Protein AF-0000000070609223 (afdb_homodimer)

Sequence (1026 aa):
MSLACNRKPPPPVDPPSARGSEATVSSEVGRDDCGRNQRSEFPSNCARRCLWPGRRRTGPVPADGASRTLSAPAPGTATALLLIYTASGPPRHRRAPRHRQEEPQVRMAGGLVAVLLGALAVSVGVQGLENGLARTPPMGWLAWERFRCNTDCENDPHNCISEQLFMTMADLLVSRGYSSLGYNVVSLDDCWPEHERDEQGRLQADSKRFPSGIPALADYMHQKGLKFGIYEDYGNYTCGGYPGILGHLKTDADTFAEWGVDYVKLDGCYADPKDMDEGYPEFGHLLNVTGRPMVYSCSWPDYQLASGMTPNWTSIIATCNLWRNFDDIQDSWASVASIINYYGDNQDDIAVNAGPGHWNDPDMLIIGNYGLSYEQSKAQMAMWAIFAAPLIMSNDLRSIDAKYEAILQNEDVIAVNQDPLGIQGRRISKANGIEMWTRPISPSRGDEHSYAVAVLSQRTDGTPAAVTLTLKSLGLTSADGYHVTDLFDNYNLGVVRPDDELKLHVTPRASCSMSLACNRKPPPPVDPPSARGSEATVSSEVGRDDCGRNQRSEFPSNCARRCLWPGRRRTGPVPADGASRTLSAPAPGTATALLLIYTASGPPRHRRAPRHRQEEPQVRMAGGLVAVLLGALAVSVGVQGLENGLARTPPMGWLAWERFRCNTDCENDPHNCISEQLFMTMADLLVSRGYSSLGYNVVSLDDCWPEHERDEQGRLQADSKRFPSGIPALADYMHQKGLKFGIYEDYGNYTCGGYPGILGHLKTDADTFAEWGVDYVKLDGCYADPKDMDEGYPEFGHLLNVTGRPMVYSCSWPDYQLASGMTPNWTSIIATCNLWRNFDDIQDSWASVASIINYYGDNQDDIAVNAGPGHWNDPDMLIIGNYGLSYEQSKAQMAMWAIFAAPLIMSNDLRSIDAKYEAILQNEDVIAVNQDPLGIQGRRISKANGIEMWTRPISPSRGDEHSYAVAVLSQRTDGTPAAVTLTLKSLGLTSADGYHVTDLFDNYNLGVVRPDDELKLHVTPRASCS

Structure (mmCIF, N/CA/C/O backbone):
data_AF-0000000070609223-model_v1
#
loop_
_entity.id
_entity.type
_entity.pdbx_description
1 polymer Alpha-galactosidase
#
loop_
_atom_site.group_PDB
_atom_site.id
_atom_site.type_symbol
_atom_site.label_atom_id
_atom_site.label_alt_id
_atom_site.label_comp_id
_atom_site.label_asym_id
_atom_site.label_entity_id
_atom_site.label_seq_id
_atom_site.pdbx_PDB_ins_code
_atom_site.Cartn_x
_atom_site.Cartn_y
_atom_site.Cartn_z
_atom_site.occupancy
_atom_site.B_iso_or_equiv
_atom_site.auth_seq_id
_atom_site.auth_comp_id
_atom_site.auth_asym_id
_atom_site.auth_atom_id
_atom_site.pdbx_PDB_model_num
ATOM 1 N N . MET A 1 1 ? -1.336 -22.375 6.559 1 17.86 1 MET A N 1
ATOM 2 C CA . MET A 1 1 ? -0.081 -22.922 7.07 1 17.86 1 MET A CA 1
ATOM 3 C C . MET A 1 1 ? -0.151 -23.125 8.578 1 17.86 1 MET A C 1
ATOM 5 O O . MET A 1 1 ? -0.674 -22.266 9.305 1 17.86 1 MET A O 1
ATOM 9 N N . SER A 1 2 ? 0.095 -24.406 9.055 1 18.27 2 SER A N 1
ATOM 10 C CA . SER A 1 2 ? -0.24 -25.188 10.234 1 18.27 2 SER A CA 1
ATOM 11 C C . SER A 1 2 ? 0.5 -24.672 11.469 1 18.27 2 SER A C 1
ATOM 13 O O . SER A 1 2 ? 1.715 -24.469 11.43 1 18.27 2 SER A O 1
ATOM 15 N N . LEU A 1 3 ? -0.171 -23.859 12.297 1 17.75 3 LEU A N 1
ATOM 16 C CA . LEU A 1 3 ? 0.112 -23.344 13.641 1 17.75 3 LEU A CA 1
ATOM 17 C C . LEU A 1 3 ? 0.568 -24.484 14.555 1 17.75 3 LEU A C 1
ATOM 19 O O . LEU A 1 3 ? -0.259 -25.156 15.172 1 17.75 3 LEU A O 1
ATOM 23 N N . ALA A 1 4 ? 1.426 -25.438 14.109 1 17.47 4 ALA A N 1
ATOM 24 C CA . ALA A 1 4 ? 1.599 -26.641 14.922 1 17.47 4 ALA A CA 1
ATOM 25 C C . ALA A 1 4 ? 2.262 -26.297 16.25 1 17.47 4 ALA A C 1
ATOM 27 O O . ALA A 1 4 ? 3.408 -25.844 16.281 1 17.47 4 ALA A O 1
ATOM 28 N N . CYS A 1 5 ? 1.434 -25.812 17.375 1 19.94 5 CYS A N 1
ATOM 29 C CA . CYS A 1 5 ? 1.745 -25.656 18.797 1 19.94 5 CYS A CA 1
ATOM 30 C C . CYS A 1 5 ? 2.354 -26.938 19.359 1 19.94 5 CYS A C 1
ATOM 32 O O . CYS A 1 5 ? 1.64 -27.906 19.609 1 19.94 5 CYS A O 1
ATOM 34 N N . ASN A 1 6 ? 3.439 -27.297 19.016 1 16.38 6 ASN A N 1
ATOM 35 C CA . ASN A 1 6 ? 3.951 -28.625 19.312 1 16.38 6 ASN A CA 1
ATOM 36 C C . ASN A 1 6 ? 4.016 -28.859 20.828 1 16.38 6 ASN A C 1
ATOM 38 O O . ASN A 1 6 ? 3.832 -27.938 21.609 1 16.38 6 ASN A O 1
ATOM 42 N N . ARG A 1 7 ? 5.141 -29.016 21.734 1 16.86 7 ARG A N 1
ATOM 43 C CA . ARG A 1 7 ? 5.637 -30.281 22.25 1 16.86 7 ARG A CA 1
ATOM 44 C C . ARG A 1 7 ? 5.582 -30.297 23.781 1 16.86 7 ARG A C 1
ATOM 46 O O . ARG A 1 7 ? 5.695 -31.359 24.391 1 16.86 7 ARG A O 1
ATOM 53 N N . LYS A 1 8 ? 5.566 -29.328 24.672 1 18.84 8 LYS A N 1
ATOM 54 C CA . LYS A 1 8 ? 6.582 -29.672 25.672 1 18.84 8 LYS A CA 1
ATOM 55 C C . LYS A 1 8 ? 6.133 -30.828 26.547 1 18.84 8 LYS A C 1
ATOM 57 O O . LYS A 1 8 ? 4.965 -30.906 26.938 1 18.84 8 LYS A O 1
ATOM 62 N N . PRO A 1 9 ? 6.953 -31.891 27.156 1 16.75 9 PRO A N 1
ATOM 63 C CA . PRO A 1 9 ? 6.77 -33.25 27.672 1 16.75 9 PRO A CA 1
ATOM 64 C C . PRO A 1 9 ? 6.441 -33.281 29.172 1 16.75 9 PRO A C 1
ATOM 66 O O . PRO A 1 9 ? 6.777 -32.344 29.891 1 16.75 9 PRO A O 1
ATOM 69 N N . PRO A 1 10 ? 5.625 -34.188 29.656 1 21.17 10 PRO A N 1
ATOM 70 C CA . PRO A 1 10 ? 4.898 -34.281 30.922 1 21.17 10 PRO A CA 1
ATOM 71 C C . PRO A 1 10 ? 5.809 -34.625 32.094 1 21.17 10 PRO A C 1
ATOM 73 O O . PRO A 1 10 ? 5.375 -34.594 33.25 1 21.17 10 PRO A O 1
ATOM 76 N N . PRO A 1 11 ? 7.008 -34.188 32.438 1 16.41 11 PRO A N 1
ATOM 77 C CA . PRO A 1 11 ? 7.512 -35.406 33.094 1 16.41 11 PRO A CA 1
ATOM 78 C C . PRO A 1 11 ? 6.781 -35.75 34.375 1 16.41 11 PRO A C 1
ATOM 80 O O . PRO A 1 11 ? 6.07 -34.906 34.938 1 16.41 11 PRO A O 1
ATOM 83 N N . PRO A 1 12 ? 7.348 -36.719 35.25 1 15.7 12 PRO A N 1
ATOM 84 C CA . PRO A 1 12 ? 6.734 -37.812 36 1 15.7 12 PRO A CA 1
ATOM 85 C C . PRO A 1 12 ? 6.418 -37.438 37.469 1 15.7 12 PRO A C 1
ATOM 87 O O . PRO A 1 12 ? 5.773 -38.188 38.188 1 15.7 12 PRO A O 1
ATOM 90 N N . VAL A 1 13 ? 6.5 -36.188 37.781 1 16.8 13 VAL A N 1
ATOM 91 C CA . VAL A 1 13 ? 7.152 -36.219 39.062 1 16.8 13 VAL A CA 1
ATOM 92 C C . VAL A 1 13 ? 6.227 -36.906 40.094 1 16.8 13 VAL A C 1
ATOM 94 O O . VAL A 1 13 ? 5.008 -36.906 39.906 1 16.8 13 VAL A O 1
ATOM 97 N N . ASP A 1 14 ? 6.801 -37.219 41.25 1 15.43 14 ASP A N 1
ATOM 98 C CA . ASP A 1 14 ? 6.832 -38.312 42.219 1 15.43 14 ASP A CA 1
ATOM 99 C C . ASP A 1 14 ? 5.633 -38.281 43.156 1 15.43 14 ASP A C 1
ATOM 101 O O . ASP A 1 14 ? 5.02 -37.219 43.312 1 15.43 14 ASP A O 1
ATOM 105 N N . PRO A 1 15 ? 5.742 -39.094 44.125 1 15.48 15 PRO A N 1
ATOM 106 C CA . PRO A 1 15 ? 4.766 -40.031 44.656 1 15.48 15 PRO A CA 1
ATOM 107 C C . PRO A 1 15 ? 3.93 -39.438 45.781 1 15.48 15 PRO A C 1
ATOM 109 O O . PRO A 1 15 ? 2.75 -39.75 45.938 1 15.48 15 PRO A O 1
ATOM 112 N N . PRO A 1 16 ? 4.441 -38.406 46.562 1 15.71 16 PRO A N 1
ATOM 113 C CA . PRO A 1 16 ? 4.352 -39.094 47.875 1 15.71 16 PRO A CA 1
ATOM 114 C C . PRO A 1 16 ? 2.941 -39.062 48.469 1 15.71 16 PRO A C 1
ATOM 116 O O . PRO A 1 16 ? 2.104 -38.25 48.031 1 15.71 16 PRO A O 1
ATOM 119 N N . SER A 1 17 ? 2.779 -39.656 49.656 1 14.41 17 SER A N 1
ATOM 120 C CA . SER A 1 17 ? 1.885 -40.562 50.344 1 14.41 17 SER A CA 1
ATOM 121 C C . SER A 1 17 ? 0.881 -39.812 51.219 1 14.41 17 SER A C 1
ATOM 123 O O . SER A 1 17 ? 0.097 -40.406 51.938 1 14.41 17 SER A O 1
ATOM 125 N N . ALA A 1 18 ? 1.064 -38.5 51.156 1 14.72 18 ALA A N 1
ATOM 126 C CA . ALA A 1 18 ? 0.754 -38.156 52.531 1 14.72 18 ALA A CA 1
ATOM 127 C C . ALA A 1 18 ? -0.631 -38.656 52.938 1 14.72 18 ALA A C 1
ATOM 129 O O . ALA A 1 18 ? -1.482 -38.875 52.062 1 14.72 18 ALA A O 1
ATOM 130 N N . ARG A 1 19 ? -1.136 -38.156 53.938 1 15.27 19 ARG A N 1
ATOM 131 C CA . ARG A 1 19 ? -1.645 -38.594 55.25 1 15.27 19 ARG A CA 1
ATOM 132 C C . ARG A 1 19 ? -3.16 -38.75 55.219 1 15.27 19 ARG A C 1
ATOM 134 O O . ARG A 1 19 ? -3.818 -38.312 54.281 1 15.27 19 ARG A O 1
ATOM 141 N N . GLY A 1 20 ? -3.816 -38.344 56.125 1 14.16 20 GLY A N 1
ATOM 142 C CA . GLY A 1 20 ? -4.57 -39.094 57.125 1 14.16 20 GLY A CA 1
ATOM 143 C C . GLY A 1 20 ? -6.062 -39.125 56.844 1 14.16 20 GLY A C 1
ATOM 144 O O . GLY A 1 20 ? -6.641 -40.219 56.688 1 14.16 20 GLY A O 1
ATOM 145 N N . SER A 1 21 ? -6.707 -38.188 57.281 1 14.54 21 SER A N 1
ATOM 146 C CA . SER A 1 21 ? -7.68 -38.656 58.281 1 14.54 21 SER A CA 1
ATOM 147 C C . SER A 1 21 ? -9.023 -38.969 57.625 1 14.54 21 SER A C 1
ATOM 149 O O . SER A 1 21 ? -9.281 -38.5 56.5 1 14.54 21 SER A O 1
ATOM 151 N N . GLU A 1 22 ? -9.938 -39.25 58.375 1 14.24 22 GLU A N 1
ATOM 152 C CA . GLU A 1 22 ? -10.906 -40.312 58.625 1 14.24 22 GLU A CA 1
ATOM 153 C C . GLU A 1 22 ? -12.266 -40 58.031 1 14.24 22 GLU A C 1
ATOM 155 O O . GLU A 1 22 ? -13.141 -40.844 57.938 1 14.24 22 GLU A O 1
ATOM 160 N N . ALA A 1 23 ? -12.484 -38.75 57.656 1 14.96 23 ALA A N 1
ATOM 161 C CA . ALA A 1 23 ? -13.805 -38.562 58.25 1 14.96 23 ALA A CA 1
ATOM 162 C C . ALA A 1 23 ? -14.844 -39.406 57.531 1 14.96 23 ALA A C 1
ATOM 164 O O . ALA A 1 23 ? -14.719 -39.688 56.312 1 14.96 23 ALA A O 1
ATOM 165 N N . THR A 1 24 ? -15.844 -39.688 58.031 1 14.3 24 THR A N 1
ATOM 166 C CA . THR A 1 24 ? -16.781 -40.781 58.312 1 14.3 24 THR A CA 1
ATOM 167 C C . THR A 1 24 ? -17.766 -40.906 57.125 1 14.3 24 THR A C 1
ATOM 169 O O . THR A 1 24 ? -17.953 -42.031 56.625 1 14.3 24 THR A O 1
ATOM 172 N N . VAL A 1 25 ? -18.844 -40.156 57.125 1 14.45 25 VAL A N 1
ATOM 173 C CA . VAL A 1 25 ? -20.047 -40.938 57.375 1 14.45 25 VAL A CA 1
ATOM 174 C C . VAL A 1 25 ? -20.609 -41.438 56.062 1 14.45 25 VAL A C 1
ATOM 176 O O . VAL A 1 25 ? -20.266 -40.906 55 1 14.45 25 VAL A O 1
ATOM 179 N N . SER A 1 26 ? -21.891 -41.531 55.938 1 13.8 26 SER A N 1
ATOM 180 C CA . SER A 1 26 ? -22.75 -42.719 55.812 1 13.8 26 SER A CA 1
ATOM 181 C C . SER A 1 26 ? -23.312 -42.844 54.406 1 13.8 26 SER A C 1
ATOM 183 O O . SER A 1 26 ? -23.219 -43.906 53.781 1 13.8 26 SER A O 1
ATOM 185 N N . SER A 1 27 ? -24.281 -41.969 54.031 1 13.98 27 SER A N 1
ATOM 186 C CA . SER A 1 27 ? -25.531 -42.719 53.844 1 13.98 27 SER A CA 1
ATOM 187 C C . SER A 1 27 ? -25.688 -43.188 52.438 1 13.98 27 SER A C 1
ATOM 189 O O . SER A 1 27 ? -25.031 -42.688 51.5 1 13.98 27 SER A O 1
ATOM 191 N N . GLU A 1 28 ? -26.625 -43.969 52.188 1 14.11 28 GLU A N 1
ATOM 192 C CA . GLU A 1 28 ? -27.062 -45.156 51.5 1 14.11 28 GLU A CA 1
ATOM 193 C C . GLU A 1 28 ? -27.594 -44.844 50.125 1 14.11 28 GLU A C 1
ATOM 195 O O . GLU A 1 28 ? -27.859 -45.75 49.312 1 14.11 28 GLU A O 1
ATOM 200 N N . VAL A 1 29 ? -27.656 -43.594 49.75 1 14.59 29 VAL A N 1
ATOM 201 C CA . VAL A 1 29 ? -28.984 -43.594 49.125 1 14.59 29 VAL A CA 1
ATOM 202 C C . VAL A 1 29 ? -28.953 -44.469 47.875 1 14.59 29 VAL A C 1
ATOM 204 O O . VAL A 1 29 ? -27.906 -44.625 47.219 1 14.59 29 VAL A O 1
ATOM 207 N N . GLY A 1 30 ? -30.047 -44.719 47.438 1 13.84 30 GLY A N 1
ATOM 208 C CA . GLY A 1 30 ? -30.734 -45.875 46.844 1 13.84 30 GLY A CA 1
ATOM 209 C C . GLY A 1 30 ? -30.438 -46.031 45.375 1 13.84 30 GLY A C 1
ATOM 210 O O . GLY A 1 30 ? -29.859 -45.125 44.719 1 13.84 30 GLY A O 1
ATOM 211 N N . ARG A 1 31 ? -31.25 -46.75 44.719 1 14.41 31 ARG A N 1
ATOM 212 C CA . ARG A 1 31 ? -31.297 -47.969 43.938 1 14.41 31 ARG A CA 1
ATOM 213 C C . ARG A 1 31 ? -31.25 -47.656 42.438 1 14.41 31 ARG A C 1
ATOM 215 O O . ARG A 1 31 ? -30.438 -48.219 41.688 1 14.41 31 ARG A O 1
ATOM 222 N N . ASP A 1 32 ? -32.344 -46.969 41.938 1 13.89 32 ASP A N 1
ATOM 223 C CA . ASP A 1 32 ? -33.156 -47.875 41.125 1 13.89 32 ASP A CA 1
ATOM 224 C C . ASP A 1 32 ? -32.656 -47.938 39.688 1 13.89 32 ASP A C 1
ATOM 226 O O . ASP A 1 32 ? -31.969 -47.031 39.219 1 13.89 32 ASP A O 1
ATOM 230 N N . ASP A 1 33 ? -33.312 -48.719 38.875 1 14.15 33 ASP A N 1
ATOM 231 C CA . ASP A 1 33 ? -33.219 -49.781 37.875 1 14.15 33 ASP A CA 1
ATOM 232 C C . ASP A 1 33 ? -33.344 -49.219 36.469 1 14.15 33 ASP A C 1
ATOM 234 O O . ASP A 1 33 ? -33.562 -49.969 35.5 1 14.15 33 ASP A O 1
ATOM 238 N N . CYS A 1 34 ? -33.156 -47.938 36.312 1 14.35 34 CYS A N 1
ATOM 239 C CA . CYS A 1 34 ? -34 -47.531 35.188 1 14.35 34 CYS A CA 1
ATOM 240 C C . CYS A 1 34 ? -33.594 -48.281 33.906 1 14.35 34 CYS A C 1
ATOM 242 O O . CYS A 1 34 ? -32.438 -48.281 33.531 1 14.35 34 CYS A O 1
ATOM 244 N N . GLY A 1 35 ? -34.406 -49.062 33.469 1 14.09 35 GLY A N 1
ATOM 245 C CA . GLY A 1 35 ? -34.594 -50.188 32.562 1 14.09 35 GLY A CA 1
ATOM 246 C C . GLY A 1 35 ? -34.125 -49.906 31.141 1 14.09 35 GLY A C 1
ATOM 247 O O . GLY A 1 35 ? -33.656 -48.781 30.844 1 14.09 35 GLY A O 1
ATOM 248 N N . ARG A 1 36 ? -35.062 -50 30.125 1 14.82 36 ARG A N 1
ATOM 249 C CA . ARG A 1 36 ? -35.219 -50.969 29.062 1 14.82 36 ARG A CA 1
ATOM 250 C C . ARG A 1 36 ? -34.562 -50.5 27.766 1 14.82 36 ARG A C 1
ATOM 252 O O . ARG A 1 36 ? -34.188 -49.344 27.656 1 14.82 36 ARG A O 1
ATOM 259 N N . ASN A 1 37 ? -35.344 -50.625 26.562 1 14.5 37 ASN A N 1
ATOM 260 C CA . ASN A 1 37 ? -35.375 -51.469 25.359 1 14.5 37 ASN A CA 1
ATOM 261 C C . ASN A 1 37 ? -34.875 -50.719 24.141 1 14.5 37 ASN A C 1
ATOM 263 O O . ASN A 1 37 ? -34.844 -49.5 24.125 1 14.5 37 ASN A O 1
ATOM 267 N N . GLN A 1 38 ? -34.656 -51.438 22.969 1 14.98 38 GLN A N 1
ATOM 268 C CA . GLN A 1 38 ? -33.812 -51.656 21.797 1 14.98 38 GLN A CA 1
ATOM 269 C C . GLN A 1 38 ? -34.188 -50.719 20.656 1 14.98 38 GLN A C 1
ATOM 271 O O . GLN A 1 38 ? -33.344 -50.344 19.844 1 14.98 38 GLN A O 1
ATOM 276 N N . ARG A 1 39 ? -35.438 -50.281 20.453 1 15.05 39 ARG A N 1
ATOM 277 C CA . ARG A 1 39 ? -36.062 -50.562 19.156 1 15.05 39 ARG A CA 1
ATOM 278 C C . ARG A 1 39 ? -35.562 -49.594 18.078 1 15.05 39 ARG A C 1
ATOM 280 O O . ARG A 1 39 ? -35.312 -48.438 18.375 1 15.05 39 ARG A O 1
ATOM 287 N N . SER A 1 40 ? -35.219 -50.125 16.906 1 15.86 40 SER A N 1
ATOM 288 C CA . SER A 1 40 ? -34.5 -50 15.625 1 15.86 40 SER A CA 1
ATOM 289 C C . SER A 1 40 ? -35.188 -48.969 14.734 1 15.86 40 SER A C 1
ATOM 291 O O . SER A 1 40 ? -34.625 -48.562 13.695 1 15.86 40 SER A O 1
ATOM 293 N N . GLU A 1 41 ? -36.312 -48.281 15.195 1 14.79 41 GLU A N 1
ATOM 294 C CA . GLU A 1 41 ? -37.312 -48.125 14.125 1 14.79 41 GLU A CA 1
ATOM 295 C C . GLU A 1 41 ? -36.812 -47.094 13.094 1 14.79 41 GLU A C 1
ATOM 297 O O . GLU A 1 41 ? -36.281 -46.062 13.453 1 14.79 41 GLU A O 1
ATOM 302 N N . PHE A 1 42 ? -36.625 -47.625 11.797 1 16.33 42 PHE A N 1
ATOM 303 C CA . PHE A 1 42 ? -36.281 -47.281 10.414 1 16.33 42 PHE A CA 1
ATOM 304 C C . PHE A 1 42 ? -37.219 -46.219 9.867 1 16.33 42 PHE A C 1
ATOM 306 O O . PHE A 1 42 ? -38.344 -46.5 9.484 1 16.33 42 PHE A O 1
ATOM 313 N N . PRO A 1 43 ? -37.312 -45 10.602 1 15.08 43 PRO A N 1
ATOM 314 C CA . PRO A 1 43 ? -38.562 -44.344 10.297 1 15.08 43 PRO A CA 1
ATOM 315 C C . PRO A 1 43 ? -38.781 -44.125 8.797 1 15.08 43 PRO A C 1
ATOM 317 O O . PRO A 1 43 ? -37.812 -44.125 8.031 1 15.08 43 PRO A O 1
ATOM 320 N N . SER A 1 44 ? -40.094 -44.156 8.469 1 14.78 44 SER A N 1
ATOM 321 C CA . SER A 1 44 ? -41.094 -44.156 7.387 1 14.78 44 SER A CA 1
ATOM 322 C C . SER A 1 44 ? -40.875 -43 6.438 1 14.78 44 SER A C 1
ATOM 324 O O . SER A 1 44 ? -40.406 -41.938 6.859 1 14.78 44 SER A O 1
ATOM 326 N N . ASN A 1 45 ? -40.906 -43.25 5.094 1 15.36 45 ASN A N 1
ATOM 327 C CA . ASN A 1 45 ? -40.844 -43 3.658 1 15.36 45 ASN A CA 1
ATOM 328 C C . ASN A 1 45 ? -41.844 -41.906 3.238 1 15.36 45 ASN A C 1
ATOM 330 O O . ASN A 1 45 ? -42.188 -41.812 2.066 1 15.36 45 ASN A O 1
ATOM 334 N N . CYS A 1 46 ? -42.188 -40.906 4.125 1 14.76 46 CYS A N 1
ATOM 335 C CA . CYS A 1 46 ? -43.531 -40.438 3.715 1 14.76 46 CYS A CA 1
ATOM 336 C C . CYS A 1 46 ? -43.469 -39.75 2.361 1 14.76 46 CYS A C 1
ATOM 338 O O . CYS A 1 46 ? -42.812 -38.719 2.225 1 14.76 46 CYS A O 1
ATOM 340 N N . ALA A 1 47 ? -43.688 -40.594 1.303 1 15.86 47 ALA A N 1
ATOM 341 C CA . ALA A 1 47 ? -43.812 -40.344 -0.133 1 15.86 47 ALA A CA 1
ATOM 342 C C . ALA A 1 47 ? -44.938 -39.344 -0.425 1 15.86 47 ALA A C 1
ATOM 344 O O . ALA A 1 47 ? -45.406 -39.25 -1.562 1 15.86 47 ALA A O 1
ATOM 345 N N . ARG A 1 48 ? -45.438 -38.594 0.688 1 15.95 48 ARG A N 1
ATOM 346 C CA . ARG A 1 48 ? -46.781 -38.25 0.229 1 15.95 48 ARG A CA 1
ATOM 347 C C . ARG A 1 48 ? -46.75 -37.625 -1.154 1 15.95 48 ARG A C 1
ATOM 349 O O . ARG A 1 48 ? -45.75 -37 -1.526 1 15.95 48 ARG A O 1
ATOM 356 N N . ARG A 1 49 ? -47.719 -38 -1.837 1 15.95 49 ARG A N 1
ATOM 357 C CA . ARG A 1 49 ? -48.344 -37.969 -3.15 1 15.95 49 ARG A CA 1
ATOM 358 C C . ARG A 1 49 ? -48.469 -36.562 -3.666 1 15.95 49 ARG A C 1
ATOM 360 O O . ARG A 1 49 ? -48.875 -35.656 -2.92 1 15.95 49 ARG A O 1
ATOM 367 N N . CYS A 1 50 ? -47.625 -36.312 -4.68 1 16.66 50 CYS A N 1
ATOM 368 C CA . CYS A 1 50 ? -47.312 -35.281 -5.656 1 16.66 50 CYS A CA 1
ATOM 369 C C . CYS A 1 50 ? -48.594 -34.656 -6.207 1 16.66 50 CYS A C 1
ATOM 371 O O . CYS A 1 50 ? -48.656 -34.281 -7.379 1 16.66 50 CYS A O 1
ATOM 373 N N . LEU A 1 51 ? -49.75 -34.719 -5.199 1 16.77 51 LEU A N 1
ATOM 374 C CA . LEU A 1 51 ? -50.875 -34.438 -6.074 1 16.77 51 LEU A CA 1
ATOM 375 C C . LEU A 1 51 ? -50.688 -33.062 -6.758 1 16.77 51 LEU A C 1
ATOM 377 O O . LEU A 1 51 ? -50.156 -32.156 -6.164 1 16.77 51 LEU A O 1
ATOM 381 N N . TRP A 1 52 ? -50.75 -33.125 -8.062 1 16.17 52 TRP A N 1
ATOM 382 C CA . TRP A 1 52 ? -50.625 -32.344 -9.297 1 16.17 52 TRP A CA 1
ATOM 383 C C . TRP A 1 52 ? -51.531 -31.125 -9.289 1 16.17 52 TRP A C 1
ATOM 385 O O . TRP A 1 52 ? -51.625 -30.406 -10.281 1 16.17 52 TRP A O 1
ATOM 395 N N . PRO A 1 53 ? -52.156 -30.797 -7.992 1 18.3 53 PRO A N 1
ATOM 396 C CA . PRO A 1 53 ? -53.312 -30.094 -8.547 1 18.3 53 PRO A CA 1
ATOM 397 C C . PRO A 1 53 ? -52.938 -28.797 -9.25 1 18.3 53 PRO A C 1
ATOM 399 O O . PRO A 1 53 ? -51.875 -28.25 -9 1 18.3 53 PRO A O 1
ATOM 402 N N . GLY A 1 54 ? -53.656 -28.469 -10.289 1 17.92 54 GLY A N 1
ATOM 403 C CA . GLY A 1 54 ? -53.75 -27.469 -11.352 1 17.92 54 GLY A CA 1
ATOM 404 C C . GLY A 1 54 ? -53.875 -26.047 -10.836 1 17.92 54 GLY A C 1
ATOM 405 O O . GLY A 1 54 ? -54.906 -25.688 -10.266 1 17.92 54 GLY A O 1
ATOM 406 N N . ARG A 1 55 ? -52.781 -25.578 -9.977 1 17.58 55 ARG A N 1
ATOM 407 C CA . ARG A 1 55 ? -53.125 -24.297 -9.367 1 17.58 55 ARG A CA 1
ATOM 408 C C . ARG A 1 55 ? -53.531 -23.281 -10.43 1 17.58 55 ARG A C 1
ATOM 410 O O . ARG A 1 55 ? -52.906 -23.172 -11.477 1 17.58 55 ARG A O 1
ATOM 417 N N . ARG A 1 56 ? -54.812 -23.047 -10.375 1 18 56 ARG A N 1
ATOM 418 C CA . ARG A 1 56 ? -55.344 -21.938 -11.148 1 18 56 ARG A CA 1
ATOM 419 C C . ARG A 1 56 ? -54.562 -20.656 -10.906 1 18 56 ARG A C 1
ATOM 421 O O . ARG A 1 56 ? -54.031 -20.453 -9.812 1 18 56 ARG A O 1
ATOM 428 N N . ARG A 1 57 ? -54.125 -20 -11.945 1 19.58 57 ARG A N 1
ATOM 429 C CA . ARG A 1 57 ? -53.5 -18.812 -12.484 1 19.58 57 ARG A CA 1
ATOM 430 C C . ARG A 1 57 ? -54 -17.547 -11.797 1 19.58 57 ARG A C 1
ATOM 432 O O . ARG A 1 57 ? -53.688 -16.438 -12.211 1 19.58 57 ARG A O 1
ATOM 439 N N . THR A 1 58 ? -54.656 -17.625 -10.531 1 19.97 58 THR A N 1
ATOM 440 C CA . THR A 1 58 ? -55.281 -16.312 -10.43 1 19.97 58 THR A CA 1
ATOM 441 C C . THR A 1 58 ? -54.25 -15.234 -10.156 1 19.97 58 THR A C 1
ATOM 443 O O . THR A 1 58 ? -53.312 -15.445 -9.391 1 19.97 58 THR A O 1
ATOM 446 N N . GLY A 1 59 ? -53.969 -14.25 -11.008 1 22.03 59 GLY A N 1
ATOM 447 C CA . GLY A 1 59 ? -53.188 -13.094 -11.398 1 22.03 59 GLY A CA 1
ATOM 448 C C . GLY A 1 59 ? -53.219 -11.977 -10.375 1 22.03 59 GLY A C 1
ATOM 449 O O . GLY A 1 59 ? -52.812 -10.852 -10.656 1 22.03 59 GLY A O 1
ATOM 450 N N . PRO A 1 60 ? -53.188 -12.281 -8.977 1 24.17 60 PRO A N 1
ATOM 451 C CA . PRO A 1 60 ? -53.656 -11.148 -8.172 1 24.17 60 PRO A CA 1
ATOM 452 C C . PRO A 1 60 ? -52.719 -9.945 -8.25 1 24.17 60 PRO A C 1
ATOM 454 O O . PRO A 1 60 ? -51.531 -10.094 -8.609 1 24.17 60 PRO A O 1
ATOM 457 N N . VAL A 1 61 ? -53.125 -8.633 -7.953 1 27.25 61 VAL A N 1
ATOM 458 C CA . VAL A 1 61 ? -52.875 -7.199 -8.016 1 27.25 61 VAL A CA 1
ATOM 459 C C . VAL A 1 61 ? -51.781 -6.832 -7.012 1 27.25 61 VAL A C 1
ATOM 461 O O . VAL A 1 61 ? -51.938 -7.039 -5.809 1 27.25 61 VAL A O 1
ATOM 464 N N . PRO A 1 62 ? -50.469 -6.91 -7.301 1 26.84 62 PRO A N 1
ATOM 465 C CA . PRO A 1 62 ? -49.469 -6.859 -6.242 1 26.84 62 PRO A CA 1
ATOM 466 C C . PRO A 1 62 ? -49.5 -5.559 -5.449 1 26.84 62 PRO A C 1
ATOM 468 O O . PRO A 1 62 ? -49.844 -4.512 -5.992 1 26.84 62 PRO A O 1
ATOM 471 N N . ALA A 1 63 ? -49.625 -5.395 -4.172 1 27.81 63 ALA A N 1
ATOM 472 C CA . ALA A 1 63 ? -49.625 -4.27 -3.238 1 27.81 63 ALA A CA 1
ATOM 473 C C . ALA A 1 63 ? -48.344 -3.443 -3.416 1 27.81 63 ALA A C 1
ATOM 475 O O . ALA A 1 63 ? -47.25 -3.994 -3.541 1 27.81 63 ALA A O 1
ATOM 476 N N . ASP A 1 64 ? -48.094 -2.111 -3.783 1 32.03 64 ASP A N 1
ATOM 477 C CA . ASP A 1 64 ? -47.344 -1.044 -4.441 1 32.03 64 ASP A CA 1
ATOM 478 C C . ASP A 1 64 ? -46.031 -0.754 -3.701 1 32.03 64 ASP A C 1
ATOM 480 O O . ASP A 1 64 ? -45.188 0.019 -4.18 1 32.03 64 ASP A O 1
ATOM 484 N N . GLY A 1 65 ? -45.812 -0.748 -2.301 1 33.38 65 GLY A N 1
ATOM 485 C CA . GLY A 1 65 ? -44.688 -0.114 -1.623 1 33.38 65 GLY A CA 1
ATOM 486 C C . GLY A 1 65 ? -43.406 -0.896 -1.746 1 33.38 65 GLY A C 1
ATOM 487 O O . GLY A 1 65 ? -42.844 -1.323 -0.741 1 33.38 65 GLY A O 1
ATOM 488 N N . ALA A 1 66 ? -42.938 -1.57 -2.658 1 37.66 66 ALA A N 1
ATOM 489 C CA . ALA A 1 66 ? -41.906 -2.602 -2.789 1 37.66 66 ALA A CA 1
ATOM 490 C C . ALA A 1 66 ? -40.531 -2 -2.699 1 37.66 66 ALA A C 1
ATOM 492 O O . ALA A 1 66 ? -40.219 -1.005 -3.363 1 37.66 66 ALA A O 1
ATOM 493 N N . SER A 1 67 ? -39.594 -2.25 -1.591 1 45.56 67 SER A N 1
ATOM 494 C CA . SER A 1 67 ? -38.188 -1.949 -1.359 1 45.56 67 SER A CA 1
ATOM 495 C C . SER A 1 67 ? -37.375 -2.164 -2.623 1 45.56 67 SER A C 1
ATOM 497 O O . SER A 1 67 ? -37.531 -3.178 -3.307 1 45.56 67 SER A O 1
ATOM 499 N N . ARG A 1 68 ? -36.875 -1.097 -3.314 1 60.62 68 ARG A N 1
ATOM 500 C CA . ARG A 1 68 ? -36.062 -1.121 -4.527 1 60.62 68 ARG A CA 1
ATOM 501 C C . ARG A 1 68 ? -34.594 -1.384 -4.203 1 60.62 68 ARG A C 1
ATOM 503 O O . ARG A 1 68 ? -34.094 -0.995 -3.139 1 60.62 68 ARG A O 1
ATOM 510 N N . THR A 1 69 ? -33.969 -2.334 -4.867 1 54.88 69 THR A N 1
ATOM 511 C CA . THR A 1 69 ? -32.5 -2.502 -4.812 1 54.88 69 THR A CA 1
ATOM 512 C C . THR A 1 69 ? -31.828 -1.603 -5.836 1 54.88 69 THR A C 1
ATOM 514 O O . THR A 1 69 ? -32.125 -1.661 -7.027 1 54.88 69 THR A O 1
ATOM 517 N N . LEU A 1 70 ? -31.109 -0.488 -5.367 1 58.38 70 LEU A N 1
ATOM 518 C CA . LEU A 1 70 ? -30.312 0.372 -6.23 1 58.38 70 LEU A CA 1
ATOM 519 C C . LEU A 1 70 ? -28.859 -0.081 -6.25 1 58.38 70 LEU A C 1
ATOM 521 O O . LEU A 1 70 ? -28.297 -0.406 -5.203 1 58.38 70 LEU A O 1
ATOM 525 N N . SER A 1 71 ? -28.359 -0.457 -7.473 1 54.31 71 SER A N 1
ATOM 526 C CA . SER A 1 71 ? -26.984 -0.895 -7.59 1 54.31 71 SER A CA 1
ATOM 527 C C . SER A 1 71 ? -26.109 0.193 -8.203 1 54.31 71 SER A C 1
ATOM 529 O O . SER A 1 71 ? -26.5 0.828 -9.188 1 54.31 71 SER A O 1
ATOM 531 N N . ALA A 1 72 ? -25.156 0.67 -7.426 1 50.56 72 ALA A N 1
ATOM 532 C CA . ALA A 1 72 ? -24.156 1.559 -8.023 1 50.56 72 ALA A CA 1
ATOM 533 C C . ALA A 1 72 ? -23.344 0.828 -9.078 1 50.56 72 ALA A C 1
ATOM 535 O O . ALA A 1 72 ? -23.109 -0.379 -8.969 1 50.56 72 ALA A O 1
ATOM 536 N N . PRO A 1 73 ? -23.062 1.535 -10.203 1 43.47 73 PRO A N 1
ATOM 537 C CA . PRO A 1 73 ? -22.25 0.857 -11.219 1 43.47 73 PRO A CA 1
ATOM 538 C C . PRO A 1 73 ? -20.906 0.375 -10.672 1 43.47 73 PRO A C 1
ATOM 540 O O . PRO A 1 73 ? -20.375 0.966 -9.727 1 43.47 73 PRO A O 1
ATOM 543 N N . ALA A 1 74 ? -20.578 -0.809 -10.836 1 44.22 74 ALA A N 1
ATOM 544 C CA . ALA A 1 74 ? -19.469 -1.625 -10.32 1 44.22 74 ALA A CA 1
ATOM 545 C C . ALA A 1 74 ? -18.125 -0.939 -10.539 1 44.22 74 ALA A C 1
ATOM 547 O O . ALA A 1 74 ? -17.312 -1.405 -11.336 1 44.22 74 ALA A O 1
ATOM 548 N N . PRO A 1 75 ? -17.984 0.366 -10.875 1 41.84 75 PRO A N 1
ATOM 549 C CA . PRO A 1 75 ? -16.531 0.442 -10.844 1 41.84 75 PRO A CA 1
ATOM 550 C C . PRO A 1 75 ? -15.953 0.204 -9.445 1 41.84 75 PRO A C 1
ATOM 552 O O . PRO A 1 75 ? -16.578 0.586 -8.453 1 41.84 75 PRO A O 1
ATOM 555 N N . GLY A 1 76 ? -15.484 -0.882 -9.141 1 39.47 76 GLY A N 1
ATOM 556 C CA . GLY A 1 76 ? -14.938 -1.371 -7.883 1 39.47 76 GLY A CA 1
ATOM 557 C C . GLY A 1 76 ? -14.117 -0.332 -7.141 1 39.47 76 GLY A C 1
ATOM 558 O O . GLY A 1 76 ? -13.016 0.019 -7.57 1 39.47 76 GLY A O 1
ATOM 559 N N . THR A 1 77 ? -14.875 0.676 -6.504 1 41.72 77 THR A N 1
ATOM 560 C CA . THR A 1 77 ? -14.125 1.621 -5.684 1 41.72 77 THR A CA 1
ATOM 561 C C . THR A 1 77 ? -13.93 1.075 -4.273 1 41.72 77 THR A C 1
ATOM 563 O O . THR A 1 77 ? -14.773 0.333 -3.766 1 41.72 77 THR A O 1
ATOM 566 N N . ALA A 1 78 ? -12.773 1.079 -3.752 1 36.47 78 ALA A N 1
ATOM 567 C CA . ALA A 1 78 ? -12.438 0.633 -2.402 1 36.47 78 ALA A CA 1
ATOM 568 C C . ALA A 1 78 ? -13.203 1.437 -1.354 1 36.47 78 ALA A C 1
ATOM 570 O O . ALA A 1 78 ? -13.508 0.926 -0.274 1 36.47 78 ALA A O 1
ATOM 571 N N . THR A 1 79 ? -13.398 2.689 -1.52 1 38.34 79 THR A N 1
ATOM 572 C CA . THR A 1 79 ? -14.094 3.602 -0.622 1 38.34 79 THR A CA 1
ATOM 573 C C . THR A 1 79 ? -15.172 4.383 -1.374 1 38.34 79 THR A C 1
ATOM 575 O O . THR A 1 79 ? -14.883 5.027 -2.385 1 38.34 79 THR A O 1
ATOM 578 N N . ALA A 1 80 ? -16.422 4.035 -0.939 1 49.88 80 ALA A N 1
ATOM 579 C CA . ALA A 1 80 ? -17.5 4.871 -1.451 1 49.88 80 ALA A CA 1
ATOM 580 C C . ALA A 1 80 ? -17.828 6.008 -0.483 1 49.88 80 ALA A C 1
ATOM 582 O O . ALA A 1 80 ? -17.922 5.789 0.728 1 49.88 80 ALA A O 1
ATOM 583 N N . LEU A 1 81 ? -17.641 7.176 -0.895 1 53.97 81 LEU A N 1
ATOM 584 C CA . LEU A 1 81 ? -18.109 8.336 -0.137 1 53.97 81 LEU A CA 1
ATOM 585 C C . LEU A 1 81 ? -19.391 8.898 -0.735 1 53.97 81 LEU A C 1
ATOM 587 O O . LEU A 1 81 ? -19.391 9.375 -1.871 1 53.97 81 LEU A O 1
ATOM 591 N N . LEU A 1 82 ? -20.438 8.633 -0.003 1 61.5 82 LEU A N 1
ATOM 592 C CA . LEU A 1 82 ? -21.766 9.023 -0.457 1 61.5 82 LEU A CA 1
ATOM 593 C C . LEU A 1 82 ? -22.219 10.305 0.242 1 61.5 82 LEU A C 1
ATOM 595 O O . LEU A 1 82 ? -21.969 10.484 1.436 1 61.5 82 LEU A O 1
ATOM 599 N N . LEU A 1 83 ? -22.703 11.188 -0.603 1 52.59 83 LEU A N 1
ATOM 600 C CA . LEU A 1 83 ? -23.391 12.359 -0.073 1 52.59 83 LEU A CA 1
ATOM 601 C C . LEU A 1 83 ? -24.906 12.164 -0.114 1 52.59 83 LEU A C 1
ATOM 603 O O . LEU A 1 83 ? -25.469 11.812 -1.157 1 52.59 83 LEU A O 1
ATOM 607 N N . ILE A 1 84 ? -25.562 12.242 1.021 1 52.69 84 ILE A N 1
ATOM 608 C CA . ILE A 1 84 ? -26.984 11.969 1.182 1 52.69 84 ILE A CA 1
ATOM 609 C C . ILE A 1 84 ? -27.703 13.227 1.657 1 52.69 84 ILE A C 1
ATOM 611 O O . ILE A 1 84 ? -27.422 13.734 2.744 1 52.69 84 ILE A O 1
ATOM 615 N N . TYR A 1 85 ? -28.5 13.867 0.669 1 49.12 85 TYR A N 1
ATOM 616 C CA . TYR A 1 85 ? -29.281 15.039 1.024 1 49.12 85 TYR A CA 1
ATOM 617 C C . TYR A 1 85 ? -30.75 14.68 1.247 1 49.12 85 TYR A C 1
ATOM 619 O O . TYR A 1 85 ? -31.281 13.789 0.58 1 49.12 85 TYR A O 1
ATOM 627 N N . THR A 1 86 ? -31.484 15.195 2.316 1 41.88 86 THR A N 1
ATOM 628 C CA . THR A 1 86 ? -32.906 15.031 2.492 1 41.88 86 THR A CA 1
ATOM 629 C C . THR A 1 86 ? -33.688 15.547 1.27 1 41.88 86 THR A C 1
ATOM 631 O O . THR A 1 86 ? -33.25 16.531 0.648 1 41.88 86 THR A O 1
ATOM 634 N N . ALA A 1 87 ? -34.562 14.781 0.67 1 39.12 87 ALA A N 1
ATOM 635 C CA . ALA A 1 87 ? -35.281 15.055 -0.559 1 39.12 87 ALA A CA 1
ATOM 636 C C . ALA A 1 87 ? -36.156 16.312 -0.411 1 39.12 87 ALA A C 1
ATOM 638 O O . ALA A 1 87 ? -36.938 16.641 -1.308 1 39.12 87 ALA A O 1
ATOM 639 N N . SER A 1 88 ? -36.531 16.953 0.579 1 36.81 88 SER A N 1
ATOM 640 C CA . SER A 1 88 ? -37.438 18.062 0.347 1 36.81 88 SER A CA 1
ATOM 641 C C . SER A 1 88 ? -36.844 19.047 -0.658 1 36.81 88 SER A C 1
ATOM 643 O O . SER A 1 88 ? -35.688 18.922 -1.055 1 36.81 88 SER A O 1
ATOM 645 N N . GLY A 1 89 ? -37.281 20.594 -0.604 1 31.06 89 GLY A N 1
ATOM 646 C CA . GLY A 1 89 ? -37.188 21.656 -1.593 1 31.06 89 GLY A CA 1
ATOM 647 C C . GLY A 1 89 ? -35.75 21.891 -2.078 1 31.06 89 GLY A C 1
ATOM 648 O O . GLY A 1 89 ? -34.812 21.562 -1.383 1 31.06 89 GLY A O 1
ATOM 649 N N . PRO A 1 90 ? -35.594 21.781 -3.355 1 32.78 90 PRO A N 1
ATOM 650 C CA . PRO A 1 90 ? -34.312 22.078 -3.994 1 32.78 90 PRO A CA 1
ATOM 651 C C . PRO A 1 90 ? -33.594 23.266 -3.34 1 32.78 90 PRO A C 1
ATOM 653 O O . PRO A 1 90 ? -34.25 24.234 -2.943 1 32.78 90 PRO A O 1
ATOM 656 N N . PRO A 1 91 ? -32.688 23.047 -2.463 1 29.2 91 PRO A N 1
ATOM 657 C CA . PRO A 1 91 ? -32.219 24.391 -2.102 1 29.2 91 PRO A CA 1
ATOM 658 C C . PRO A 1 91 ? -32.156 25.344 -3.295 1 29.2 91 PRO A C 1
ATOM 660 O O . PRO A 1 91 ? -31.766 24.938 -4.391 1 29.2 91 PRO A O 1
ATOM 663 N N . ARG A 1 92 ? -33.344 26.125 -3.508 1 26.89 92 ARG A N 1
ATOM 664 C CA . ARG A 1 92 ? -33.219 27.219 -4.465 1 26.89 92 ARG A CA 1
ATOM 665 C C . ARG A 1 92 ? -31.891 27.938 -4.336 1 26.89 92 ARG A C 1
ATOM 667 O O . ARG A 1 92 ? -31.469 28.297 -3.232 1 26.89 92 ARG A O 1
ATOM 674 N N . HIS A 1 93 ? -31.031 27.453 -5.199 1 25.75 93 HIS A N 1
ATOM 675 C CA . HIS A 1 93 ? -29.875 28.328 -5.277 1 25.75 93 HIS A CA 1
ATOM 676 C C . HIS A 1 93 ? -30.266 29.781 -5.133 1 25.75 93 HIS A C 1
ATOM 678 O O . HIS A 1 93 ? -31.078 30.297 -5.91 1 25.75 93 HIS A O 1
ATOM 684 N N . ARG A 1 94 ? -30.547 30.234 -3.9 1 26.09 94 ARG A N 1
ATOM 685 C CA . ARG A 1 94 ? -30.688 31.688 -3.801 1 26.09 94 ARG A CA 1
ATOM 686 C C . ARG A 1 94 ? -29.641 32.406 -4.66 1 26.09 94 ARG A C 1
ATOM 688 O O . ARG A 1 94 ? -28.453 32.156 -4.512 1 26.09 94 ARG A O 1
ATOM 695 N N . ARG A 1 95 ? -30.031 32.625 -5.926 1 24.14 95 ARG A N 1
ATOM 696 C CA . ARG A 1 95 ? -29.328 33.75 -6.531 1 24.14 95 ARG A CA 1
ATOM 697 C C . ARG A 1 95 ? -29.125 34.875 -5.523 1 24.14 95 ARG A C 1
ATOM 699 O O . ARG A 1 95 ? -29.875 35 -4.562 1 24.14 95 ARG A O 1
ATOM 706 N N . ALA A 1 96 ? -28.016 35.625 -5.707 1 21.08 96 ALA A N 1
ATOM 707 C CA . ALA A 1 96 ? -27.656 36.812 -4.922 1 21.08 96 ALA A CA 1
ATOM 708 C C . ALA A 1 96 ? -28.859 37.719 -4.746 1 21.08 96 ALA A C 1
ATOM 710 O O . ALA A 1 96 ? -29.484 38.125 -5.727 1 21.08 96 ALA A O 1
ATOM 711 N N . PRO A 1 97 ? -29.75 37.5 -3.717 1 23.73 97 PRO A N 1
ATOM 712 C CA . PRO A 1 97 ? -30.828 38.469 -3.572 1 23.73 97 PRO A CA 1
ATOM 713 C C . PRO A 1 97 ? -30.359 39.906 -3.812 1 23.73 97 PRO A C 1
ATOM 715 O O . PRO A 1 97 ? -29.266 40.281 -3.395 1 23.73 97 PRO A O 1
ATOM 718 N N . ARG A 1 98 ? -30.516 40.406 -5.105 1 20.45 98 ARG A N 1
ATOM 719 C CA . ARG A 1 98 ? -30.5 41.844 -5.129 1 20.45 98 ARG A CA 1
ATOM 720 C C . ARG A 1 98 ? -31.328 42.438 -3.973 1 20.45 98 ARG A C 1
ATOM 722 O O . ARG A 1 98 ? -32.312 41.844 -3.566 1 20.45 98 ARG A O 1
ATOM 729 N N . HIS A 1 99 ? -30.828 43.406 -3.232 1 18.5 99 HIS A N 1
ATOM 730 C CA . HIS A 1 99 ? -31.188 44.125 -2.01 1 18.5 99 HIS A CA 1
ATOM 731 C C . HIS A 1 99 ? -32.625 44.594 -2.049 1 18.5 99 HIS A C 1
ATOM 733 O O . HIS A 1 99 ? -33.344 44.531 -1.039 1 18.5 99 HIS A O 1
ATOM 739 N N . ARG A 1 100 ? -33.281 45.125 -3.18 1 19.38 100 ARG A N 1
ATOM 740 C CA . ARG A 1 100 ? -33.75 46.375 -2.635 1 19.38 100 ARG A CA 1
ATOM 741 C C . ARG A 1 100 ? -34.844 46.188 -1.593 1 19.38 100 ARG A C 1
ATOM 743 O O . ARG A 1 100 ? -35.438 45.094 -1.517 1 19.38 100 ARG A O 1
ATOM 750 N N . GLN A 1 101 ? -35.719 47.188 -1.544 1 19.36 101 GLN A N 1
ATOM 751 C CA . GLN A 1 101 ? -36.25 48.188 -0.618 1 19.36 101 GLN A CA 1
ATOM 752 C C . GLN A 1 101 ? -37.625 47.75 -0.095 1 19.36 101 GLN A C 1
ATOM 754 O O . GLN A 1 101 ? -38.312 48.531 0.58 1 19.36 101 GLN A O 1
ATOM 759 N N . GLU A 1 102 ? -37.969 46.375 -0.248 1 22.47 102 GLU A N 1
ATOM 760 C CA . GLU A 1 102 ? -39.406 46.469 -0.143 1 22.47 102 GLU A CA 1
ATOM 761 C C . GLU A 1 102 ? -39.844 46.875 1.27 1 22.47 102 GLU A C 1
ATOM 763 O O . GLU A 1 102 ? -39.125 46.562 2.24 1 22.47 102 GLU A O 1
ATOM 768 N N . GLU A 1 103 ? -40.969 47.719 1.288 1 21.52 103 GLU A N 1
ATOM 769 C CA . GLU A 1 103 ? -41.625 48.562 2.268 1 21.52 103 GLU A CA 1
ATOM 770 C C . GLU A 1 103 ? -42.25 47.75 3.389 1 21.52 103 GLU A C 1
ATOM 772 O O . GLU A 1 103 ? -42.781 46.656 3.143 1 21.52 103 GLU A O 1
ATOM 777 N N . PRO A 1 104 ? -41.938 48.125 4.598 1 24.69 104 PRO A N 1
ATOM 778 C CA . PRO A 1 104 ? -42.062 47.594 5.961 1 24.69 104 PRO A CA 1
ATOM 779 C C . PRO A 1 104 ? -43.5 47.438 6.418 1 24.69 104 PRO A C 1
ATOM 781 O O . PRO A 1 104 ? -43.75 47.156 7.594 1 24.69 104 PRO A O 1
ATOM 784 N N . GLN A 1 105 ? -44.5 46.875 5.504 1 21.41 105 GLN A N 1
ATOM 785 C CA . GLN A 1 105 ? -45.781 47.125 6.09 1 21.41 105 GLN A CA 1
ATOM 786 C C . GLN A 1 105 ? -45.938 46.438 7.441 1 21.41 105 GLN A C 1
ATOM 788 O O . GLN A 1 105 ? -45.438 45.312 7.633 1 21.41 105 GLN A O 1
ATOM 793 N N . VAL A 1 106 ? -46.406 47.156 8.469 1 20.52 106 VAL A N 1
ATOM 794 C CA . VAL A 1 106 ? -46.469 47.25 9.922 1 20.52 106 VAL A CA 1
ATOM 795 C C . VAL A 1 106 ? -47.5 46.25 10.453 1 20.52 106 VAL A C 1
ATOM 797 O O . VAL A 1 106 ? -48.438 46.656 11.148 1 20.52 106 VAL A O 1
ATOM 800 N N . ARG A 1 107 ? -47.656 45.094 9.773 1 20.25 107 ARG A N 1
ATOM 801 C CA . ARG A 1 107 ? -48.875 44.469 10.289 1 20.25 107 ARG A CA 1
ATOM 802 C C . ARG A 1 107 ? -48.75 44.188 11.789 1 20.25 107 ARG A C 1
ATOM 804 O O . ARG A 1 107 ? -47.688 43.812 12.273 1 20.25 107 ARG A O 1
ATOM 811 N N . MET A 1 108 ? -49.781 44.531 12.516 1 21.2 108 MET A N 1
ATOM 812 C CA . MET A 1 108 ? -50.125 44.781 13.914 1 21.2 108 MET A CA 1
ATOM 813 C C . MET A 1 108 ? -50.188 43.469 14.695 1 21.2 108 MET A C 1
ATOM 815 O O . MET A 1 108 ? -50.5 43.469 15.891 1 21.2 108 MET A O 1
ATOM 819 N N . ALA A 1 109 ? -49.969 42.312 14.109 1 23.73 109 ALA A N 1
ATOM 820 C CA . ALA A 1 109 ? -50.75 41.25 14.734 1 23.73 109 ALA A CA 1
ATOM 821 C C . ALA A 1 109 ? -50.312 41.031 16.172 1 23.73 109 ALA A C 1
ATOM 823 O O . ALA A 1 109 ? -49.188 41.375 16.547 1 23.73 109 ALA A O 1
ATOM 824 N N . GLY A 1 110 ? -51.281 40.719 17.031 1 24.16 110 GLY A N 1
ATOM 825 C CA . GLY A 1 110 ? -51.562 40.5 18.453 1 24.16 110 GLY A CA 1
ATOM 826 C C . GLY A 1 110 ? -50.812 39.312 19.016 1 24.16 110 GLY A C 1
ATOM 827 O O . GLY A 1 110 ? -51.031 38.188 18.578 1 24.16 110 GLY A O 1
ATOM 828 N N . GLY A 1 111 ? -49.531 39.438 19.344 1 22.31 111 GLY A N 1
ATOM 829 C CA . GLY A 1 111 ? -48.469 38.469 19.625 1 22.31 111 GLY A CA 1
ATOM 830 C C . GLY A 1 111 ? -48.656 37.75 20.938 1 22.31 111 GLY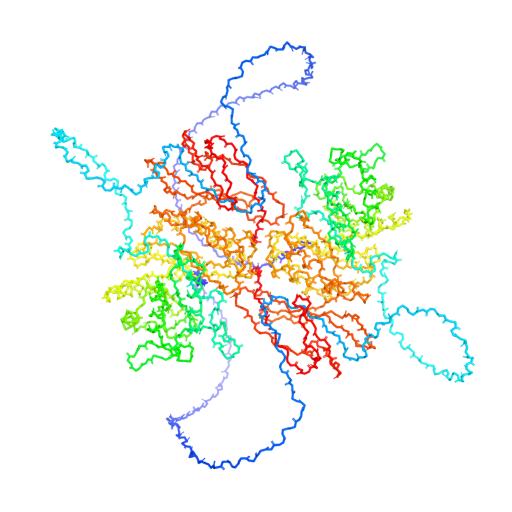 A C 1
ATOM 831 O O . GLY A 1 111 ? -48.656 38.375 22 1 22.31 111 GLY A O 1
ATOM 832 N N . LEU A 1 112 ? -49.75 36.844 20.953 1 25.98 112 LEU A N 1
ATOM 833 C CA . LEU A 1 112 ? -49.938 36.031 22.156 1 25.98 112 LEU A CA 1
ATOM 834 C C . LEU A 1 112 ? -48.656 35.375 22.594 1 25.98 112 LEU A C 1
ATOM 836 O O . LEU A 1 112 ? -47.938 34.781 21.781 1 25.98 112 LEU A O 1
ATOM 840 N N . VAL A 1 113 ? -48.156 35.844 23.672 1 24.52 113 VAL A N 1
ATOM 841 C CA . VAL A 1 113 ? -46.906 35.594 24.375 1 24.52 113 VAL A CA 1
ATOM 842 C C . VAL A 1 113 ? -46.844 34.156 24.875 1 24.52 113 VAL A C 1
ATOM 844 O O . VAL A 1 113 ? -47.594 33.781 25.781 1 24.52 113 VAL A O 1
ATOM 847 N N . ALA A 1 114 ? -47.156 33.156 24.031 1 24.14 114 ALA A N 1
ATOM 848 C CA . ALA A 1 114 ? -46.938 31.812 24.578 1 24.14 114 ALA A CA 1
ATOM 849 C C . ALA A 1 114 ? -45.562 31.672 25.219 1 24.14 114 ALA A C 1
ATOM 851 O O . ALA A 1 114 ? -44.562 32.031 24.594 1 24.14 114 ALA A O 1
ATOM 852 N N . VAL A 1 115 ? -45.562 31.719 26.484 1 24.83 115 VAL A N 1
ATOM 853 C CA . VAL A 1 115 ? -44.406 31.484 27.328 1 24.83 115 VAL A CA 1
ATOM 854 C C . VAL A 1 115 ? -43.781 30.141 27 1 24.83 115 VAL A C 1
ATOM 856 O O . VAL A 1 115 ? -44.375 29.094 27.234 1 24.83 115 VAL A O 1
ATOM 859 N N . LEU A 1 116 ? -43.281 29.984 25.781 1 25.89 116 LEU A N 1
ATOM 860 C CA . LEU A 1 116 ? -42.531 28.781 25.453 1 25.89 116 LEU A CA 1
ATOM 861 C C . LEU A 1 116 ? -41.406 28.547 26.453 1 25.89 116 LEU A C 1
ATOM 863 O O . LEU A 1 116 ? -40.531 29.406 26.641 1 25.89 116 LEU A O 1
ATOM 867 N N . LEU A 1 117 ? -41.75 27.938 27.562 1 27.91 117 LEU A N 1
ATOM 868 C CA . LEU A 1 117 ? -40.688 27.469 28.453 1 27.91 117 LEU A CA 1
ATOM 869 C C . LEU A 1 117 ? -39.656 26.672 27.672 1 27.91 117 LEU A C 1
ATOM 871 O O . LEU A 1 117 ? -39.938 25.578 27.172 1 27.91 117 LEU A O 1
ATOM 875 N N . GLY A 1 118 ? -38.938 27.328 26.828 1 26.06 118 GLY A N 1
ATOM 876 C CA . GLY A 1 118 ? -37.812 26.781 26.094 1 26.06 118 GLY A CA 1
ATOM 877 C C . GLY A 1 118 ? -36.812 26.062 26.984 1 26.06 118 GLY A C 1
ATOM 878 O O . GLY A 1 118 ? -36.281 26.625 27.938 1 26.06 118 GLY A O 1
ATOM 879 N N . ALA A 1 119 ? -37.156 24.812 27.297 1 31.31 119 ALA A N 1
ATOM 880 C CA . ALA A 1 119 ? -36.062 24.016 27.875 1 31.31 119 ALA A CA 1
ATOM 881 C C . ALA A 1 119 ? -34.75 24.297 27.156 1 31.31 119 ALA A C 1
ATOM 883 O O . ALA A 1 119 ? -34.625 24.062 25.953 1 31.31 119 ALA A O 1
ATOM 884 N N . LEU A 1 120 ? -34.062 25.25 27.656 1 29.95 120 LEU A N 1
ATOM 885 C CA . LEU A 1 120 ? -32.688 25.562 27.297 1 29.95 120 LEU A CA 1
ATOM 886 C C . LEU A 1 120 ? -31.812 24.312 27.344 1 29.95 120 LEU A C 1
ATOM 888 O O . LEU A 1 120 ? -31.562 23.766 28.422 1 29.95 120 LEU A O 1
ATOM 892 N N . ALA A 1 121 ? -32.031 23.391 26.484 1 32.41 121 ALA A N 1
ATOM 893 C CA . ALA A 1 121 ? -30.875 22.5 26.328 1 32.41 121 ALA A CA 1
ATOM 894 C C . ALA A 1 121 ? -29.562 23.297 26.312 1 32.41 121 ALA A C 1
ATOM 896 O O . ALA A 1 121 ? -29.312 24.078 25.391 1 32.41 121 ALA A O 1
ATOM 897 N N . VAL A 1 122 ? -29.125 23.531 27.484 1 31.25 122 VAL A N 1
ATOM 898 C CA . VAL A 1 122 ? -27.766 24.031 27.594 1 31.25 122 VAL A CA 1
ATOM 899 C C . VAL A 1 122 ? -26.828 23.141 26.781 1 31.25 122 VAL A C 1
ATOM 901 O O . VAL A 1 122 ? -26.578 21.984 27.156 1 31.25 122 VAL A O 1
ATOM 904 N N . SER A 1 123 ? -26.906 23.172 25.516 1 33.78 123 SER A N 1
ATOM 905 C CA . SER A 1 123 ? -25.719 22.688 24.828 1 33.78 123 SER A CA 1
ATOM 906 C C . SER A 1 123 ? -24.453 23.219 25.484 1 33.78 123 SER A C 1
ATOM 908 O O . SER A 1 123 ? -24.219 24.422 25.531 1 33.78 123 SER A O 1
ATOM 910 N N . VAL A 1 124 ? -24.078 22.578 26.547 1 35.53 124 VAL A N 1
ATOM 911 C CA . VAL A 1 124 ? -22.75 22.922 27.031 1 35.53 124 VAL A CA 1
ATOM 912 C C . VAL A 1 124 ? -21.766 23.016 25.859 1 35.53 124 VAL A C 1
ATOM 914 O O . VAL A 1 124 ? -21.281 21.984 25.375 1 35.53 124 VAL A O 1
ATOM 917 N N . GLY A 1 125 ? -22.109 23.844 24.906 1 37.69 125 GLY A N 1
ATOM 918 C CA . GLY A 1 125 ? -21.062 24.141 23.938 1 37.69 125 GLY A CA 1
ATOM 919 C C . GLY A 1 125 ? -19.719 24.469 24.578 1 37.69 125 GLY A C 1
ATOM 920 O O . GLY A 1 125 ? -19.641 25.312 25.453 1 37.69 125 GLY A O 1
ATOM 921 N N . VAL A 1 126 ? -18.891 23.469 24.734 1 44.34 126 VAL A N 1
ATOM 922 C CA . VAL A 1 126 ? -17.516 23.797 25.094 1 44.34 126 VAL A CA 1
ATOM 923 C C . VAL A 1 126 ? -17.062 25.047 24.344 1 44.34 126 VAL A C 1
ATOM 925 O O . VAL A 1 126 ? -17.281 25.156 23.141 1 44.34 126 VAL A O 1
ATOM 928 N N . GLN A 1 127 ? -16.953 26.109 25.031 1 47.06 127 GLN A N 1
ATOM 929 C CA . GLN A 1 127 ? -16.453 27.344 24.438 1 47.06 127 GLN A CA 1
ATOM 930 C C . GLN A 1 127 ? -15.016 27.172 23.953 1 47.06 127 GLN A C 1
ATOM 932 O O . GLN A 1 127 ? -14.102 27 24.766 1 47.06 127 GLN A O 1
ATOM 937 N N . GLY A 1 128 ? -14.844 26.641 22.812 1 53.56 128 GLY A N 1
ATOM 938 C CA . GLY A 1 128 ? -13.539 26.594 22.156 1 53.56 128 GLY A CA 1
ATOM 939 C C . GLY A 1 128 ? -12.867 27.953 22.094 1 53.56 128 GLY A C 1
ATOM 940 O O . GLY A 1 128 ? -13.445 28.969 22.5 1 53.56 128 GLY A O 1
ATOM 941 N N . LEU A 1 129 ? -11.586 27.891 21.828 1 72.44 129 LEU A N 1
ATOM 942 C CA . LEU A 1 129 ? -10.867 29.125 21.531 1 72.44 129 LEU A CA 1
ATOM 943 C C . LEU A 1 129 ? -11.672 29.984 20.562 1 72.44 129 LEU A C 1
ATOM 945 O O . LEU A 1 129 ? -11.969 29.562 19.453 1 72.44 129 LEU A O 1
ATOM 949 N N . GLU A 1 130 ? -12.375 31.016 21.047 1 74 130 GLU A N 1
ATOM 950 C CA . GLU A 1 130 ? -13.18 31.875 20.203 1 74 130 GLU A CA 1
ATOM 951 C C . GLU A 1 130 ? -12.367 33.062 19.703 1 74 130 GLU A C 1
ATOM 953 O O . GLU A 1 130 ? -12.672 34.219 20.047 1 74 130 GLU A O 1
ATOM 958 N N . ASN A 1 131 ? -11.328 32.719 18.953 1 78.38 131 ASN A N 1
ATOM 959 C CA . ASN A 1 131 ? -10.508 33.781 18.391 1 78.38 131 ASN A CA 1
ATOM 960 C C . ASN A 1 131 ? -10.883 34.062 16.938 1 78.38 131 ASN A C 1
ATOM 962 O O . ASN A 1 131 ? -10.211 34.844 16.25 1 78.38 131 ASN A O 1
ATOM 966 N N . GLY A 1 132 ? -11.938 33.375 16.484 1 86.81 132 GLY A N 1
ATOM 967 C CA . GLY A 1 132 ? -12.484 33.625 15.156 1 86.81 132 GLY A CA 1
ATOM 968 C C . GLY A 1 132 ? -11.727 32.906 14.047 1 86.81 132 GLY A C 1
ATOM 969 O O . GLY A 1 132 ? -12.055 33.062 12.867 1 86.81 132 GLY A O 1
ATOM 970 N N . LEU A 1 133 ? -10.742 32.125 14.422 1 94.31 133 LEU A N 1
ATOM 971 C CA . LEU A 1 133 ? -9.898 31.469 13.438 1 94.31 133 LEU A CA 1
ATOM 972 C C . LEU A 1 133 ? -10.305 30 13.281 1 94.31 133 LEU A C 1
ATOM 974 O O . LEU A 1 133 ? -10.93 29.422 14.18 1 94.31 133 LEU A O 1
ATOM 978 N N . ALA A 1 134 ? -10.008 29.422 12.102 1 97.38 134 ALA A N 1
ATOM 979 C CA . ALA A 1 134 ? -10.203 28 11.82 1 97.38 134 ALA A CA 1
ATOM 980 C C . ALA A 1 134 ? -11.641 27.562 12.094 1 97.38 134 ALA A C 1
ATOM 982 O O . ALA A 1 134 ? -11.875 26.594 12.805 1 97.38 134 ALA A O 1
ATOM 983 N N . ARG A 1 135 ? -12.57 28.312 11.57 1 97.19 135 ARG A N 1
ATOM 984 C CA . ARG A 1 135 ? -13.977 27.984 11.781 1 97.19 135 ARG A CA 1
ATOM 985 C C . ARG A 1 135 ? -14.359 26.703 11.047 1 97.19 135 ARG A C 1
ATOM 987 O O . ARG A 1 135 ? -15.352 26.062 11.391 1 97.19 135 ARG A O 1
ATOM 994 N N . THR A 1 136 ? -13.672 26.359 10 1 97.94 136 THR A N 1
ATOM 995 C CA . THR A 1 136 ? -13.602 25.047 9.367 1 97.94 136 THR A CA 1
ATOM 996 C C . THR A 1 136 ? -12.18 24.5 9.414 1 97.94 136 THR A C 1
ATOM 998 O O . THR A 1 136 ? -11.234 25.234 9.711 1 97.94 136 THR A O 1
ATOM 1001 N N . PRO A 1 137 ? -12.031 23.219 9.234 1 98.69 137 PRO A N 1
ATOM 1002 C CA . PRO A 1 137 ? -10.672 22.672 9.312 1 98.69 137 PRO A CA 1
ATOM 1003 C C . PRO A 1 137 ? -9.703 23.359 8.352 1 98.69 137 PRO A C 1
ATOM 1005 O O . PRO A 1 137 ? -10.016 23.547 7.176 1 98.69 137 PRO A O 1
ATOM 1008 N N . PRO A 1 138 ? -8.523 23.781 8.867 1 98.75 138 PRO A N 1
ATOM 1009 C CA . PRO A 1 138 ? -7.535 24.422 7.996 1 98.75 138 PRO A CA 1
ATOM 1010 C C . PRO A 1 138 ? -7.102 23.531 6.836 1 98.75 138 PRO A C 1
ATOM 1012 O O . PRO A 1 138 ? -7.105 22.297 6.965 1 98.75 138 PRO A O 1
ATOM 1015 N N . MET A 1 139 ? -6.77 24.125 5.719 1 98.88 139 MET A N 1
ATOM 1016 C CA . MET A 1 139 ? -6.242 23.438 4.547 1 98.88 139 MET A CA 1
ATOM 1017 C C . MET A 1 139 ? -4.918 24.062 4.102 1 98.88 139 MET A C 1
ATOM 1019 O O . MET A 1 139 ? -4.723 25.266 4.223 1 98.88 139 MET A O 1
ATOM 1023 N N . GLY A 1 140 ? -4.059 23.234 3.65 1 98.88 140 GLY A N 1
ATOM 1024 C CA . GLY A 1 140 ? -2.803 23.797 3.178 1 98.88 140 GLY A CA 1
ATOM 1025 C C . GLY A 1 140 ? -1.771 22.734 2.834 1 98.88 140 GLY A C 1
ATOM 1026 O O . GLY A 1 140 ? -2.119 21.656 2.367 1 98.88 140 GLY A O 1
ATOM 1027 N N . TRP A 1 141 ? -0.514 23.141 2.826 1 98.88 141 TRP A N 1
ATOM 1028 C CA . TRP A 1 141 ? 0.654 22.328 2.529 1 98.88 141 TRP A CA 1
ATOM 1029 C C . TRP A 1 141 ? 1.715 22.469 3.615 1 98.88 141 TRP A C 1
ATOM 1031 O O . TRP A 1 141 ? 2.008 23.594 4.055 1 98.88 141 TRP A O 1
ATOM 1041 N N . LEU A 1 142 ? 2.188 21.344 4.098 1 98.56 142 LEU A N 1
ATOM 1042 C CA . LEU A 1 142 ? 3.207 21.266 5.137 1 98.56 142 LEU A CA 1
ATOM 1043 C C . LEU A 1 142 ? 4.297 20.281 4.754 1 98.56 142 LEU A C 1
ATOM 1045 O O . LEU A 1 142 ? 4.004 19.172 4.285 1 98.56 142 LEU A O 1
ATOM 1049 N N . ALA A 1 143 ? 5.52 20.516 4.953 1 97 143 ALA A N 1
ATOM 1050 C CA . ALA A 1 143 ? 6.641 19.844 4.297 1 97 143 ALA A CA 1
ATOM 1051 C C . ALA A 1 143 ? 6.969 18.516 4.984 1 97 143 ALA A C 1
ATOM 1053 O O . ALA A 1 143 ? 7.613 17.656 4.398 1 97 143 ALA A O 1
ATOM 1054 N N . TRP A 1 144 ? 6.594 18.297 6.141 1 96.69 144 TRP A N 1
ATOM 1055 C CA . TRP A 1 144 ? 7.27 17.359 7.039 1 96.69 144 TRP A CA 1
ATOM 1056 C C . TRP A 1 144 ? 7.207 15.938 6.496 1 96.69 144 TRP A C 1
ATOM 1058 O O . TRP A 1 144 ? 8.242 15.273 6.363 1 96.69 144 TRP A O 1
ATOM 1068 N N . GLU A 1 145 ? 6.098 15.422 6.145 1 95.75 145 GLU A N 1
ATOM 1069 C CA . GLU A 1 145 ? 6.008 14.008 5.805 1 95.75 145 GLU A CA 1
ATOM 1070 C C . GLU A 1 145 ? 6.812 13.688 4.543 1 95.75 145 GLU A C 1
ATOM 1072 O O . GLU A 1 145 ? 7.461 12.648 4.461 1 95.75 145 GLU A O 1
ATOM 1077 N N . ARG A 1 146 ? 6.816 14.586 3.611 1 96 146 ARG A N 1
ATOM 1078 C CA . ARG A 1 146 ? 7.461 14.32 2.33 1 96 146 ARG A CA 1
ATOM 1079 C C . ARG A 1 146 ? 8.953 14.641 2.393 1 96 146 ARG A C 1
ATOM 1081 O O . ARG A 1 146 ? 9.766 13.961 1.761 1 96 146 ARG A O 1
ATOM 1088 N N . PHE A 1 147 ? 9.344 15.695 3.133 1 96.19 147 PHE A N 1
ATOM 1089 C CA . PHE A 1 147 ? 10.703 16.203 3.006 1 96.19 147 PHE A CA 1
ATOM 1090 C C . PHE A 1 147 ? 11.445 16.094 4.328 1 96.19 147 PHE A C 1
ATOM 1092 O O . PHE A 1 147 ? 12.672 16.219 4.371 1 96.19 147 PHE A O 1
ATOM 1099 N N . ARG A 1 148 ? 10.758 15.906 5.367 1 95.56 148 ARG A N 1
ATOM 1100 C CA . ARG A 1 148 ? 11.336 15.734 6.695 1 95.56 148 ARG A CA 1
ATOM 1101 C C . ARG A 1 148 ? 12.414 16.781 6.961 1 95.56 148 ARG A C 1
ATOM 1103 O O . ARG A 1 148 ? 12.227 17.969 6.691 1 95.56 148 ARG A O 1
ATOM 1110 N N . CYS A 1 149 ? 13.438 16.406 7.672 1 96.44 149 CYS A N 1
ATOM 1111 C CA . CYS A 1 149 ? 14.547 17.297 8.016 1 96.44 149 CYS A CA 1
ATOM 1112 C C . CYS A 1 149 ? 15.688 17.141 7.016 1 96.44 149 CYS A C 1
ATOM 1114 O O . CYS A 1 149 ? 16.844 17 7.414 1 96.44 149 CYS A O 1
ATOM 1116 N N . ASN A 1 150 ? 15.352 17.141 5.727 1 95.25 150 ASN A N 1
ATOM 1117 C CA . ASN A 1 150 ? 16.406 17.172 4.723 1 95.25 150 ASN A CA 1
ATOM 1118 C C . ASN A 1 150 ? 17.078 18.547 4.66 1 95.25 150 ASN A C 1
ATOM 1120 O O . ASN A 1 150 ? 16.531 19.484 4.055 1 95.25 150 ASN A O 1
ATOM 1124 N N . THR A 1 151 ? 18.281 18.625 5.164 1 96.88 151 THR A N 1
ATOM 1125 C CA . THR A 1 151 ? 18.969 19.906 5.191 1 96.88 151 THR A CA 1
ATOM 1126 C C . THR A 1 151 ? 20.172 19.906 4.254 1 96.88 151 THR A C 1
ATOM 1128 O O . THR A 1 151 ? 21 20.812 4.293 1 96.88 151 THR A O 1
ATOM 1131 N N . ASP A 1 152 ? 20.312 18.859 3.461 1 94.12 152 ASP A N 1
ATOM 1132 C CA . ASP A 1 152 ? 21.422 18.75 2.533 1 94.12 152 ASP A CA 1
ATOM 1133 C C . ASP A 1 152 ? 21.109 19.438 1.207 1 94.12 152 ASP A C 1
ATOM 1135 O O . ASP A 1 152 ? 20.906 18.781 0.189 1 94.12 152 ASP A O 1
ATOM 1139 N N . CYS A 1 153 ? 21.312 20.688 1.205 1 96.25 153 CYS A N 1
ATOM 1140 C CA . CYS A 1 153 ? 20.984 21.453 0.008 1 96.25 153 CYS A CA 1
ATOM 1141 C C . CYS A 1 153 ? 22.125 21.406 -1.003 1 96.25 153 CYS A C 1
ATOM 1143 O O . CYS A 1 153 ? 21.953 21.781 -2.162 1 96.25 153 CYS A O 1
ATOM 1145 N N . GLU A 1 154 ? 23.234 20.906 -0.6 1 93.38 154 GLU A N 1
ATOM 1146 C CA . GLU A 1 154 ? 24.359 20.766 -1.518 1 93.38 154 GLU A CA 1
ATOM 1147 C C . GLU A 1 154 ? 24.141 19.609 -2.484 1 93.38 154 GLU A C 1
ATOM 1149 O O . GLU A 1 154 ? 24.281 19.766 -3.697 1 93.38 154 GLU A O 1
ATOM 1154 N N . ASN A 1 155 ? 23.703 18.516 -1.943 1 88.25 155 ASN A N 1
ATOM 1155 C CA . ASN A 1 155 ? 23.594 17.328 -2.768 1 88.25 155 ASN A CA 1
ATOM 1156 C C . ASN A 1 155 ? 22.141 17.078 -3.193 1 88.25 155 ASN A C 1
ATOM 1158 O O . ASN A 1 155 ? 21.891 16.281 -4.09 1 88.25 155 ASN A O 1
ATOM 1162 N N . ASP A 1 156 ? 21.203 17.797 -2.545 1 91.94 156 ASP A N 1
ATOM 1163 C CA . ASP A 1 156 ? 19.797 17.641 -2.861 1 91.94 156 ASP A CA 1
ATOM 1164 C C . ASP A 1 156 ? 19.078 19 -2.816 1 91.94 156 ASP A C 1
ATOM 1166 O O . ASP A 1 156 ? 18.109 19.172 -2.082 1 91.94 156 ASP A O 1
ATOM 1170 N N . PRO A 1 157 ? 19.469 19.875 -3.691 1 93.44 157 PRO A N 1
ATOM 1171 C CA . PRO A 1 157 ? 19.062 21.281 -3.586 1 93.44 157 PRO A CA 1
ATOM 1172 C C . PRO A 1 157 ? 17.562 21.484 -3.826 1 93.44 157 PRO A C 1
ATOM 1174 O O . PRO A 1 157 ? 16.984 22.453 -3.354 1 93.44 157 PRO A O 1
ATOM 1177 N N . HIS A 1 158 ? 16.938 20.531 -4.508 1 93.69 158 HIS A N 1
ATOM 1178 C CA . HIS A 1 158 ? 15.539 20.75 -4.859 1 93.69 158 HIS A CA 1
ATOM 1179 C C . HIS A 1 158 ? 14.602 20.156 -3.812 1 93.69 158 HIS A C 1
ATOM 1181 O O . HIS A 1 158 ? 13.398 20.438 -3.814 1 93.69 158 HIS A O 1
ATOM 1187 N N . ASN A 1 159 ? 15.195 19.359 -2.883 1 94.38 159 ASN A N 1
ATOM 1188 C CA . ASN A 1 159 ? 14.336 18.641 -1.94 1 94.38 159 ASN A CA 1
ATOM 1189 C C . ASN A 1 159 ? 14.703 18.969 -0.495 1 94.38 159 ASN A C 1
ATOM 1191 O O . ASN A 1 159 ? 14.086 18.453 0.438 1 94.38 159 ASN A O 1
ATOM 1195 N N . CYS A 1 160 ? 15.672 19.812 -0.317 1 96.62 160 CYS A N 1
ATOM 1196 C CA . CYS A 1 160 ? 16.031 20.219 1.04 1 96.62 160 CYS A CA 1
ATOM 1197 C C . CYS A 1 160 ? 15.094 21.297 1.562 1 96.62 160 CYS A C 1
ATOM 1199 O O . CYS A 1 160 ? 14.492 22.031 0.78 1 96.62 160 CYS A O 1
ATOM 1201 N N . ILE A 1 161 ? 14.961 21.344 2.861 1 98.25 161 ILE A N 1
ATOM 1202 C CA . ILE A 1 161 ? 14.172 22.391 3.508 1 98.25 161 ILE A CA 1
ATOM 1203 C C . ILE A 1 161 ? 14.836 23.75 3.285 1 98.25 161 ILE A C 1
ATOM 1205 O O . ILE A 1 161 ? 15.859 24.062 3.904 1 98.25 161 ILE A O 1
ATOM 1209 N N . SER A 1 162 ? 14.195 24.531 2.385 1 98.44 162 SER A N 1
ATOM 1210 C CA . SER A 1 162 ? 14.766 25.812 1.975 1 98.44 162 SER A CA 1
ATOM 1211 C C . SER A 1 162 ? 13.68 26.781 1.515 1 98.44 162 SER A C 1
ATOM 1213 O O . SER A 1 162 ? 12.555 26.375 1.229 1 98.44 162 SER A O 1
ATOM 1215 N N . GLU A 1 163 ? 14.117 28 1.507 1 97.75 163 GLU A N 1
ATOM 1216 C CA . GLU A 1 163 ? 13.242 29.047 0.989 1 97.75 163 GLU A CA 1
ATOM 1217 C C . GLU A 1 163 ? 12.75 28.719 -0.415 1 97.75 163 GLU A C 1
ATOM 1219 O O . GLU A 1 163 ? 11.57 28.906 -0.729 1 97.75 163 GLU A O 1
ATOM 1224 N N . GLN A 1 164 ? 13.586 28.156 -1.226 1 98.12 164 GLN A N 1
ATOM 1225 C CA . GLN A 1 164 ? 13.25 27.828 -2.609 1 98.12 164 GLN A CA 1
ATOM 1226 C C . GLN A 1 164 ? 12.18 26.75 -2.676 1 98.12 164 GLN A C 1
ATOM 1228 O O . GLN A 1 164 ? 11.258 26.828 -3.492 1 98.12 164 GLN A O 1
ATOM 1233 N N . LEU A 1 165 ? 12.305 25.703 -1.896 1 98.56 165 LEU A N 1
ATOM 1234 C CA . LEU A 1 165 ? 11.312 24.641 -1.872 1 98.56 165 LEU A CA 1
ATOM 1235 C C . LEU A 1 165 ? 9.93 25.188 -1.555 1 98.56 165 LEU A C 1
ATOM 1237 O O . LEU A 1 165 ? 8.961 24.906 -2.268 1 98.56 165 LEU A O 1
ATOM 1241 N N . PHE A 1 166 ? 9.836 26.047 -0.566 1 98.81 166 PHE A N 1
ATOM 1242 C CA . PHE A 1 166 ? 8.547 26.547 -0.111 1 98.81 166 PHE A CA 1
ATOM 1243 C C . PHE A 1 166 ? 7.973 27.547 -1.109 1 98.81 166 PHE A C 1
ATOM 1245 O O . PHE A 1 166 ? 6.766 27.562 -1.351 1 98.81 166 PHE A O 1
ATOM 1252 N N . MET A 1 167 ? 8.82 28.359 -1.687 1 98.88 167 MET A N 1
ATOM 1253 C CA . MET A 1 167 ? 8.352 29.266 -2.725 1 98.88 167 MET A CA 1
ATOM 1254 C C . MET A 1 167 ? 7.801 28.5 -3.92 1 98.88 167 MET A C 1
ATOM 1256 O O . MET A 1 167 ? 6.754 28.859 -4.461 1 98.88 167 MET A O 1
ATOM 1260 N N . THR A 1 168 ? 8.469 27.422 -4.262 1 98.75 168 THR A N 1
ATOM 1261 C CA . THR A 1 168 ? 8.023 26.594 -5.387 1 98.75 168 THR A CA 1
ATOM 1262 C C . THR A 1 168 ? 6.676 25.953 -5.082 1 98.75 168 THR A C 1
ATOM 1264 O O . THR A 1 168 ? 5.777 25.953 -5.926 1 98.75 168 THR A O 1
ATOM 1267 N N . MET A 1 169 ? 6.543 25.438 -3.904 1 98.75 169 MET A N 1
ATOM 1268 C CA . MET A 1 169 ? 5.27 24.828 -3.521 1 98.75 169 MET A CA 1
ATOM 1269 C C . MET A 1 169 ? 4.156 25.875 -3.504 1 98.75 169 MET A C 1
ATOM 1271 O O . MET A 1 169 ? 3.039 25.594 -3.949 1 98.75 169 MET A O 1
ATOM 1275 N N . ALA A 1 170 ? 4.465 27.062 -3.012 1 98.88 170 ALA A N 1
ATOM 1276 C CA . ALA A 1 170 ? 3.484 28.141 -2.99 1 98.88 170 ALA A CA 1
ATOM 1277 C C . ALA A 1 170 ? 3.021 28.5 -4.402 1 98.88 170 ALA A C 1
ATOM 1279 O O . ALA A 1 170 ? 1.823 28.641 -4.648 1 98.88 170 ALA A O 1
ATOM 1280 N N . ASP A 1 171 ? 3.957 28.594 -5.312 1 98.88 171 ASP A N 1
ATOM 1281 C CA . ASP A 1 171 ? 3.631 28.922 -6.699 1 98.88 171 ASP A CA 1
ATOM 1282 C C . ASP A 1 171 ? 2.705 27.859 -7.301 1 98.88 171 ASP A C 1
ATOM 1284 O O . ASP A 1 171 ? 1.757 28.188 -8.016 1 98.88 171 ASP A O 1
ATOM 1288 N N . LEU A 1 172 ? 2.967 26.656 -6.961 1 98.81 172 LEU A N 1
ATOM 1289 C CA . LEU A 1 172 ? 2.188 25.562 -7.531 1 98.81 172 LEU A CA 1
ATOM 1290 C C . LEU A 1 172 ? 0.803 25.5 -6.895 1 98.81 172 LEU A C 1
ATOM 1292 O O . LEU A 1 172 ? -0.175 25.156 -7.559 1 98.81 172 LEU A O 1
ATOM 1296 N N . LEU A 1 173 ? 0.707 25.828 -5.621 1 98.81 173 LEU A N 1
ATOM 1297 C CA . LEU A 1 173 ? -0.599 25.891 -4.973 1 98.81 173 LEU A CA 1
ATOM 1298 C C . LEU A 1 173 ? -1.518 26.875 -5.688 1 98.81 173 LEU A C 1
ATOM 1300 O O . LEU A 1 173 ? -2.701 26.594 -5.887 1 98.81 173 LEU A O 1
ATOM 1304 N N . VAL A 1 174 ? -0.944 27.969 -6.086 1 98.75 174 VAL A N 1
ATOM 1305 C CA . VAL A 1 174 ? -1.738 29.016 -6.715 1 98.75 174 VAL A CA 1
ATOM 1306 C C . VAL A 1 174 ? -1.97 28.672 -8.188 1 98.75 174 VAL A C 1
ATOM 1308 O O . VAL A 1 174 ? -3.113 28.641 -8.648 1 98.75 174 VAL A O 1
ATOM 1311 N N . SER A 1 175 ? -0.938 28.297 -8.93 1 98.62 175 SER A N 1
ATOM 1312 C CA . SER A 1 175 ? -1.032 28.141 -10.375 1 98.62 175 SER A CA 1
ATOM 1313 C C . SER A 1 175 ? -1.858 26.906 -10.742 1 98.62 175 SER A C 1
ATOM 1315 O O . SER A 1 175 ? -2.496 26.875 -11.797 1 98.62 175 SER A O 1
ATOM 1317 N N . ARG A 1 176 ? -1.862 25.969 -9.789 1 98.31 176 ARG A N 1
ATOM 1318 C CA . ARG A 1 176 ? -2.57 24.734 -10.141 1 98.31 176 ARG A CA 1
ATOM 1319 C C . ARG A 1 176 ? -3.938 24.688 -9.469 1 98.31 176 ARG A C 1
ATOM 1321 O O . ARG A 1 176 ? -4.594 23.641 -9.461 1 98.31 176 ARG A O 1
ATOM 1328 N N . GLY A 1 177 ? -4.297 25.688 -8.805 1 98.31 177 GLY A N 1
ATOM 1329 C CA . GLY A 1 177 ? -5.684 25.859 -8.406 1 98.31 177 GLY A CA 1
ATOM 1330 C C . GLY A 1 177 ? -5.977 25.359 -7.012 1 98.31 177 GLY A C 1
ATOM 1331 O O . GLY A 1 177 ? -7.117 25.422 -6.547 1 98.31 177 GLY A O 1
ATOM 1332 N N . TYR A 1 178 ? -4.992 24.875 -6.312 1 98.75 178 TYR A N 1
ATOM 1333 C CA . TYR A 1 178 ? -5.215 24.375 -4.957 1 98.75 178 TYR A CA 1
ATOM 1334 C C . TYR A 1 178 ? -5.719 25.5 -4.051 1 98.75 178 TYR A C 1
ATOM 1336 O O . TYR A 1 178 ? -6.641 25.297 -3.256 1 98.75 178 TYR A O 1
ATOM 1344 N N . SER A 1 179 ? -5.141 26.672 -4.16 1 98.56 179 SER A N 1
ATOM 1345 C CA . SER A 1 179 ? -5.48 27.797 -3.283 1 98.56 179 SER A CA 1
ATOM 1346 C C . SER A 1 179 ? -6.926 28.234 -3.479 1 98.56 179 SER A C 1
ATOM 1348 O O . SER A 1 179 ? -7.594 28.625 -2.521 1 98.56 179 SER A O 1
ATOM 1350 N N . SER A 1 180 ? -7.457 28.125 -4.617 1 98.25 180 SER A N 1
ATOM 1351 C CA . SER A 1 180 ? -8.836 28.516 -4.902 1 98.25 180 SER A CA 1
ATOM 1352 C C . SER A 1 180 ? -9.82 27.531 -4.262 1 98.25 180 SER A C 1
ATOM 1354 O O . SER A 1 180 ? -10.992 27.859 -4.074 1 98.25 180 SER A O 1
ATOM 1356 N N . LEU A 1 181 ? -9.258 26.359 -3.92 1 98.62 181 LEU A N 1
ATOM 1357 C CA . LEU A 1 181 ? -10.109 25.344 -3.307 1 98.62 181 LEU A CA 1
ATOM 1358 C C . LEU A 1 181 ? -9.984 25.375 -1.786 1 98.62 181 LEU A C 1
ATOM 1360 O O . LEU A 1 181 ? -10.641 24.594 -1.088 1 98.62 181 LEU A O 1
ATOM 1364 N N . GLY A 1 182 ? -9.156 26.219 -1.27 1 98.62 182 GLY A N 1
ATOM 1365 C CA . GLY A 1 182 ? -9.07 26.391 0.172 1 98.62 182 GLY A CA 1
ATOM 1366 C C . GLY A 1 182 ? -7.707 26.031 0.735 1 98.62 182 GLY A C 1
ATOM 1367 O O . GLY A 1 182 ? -7.402 26.344 1.887 1 98.62 182 GLY A O 1
ATOM 1368 N N . TYR A 1 183 ? -6.844 25.391 -0.136 1 98.88 183 TYR A N 1
ATOM 1369 C CA . TYR A 1 183 ? -5.488 25.109 0.318 1 98.88 183 TYR A CA 1
ATOM 1370 C C . TYR A 1 183 ? -4.645 26.375 0.358 1 98.88 183 TYR A C 1
ATOM 1372 O O . TYR A 1 183 ? -3.934 26.688 -0.602 1 98.88 183 TYR A O 1
ATOM 1380 N N . ASN A 1 184 ? -4.609 27.016 1.543 1 98.56 184 ASN A N 1
ATOM 1381 C CA . ASN A 1 184 ? -4.051 28.359 1.5 1 98.56 184 ASN A CA 1
ATOM 1382 C C . ASN A 1 184 ? -2.973 28.547 2.561 1 98.56 184 ASN A C 1
ATOM 1384 O O . ASN A 1 184 ? -2.41 29.641 2.689 1 98.56 184 ASN A O 1
ATOM 1388 N N . VAL A 1 185 ? -2.654 27.562 3.344 1 98.81 185 VAL A N 1
ATOM 1389 C CA . VAL A 1 185 ? -1.57 27.641 4.316 1 98.81 185 VAL A CA 1
ATOM 1390 C C . VAL A 1 185 ? -0.336 26.922 3.779 1 98.81 185 VAL A C 1
ATOM 1392 O O . VAL A 1 185 ? -0.43 25.797 3.293 1 98.81 185 VAL A O 1
ATOM 1395 N N . VAL A 1 186 ? 0.748 27.562 3.785 1 98.94 186 VAL A N 1
ATOM 1396 C CA . VAL A 1 186 ? 2.045 26.922 3.568 1 98.94 186 VAL A CA 1
ATOM 1397 C C . VAL A 1 186 ? 2.875 27 4.848 1 98.94 186 VAL A C 1
ATOM 1399 O O . VAL A 1 186 ? 3.193 28.078 5.332 1 98.94 186 VAL A O 1
ATOM 1402 N N . SER A 1 187 ? 3.232 25.859 5.359 1 98.75 187 SER A N 1
ATOM 1403 C CA . SER A 1 187 ? 3.832 25.859 6.688 1 98.75 187 SER A CA 1
ATOM 1404 C C . SER A 1 187 ? 5.188 25.172 6.688 1 98.75 187 SER A C 1
ATOM 1406 O O . SER A 1 187 ? 5.328 24.078 6.133 1 98.75 187 SER A O 1
ATOM 1408 N N . LEU A 1 188 ? 6.129 25.828 7.297 1 98.62 188 LEU A N 1
ATOM 1409 C CA . LEU A 1 188 ? 7.363 25.172 7.695 1 98.62 188 LEU A CA 1
ATOM 1410 C C . LEU A 1 188 ? 7.094 24.141 8.781 1 98.62 188 LEU A C 1
ATOM 1412 O O . LEU A 1 188 ? 6.062 24.188 9.461 1 98.62 188 LEU A O 1
ATOM 1416 N N . ASP A 1 189 ? 7.895 23.203 8.836 1 98.25 189 ASP A N 1
ATOM 1417 C CA . ASP A 1 189 ? 8.023 22.297 9.977 1 98.25 189 ASP A CA 1
ATOM 1418 C C . ASP A 1 189 ? 9.438 22.328 10.547 1 98.25 189 ASP A C 1
ATOM 1420 O O . ASP A 1 189 ? 10.164 23.297 10.359 1 98.25 189 ASP A O 1
ATOM 1424 N N . ASP A 1 190 ? 9.852 21.375 11.328 1 98 190 ASP A N 1
ATOM 1425 C CA . ASP A 1 190 ? 11.141 21.359 12.023 1 98 190 ASP A CA 1
ATOM 1426 C C . ASP A 1 190 ? 12.297 21.531 11.039 1 98 190 ASP A C 1
ATOM 1428 O O . ASP A 1 190 ? 12.094 21.469 9.828 1 98 190 ASP A O 1
ATOM 1432 N N . CYS A 1 191 ? 13.469 22.016 11.539 1 98.12 191 CYS A N 1
ATOM 1433 C CA . CYS A 1 191 ? 14.773 22.047 10.883 1 98.12 191 CYS A CA 1
ATOM 1434 C C . CYS A 1 191 ? 14.945 23.328 10.07 1 98.12 191 CYS A C 1
ATOM 1436 O O . CYS A 1 191 ? 15.852 23.438 9.25 1 98.12 191 CYS A O 1
ATOM 1438 N N . TRP A 1 192 ? 14.133 24.359 10.266 1 98.56 192 TRP A N 1
ATOM 1439 C CA . TRP A 1 192 ? 14.289 25.625 9.562 1 98.56 192 TRP A CA 1
ATOM 1440 C C . TRP A 1 192 ? 15.273 26.531 10.297 1 98.56 192 TRP A C 1
ATOM 1442 O O . TRP A 1 192 ? 15.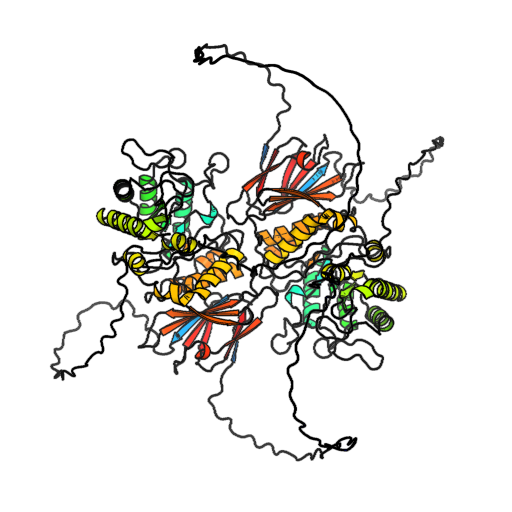938 27.359 9.672 1 98.56 192 TRP A O 1
ATOM 1452 N N . PRO A 1 193 ? 15.367 26.422 11.672 1 98.38 193 PRO A N 1
ATOM 1453 C CA . PRO A 1 193 ? 16.172 27.422 12.375 1 98.38 193 PRO A CA 1
ATOM 1454 C C . PRO A 1 193 ? 17.672 27.078 12.359 1 98.38 193 PRO A C 1
ATOM 1456 O O . PRO A 1 193 ? 18.047 25.953 12.047 1 98.38 193 PRO A O 1
ATOM 1459 N N . GLU A 1 194 ? 18.375 28.125 12.703 1 97.94 194 GLU A N 1
ATOM 1460 C CA . GLU A 1 194 ? 19.75 27.938 13.172 1 97.94 194 GLU A CA 1
ATOM 1461 C C . GLU A 1 194 ? 19.766 27.266 14.539 1 97.94 194 GLU A C 1
ATOM 1463 O O . GLU A 1 194 ? 18.781 27.312 15.281 1 97.94 194 GLU A O 1
ATOM 1468 N N . HIS A 1 195 ? 21.016 26.703 14.859 1 97.56 195 HIS A N 1
ATOM 1469 C CA . HIS A 1 195 ? 21.141 26.016 16.141 1 97.56 195 HIS A CA 1
ATOM 1470 C C . HIS A 1 195 ? 21.328 27 17.281 1 97.56 195 HIS A C 1
ATOM 1472 O O . HIS A 1 195 ? 21.203 26.625 18.453 1 97.56 195 HIS A O 1
ATOM 1478 N N . GLU A 1 196 ? 21.578 28.234 16.938 1 97.06 196 GLU A N 1
ATOM 1479 C CA . GLU A 1 196 ? 21.781 29.25 17.953 1 97.06 196 GLU A CA 1
ATOM 1480 C C . GLU A 1 196 ? 20.828 30.422 17.75 1 97.06 196 GLU A C 1
ATOM 1482 O O . GLU A 1 196 ? 20.547 30.812 16.625 1 97.06 196 GLU A O 1
ATOM 1487 N N . ARG A 1 197 ? 20.281 30.953 18.844 1 97.75 197 ARG A N 1
ATOM 1488 C CA . ARG A 1 197 ? 19.5 32.188 18.828 1 97.75 197 ARG A CA 1
ATOM 1489 C C . ARG A 1 197 ? 20.391 33.406 18.578 1 97.75 197 ARG A C 1
ATOM 1491 O O . ARG A 1 197 ? 21.609 33.312 18.75 1 97.75 197 ARG A O 1
ATOM 1498 N N . ASP A 1 198 ? 19.781 34.5 18.172 1 96.25 198 ASP A N 1
ATOM 1499 C CA . ASP A 1 198 ? 20.594 35.719 17.953 1 96.25 198 ASP A CA 1
ATOM 1500 C C . ASP A 1 198 ? 20.922 36.406 19.281 1 96.25 198 ASP A C 1
ATOM 1502 O O . ASP A 1 198 ? 20.625 35.875 20.359 1 96.25 198 ASP A O 1
ATOM 1506 N N . GLU A 1 199 ? 21.531 37.531 19.172 1 95.5 199 GLU A N 1
ATOM 1507 C CA . GLU A 1 199 ? 22.031 38.25 20.359 1 95.5 199 GLU A CA 1
ATOM 1508 C C . GLU A 1 199 ? 20.875 38.719 21.25 1 95.5 199 GLU A C 1
ATOM 1510 O O . GLU A 1 199 ? 21.062 38.906 22.453 1 95.5 199 GLU A O 1
ATOM 1515 N N . GLN A 1 200 ? 19.766 38.812 20.734 1 95.12 200 GLN A N 1
ATOM 1516 C CA . GLN A 1 200 ? 18.594 39.25 21.5 1 95.12 200 GLN A CA 1
ATOM 1517 C C . GLN A 1 200 ? 17.766 38.062 21.984 1 95.12 200 GLN A C 1
ATOM 1519 O O . GLN A 1 200 ? 16.672 38.25 22.531 1 95.12 200 GLN A O 1
ATOM 1524 N N . GLY A 1 201 ? 18.219 36.875 21.688 1 96.94 201 GLY A N 1
ATOM 1525 C CA . GLY A 1 201 ? 17.531 35.688 22.156 1 96.94 201 GLY A CA 1
ATOM 1526 C C . GLY A 1 201 ? 16.438 35.219 21.203 1 96.94 201 GLY A C 1
ATOM 1527 O O . GLY A 1 201 ? 15.602 34.406 21.562 1 96.94 201 GLY A O 1
ATOM 1528 N N . ARG A 1 202 ? 16.5 35.781 20.016 1 97.88 202 ARG A N 1
ATOM 1529 C CA . ARG A 1 202 ? 15.469 35.438 19.047 1 97.88 202 ARG A CA 1
ATOM 1530 C C . ARG A 1 202 ? 15.891 34.281 18.188 1 97.88 202 ARG A C 1
ATOM 1532 O O . ARG A 1 202 ? 17.078 34.062 17.922 1 97.88 202 ARG A O 1
ATOM 1539 N N . LEU A 1 203 ? 14.867 33.531 17.75 1 98.31 203 LEU A N 1
ATOM 1540 C CA . LEU A 1 203 ? 15.102 32.5 16.734 1 98.31 203 LEU A CA 1
ATOM 1541 C C . LEU A 1 203 ? 15.555 33.125 15.422 1 98.31 203 LEU A C 1
ATOM 1543 O O . LEU A 1 203 ? 15.18 34.25 15.102 1 98.31 203 LEU A O 1
ATOM 1547 N N . GLN A 1 204 ? 16.422 32.406 14.773 1 97.31 204 GLN A N 1
ATOM 1548 C CA . GLN A 1 204 ? 16.875 32.844 13.453 1 97.31 204 GLN A CA 1
ATOM 1549 C C . GLN A 1 204 ? 16.812 31.672 12.461 1 97.31 204 GLN A C 1
ATOM 1551 O O . GLN A 1 204 ? 17.078 30.516 12.82 1 97.31 204 GLN A O 1
ATOM 1556 N N . ALA A 1 205 ? 16.469 31.984 11.258 1 98.19 205 ALA A N 1
ATOM 1557 C CA . ALA A 1 205 ? 16.453 30.953 10.219 1 98.19 205 ALA A CA 1
ATOM 1558 C C . ALA A 1 205 ? 17.875 30.625 9.766 1 98.19 205 ALA A C 1
ATOM 1560 O O . ALA A 1 205 ? 18.766 31.453 9.844 1 98.19 205 ALA A O 1
ATOM 1561 N N . ASP A 1 206 ? 18.047 29.344 9.336 1 98.25 206 ASP A N 1
ATOM 1562 C CA . ASP A 1 206 ? 19.328 29 8.703 1 98.25 206 ASP A CA 1
ATOM 1563 C C . ASP A 1 206 ? 19.656 29.969 7.566 1 98.25 206 ASP A C 1
ATOM 1565 O O . ASP A 1 206 ? 18.906 30.062 6.594 1 98.25 206 ASP A O 1
ATOM 1569 N N . SER A 1 207 ? 20.766 30.578 7.684 1 97.25 207 SER A N 1
ATOM 1570 C CA . SER A 1 207 ? 21.078 31.688 6.777 1 97.25 207 SER A CA 1
ATOM 1571 C C . SER A 1 207 ? 21.375 31.172 5.371 1 97.25 207 SER A C 1
ATOM 1573 O O . SER A 1 207 ? 21.203 31.906 4.395 1 97.25 207 SER A O 1
ATOM 1575 N N . LYS A 1 208 ? 21.875 29.953 5.23 1 97.62 208 LYS A N 1
ATOM 1576 C CA . LYS A 1 208 ? 22.188 29.406 3.918 1 97.62 208 LYS A CA 1
ATOM 1577 C C . LYS A 1 208 ? 20.922 28.922 3.207 1 97.62 208 LYS A C 1
ATOM 1579 O O . LYS A 1 208 ? 20.75 29.172 2.012 1 97.62 208 LYS A O 1
ATOM 1584 N N . ARG A 1 209 ? 20.062 28.312 3.9 1 98.5 209 ARG A N 1
ATOM 1585 C CA . ARG A 1 209 ? 18.891 27.703 3.279 1 98.5 209 ARG A CA 1
ATOM 1586 C C . ARG A 1 209 ? 17.75 28.703 3.162 1 98.5 209 ARG A C 1
ATOM 1588 O O . ARG A 1 209 ? 16.875 28.562 2.309 1 98.5 209 ARG A O 1
ATOM 1595 N N . PHE A 1 210 ? 17.828 29.75 4.02 1 98.62 210 PHE A N 1
ATOM 1596 C CA . PHE A 1 210 ? 16.875 30.859 3.988 1 98.62 210 PHE A CA 1
ATOM 1597 C C . PHE A 1 210 ? 17.594 32.188 3.918 1 98.62 210 PHE A C 1
ATOM 1599 O O . PHE A 1 210 ? 17.469 33.031 4.824 1 98.62 210 PHE A O 1
ATOM 1606 N N . PRO A 1 211 ? 18.172 32.438 2.805 1 97.94 211 PRO A N 1
ATOM 1607 C CA . PRO A 1 211 ? 19.047 33.625 2.711 1 97.94 211 PRO A CA 1
ATOM 1608 C C . PRO A 1 211 ? 18.281 34.938 2.818 1 97.94 211 PRO A C 1
ATOM 1610 O O . PRO A 1 211 ? 18.844 35.938 3.252 1 97.94 211 PRO A O 1
ATOM 1613 N N . SER A 1 212 ? 16.984 34.969 2.51 1 98.19 212 SER A N 1
ATOM 1614 C CA . SER A 1 212 ? 16.219 36.219 2.572 1 98.19 212 SER A CA 1
ATOM 1615 C C . SER A 1 212 ? 15.547 36.375 3.934 1 98.19 212 SER A C 1
ATOM 1617 O O . SER A 1 212 ? 14.953 37.406 4.219 1 98.19 212 SER A O 1
ATOM 1619 N N . GLY A 1 213 ? 15.547 35.312 4.723 1 97.81 213 GLY A N 1
ATOM 1620 C CA . GLY A 1 213 ? 14.938 35.344 6.043 1 97.81 213 GLY A CA 1
ATOM 1621 C C . GLY A 1 213 ? 13.477 34.938 6.031 1 97.81 213 GLY A C 1
ATOM 1622 O O . GLY A 1 213 ? 12.852 34.875 4.973 1 97.81 213 GLY A O 1
ATOM 1623 N N . ILE A 1 214 ? 12.961 34.719 7.234 1 98.5 214 ILE A N 1
ATOM 1624 C CA . ILE A 1 214 ? 11.602 34.25 7.391 1 98.5 214 ILE A CA 1
ATOM 1625 C C . ILE A 1 214 ? 10.609 35.344 7.062 1 98.5 214 ILE A C 1
ATOM 1627 O O . ILE A 1 214 ? 9.586 35.094 6.414 1 98.5 214 ILE A O 1
ATOM 1631 N N . PRO A 1 215 ? 10.891 36.625 7.465 1 98.44 215 PRO A N 1
ATOM 1632 C CA . PRO A 1 215 ? 9.953 37.688 7.086 1 98.44 215 PRO A CA 1
ATOM 1633 C C . PRO A 1 215 ? 9.742 37.781 5.574 1 98.44 215 PRO A C 1
ATOM 1635 O O . PRO A 1 215 ? 8.617 37.969 5.117 1 98.44 215 PRO A O 1
ATOM 1638 N N . ALA A 1 216 ? 10.797 37.625 4.855 1 98.56 216 ALA A N 1
ATOM 1639 C CA . ALA A 1 216 ? 10.695 37.688 3.4 1 98.56 216 ALA A CA 1
ATOM 1640 C C . ALA A 1 216 ? 9.867 36.531 2.861 1 98.56 216 ALA A C 1
ATOM 1642 O O . ALA A 1 216 ? 9.094 36.688 1.914 1 98.56 216 ALA A O 1
ATOM 1643 N N . LEU A 1 217 ? 10.078 35.344 3.398 1 98.81 217 LEU A N 1
ATOM 1644 C CA . LEU A 1 217 ? 9.305 34.188 2.988 1 98.81 217 LEU A CA 1
ATOM 1645 C C . LEU A 1 217 ? 7.824 34.375 3.301 1 98.81 217 LEU A C 1
ATOM 1647 O O . LEU A 1 217 ? 6.961 34.062 2.473 1 98.81 217 LEU A O 1
ATOM 1651 N N . ALA A 1 218 ? 7.512 34.938 4.457 1 98.81 218 ALA A N 1
ATOM 1652 C CA . ALA A 1 218 ? 6.133 35.219 4.824 1 98.81 218 ALA A CA 1
ATOM 1653 C C . ALA A 1 218 ? 5.512 36.219 3.854 1 98.81 218 ALA A C 1
ATOM 1655 O O . ALA A 1 218 ? 4.379 36.031 3.398 1 98.81 218 ALA A O 1
ATOM 1656 N N . ASP A 1 219 ? 6.262 37.25 3.545 1 98.75 219 ASP A N 1
ATOM 1657 C CA . ASP A 1 219 ? 5.789 38.25 2.594 1 98.75 219 ASP A CA 1
ATOM 1658 C C . ASP A 1 219 ? 5.488 37.625 1.237 1 98.75 219 ASP A C 1
ATOM 1660 O O . ASP A 1 219 ? 4.512 38 0.579 1 98.75 219 ASP A O 1
ATOM 1664 N N . TYR A 1 220 ? 6.379 36.75 0.83 1 98.75 220 TYR A N 1
ATOM 1665 C CA . TYR A 1 220 ? 6.176 36.062 -0.434 1 98.75 220 TYR A CA 1
ATOM 1666 C C . TYR A 1 220 ? 4.848 35.312 -0.436 1 98.75 220 TYR A C 1
ATOM 1668 O O . TYR A 1 220 ? 4.102 35.375 -1.417 1 98.75 220 TYR A O 1
ATOM 1676 N N . MET A 1 221 ? 4.578 34.625 0.618 1 98.81 221 MET A N 1
ATOM 1677 C CA . MET A 1 221 ? 3.305 33.906 0.751 1 98.81 221 MET A CA 1
ATOM 1678 C C . MET A 1 221 ? 2.133 34.875 0.682 1 98.81 221 MET A C 1
ATOM 1680 O O . MET A 1 221 ? 1.182 34.656 -0.069 1 98.81 221 MET A O 1
ATOM 1684 N N . HIS A 1 222 ? 2.174 36 1.431 1 98.81 222 HIS A N 1
ATOM 1685 C CA . HIS A 1 222 ? 1.087 36.938 1.53 1 98.81 222 HIS A CA 1
ATOM 1686 C C . HIS A 1 222 ? 0.827 37.625 0.189 1 98.81 222 HIS A C 1
ATOM 1688 O O . HIS A 1 222 ? -0.325 37.875 -0.168 1 98.81 222 HIS A O 1
ATOM 1694 N N . GLN A 1 223 ? 1.854 37.875 -0.508 1 98.62 223 GLN A N 1
ATOM 1695 C CA . GLN A 1 223 ? 1.712 38.469 -1.823 1 98.62 223 GLN A CA 1
ATOM 1696 C C . GLN A 1 223 ? 0.936 37.562 -2.773 1 98.62 223 GLN A C 1
ATOM 1698 O O . GLN A 1 223 ? 0.316 38.062 -3.727 1 98.62 223 GLN A O 1
ATOM 1703 N N . LYS A 1 224 ? 0.873 36.312 -2.475 1 98.62 224 LYS A N 1
ATOM 1704 C CA . LYS A 1 224 ? 0.197 35.344 -3.328 1 98.62 224 LYS A CA 1
ATOM 1705 C C . LYS A 1 224 ? -1.17 34.969 -2.76 1 98.62 224 LYS A C 1
ATOM 1707 O O . LYS A 1 224 ? -1.827 34.062 -3.26 1 98.62 224 LYS A O 1
ATOM 1712 N N . GLY A 1 225 ? -1.507 35.656 -1.729 1 98.56 225 GLY A N 1
ATOM 1713 C CA . GLY A 1 225 ? -2.797 35.375 -1.109 1 98.56 225 GLY A CA 1
ATOM 1714 C C . GLY A 1 225 ? -2.787 34.156 -0.212 1 98.56 225 GLY A C 1
ATOM 1715 O O . GLY A 1 225 ? -3.846 33.625 0.13 1 98.56 225 GLY A O 1
ATOM 1716 N N . LEU A 1 226 ? -1.612 33.688 0.124 1 98.88 226 LEU A N 1
ATOM 1717 C CA . LEU A 1 226 ? -1.469 32.531 0.993 1 98.88 226 LEU A CA 1
ATOM 1718 C C . LEU A 1 226 ? -1.123 32.969 2.416 1 98.88 226 LEU A C 1
ATOM 1720 O O . LEU A 1 226 ? -0.793 34.125 2.66 1 98.88 226 LEU A O 1
ATOM 1724 N N . LYS A 1 227 ? -1.33 32.094 3.334 1 98.88 227 LYS A N 1
ATOM 1725 C CA . LYS A 1 227 ? -0.92 32.25 4.727 1 98.88 227 LYS A CA 1
ATOM 1726 C C . LYS A 1 227 ? 0.386 31.516 5 1 98.88 227 LYS A C 1
ATOM 1728 O O . LYS A 1 227 ? 0.68 30.516 4.355 1 98.88 227 LYS A O 1
ATOM 1733 N N . PHE A 1 228 ? 1.108 32.031 5.906 1 98.88 228 PHE A N 1
ATOM 1734 C CA . PHE A 1 228 ? 2.406 31.469 6.238 1 98.88 228 PHE A CA 1
ATOM 1735 C C . PHE A 1 228 ? 2.365 30.781 7.602 1 98.88 228 PHE A C 1
ATOM 1737 O O . PHE A 1 228 ? 1.938 31.391 8.586 1 98.88 228 PHE A O 1
ATOM 1744 N N . GLY A 1 229 ? 2.82 29.469 7.668 1 98.88 229 GLY A N 1
ATOM 1745 C CA . GLY A 1 229 ? 2.904 28.719 8.906 1 98.88 229 GLY A CA 1
ATOM 1746 C C . GLY A 1 229 ? 4.332 28.438 9.336 1 98.88 229 GLY A C 1
ATOM 1747 O O . GLY A 1 229 ? 5.23 28.328 8.5 1 98.88 229 GLY A O 1
ATOM 1748 N N . ILE A 1 230 ? 4.469 28.281 10.648 1 98.81 230 ILE A N 1
ATOM 1749 C CA . ILE A 1 230 ? 5.781 27.984 11.211 1 98.81 230 ILE A CA 1
ATOM 1750 C C . ILE A 1 230 ? 5.66 26.875 12.258 1 98.81 230 ILE A C 1
ATOM 1752 O O . ILE A 1 230 ? 4.555 26.562 12.711 1 98.81 230 ILE A O 1
ATOM 1756 N N . TYR A 1 231 ? 6.777 26.25 12.477 1 98.62 231 TYR A N 1
ATOM 1757 C CA . TYR A 1 231 ? 6.879 25.172 13.461 1 98.62 231 TYR A CA 1
ATOM 1758 C C . TYR A 1 231 ? 7.797 25.578 14.609 1 98.62 231 TYR A C 1
ATOM 1760 O O . TYR A 1 231 ? 8.836 26.203 14.398 1 98.62 231 TYR A O 1
ATOM 1768 N N . GLU A 1 232 ? 7.355 25.203 15.742 1 98.62 232 GLU A N 1
ATOM 1769 C CA . GLU A 1 232 ? 8.234 25.219 16.906 1 98.62 232 GLU A CA 1
ATOM 1770 C C . GLU A 1 232 ? 7.875 24.094 17.891 1 98.62 232 GLU A C 1
ATOM 1772 O O . GLU A 1 232 ? 7.109 23.188 17.547 1 98.62 232 GLU A O 1
ATOM 1777 N N . ASP A 1 233 ? 8.594 24.125 19.062 1 98.62 233 ASP A N 1
ATOM 1778 C CA . ASP A 1 233 ? 8.477 23.062 20.047 1 98.62 233 ASP A CA 1
ATOM 1779 C C . ASP A 1 233 ? 8.516 23.625 21.469 1 98.62 233 ASP A C 1
ATOM 1781 O O . ASP A 1 233 ? 9.375 24.438 21.797 1 98.62 233 ASP A O 1
ATOM 1785 N N . TYR A 1 234 ? 7.566 23.188 22.312 1 98.44 234 TYR A N 1
ATOM 1786 C CA . TYR A 1 234 ? 7.5 23.641 23.703 1 98.44 234 TYR A CA 1
ATOM 1787 C C . TYR A 1 234 ? 8.672 23.094 24.5 1 98.44 234 TYR A C 1
ATOM 1789 O O . TYR A 1 234 ? 8.93 23.547 25.625 1 98.44 234 TYR A O 1
ATOM 1797 N N . GLY A 1 235 ? 9.547 22.422 24.047 1 97.94 235 GLY A N 1
ATOM 1798 C CA . GLY A 1 235 ? 10.688 21.828 24.75 1 97.94 235 GLY A CA 1
ATOM 1799 C C . GLY A 1 235 ? 11.922 22.703 24.703 1 97.94 235 GLY A C 1
ATOM 1800 O O . GLY A 1 235 ? 11.891 23.812 24.172 1 97.94 235 GLY A O 1
ATOM 1801 N N . ASN A 1 236 ? 13 22.172 25.438 1 97.25 236 ASN A N 1
ATOM 1802 C CA . ASN A 1 236 ? 14.305 22.828 25.344 1 97.25 236 ASN A CA 1
ATOM 1803 C C . ASN A 1 236 ? 14.852 22.781 23.922 1 97.25 236 ASN A C 1
ATOM 1805 O O . ASN A 1 236 ? 15.602 23.672 23.516 1 97.25 236 ASN A O 1
ATOM 1809 N N . TYR A 1 237 ? 14.461 21.781 23.25 1 98 237 TYR A N 1
ATOM 1810 C CA . TYR A 1 237 ? 14.812 21.578 21.844 1 98 237 TYR A CA 1
ATOM 1811 C C . TYR A 1 237 ? 13.609 21.109 21.031 1 98 237 TYR A C 1
ATOM 1813 O O . TYR A 1 237 ? 12.648 20.578 21.594 1 98 237 TYR A O 1
ATOM 1821 N N . THR A 1 238 ? 13.703 21.438 19.734 1 98.25 238 THR A N 1
ATOM 1822 C CA . THR A 1 238 ? 12.734 20.828 18.828 1 98.25 238 THR A CA 1
ATOM 1823 C C . THR A 1 238 ? 13.016 19.344 18.672 1 98.25 238 THR A C 1
ATOM 1825 O O . THR A 1 238 ? 14.031 18.844 19.156 1 98.25 238 THR A O 1
ATOM 1828 N N . CYS A 1 239 ? 12.133 18.672 18.078 1 96.56 239 CYS A N 1
ATOM 1829 C CA . CYS A 1 239 ? 12.32 17.234 17.844 1 96.56 239 CYS A CA 1
ATOM 1830 C C . CYS A 1 239 ? 13.555 16.984 17 1 96.56 239 CYS A C 1
ATOM 1832 O O . CYS A 1 239 ? 14.219 15.953 17.156 1 96.56 239 CYS A O 1
ATOM 1834 N N . GLY A 1 240 ? 13.898 17.938 16.188 1 96.44 240 GLY A N 1
ATOM 1835 C CA . GLY A 1 240 ? 15.055 17.844 15.312 1 96.44 240 GLY A CA 1
ATOM 1836 C C . GLY A 1 240 ? 16.328 18.344 15.961 1 96.44 240 GLY A C 1
ATOM 1837 O O . GLY A 1 240 ? 17.391 18.375 15.32 1 96.44 240 GLY A O 1
ATOM 1838 N N . GLY A 1 241 ? 16.25 18.812 17.172 1 97.5 241 GLY A N 1
ATOM 1839 C CA . GLY A 1 241 ? 17.438 19.219 17.906 1 97.5 241 GLY A CA 1
ATOM 1840 C C . GLY A 1 241 ? 17.75 20.688 17.781 1 97.5 241 GLY A C 1
ATOM 1841 O O . GLY A 1 241 ? 18.875 21.109 18.078 1 97.5 241 GLY A O 1
ATOM 1842 N N . TYR A 1 242 ? 16.875 21.469 17.359 1 98.31 242 TYR A N 1
ATOM 1843 C CA . TYR A 1 242 ? 17.031 22.906 17.266 1 98.31 242 TYR A CA 1
ATOM 1844 C C . TYR A 1 242 ? 16.438 23.609 18.484 1 98.31 242 TYR A C 1
ATOM 1846 O O . TYR A 1 242 ? 15.758 22.969 19.297 1 98.31 242 TYR A O 1
ATOM 1854 N N . PRO A 1 243 ? 16.688 24.906 18.672 1 98.44 243 PRO A N 1
ATOM 1855 C CA . PRO A 1 243 ? 16.188 25.578 19.891 1 98.44 243 PRO A CA 1
ATOM 1856 C C . PRO A 1 243 ? 14.672 25.531 20 1 98.44 243 PRO A C 1
ATOM 1858 O O . PRO A 1 243 ? 13.969 25.875 19.047 1 98.44 243 PRO A O 1
ATOM 1861 N N . GLY A 1 244 ? 14.195 25.203 21.156 1 98.56 244 GLY A N 1
ATOM 1862 C CA . GLY A 1 244 ? 12.773 25.25 21.469 1 98.56 244 GLY A CA 1
ATOM 1863 C C . GLY A 1 244 ? 12.359 26.547 22.156 1 98.56 244 GLY A C 1
ATOM 1864 O O . GLY A 1 244 ? 13.164 27.469 22.281 1 98.56 244 GLY A O 1
ATOM 1865 N N . ILE A 1 245 ? 11.141 26.594 22.594 1 98.44 245 ILE A N 1
ATOM 1866 C CA . ILE A 1 245 ? 10.648 27.891 23.016 1 98.44 245 ILE A CA 1
ATOM 1867 C C . ILE A 1 245 ? 10.766 28.031 24.531 1 98.44 245 ILE A C 1
ATOM 1869 O O . ILE A 1 245 ? 10.57 29.109 25.078 1 98.44 245 ILE A O 1
ATOM 1873 N N . LEU A 1 246 ? 10.984 26.906 25.281 1 97.75 246 LEU A N 1
ATOM 1874 C CA . LEU A 1 246 ? 11.094 27 26.734 1 97.75 246 LEU A CA 1
ATOM 1875 C C . LEU A 1 246 ? 12.109 28.062 27.125 1 97.75 246 LEU A C 1
ATOM 1877 O O . LEU A 1 246 ? 13.242 28.062 26.625 1 97.75 246 LEU A O 1
ATOM 1881 N N . GLY A 1 247 ? 11.672 28.953 28.031 1 96.88 247 GLY A N 1
ATOM 1882 C CA . GLY A 1 247 ? 12.523 30.047 28.469 1 96.88 247 GLY A CA 1
ATOM 1883 C C . GLY A 1 247 ? 12.438 31.266 27.562 1 96.88 247 GLY A C 1
ATOM 1884 O O . GLY A 1 247 ? 12.969 32.312 27.891 1 96.88 247 GLY A O 1
ATOM 1885 N N . HIS A 1 248 ? 11.695 31.141 26.438 1 98.38 248 HIS A N 1
ATOM 1886 C CA . HIS A 1 248 ? 11.648 32.219 25.469 1 98.38 248 HIS A CA 1
ATOM 1887 C C . HIS A 1 248 ? 10.242 32.406 24.906 1 98.38 248 HIS A C 1
ATOM 1889 O O . HIS A 1 248 ? 10.07 32.812 23.75 1 98.38 248 HIS A O 1
ATOM 1895 N N . LEU A 1 249 ? 9.242 32.062 25.625 1 98.5 249 LEU A N 1
ATOM 1896 C CA . LEU A 1 249 ? 7.871 32 25.125 1 98.5 249 LEU A CA 1
ATOM 1897 C C . LEU A 1 249 ? 7.449 33.375 24.594 1 98.5 249 LEU A C 1
ATOM 1899 O O . LEU A 1 249 ? 6.977 33.469 23.453 1 98.5 249 LEU A O 1
ATOM 1903 N N . LYS A 1 250 ? 7.641 34.406 25.406 1 98.44 250 LYS A N 1
ATOM 1904 C CA . LYS A 1 250 ? 7.219 35.75 24.984 1 98.44 250 LYS A CA 1
ATOM 1905 C C . LYS A 1 250 ? 8.031 36.219 23.781 1 98.44 250 LYS A C 1
ATOM 1907 O O . LYS A 1 250 ? 7.469 36.75 22.812 1 98.44 250 LYS A O 1
ATOM 1912 N N . THR A 1 251 ? 9.297 36.031 23.844 1 98.56 251 THR A N 1
ATOM 1913 C CA . THR A 1 251 ? 10.188 36.469 22.766 1 98.56 251 THR A CA 1
ATOM 1914 C C . THR A 1 251 ? 9.797 35.781 21.453 1 98.56 251 THR A C 1
ATOM 1916 O O . THR A 1 251 ? 9.734 36.406 20.406 1 98.56 251 THR A O 1
ATOM 1919 N N . ASP A 1 252 ? 9.555 34.531 21.5 1 98.81 252 ASP A N 1
ATOM 1920 C CA . ASP A 1 252 ? 9.242 33.781 20.297 1 98.81 252 ASP A CA 1
ATOM 1921 C C . ASP A 1 252 ? 7.871 34.188 19.75 1 98.81 252 ASP A C 1
ATOM 1923 O O . ASP A 1 252 ? 7.691 34.312 18.531 1 98.81 252 ASP A O 1
ATOM 1927 N N . ALA A 1 253 ? 6.887 34.344 20.625 1 98.75 253 ALA A N 1
ATOM 1928 C CA . ALA A 1 253 ? 5.574 34.781 20.188 1 98.75 253 ALA A CA 1
ATOM 1929 C C . ALA A 1 253 ? 5.672 36.125 19.469 1 98.75 253 ALA A C 1
ATOM 1931 O O . ALA A 1 253 ? 5.105 36.312 18.391 1 98.75 253 ALA A O 1
ATOM 1932 N N . ASP A 1 254 ? 6.387 37.062 20.078 1 98.62 254 ASP A N 1
ATOM 1933 C CA . ASP A 1 254 ? 6.57 38.375 19.484 1 98.62 254 ASP A CA 1
ATOM 1934 C C . ASP A 1 254 ? 7.297 38.281 18.141 1 98.62 254 ASP A C 1
ATOM 1936 O O . ASP A 1 254 ? 6.953 39 17.188 1 98.62 254 ASP A O 1
ATOM 1940 N N . THR A 1 255 ? 8.281 37.438 18.062 1 98.69 255 THR A N 1
ATOM 1941 C CA . THR A 1 255 ? 9.055 37.219 16.844 1 98.69 255 THR A CA 1
ATOM 1942 C C . THR A 1 255 ? 8.164 36.719 15.719 1 98.69 255 THR A C 1
ATOM 1944 O O . THR A 1 255 ? 8.227 37.219 14.594 1 98.69 255 THR A O 1
ATOM 1947 N N . PHE A 1 256 ? 7.328 35.75 16.016 1 98.81 256 PHE A N 1
ATOM 1948 C CA . PHE A 1 256 ? 6.43 35.188 15.016 1 98.81 256 PHE A CA 1
ATOM 1949 C C . PHE A 1 256 ? 5.473 36.281 14.492 1 98.81 256 PHE A C 1
ATOM 1951 O O . PHE A 1 256 ? 5.223 36.344 13.289 1 98.81 256 PHE A O 1
ATOM 1958 N N . ALA A 1 257 ? 4.949 37.062 15.414 1 98.69 257 ALA A N 1
ATOM 1959 C CA . ALA A 1 257 ? 4.059 38.125 15 1 98.69 257 ALA A CA 1
ATOM 1960 C C . ALA A 1 257 ? 4.773 39.125 14.086 1 98.69 257 ALA A C 1
ATOM 1962 O O . ALA A 1 257 ? 4.23 39.5 13.055 1 98.69 257 ALA A O 1
ATOM 1963 N N . GLU A 1 258 ? 5.945 39.469 14.461 1 98.38 258 GLU A N 1
ATOM 1964 C CA . GLU A 1 258 ? 6.742 40.406 13.672 1 98.38 258 GLU A CA 1
ATOM 1965 C C . GLU A 1 258 ? 7.047 39.844 12.289 1 98.38 258 GLU A C 1
ATOM 1967 O O . GLU A 1 258 ? 7.102 40.594 11.305 1 98.38 258 GLU A O 1
ATOM 1972 N N . TRP A 1 259 ? 7.285 38.562 12.227 1 98.75 259 TRP A N 1
ATOM 1973 C CA . TRP A 1 259 ? 7.652 37.906 10.977 1 98.75 259 TRP A CA 1
ATOM 1974 C C . TRP A 1 259 ? 6.438 37.719 10.078 1 98.75 259 TRP A C 1
ATOM 1976 O O . TRP A 1 259 ? 6.57 37.344 8.914 1 98.75 259 TRP A O 1
ATOM 1986 N N . GLY A 1 260 ? 5.227 37.969 10.586 1 98.69 260 GLY A N 1
ATOM 1987 C CA . GLY A 1 260 ? 4.02 37.812 9.789 1 98.69 260 GLY A CA 1
ATOM 1988 C C . GLY A 1 260 ? 3.486 36.406 9.75 1 98.69 260 GLY A C 1
ATOM 1989 O O . GLY A 1 260 ? 2.883 35.969 8.758 1 98.69 260 GLY A O 1
ATOM 1990 N N . VAL A 1 261 ? 3.654 35.656 10.805 1 98.88 261 VAL A N 1
ATOM 1991 C CA . VAL A 1 261 ? 3.205 34.25 10.883 1 98.88 261 VAL A CA 1
ATOM 1992 C C . VAL A 1 261 ? 1.69 34.219 11.07 1 98.88 261 VAL A C 1
ATOM 1994 O O . VAL A 1 261 ? 1.133 35 11.844 1 98.88 261 VAL A O 1
ATOM 1997 N N . ASP A 1 262 ? 1.021 33.281 10.344 1 98.81 262 ASP A N 1
ATOM 1998 C CA . ASP A 1 262 ? -0.431 33.125 10.406 1 98.81 262 ASP A CA 1
ATOM 1999 C C . ASP A 1 262 ? -0.833 31.812 11.062 1 98.81 262 ASP A C 1
ATOM 2001 O O . ASP A 1 262 ? -1.993 31.625 11.445 1 98.81 262 ASP A O 1
ATOM 2005 N N . TYR A 1 263 ? 0.033 30.906 11.18 1 98.75 263 TYR A N 1
ATOM 2006 C CA . TYR A 1 263 ? -0.195 29.547 11.633 1 98.75 263 TYR A CA 1
ATOM 2007 C C . TYR A 1 263 ? 1.01 29.016 12.398 1 98.75 263 TYR A C 1
ATOM 2009 O O . TYR A 1 263 ? 2.135 29.031 11.891 1 98.75 263 TYR A O 1
ATOM 2017 N N . VAL A 1 264 ? 0.795 28.562 13.648 1 98.88 264 VAL A N 1
ATOM 2018 C CA . VAL A 1 264 ? 1.883 28.047 14.484 1 98.88 264 VAL A CA 1
ATOM 2019 C C . VAL A 1 264 ? 1.605 26.594 14.867 1 98.88 264 VAL A C 1
ATOM 2021 O O . VAL A 1 264 ? 0.604 26.297 15.523 1 98.88 264 VAL A O 1
ATOM 2024 N N . LYS A 1 265 ? 2.443 25.719 14.414 1 98.81 265 LYS A N 1
ATOM 2025 C CA . LYS A 1 265 ? 2.449 24.344 14.898 1 98.81 265 LYS A CA 1
ATOM 2026 C C . LYS A 1 265 ? 3.443 24.172 16.047 1 98.81 265 LYS A C 1
ATOM 2028 O O . LYS A 1 265 ? 4.637 24.438 15.883 1 98.81 265 LYS A O 1
ATOM 2033 N N . LEU A 1 266 ? 2.941 23.734 17.203 1 98.81 266 LEU A N 1
ATOM 2034 C CA . LEU A 1 266 ? 3.805 23.578 18.375 1 98.81 266 LEU A CA 1
ATOM 2035 C C . LEU A 1 266 ? 3.842 22.109 18.812 1 98.81 266 LEU A C 1
ATOM 2037 O O . LEU A 1 266 ? 2.818 21.562 19.219 1 98.81 266 LEU A O 1
ATOM 2041 N N . ASP A 1 267 ? 5.047 21.5 18.781 1 98.25 267 ASP A N 1
ATOM 2042 C CA . ASP A 1 267 ? 5.289 20.141 19.281 1 98.25 267 ASP A CA 1
ATOM 2043 C C . ASP A 1 267 ? 5.812 20.172 20.719 1 98.25 267 ASP A C 1
ATOM 2045 O O . ASP A 1 267 ? 5.684 21.188 21.406 1 98.25 267 ASP A O 1
ATOM 2049 N N . GLY A 1 268 ? 6.297 18.984 21.281 1 97.62 268 GLY A N 1
ATOM 2050 C CA . GLY A 1 268 ? 6.715 18.938 22.672 1 97.62 268 GLY A CA 1
ATOM 2051 C C . GLY A 1 268 ? 7.75 17.875 22.953 1 97.62 268 GLY A C 1
ATOM 2052 O O . GLY A 1 268 ? 7.664 17.156 23.969 1 97.62 268 GLY A O 1
ATOM 2053 N N . CYS A 1 269 ? 8.766 17.656 22.141 1 96.12 269 CYS A N 1
ATOM 2054 C CA . CYS A 1 269 ? 9.672 16.516 22.125 1 96.12 269 CYS A CA 1
ATOM 2055 C C . CYS A 1 269 ? 10.602 16.547 23.344 1 96.12 269 CYS A C 1
ATOM 2057 O O . CYS A 1 269 ? 11.047 15.508 23.812 1 96.12 269 CYS A O 1
ATOM 2059 N N . TYR A 1 270 ? 11 17.578 23.844 1 96.06 270 TYR A N 1
ATOM 2060 C CA . TYR A 1 270 ? 11.969 17.688 24.938 1 96.06 270 TYR A CA 1
ATOM 2061 C C . TYR A 1 270 ? 11.375 18.453 26.109 1 96.06 270 TYR A C 1
ATOM 2063 O O . TYR A 1 270 ? 12.023 19.359 26.656 1 96.06 270 TYR A O 1
ATOM 2071 N N . ALA A 1 271 ? 10.195 18.141 26.438 1 97.25 271 ALA A N 1
ATOM 2072 C CA . ALA A 1 271 ? 9.492 18.672 27.609 1 97.25 271 ALA A CA 1
ATOM 2073 C C . ALA A 1 271 ? 8.773 17.562 28.359 1 97.25 271 ALA A C 1
ATOM 2075 O O . ALA A 1 271 ? 8.469 16.516 27.797 1 97.25 271 ALA A O 1
ATOM 2076 N N . ASP A 1 272 ? 8.523 17.766 29.656 1 96.81 272 ASP A N 1
ATOM 2077 C CA . ASP A 1 272 ? 7.68 16.875 30.453 1 96.81 272 ASP A CA 1
ATOM 2078 C C . ASP A 1 272 ? 6.203 17.078 30.109 1 96.81 272 ASP A C 1
ATOM 2080 O O . ASP A 1 272 ? 5.664 18.172 30.266 1 96.81 272 ASP A O 1
ATOM 2084 N N . PRO A 1 273 ? 5.574 16.047 29.672 1 97.5 273 PRO A N 1
ATOM 2085 C CA . PRO A 1 273 ? 4.164 16.188 29.297 1 97.5 273 PRO A CA 1
ATOM 2086 C C . PRO A 1 273 ? 3.314 16.781 30.406 1 97.5 273 PRO A C 1
ATOM 2088 O O . PRO A 1 273 ? 2.303 17.438 30.141 1 97.5 273 PRO A O 1
ATOM 2091 N N . LYS A 1 274 ? 3.662 16.656 31.625 1 97.06 274 LYS A N 1
ATOM 2092 C CA . LYS A 1 274 ? 2.928 17.219 32.75 1 97.06 274 LYS A CA 1
ATOM 2093 C C . LYS A 1 274 ? 2.93 18.75 32.719 1 97.06 274 LYS A C 1
ATOM 2095 O O . LYS A 1 274 ? 1.988 19.391 33.188 1 97.06 274 LYS A O 1
ATOM 2100 N N . ASP A 1 275 ? 3.951 19.281 32.188 1 97.25 275 ASP A N 1
ATOM 2101 C CA . ASP A 1 275 ? 4.105 20.734 32.156 1 97.25 275 ASP A CA 1
ATOM 2102 C C . ASP A 1 275 ? 3.291 21.344 31.016 1 97.25 275 ASP A C 1
ATOM 2104 O O . ASP A 1 275 ? 3.117 22.562 30.953 1 97.25 275 ASP A O 1
ATOM 2108 N N . MET A 1 276 ? 2.768 20.562 30.156 1 98.06 276 MET A N 1
ATOM 2109 C CA . MET A 1 276 ? 2.111 21.047 28.953 1 98.06 276 MET A CA 1
ATOM 2110 C C . MET A 1 276 ? 0.76 21.672 29.281 1 98.06 276 MET A C 1
ATOM 2112 O O . MET A 1 276 ? 0.304 22.594 28.578 1 98.06 276 MET A O 1
ATOM 2116 N N . ASP A 1 277 ? 0.151 21.297 30.375 1 98.12 277 ASP A N 1
ATOM 2117 C CA . ASP A 1 277 ? -1.119 21.891 30.797 1 98.12 277 ASP A CA 1
ATOM 2118 C C . ASP A 1 277 ? -0.964 23.375 31.109 1 98.12 277 ASP A C 1
ATOM 2120 O O . ASP A 1 277 ? -1.928 24.141 31.016 1 98.12 277 ASP A O 1
ATOM 2124 N N . GLU A 1 278 ? 0.178 23.703 31.531 1 97.88 278 GLU A N 1
ATOM 2125 C CA . GLU A 1 278 ? 0.454 25.125 31.797 1 97.88 278 GLU A CA 1
ATOM 2126 C C . GLU A 1 278 ? 1.107 25.797 30.594 1 97.88 278 GLU A C 1
ATOM 2128 O O . GLU A 1 278 ? 0.774 26.922 30.25 1 97.88 278 GLU A O 1
ATOM 2133 N N . GLY A 1 279 ? 1.995 25.109 29.984 1 98.19 279 GLY A N 1
ATOM 2134 C CA . GLY A 1 279 ? 2.842 25.688 28.938 1 98.19 279 GLY A CA 1
ATOM 2135 C C . GLY A 1 279 ? 2.082 26.047 27.688 1 98.19 279 GLY A C 1
ATOM 2136 O O . GLY A 1 279 ? 2.25 27.141 27.141 1 98.19 279 GLY A O 1
ATOM 2137 N N . TYR A 1 280 ? 1.298 25.156 27.156 1 98.56 280 TYR A N 1
ATOM 2138 C CA . TYR A 1 280 ? 0.589 25.391 25.906 1 98.56 280 TYR A CA 1
ATOM 2139 C C . TYR A 1 280 ? -0.39 26.547 26.031 1 98.56 280 TYR A C 1
ATOM 2141 O O . TYR A 1 280 ? -0.436 27.438 25.188 1 98.56 280 TYR A O 1
ATOM 2149 N N . PRO A 1 281 ? -1.202 26.625 27.156 1 98.44 281 PRO A N 1
ATOM 2150 C CA . PRO A 1 281 ? -2.078 27.781 27.328 1 98.44 281 PRO A CA 1
ATOM 2151 C C . PRO A 1 281 ? -1.305 29.094 27.453 1 98.44 281 PRO A C 1
ATOM 2153 O O . PRO A 1 281 ? -1.728 30.125 26.938 1 98.44 281 PRO A O 1
ATOM 2156 N N . GLU A 1 282 ? -0.212 29.031 28.172 1 98.5 282 GLU A N 1
ATOM 2157 C CA . GLU A 1 282 ? 0.6 30.234 28.312 1 98.5 282 GLU A CA 1
ATOM 2158 C C . GLU A 1 282 ? 1.063 30.75 26.953 1 98.5 282 GLU A C 1
ATOM 2160 O O . GLU A 1 282 ? 0.934 31.938 26.656 1 98.5 282 GLU A O 1
ATOM 2165 N N . PHE A 1 283 ? 1.592 29.891 26.172 1 98.62 283 PHE A N 1
ATOM 2166 C CA . PHE A 1 283 ? 2.068 30.297 24.859 1 98.62 283 PHE A CA 1
ATOM 2167 C C . PHE A 1 283 ? 0.915 30.781 23.984 1 98.62 283 PHE A C 1
ATOM 2169 O O . PHE A 1 283 ? 1.054 31.766 23.25 1 98.62 283 PHE A O 1
ATOM 2176 N N . GLY A 1 284 ? -0.217 30.078 24.031 1 98 284 GLY A N 1
ATOM 2177 C CA . GLY A 1 284 ? -1.4 30.531 23.328 1 98 284 GLY A CA 1
ATOM 2178 C C . GLY A 1 284 ? -1.802 31.953 23.703 1 98 284 GLY A C 1
ATOM 2179 O O . GLY A 1 284 ? -2.127 32.75 22.828 1 98 284 GLY A O 1
ATOM 2180 N N . HIS A 1 285 ? -1.755 32.219 24.984 1 97.5 285 HIS A N 1
ATOM 2181 C CA . HIS A 1 285 ? -2.059 33.562 25.484 1 97.5 285 HIS A CA 1
ATOM 2182 C C . HIS A 1 285 ? -1.083 34.594 24.906 1 97.5 285 HIS A C 1
ATOM 2184 O O . HIS A 1 285 ? -1.494 35.656 24.453 1 97.5 285 HIS A O 1
ATOM 2190 N N . LEU A 1 286 ? 0.186 34.219 24.906 1 98.25 286 LEU A N 1
ATOM 2191 C CA . LEU A 1 286 ? 1.214 35.125 24.422 1 98.25 286 LEU A CA 1
ATOM 2192 C C . LEU A 1 286 ? 1.06 35.375 22.922 1 98.25 286 LEU A C 1
ATOM 2194 O O . LEU A 1 286 ? 1.287 36.5 22.438 1 98.25 286 LEU A O 1
ATOM 2198 N N . LEU A 1 287 ? 0.706 34.344 22.141 1 98.31 287 LEU A N 1
ATOM 2199 C CA . LEU A 1 287 ? 0.415 34.5 20.719 1 98.31 287 LEU A CA 1
ATOM 2200 C C . LEU A 1 287 ? -0.723 35.5 20.516 1 98.31 287 LEU A C 1
ATOM 2202 O O . LEU A 1 287 ? -0.627 36.406 19.688 1 98.31 287 LEU A O 1
ATOM 2206 N N . ASN A 1 288 ? -1.737 35.469 21.328 1 96.06 288 ASN A N 1
ATOM 2207 C CA . ASN A 1 288 ? -2.908 36.312 21.203 1 96.06 288 ASN A CA 1
ATOM 2208 C C . ASN A 1 288 ? -2.588 37.75 21.594 1 96.06 288 ASN A C 1
ATOM 2210 O O . ASN A 1 288 ? -3.111 38.688 20.984 1 96.06 288 ASN A O 1
ATOM 2214 N N . VAL A 1 289 ? -1.782 37.875 22.578 1 96.06 289 VAL A N 1
ATOM 2215 C CA . VAL A 1 289 ? -1.442 39.188 23.078 1 96.06 289 VAL A CA 1
ATOM 2216 C C . VAL A 1 289 ? -0.701 40 22.016 1 96.06 289 VAL A C 1
ATOM 2218 O O . VAL A 1 289 ? -0.738 41.219 22.016 1 96.06 289 VAL A O 1
ATOM 2221 N N . THR A 1 290 ? -0.037 39.344 21.141 1 97.38 290 THR A N 1
ATOM 2222 C CA . THR A 1 290 ? 0.696 40.031 20.078 1 97.38 290 THR A CA 1
ATOM 2223 C C . THR A 1 290 ? -0.255 40.875 19.219 1 97.38 290 THR A C 1
ATOM 2225 O O . THR A 1 290 ? 0.171 41.781 18.516 1 97.38 290 THR A O 1
ATOM 2228 N N . GLY A 1 291 ? -1.53 40.406 19.125 1 96.12 291 GLY A N 1
ATOM 2229 C CA . GLY A 1 291 ? -2.523 41.094 18.312 1 96.12 291 GLY A CA 1
ATOM 2230 C C . GLY A 1 291 ? -2.613 40.5 16.906 1 96.12 291 GLY A C 1
ATOM 2231 O O . GLY A 1 291 ? -3.584 40.75 16.188 1 96.12 291 GLY A O 1
ATOM 2232 N N . ARG A 1 292 ? -1.695 39.719 16.516 1 97.06 292 ARG A N 1
ATOM 2233 C CA . ARG A 1 292 ? -1.756 39.094 15.195 1 97.06 292 ARG A CA 1
ATOM 2234 C C . ARG A 1 292 ? -2.562 37.781 15.25 1 97.06 292 ARG A C 1
ATOM 2236 O O . ARG A 1 292 ? -2.33 36.938 16.109 1 97.06 292 ARG A O 1
ATOM 2243 N N . PRO A 1 293 ? -3.525 37.656 14.352 1 96.94 293 PRO A N 1
ATOM 2244 C CA . PRO A 1 293 ? -4.25 36.375 14.32 1 96.94 293 PRO A CA 1
ATOM 2245 C C . PRO A 1 293 ? -3.375 35.219 13.859 1 96.94 293 PRO A C 1
ATOM 2247 O O . PRO A 1 293 ? -2.834 35.25 12.75 1 96.94 293 PRO A O 1
ATOM 2250 N N . MET A 1 294 ? -3.17 34.219 14.68 1 98.5 294 MET A N 1
ATOM 2251 C CA . MET A 1 294 ? -2.396 33.031 14.367 1 98.5 294 MET A CA 1
ATOM 2252 C C . MET A 1 294 ? -3.164 31.766 14.75 1 98.5 294 MET A C 1
ATOM 2254 O O . MET A 1 294 ? -3.525 31.594 15.914 1 98.5 294 MET A O 1
ATOM 2258 N N . VAL A 1 295 ? -3.441 30.938 13.742 1 98.69 295 VAL A N 1
ATOM 2259 C CA . VAL A 1 295 ? -3.986 29.625 14.055 1 98.69 295 VAL A CA 1
ATOM 2260 C C . VAL A 1 295 ? -2.988 28.844 14.906 1 98.69 295 VAL A C 1
ATOM 2262 O O . VAL A 1 295 ? -1.792 28.812 14.602 1 98.69 295 VAL A O 1
ATOM 2265 N N . TYR A 1 296 ? -3.449 28.281 15.992 1 98.62 296 TYR A N 1
ATOM 2266 C CA . TYR A 1 296 ? -2.588 27.578 16.938 1 98.62 296 TYR A CA 1
ATOM 2267 C C . TYR A 1 296 ? -2.822 26.078 16.875 1 98.62 296 TYR A C 1
ATOM 2269 O O . TYR A 1 296 ? -3.832 25.578 17.375 1 98.62 296 TYR A O 1
ATOM 2277 N N . SER A 1 297 ? -1.897 25.312 16.219 1 98.75 297 SER A N 1
ATOM 2278 C CA . SER A 1 297 ? -1.906 23.859 16.125 1 98.75 297 SER A CA 1
ATOM 2279 C C . SER A 1 297 ? -1.052 23.219 17.219 1 98.75 297 SER A C 1
ATOM 2281 O O . SER A 1 297 ? 0.17 23.375 17.234 1 98.75 297 SER A O 1
ATOM 2283 N N . CYS A 1 298 ? -1.691 22.453 18.062 1 98.62 298 CYS A N 1
ATOM 2284 C CA . CYS A 1 298 ? -1.019 21.906 19.234 1 98.62 298 CYS A CA 1
ATOM 2285 C C . CYS A 1 298 ? -0.786 20.406 19.094 1 98.62 298 CYS A C 1
ATOM 2287 O O . CYS A 1 298 ? -1.614 19.703 18.516 1 98.62 298 CYS A O 1
ATOM 2289 N N . SER A 1 299 ? 0.343 19.906 19.609 1 98.19 299 SER A N 1
ATOM 2290 C CA . SER A 1 299 ? 0.57 18.469 19.703 1 98.19 299 SER A CA 1
ATOM 2291 C C . SER A 1 299 ? 0.429 17.984 21.141 1 98.19 299 SER A C 1
ATOM 2293 O O . SER A 1 299 ? 0.78 16.844 21.453 1 98.19 299 SER A O 1
ATOM 2295 N N . TRP A 1 300 ? -0.13 18.797 21.969 1 97.19 300 TRP A N 1
ATOM 2296 C CA . TRP A 1 300 ? -0.304 18.656 23.406 1 97.19 300 TRP A CA 1
ATOM 2297 C C . TRP A 1 300 ? -0.938 17.328 23.766 1 97.19 300 TRP A C 1
ATOM 2299 O O . TRP A 1 300 ? -0.346 16.516 24.484 1 97.19 300 TRP A O 1
ATOM 2309 N N . PRO A 1 301 ? -2.043 16.938 23.281 1 97.88 301 PRO A N 1
ATOM 2310 C CA . PRO A 1 301 ? -2.678 15.68 23.672 1 97.88 301 PRO A CA 1
ATOM 2311 C C . PRO A 1 301 ? -1.869 14.453 23.234 1 97.88 301 PRO A C 1
ATOM 2313 O O . PRO A 1 301 ? -1.884 13.43 23.938 1 97.88 301 PRO A O 1
ATOM 2316 N N . ASP A 1 302 ? -1.19 14.508 22.141 1 97.38 302 ASP A N 1
ATOM 2317 C CA . ASP A 1 302 ? -0.407 13.367 21.672 1 97.38 302 ASP A CA 1
ATOM 2318 C C . ASP A 1 302 ? 0.648 12.961 22.703 1 97.38 302 ASP A C 1
ATOM 2320 O O . ASP A 1 302 ? 0.759 11.789 23.047 1 97.38 302 ASP A O 1
ATOM 2324 N N . TYR A 1 303 ? 1.317 13.93 23.188 1 97.62 303 TYR A N 1
ATOM 2325 C CA . TYR A 1 303 ? 2.4 13.664 24.125 1 97.62 303 TYR A CA 1
ATOM 2326 C C . TYR A 1 303 ? 1.853 13.18 25.453 1 97.62 303 TYR A C 1
ATOM 2328 O O . TYR A 1 303 ? 2.436 12.297 26.094 1 97.62 303 TYR A O 1
ATOM 2336 N N . GLN A 1 304 ? 0.779 13.734 25.828 1 97.75 304 GLN A N 1
ATOM 2337 C CA . GLN A 1 304 ? 0.195 13.312 27.094 1 97.75 304 GLN A CA 1
ATOM 2338 C C . GLN A 1 304 ? -0.383 11.898 26.984 1 97.75 304 GLN A C 1
ATOM 2340 O O . GLN A 1 304 ? -0.154 11.062 27.859 1 97.75 304 GLN A O 1
ATOM 2345 N N . LEU A 1 305 ? -1.076 11.602 25.984 1 97.06 305 LEU A N 1
ATOM 2346 C CA . LEU A 1 305 ? -1.627 10.266 25.781 1 97.06 305 LEU A CA 1
ATOM 2347 C C . LEU A 1 305 ? -0.514 9.227 25.688 1 97.06 305 LEU A C 1
ATOM 2349 O O . LEU A 1 305 ? -0.607 8.148 26.281 1 97.06 305 LEU A O 1
ATOM 2353 N N . ALA A 1 306 ? 0.483 9.539 24.969 1 94.88 306 ALA A N 1
ATOM 2354 C CA . ALA A 1 306 ? 1.616 8.633 24.812 1 94.88 306 ALA A CA 1
ATOM 2355 C C . ALA A 1 306 ? 2.289 8.352 26.156 1 94.88 306 ALA A C 1
ATOM 2357 O O . ALA A 1 306 ? 2.926 7.312 26.328 1 94.88 306 ALA A O 1
ATOM 2358 N N . SER A 1 307 ? 2.076 9.266 27.094 1 96.06 307 SER A N 1
ATOM 2359 C CA . SER A 1 307 ? 2.68 9.117 28.406 1 96.06 307 SER A CA 1
ATOM 2360 C C . SER A 1 307 ? 1.692 8.523 29.406 1 96.06 307 SER A C 1
ATOM 2362 O O . SER A 1 307 ? 1.964 8.477 30.609 1 96.06 307 SER A O 1
ATOM 2364 N N . GLY A 1 308 ? 0.543 8.141 28.922 1 95.19 308 GLY A N 1
ATOM 2365 C CA . GLY A 1 308 ? -0.453 7.512 29.766 1 95.19 308 GLY A CA 1
ATOM 2366 C C . GLY A 1 308 ? -1.283 8.516 30.547 1 95.19 308 GLY A C 1
ATOM 2367 O O . GLY A 1 308 ? -1.99 8.141 31.484 1 95.19 308 GLY A O 1
ATOM 2368 N N . MET A 1 309 ? -1.202 9.781 30.188 1 96.81 309 MET A N 1
ATOM 2369 C CA . MET A 1 309 ? -1.994 10.82 30.828 1 96.81 309 MET A CA 1
ATOM 2370 C C . MET A 1 309 ? -3.328 11.008 30.125 1 96.81 309 MET A C 1
ATOM 2372 O O . MET A 1 309 ? -3.469 10.656 28.953 1 96.81 309 MET A O 1
ATOM 2376 N N . THR A 1 310 ? -4.262 11.531 30.875 1 95.81 310 THR A N 1
ATOM 2377 C CA . THR A 1 310 ? -5.52 11.969 30.281 1 95.81 310 THR A CA 1
ATOM 2378 C C . THR A 1 310 ? -5.473 13.461 29.953 1 95.81 310 THR A C 1
ATOM 2380 O O . THR A 1 310 ? -5.328 14.289 30.859 1 95.81 310 THR A O 1
ATOM 2383 N N . PRO A 1 311 ? -5.676 13.758 28.781 1 97.25 311 PRO A N 1
ATOM 2384 C CA . PRO A 1 311 ? -5.605 15.18 28.422 1 97.25 311 PRO A CA 1
ATOM 2385 C C . PRO A 1 311 ? -6.754 16 29 1 97.25 311 PRO A C 1
ATOM 2387 O O . PRO A 1 311 ? -7.875 15.492 29.125 1 97.25 311 PRO A O 1
ATOM 2390 N N . ASN A 1 312 ? -6.441 17.234 29.359 1 96.5 312 ASN A N 1
ATOM 2391 C CA . ASN A 1 312 ? -7.477 18.188 29.75 1 96.5 312 ASN A CA 1
ATOM 2392 C C . ASN A 1 312 ? -8.156 18.797 28.531 1 96.5 312 ASN A C 1
ATOM 2394 O O . ASN A 1 312 ? -7.812 19.906 28.125 1 96.5 312 ASN A O 1
ATOM 2398 N N . TRP A 1 313 ? -9.172 18.172 28.047 1 96.44 313 TRP A N 1
ATOM 2399 C CA . TRP A 1 313 ? -9.797 18.531 26.781 1 96.44 313 TRP A CA 1
ATOM 2400 C C . TRP A 1 313 ? -10.461 19.906 26.891 1 96.44 313 TRP A C 1
ATOM 2402 O O . TRP A 1 313 ? -10.484 20.656 25.906 1 96.44 313 TRP A O 1
ATOM 2412 N N . THR A 1 314 ? -10.977 20.219 28 1 96.06 314 THR A N 1
ATOM 2413 C CA . THR A 1 314 ? -11.57 21.547 28.188 1 96.06 314 THR A CA 1
ATOM 2414 C C . THR A 1 314 ? -10.531 22.641 27.953 1 96.06 314 THR A C 1
ATOM 2416 O O . THR A 1 314 ? -10.797 23.609 27.234 1 96.06 314 THR A O 1
ATOM 2419 N N . SER A 1 315 ? -9.398 22.453 28.562 1 97 315 SER A N 1
ATOM 2420 C CA . SER A 1 315 ? -8.32 23.422 28.391 1 97 315 SER A CA 1
ATOM 2421 C C . SER A 1 315 ? -7.809 23.438 26.969 1 97 315 SER A C 1
ATOM 2423 O O . SER A 1 315 ? -7.508 24.5 26.422 1 97 315 SER A O 1
ATOM 2425 N N . ILE A 1 316 ? -7.73 22.312 26.375 1 97.88 316 ILE A N 1
ATOM 2426 C CA . ILE A 1 316 ? -7.211 22.172 25.031 1 97.88 316 ILE A CA 1
ATOM 2427 C C . ILE A 1 316 ? -8.141 22.891 24.047 1 97.88 316 ILE A C 1
ATOM 2429 O O . ILE A 1 316 ? -7.684 23.672 23.203 1 97.88 316 ILE A O 1
ATOM 2433 N N . ILE A 1 317 ? -9.383 22.75 24.219 1 97 317 ILE A N 1
ATOM 2434 C CA . ILE A 1 317 ? -10.391 23.375 23.359 1 97 317 ILE A CA 1
ATOM 2435 C C . ILE A 1 317 ? -10.344 24.891 23.516 1 97 317 ILE A C 1
ATOM 2437 O O . ILE A 1 317 ? -10.477 25.625 22.531 1 97 317 ILE A O 1
ATOM 2441 N N . ALA A 1 318 ? -10.086 25.328 24.703 1 96.56 318 ALA A N 1
ATOM 2442 C CA . ALA A 1 318 ? -10.062 26.75 24.984 1 96.56 318 ALA A CA 1
ATOM 2443 C C . ALA A 1 318 ? -8.766 27.391 24.5 1 96.56 318 ALA A C 1
ATOM 2445 O O . ALA A 1 318 ? -8.656 28.625 24.438 1 96.56 318 ALA A O 1
ATOM 2446 N N . THR A 1 319 ? -7.789 26.578 24.125 1 97.62 319 THR A N 1
ATOM 2447 C CA . THR A 1 319 ? -6.445 27.094 23.891 1 97.62 319 THR A CA 1
ATOM 2448 C C . THR A 1 319 ? -6.062 26.922 22.422 1 97.62 319 THR A C 1
ATOM 2450 O O . THR A 1 319 ? -5.465 27.828 21.828 1 97.62 319 THR A O 1
ATOM 2453 N N . CYS A 1 320 ? -6.363 25.828 21.844 1 98.38 320 CYS A N 1
ATOM 2454 C CA . CYS A 1 320 ? -5.824 25.438 20.531 1 98.38 320 CYS A CA 1
ATOM 2455 C C . CYS A 1 320 ? -6.922 25.391 19.484 1 98.38 320 CYS A C 1
ATOM 2457 O O . CYS A 1 320 ? -8.062 25.031 19.781 1 98.38 320 CYS A O 1
ATOM 2459 N N . ASN A 1 321 ? -6.57 25.688 18.234 1 98.62 321 ASN A N 1
ATOM 2460 C CA . ASN A 1 321 ? -7.52 25.594 17.125 1 98.62 321 ASN A CA 1
ATOM 2461 C C . ASN A 1 321 ? -7.59 24.188 16.562 1 98.62 321 ASN A C 1
ATOM 2463 O O . ASN A 1 321 ? -8.57 23.812 15.922 1 98.62 321 ASN A O 1
ATOM 2467 N N . LEU A 1 322 ? -6.59 23.5 16.641 1 98.56 322 LEU A N 1
ATOM 2468 C CA . LEU A 1 322 ? -6.492 22.078 16.297 1 98.56 322 LEU A CA 1
ATOM 2469 C C . LEU A 1 322 ? -5.375 21.406 17.078 1 98.56 322 LEU A C 1
ATOM 2471 O O . LEU A 1 322 ? -4.5 22.078 17.625 1 98.56 322 LEU A O 1
ATOM 2475 N N . TRP A 1 323 ? -5.441 20.047 17.109 1 98.69 323 TRP A N 1
ATOM 2476 C CA . TRP A 1 323 ? -4.41 19.328 17.875 1 98.69 323 TRP A CA 1
ATOM 2477 C C . TRP A 1 323 ? -4.207 17.922 17.328 1 98.69 323 TRP A C 1
ATOM 2479 O O . TRP A 1 323 ? -5.152 17.297 16.844 1 98.69 323 TRP A O 1
ATOM 2489 N N . ARG A 1 324 ? -2.99 17.453 17.484 1 98.19 324 ARG A N 1
ATOM 2490 C CA . ARG A 1 324 ? -2.67 16.047 17.281 1 98.19 324 ARG A CA 1
ATOM 2491 C C . ARG A 1 324 ? -2.971 15.227 18.531 1 98.19 324 ARG A C 1
ATOM 2493 O O . ARG A 1 324 ? -2.729 15.68 19.641 1 98.19 324 ARG A O 1
ATOM 2500 N N . ASN A 1 325 ? -3.449 14.023 18.297 1 97.62 325 ASN A N 1
ATOM 2501 C CA . ASN A 1 325 ? -3.762 13.18 19.453 1 97.62 325 ASN A CA 1
ATOM 2502 C C . ASN A 1 325 ? -3.352 11.727 19.203 1 97.62 325 ASN A C 1
ATOM 2504 O O . ASN A 1 325 ? -3.807 10.82 19.906 1 97.62 325 ASN A O 1
ATOM 2508 N N . PHE A 1 326 ? -2.572 11.555 18.172 1 96.44 326 PHE A N 1
ATOM 2509 C CA . PHE A 1 326 ? -2.084 10.219 17.844 1 96.44 326 PHE A CA 1
ATOM 2510 C C . PHE A 1 326 ? -0.759 10.305 17.094 1 96.44 326 PHE A C 1
ATOM 2512 O O . PHE A 1 326 ? -0.163 11.375 16.984 1 96.44 326 PHE A O 1
ATOM 2519 N N . ASP A 1 327 ? -0.276 9.188 16.594 1 92.69 327 ASP A N 1
ATOM 2520 C CA . ASP A 1 327 ? 1.048 9.039 16 1 92.69 327 ASP A CA 1
ATOM 2521 C C . ASP A 1 327 ? 1.164 9.859 14.719 1 92.69 327 ASP A C 1
ATOM 2523 O O . ASP A 1 327 ? 0.173 10.055 14.016 1 92.69 327 ASP A O 1
ATOM 2527 N N . ASP A 1 328 ? 2.449 10.25 14.516 1 94.81 328 ASP A N 1
ATOM 2528 C CA . ASP A 1 328 ? 2.76 10.844 13.219 1 94.81 328 ASP A CA 1
ATOM 2529 C C . ASP A 1 328 ? 2.439 9.883 12.078 1 94.81 328 ASP A C 1
ATOM 2531 O O . ASP A 1 328 ? 2.748 8.695 12.164 1 94.81 328 ASP A O 1
ATOM 2535 N N . ILE A 1 329 ? 1.828 10.492 11.102 1 97.19 329 ILE A N 1
ATOM 2536 C CA . ILE A 1 329 ? 1.552 9.68 9.922 1 97.19 329 ILE A CA 1
ATOM 2537 C C . ILE A 1 329 ? 2.857 9.375 9.188 1 97.19 329 ILE A C 1
ATOM 2539 O O . ILE A 1 329 ? 3.748 10.227 9.117 1 97.19 329 ILE A O 1
ATOM 2543 N N . GLN A 1 330 ? 2.98 8.156 8.695 1 95.44 330 GLN A N 1
ATOM 2544 C CA . GLN A 1 330 ? 4.074 7.727 7.832 1 95.44 330 GLN A CA 1
ATOM 2545 C C . GLN A 1 330 ? 3.572 7.422 6.426 1 95.44 330 GLN A C 1
ATOM 2547 O O . GLN A 1 330 ? 2.365 7.328 6.195 1 95.44 330 GLN A O 1
ATOM 2552 N N . ASP A 1 331 ? 4.508 7.301 5.5 1 94.06 331 ASP A N 1
ATOM 2553 C CA . ASP A 1 331 ? 4.145 7.094 4.102 1 94.06 331 ASP A CA 1
ATOM 2554 C C . ASP A 1 331 ? 3.795 5.633 3.836 1 94.06 331 ASP A C 1
ATOM 2556 O O . ASP A 1 331 ? 4.477 4.957 3.061 1 94.06 331 ASP A O 1
ATOM 2560 N N . SER A 1 332 ? 2.736 5.184 4.441 1 93.5 332 SER A N 1
ATOM 2561 C CA . SER A 1 332 ? 2.271 3.809 4.281 1 93.5 332 SER A CA 1
ATOM 2562 C C . SER A 1 332 ? 0.787 3.684 4.609 1 93.5 332 SER A C 1
ATOM 2564 O O . SER A 1 332 ? 0.267 4.426 5.445 1 93.5 332 SER A O 1
ATOM 2566 N N . TRP A 1 333 ? 0.187 2.725 3.941 1 93.56 333 TRP A N 1
ATOM 2567 C CA . TRP A 1 333 ? -1.209 2.453 4.27 1 93.56 333 TRP A CA 1
ATOM 2568 C C . TRP A 1 333 ? -1.343 1.956 5.707 1 93.56 333 TRP A C 1
ATOM 2570 O O . TRP A 1 333 ? -2.32 2.268 6.391 1 93.56 333 TRP A O 1
ATOM 2580 N N . ALA A 1 334 ? -0.437 1.188 6.156 1 92.31 334 ALA A N 1
ATOM 2581 C CA . ALA A 1 334 ? -0.479 0.703 7.531 1 92.31 334 ALA A CA 1
ATOM 2582 C C . ALA A 1 334 ? -0.601 1.86 8.516 1 92.31 334 ALA A C 1
ATOM 2584 O O . ALA A 1 334 ? -1.362 1.781 9.484 1 92.31 334 ALA A O 1
ATOM 2585 N N . SER A 1 335 ? 0.13 2.893 8.289 1 95.62 335 SER A N 1
ATOM 2586 C CA . SER A 1 335 ? 0.062 4.07 9.148 1 95.62 335 SER A CA 1
ATOM 2587 C C . SER A 1 335 ? -1.302 4.746 9.055 1 95.62 335 SER A C 1
ATOM 2589 O O . SER A 1 335 ? -1.919 5.055 10.07 1 95.62 335 SER A O 1
ATOM 2591 N N . VAL A 1 336 ? -1.771 4.953 7.836 1 96.75 336 VAL A N 1
ATOM 2592 C CA . VAL A 1 336 ? -3.066 5.586 7.609 1 96.75 336 VAL A CA 1
ATOM 2593 C C . VAL A 1 336 ? -4.168 4.766 8.281 1 96.75 336 VAL A C 1
ATOM 2595 O O . VAL A 1 336 ? -5.008 5.312 9 1 96.75 336 VAL A O 1
ATOM 2598 N N . ALA A 1 337 ? -4.121 3.473 8.094 1 94.62 337 ALA A N 1
ATOM 2599 C CA . ALA A 1 337 ? -5.129 2.584 8.664 1 94.62 337 ALA A CA 1
ATOM 2600 C C . ALA A 1 337 ? -5.09 2.629 10.195 1 94.62 337 ALA A C 1
ATOM 2602 O O . ALA A 1 337 ? -6.137 2.609 10.844 1 94.62 337 ALA A O 1
ATOM 2603 N N . SER A 1 338 ? -3.928 2.67 10.727 1 96.44 338 SER A N 1
ATOM 2604 C CA . SER A 1 338 ? -3.797 2.732 12.18 1 96.44 338 SER A CA 1
ATOM 2605 C C . SER A 1 338 ? -4.434 4 12.734 1 96.44 338 SER A C 1
ATOM 2607 O O . SER A 1 338 ? -5.055 3.973 13.805 1 96.44 338 SER A O 1
ATOM 2609 N N . ILE A 1 339 ? -4.305 5.027 12.047 1 98 339 ILE A N 1
ATOM 2610 C CA . ILE A 1 339 ? -4.902 6.289 12.469 1 98 339 ILE A CA 1
ATOM 2611 C C . ILE A 1 339 ? -6.422 6.195 12.375 1 98 339 ILE A C 1
ATOM 2613 O O . ILE A 1 339 ? -7.129 6.547 13.32 1 98 339 ILE A O 1
ATOM 2617 N N . ILE A 1 340 ? -6.906 5.691 11.258 1 97.25 340 ILE A N 1
ATOM 2618 C CA . ILE A 1 340 ? -8.344 5.535 11.078 1 97.25 340 ILE A CA 1
ATOM 2619 C C . ILE A 1 340 ? -8.906 4.648 12.188 1 97.25 340 ILE A C 1
ATOM 2621 O O . ILE A 1 340 ? -9.93 4.973 12.789 1 97.25 340 ILE A O 1
ATOM 2625 N N . ASN A 1 341 ? -8.227 3.553 12.453 1 96.88 341 ASN A N 1
ATOM 2626 C CA . ASN A 1 341 ? -8.672 2.635 13.5 1 96.88 341 ASN A CA 1
ATOM 2627 C C . ASN A 1 341 ? -8.68 3.307 14.867 1 96.88 341 ASN A C 1
ATOM 2629 O O . ASN A 1 341 ? -9.609 3.121 15.656 1 96.88 341 ASN A O 1
ATOM 2633 N N . TYR A 1 342 ? -7.68 4.051 15.18 1 98.06 342 TYR A N 1
ATOM 2634 C CA . TYR A 1 342 ? -7.617 4.758 16.453 1 98.06 342 TYR A CA 1
ATOM 2635 C C . TYR A 1 342 ? -8.805 5.703 16.609 1 98.06 342 TYR A C 1
ATOM 2637 O O . TYR A 1 342 ? -9.453 5.727 17.656 1 98.06 342 TYR A O 1
ATOM 2645 N N . TYR A 1 343 ? -9.141 6.48 15.562 1 98.12 343 TYR A N 1
ATOM 2646 C CA . TYR A 1 343 ? -10.227 7.449 15.594 1 98.12 343 TYR A CA 1
ATOM 2647 C C . TYR A 1 343 ? -11.578 6.746 15.734 1 98.12 343 TYR A C 1
ATOM 2649 O O . TYR A 1 343 ? -12.508 7.289 16.328 1 98.12 343 TYR A O 1
ATOM 2657 N N . GLY A 1 344 ? -11.688 5.562 15.141 1 97.5 344 GLY A N 1
ATOM 2658 C CA . GLY A 1 344 ? -12.906 4.781 15.305 1 97.5 344 GLY A CA 1
ATOM 2659 C C . GLY A 1 344 ? -13.023 4.141 16.672 1 97.5 344 GLY A C 1
ATOM 2660 O O . GLY A 1 344 ? -14.078 4.191 17.297 1 97.5 344 GLY A O 1
ATOM 2661 N N . ASP A 1 345 ? -11.961 3.602 17.172 1 97.5 345 ASP A N 1
ATOM 2662 C CA . ASP A 1 345 ? -11.961 2.848 18.422 1 97.5 345 ASP A CA 1
ATOM 2663 C C . ASP A 1 345 ? -12.102 3.779 19.625 1 97.5 345 ASP A C 1
ATOM 2665 O O . ASP A 1 345 ? -12.57 3.363 20.688 1 97.5 345 ASP A O 1
ATOM 2669 N N . ASN A 1 346 ? -11.703 5.02 19.453 1 97.19 346 ASN A N 1
ATOM 2670 C CA . ASN A 1 346 ? -11.742 5.98 20.547 1 97.19 346 ASN A CA 1
ATOM 2671 C C . ASN A 1 346 ? -12.695 7.137 20.25 1 97.19 346 ASN A C 1
ATOM 2673 O O . ASN A 1 346 ? -12.555 8.227 20.812 1 97.19 346 ASN A O 1
ATOM 2677 N N . GLN A 1 347 ? -13.625 6.945 19.359 1 97.06 347 GLN A N 1
ATOM 2678 C CA . GLN A 1 347 ? -14.445 8.023 18.812 1 97.06 347 GLN A CA 1
ATOM 2679 C C . GLN A 1 347 ? -15.273 8.695 19.906 1 97.06 347 GLN A C 1
ATOM 2681 O O . GLN A 1 347 ? -15.547 9.898 19.844 1 97.06 347 GLN A O 1
ATOM 2686 N N . ASP A 1 348 ? -15.68 8.047 20.984 1 95.5 348 ASP A N 1
ATOM 2687 C CA . ASP A 1 348 ? -16.5 8.625 22.062 1 95.5 348 ASP A CA 1
ATOM 2688 C C . ASP A 1 348 ? -15.695 9.633 22.875 1 95.5 348 ASP A C 1
ATOM 2690 O O . ASP A 1 348 ? -16.266 10.555 23.453 1 95.5 348 ASP A O 1
ATOM 2694 N N . ASP A 1 349 ? -14.43 9.461 22.859 1 93.44 349 ASP A N 1
ATOM 2695 C CA . ASP A 1 349 ? -13.562 10.359 23.625 1 93.44 349 ASP A CA 1
ATOM 2696 C C . ASP A 1 349 ? -12.992 11.453 22.719 1 93.44 349 ASP A C 1
ATOM 2698 O O . ASP A 1 349 ? -12.586 12.516 23.219 1 93.44 349 ASP A O 1
ATOM 2702 N N . ILE A 1 350 ? -12.953 11.234 21.469 1 93.94 350 ILE A N 1
ATOM 2703 C CA . ILE A 1 350 ? -12.219 12.117 20.562 1 93.94 350 ILE A CA 1
ATOM 2704 C C . ILE A 1 350 ? -13.203 13.023 19.812 1 93.94 350 ILE A C 1
ATOM 2706 O O . ILE A 1 350 ? -13.023 14.242 19.781 1 93.94 350 ILE A O 1
ATOM 2710 N N . ALA A 1 351 ? -14.258 12.461 19.266 1 96 351 ALA A N 1
ATOM 2711 C CA . ALA A 1 351 ? -15.141 13.164 18.344 1 96 351 ALA A CA 1
ATOM 2712 C C . ALA A 1 351 ? -15.883 14.297 19.047 1 96 351 ALA A C 1
ATOM 2714 O O . ALA A 1 351 ? -16.188 15.32 18.422 1 96 351 ALA A O 1
ATOM 2715 N N . VAL A 1 352 ? -16.109 14.148 20.328 1 94.62 352 VAL A N 1
ATOM 2716 C CA . VAL A 1 352 ? -16.922 15.102 21.078 1 94.62 352 VAL A CA 1
ATOM 2717 C C . VAL A 1 352 ? -16.141 16.406 21.266 1 94.62 352 VAL A C 1
ATOM 2719 O O . VAL A 1 352 ? -16.734 17.438 21.594 1 94.62 352 VAL A O 1
ATOM 2722 N N . ASN A 1 353 ? -14.859 16.344 21.094 1 95.38 353 ASN A N 1
ATOM 2723 C CA . ASN A 1 353 ? -14.016 17.5 21.375 1 95.38 353 ASN A CA 1
ATOM 2724 C C . ASN A 1 353 ? -13.844 18.375 20.125 1 95.38 353 ASN A C 1
ATOM 2726 O O . ASN A 1 353 ? -13.312 19.484 20.203 1 95.38 353 ASN A O 1
ATOM 2730 N N . ALA A 1 354 ? -14.336 17.922 19.016 1 96.12 354 ALA A N 1
ATOM 2731 C CA . ALA A 1 354 ? -14.102 18.625 17.766 1 96.12 354 ALA A CA 1
ATOM 2732 C C . ALA A 1 354 ? -15.297 19.5 17.391 1 96.12 354 ALA A C 1
ATOM 2734 O O . ALA A 1 354 ? -16.438 19.141 17.688 1 96.12 354 ALA A O 1
ATOM 2735 N N . GLY A 1 355 ? -14.961 20.625 16.688 1 96.75 355 GLY A N 1
ATOM 2736 C CA . GLY A 1 355 ? -15.961 21.562 16.203 1 96.75 355 GLY A CA 1
ATOM 2737 C C . GLY A 1 355 ? -15.352 22.828 15.641 1 96.75 355 GLY A C 1
ATOM 2738 O O . GLY A 1 355 ? -14.133 22.984 15.586 1 96.75 355 GLY A O 1
ATOM 2739 N N . PRO A 1 356 ? -16.234 23.75 15.211 1 97.19 356 PRO A N 1
ATOM 2740 C CA . PRO A 1 356 ? -15.742 24.984 14.617 1 97.19 356 PRO A CA 1
ATOM 2741 C C . PRO A 1 356 ? -14.766 25.734 15.523 1 97.19 356 PRO A C 1
ATOM 2743 O O . PRO A 1 356 ? -15.117 26.109 16.641 1 97.19 356 PRO A O 1
ATOM 2746 N N . GLY A 1 357 ? -13.57 25.859 15.055 1 97.19 357 GLY A N 1
ATOM 2747 C CA . GLY A 1 357 ? -12.539 26.594 15.789 1 97.19 357 GLY A CA 1
ATOM 2748 C C . GLY A 1 357 ? -11.609 25.688 16.562 1 97.19 357 GLY A C 1
ATOM 2749 O O . GLY A 1 357 ? -10.625 26.141 17.141 1 97.19 357 GLY A O 1
ATOM 2750 N N . HIS A 1 358 ? -11.977 24.406 16.688 1 97.38 358 HIS A N 1
ATOM 2751 C CA . HIS A 1 358 ? -11.141 23.453 17.406 1 97.38 358 HIS A CA 1
ATOM 2752 C C . HIS A 1 358 ? -11.289 22.047 16.828 1 97.38 358 HIS A C 1
ATOM 2754 O O . HIS A 1 358 ? -12.336 21.422 16.984 1 97.38 358 HIS A O 1
ATOM 2760 N N . TRP A 1 359 ? -10.234 21.5 16.219 1 98.56 359 TRP A N 1
ATOM 2761 C CA . TRP A 1 359 ? -10.344 20.312 15.375 1 98.56 359 TRP A CA 1
ATOM 2762 C C . TRP A 1 359 ? -9.359 19.234 15.828 1 98.56 359 TRP A C 1
ATOM 2764 O O . TRP A 1 359 ? -8.219 19.547 16.188 1 98.56 359 TRP A O 1
ATOM 2774 N N . ASN A 1 360 ? -9.82 17.953 15.828 1 98.69 360 ASN A N 1
ATOM 2775 C CA . ASN A 1 360 ? -8.891 16.828 15.883 1 98.69 360 ASN A CA 1
ATOM 2776 C C . ASN A 1 360 ? -8.094 16.703 14.586 1 98.69 360 ASN A C 1
ATOM 2778 O O . ASN A 1 360 ? -8.648 16.812 13.492 1 98.69 360 ASN A O 1
ATOM 2782 N N . ASP A 1 361 ? -6.812 16.516 14.734 1 98.75 361 ASP A N 1
ATOM 2783 C CA . ASP A 1 361 ? -5.926 16.453 13.578 1 98.75 361 ASP A CA 1
ATOM 2784 C C . ASP A 1 361 ? -5.293 15.07 13.453 1 98.75 361 ASP A C 1
ATOM 2786 O O . ASP A 1 361 ? -4.355 14.742 14.18 1 98.75 361 ASP A O 1
ATOM 2790 N N . PRO A 1 362 ? -5.781 14.258 12.484 1 98.56 362 PRO A N 1
ATOM 2791 C CA . PRO A 1 362 ? -5.164 12.945 12.234 1 98.56 362 PRO A CA 1
ATOM 2792 C C . PRO A 1 362 ? -3.873 13.055 11.43 1 98.56 362 PRO A C 1
ATOM 2794 O O . PRO A 1 362 ? -3.344 12.031 10.969 1 98.56 362 PRO A O 1
ATOM 2797 N N . ASP A 1 363 ? -3.373 14.172 11.266 1 98.5 363 ASP A N 1
ATOM 2798 C CA . ASP A 1 363 ? -2.09 14.453 10.633 1 98.5 363 ASP A CA 1
ATOM 2799 C C . ASP A 1 363 ? -2.246 14.602 9.125 1 98.5 363 ASP A C 1
ATOM 2801 O O . ASP A 1 363 ? -3.365 14.68 8.609 1 98.5 363 ASP A O 1
ATOM 2805 N N . MET A 1 364 ? -1.181 14.68 8.391 1 98.44 364 MET A N 1
ATOM 2806 C CA . MET A 1 364 ? -1.107 15.195 7.027 1 98.44 364 MET A CA 1
ATOM 2807 C C . MET A 1 364 ? -1.689 14.195 6.031 1 98.44 364 MET A C 1
ATOM 2809 O O . MET A 1 364 ? -1.727 12.992 6.305 1 98.44 364 MET A O 1
ATOM 2813 N N . LEU A 1 365 ? -2.119 14.75 4.895 1 98.75 365 LEU A N 1
ATOM 2814 C CA . LEU A 1 365 ? -2.436 13.961 3.711 1 98.75 365 LEU A CA 1
ATOM 2815 C C . LEU A 1 365 ? -1.166 13.562 2.967 1 98.75 365 LEU A C 1
ATOM 2817 O O . LEU A 1 365 ? -0.379 14.422 2.57 1 98.75 365 LEU A O 1
ATOM 2821 N N . ILE A 1 366 ? -1.023 12.234 2.719 1 97.88 366 ILE A N 1
ATOM 2822 C CA . ILE A 1 366 ? 0.181 11.766 2.041 1 97.88 366 ILE A CA 1
ATOM 2823 C C . ILE A 1 366 ? -0.173 11.273 0.639 1 97.88 366 ILE A C 1
ATOM 2825 O O . ILE A 1 366 ? 0.508 10.406 0.088 1 97.88 366 ILE A O 1
ATOM 2829 N N . ILE A 1 367 ? -1.241 11.75 0.081 1 97.75 367 ILE A N 1
ATOM 2830 C CA . ILE A 1 367 ? -1.765 11.383 -1.229 1 97.75 367 ILE A CA 1
ATOM 2831 C C . ILE A 1 367 ? -0.794 11.836 -2.318 1 97.75 367 ILE A C 1
ATOM 2833 O O . ILE A 1 367 ? -0.386 13 -2.348 1 97.75 367 ILE A O 1
ATOM 2837 N N . GLY A 1 368 ? -0.429 10.93 -3.219 1 95.94 368 GLY A N 1
ATOM 2838 C CA . GLY A 1 368 ? 0.461 11.25 -4.324 1 95.94 368 GLY A CA 1
ATOM 2839 C C . GLY A 1 368 ? 1.915 10.938 -4.027 1 95.94 368 GLY A C 1
ATOM 2840 O O . GLY A 1 368 ? 2.775 11.086 -4.898 1 95.94 368 GLY A O 1
ATOM 2841 N N . ASN A 1 369 ? 2.148 10.516 -2.754 1 95.62 369 ASN A N 1
ATOM 2842 C CA . ASN A 1 369 ? 3.502 10.094 -2.414 1 95.62 369 ASN A CA 1
ATOM 2843 C C . ASN A 1 369 ? 3.768 8.656 -2.861 1 95.62 369 ASN A C 1
ATOM 2845 O O . ASN A 1 369 ? 3.375 8.258 -3.961 1 95.62 369 ASN A O 1
ATOM 2849 N N . TYR A 1 370 ? 4.484 7.844 -2.055 1 91 370 TYR A N 1
ATOM 2850 C CA . TYR A 1 370 ? 4.992 6.57 -2.559 1 91 370 TYR A CA 1
ATOM 2851 C C . TYR A 1 370 ? 4.223 5.402 -1.959 1 91 370 TYR A C 1
ATOM 2853 O O . TYR A 1 370 ? 4.172 4.316 -2.547 1 91 370 TYR A O 1
ATOM 2861 N N . GLY A 1 371 ? 3.592 5.637 -0.896 1 92.12 371 GLY A N 1
ATOM 2862 C CA . GLY A 1 371 ? 3.174 4.5 -0.092 1 92.12 371 GLY A CA 1
ATOM 2863 C C . GLY A 1 371 ? 1.722 4.117 -0.305 1 92.12 371 GLY A C 1
ATOM 2864 O O . GLY A 1 371 ? 1.292 3.037 0.104 1 92.12 371 GLY A O 1
ATOM 2865 N N . LEU A 1 372 ? 0.917 4.93 -0.972 1 94.62 372 LEU A N 1
ATOM 2866 C CA . LEU A 1 372 ? -0.509 4.652 -1.111 1 94.62 372 LEU A CA 1
ATOM 2867 C C . LEU A 1 372 ? -0.859 4.32 -2.557 1 94.62 372 LEU A C 1
ATOM 2869 O O . LEU A 1 372 ? -0.368 4.969 -3.484 1 94.62 372 LEU A O 1
ATOM 2873 N N . SER A 1 373 ? -1.715 3.281 -2.709 1 92.31 373 SER A N 1
ATOM 2874 C CA . SER A 1 373 ? -2.354 3.055 -4 1 92.31 373 SER A CA 1
ATOM 2875 C C . SER A 1 373 ? -3.404 4.121 -4.293 1 92.31 373 SER A C 1
ATOM 2877 O O . SER A 1 373 ? -3.705 4.953 -3.438 1 92.31 373 SER A O 1
ATOM 2879 N N . TYR A 1 374 ? -3.877 4.051 -5.477 1 91.81 374 TYR A N 1
ATOM 2880 C CA . TYR A 1 374 ? -4.91 4.992 -5.891 1 91.81 374 TYR A CA 1
ATOM 2881 C C . TYR A 1 374 ? -6.145 4.879 -5 1 91.81 374 TYR A C 1
ATOM 2883 O O . TYR A 1 374 ? -6.66 5.887 -4.516 1 91.81 374 TYR A O 1
ATOM 2891 N N . GLU A 1 375 ? -6.578 3.68 -4.73 1 88.69 375 GLU A N 1
ATOM 2892 C CA . GLU A 1 375 ? -7.766 3.457 -3.914 1 88.69 375 GLU A CA 1
ATOM 2893 C C . GLU A 1 375 ? -7.512 3.824 -2.455 1 88.69 375 GLU A C 1
ATOM 2895 O O . GLU A 1 375 ? -8.398 4.344 -1.775 1 88.69 375 GLU A O 1
ATOM 2900 N N . GLN A 1 376 ? -6.371 3.539 -2.018 1 92.81 376 GLN A N 1
ATOM 2901 C CA . GLN A 1 376 ? -5.988 3.926 -0.663 1 92.81 376 GLN A CA 1
ATOM 2902 C C . GLN A 1 376 ? -5.957 5.445 -0.513 1 92.81 376 GLN A C 1
ATOM 2904 O O . GLN A 1 376 ? -6.312 5.977 0.541 1 92.81 376 GLN A O 1
ATOM 2909 N N . SER A 1 377 ? -5.57 6.145 -1.521 1 95.88 377 SER A N 1
ATOM 2910 C CA . SER A 1 377 ? -5.57 7.605 -1.526 1 95.88 377 SER A CA 1
ATOM 2911 C C . SER A 1 377 ? -6.988 8.156 -1.421 1 95.88 377 SER A C 1
ATOM 2913 O O . SER A 1 377 ? -7.238 9.094 -0.664 1 95.88 377 SER A O 1
ATOM 2915 N N . LYS A 1 378 ? -7.879 7.523 -2.141 1 93.25 378 LYS A N 1
ATOM 2916 C CA . LYS A 1 378 ? -9.281 7.902 -2.027 1 93.25 378 LYS A CA 1
ATOM 2917 C C . LYS A 1 378 ? -9.805 7.668 -0.612 1 93.25 378 LYS A C 1
ATOM 2919 O O . LYS A 1 378 ? -10.523 8.508 -0.064 1 93.25 378 LYS A O 1
ATOM 2924 N N . ALA A 1 379 ? -9.414 6.594 -0.102 1 93.38 379 ALA A N 1
ATOM 2925 C CA . ALA A 1 379 ? -9.852 6.25 1.248 1 93.38 379 ALA A CA 1
ATOM 2926 C C . ALA A 1 379 ? -9.367 7.285 2.262 1 93.38 379 ALA A C 1
ATOM 2928 O O . ALA A 1 379 ? -10.133 7.715 3.127 1 93.38 379 ALA A O 1
ATOM 2929 N N . GLN A 1 380 ? -8.109 7.656 2.152 1 97 380 GLN A N 1
ATOM 2930 C CA . GLN A 1 380 ? -7.621 8.648 3.104 1 97 380 GLN A CA 1
ATOM 2931 C C . GLN A 1 380 ? -8.414 9.945 3 1 97 380 GLN A C 1
ATOM 2933 O O . GLN A 1 380 ? -8.852 10.5 4.012 1 97 380 GLN A O 1
ATOM 2938 N N . MET A 1 381 ? -8.578 10.406 1.772 1 97.88 381 MET A N 1
ATOM 2939 C CA . MET A 1 381 ? -9.289 11.664 1.574 1 97.88 381 MET A CA 1
ATOM 2940 C C . MET A 1 381 ? -10.703 11.586 2.135 1 97.88 381 MET A C 1
ATOM 2942 O O . MET A 1 381 ? -11.164 12.508 2.811 1 97.88 381 MET A O 1
ATOM 2946 N N . ALA A 1 382 ? -11.352 10.492 1.891 1 95.88 382 ALA A N 1
ATOM 2947 C CA . ALA A 1 382 ? -12.719 10.297 2.369 1 95.88 382 ALA A CA 1
ATOM 2948 C C . ALA A 1 382 ? -12.773 10.312 3.895 1 95.88 382 ALA A C 1
ATOM 2950 O O . ALA A 1 382 ? -13.625 10.992 4.48 1 95.88 382 ALA A O 1
ATOM 2951 N N . MET A 1 383 ? -11.875 9.672 4.488 1 97.56 383 MET A N 1
ATOM 2952 C CA . MET A 1 383 ? -11.914 9.555 5.941 1 97.56 383 MET A CA 1
ATOM 2953 C C . MET A 1 383 ? -11.547 10.883 6.602 1 97.56 383 MET A C 1
ATOM 2955 O O . MET A 1 383 ? -12.117 11.242 7.633 1 97.56 383 MET A O 1
ATOM 2959 N N . TRP A 1 384 ? -10.609 11.594 6.027 1 98.62 384 TRP A N 1
ATOM 2960 C CA . TRP A 1 384 ? -10.273 12.914 6.555 1 98.62 384 TRP A CA 1
ATOM 2961 C C . TRP A 1 384 ? -11.453 13.875 6.418 1 98.62 384 TRP A C 1
ATOM 2963 O O . TRP A 1 384 ? -11.656 14.742 7.27 1 98.62 384 TRP A O 1
ATOM 2973 N N . ALA A 1 385 ? -12.211 13.672 5.367 1 98.19 385 ALA A N 1
ATOM 2974 C CA . ALA A 1 385 ? -13.43 14.461 5.234 1 98.19 385 ALA A CA 1
ATOM 2975 C C . ALA A 1 385 ? -14.461 14.062 6.289 1 98.19 385 ALA A C 1
ATOM 2977 O O . ALA A 1 385 ? -15.078 14.922 6.914 1 98.19 385 ALA A O 1
ATOM 2978 N N . ILE A 1 386 ? -14.578 12.797 6.535 1 97.5 386 ILE A N 1
ATOM 2979 C CA . ILE A 1 386 ? -15.508 12.281 7.527 1 97.5 386 ILE A CA 1
ATOM 2980 C C . ILE A 1 386 ? -15.102 12.758 8.922 1 97.5 386 ILE A C 1
ATOM 2982 O O . ILE A 1 386 ? -15.953 13.102 9.742 1 97.5 386 ILE A O 1
ATOM 2986 N N . PHE A 1 387 ? -13.844 12.938 9.148 1 98.56 387 PHE A N 1
ATOM 2987 C CA . PHE A 1 387 ? -13.32 13.328 10.453 1 98.56 387 PHE A CA 1
ATOM 2988 C C . PHE A 1 387 ? -13.398 14.836 10.641 1 98.56 387 PHE A C 1
ATOM 2990 O O . PHE A 1 387 ? -13.094 15.352 11.719 1 98.56 387 PHE A O 1
ATOM 2997 N N . ALA A 1 388 ? -13.797 15.547 9.625 1 98.44 388 ALA A N 1
ATOM 2998 C CA . ALA A 1 388 ? -13.633 17 9.68 1 98.44 388 ALA A CA 1
ATOM 2999 C C . ALA A 1 388 ? -12.203 17.375 10.078 1 98.44 388 ALA A C 1
ATOM 3001 O O . ALA A 1 388 ? -12 18.203 10.969 1 98.44 388 ALA A O 1
ATOM 3002 N N . ALA A 1 389 ? -11.273 16.734 9.438 1 98.75 389 ALA A N 1
ATOM 3003 C CA . ALA A 1 389 ? -9.859 16.906 9.758 1 98.75 389 ALA A CA 1
ATOM 3004 C C . ALA A 1 389 ? -9.242 18.031 8.938 1 98.75 389 ALA A C 1
ATOM 3006 O O . ALA A 1 389 ? -9.695 18.328 7.824 1 98.75 389 ALA A O 1
ATOM 3007 N N . PRO A 1 390 ? -8.203 18.734 9.5 1 98.88 390 PRO A N 1
ATOM 3008 C CA . PRO A 1 390 ? -7.422 19.594 8.609 1 98.88 390 PRO A CA 1
ATOM 3009 C C . PRO A 1 390 ? -6.93 18.859 7.363 1 98.88 390 PRO A C 1
ATOM 3011 O O . PRO A 1 390 ? -6.527 17.703 7.441 1 98.88 390 PRO A O 1
ATOM 3014 N N . LEU A 1 391 ? -7.098 19.516 6.246 1 98.88 391 LEU A N 1
ATOM 3015 C CA . LEU A 1 391 ? -6.578 18.969 4.996 1 98.88 391 LEU A CA 1
ATOM 3016 C C . LEU A 1 391 ? -5.234 19.609 4.645 1 98.88 391 LEU A C 1
ATOM 3018 O O . LEU A 1 391 ? -5.148 20.406 3.721 1 98.88 391 LEU A O 1
ATOM 3022 N N . ILE A 1 392 ? -4.238 19.156 5.367 1 98.88 392 ILE A N 1
ATOM 3023 C CA . ILE A 1 392 ? -2.871 19.625 5.156 1 98.88 392 ILE A CA 1
ATOM 3024 C C . ILE A 1 392 ? -2.084 18.578 4.375 1 98.88 392 ILE A C 1
ATOM 3026 O O . ILE A 1 392 ? -1.812 17.484 4.891 1 98.88 392 ILE A O 1
ATOM 3030 N N . MET A 1 393 ? -1.734 18.938 3.191 1 98.75 393 MET A N 1
ATOM 3031 C CA . MET A 1 393 ? -1.001 18.016 2.328 1 98.75 393 MET A CA 1
ATOM 3032 C C . MET A 1 393 ? 0.49 18.047 2.645 1 98.75 393 MET A C 1
ATOM 3034 O O . MET A 1 393 ? 1.047 19.109 2.941 1 98.75 393 MET A O 1
ATOM 3038 N N . SER A 1 394 ? 1.093 16.922 2.604 1 98.38 394 SER A N 1
ATOM 3039 C CA . SER A 1 394 ? 2.547 16.812 2.562 1 98.38 394 SER A CA 1
ATOM 3040 C C . SER A 1 394 ? 3.004 15.914 1.42 1 98.38 394 SER A C 1
ATOM 3042 O O . SER A 1 394 ? 3.193 14.711 1.609 1 98.38 394 SER A O 1
ATOM 3044 N N . ASN A 1 395 ? 3.125 16.438 0.281 1 97.75 395 ASN A N 1
ATOM 3045 C CA . ASN A 1 395 ? 3.514 15.781 -0.964 1 97.75 395 ASN A CA 1
ATOM 3046 C C . ASN A 1 395 ? 4.336 16.719 -1.854 1 97.75 395 ASN A C 1
ATOM 3048 O O . ASN A 1 395 ? 4.652 17.828 -1.459 1 97.75 395 ASN A O 1
ATOM 3052 N N . ASP A 1 396 ? 4.848 16.234 -2.924 1 97.12 396 ASP A N 1
ATOM 3053 C CA . ASP A 1 396 ? 5.594 17.047 -3.887 1 97.12 396 ASP A CA 1
ATOM 3054 C C . ASP A 1 396 ? 4.707 17.453 -5.059 1 97.12 396 ASP A C 1
ATOM 3056 O O 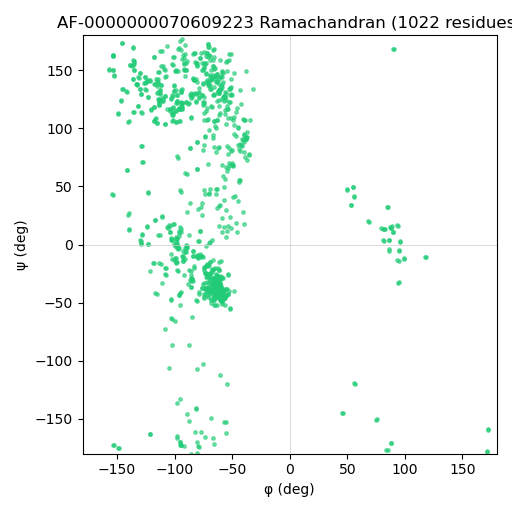. ASP A 1 396 ? 4.469 16.672 -5.973 1 97.12 396 ASP A O 1
ATOM 3060 N N . LEU A 1 397 ? 4.309 18.703 -5.07 1 98.38 397 LEU A N 1
ATOM 3061 C CA . LEU A 1 397 ? 3.371 19.188 -6.074 1 98.38 397 LEU A CA 1
ATOM 3062 C C . LEU A 1 397 ? 4.035 19.281 -7.445 1 98.38 397 LEU A C 1
ATOM 3064 O O . LEU A 1 397 ? 3.354 19.391 -8.461 1 98.38 397 LEU A O 1
ATOM 3068 N N . ARG A 1 398 ? 5.363 19.266 -7.523 1 96.56 398 ARG A N 1
ATOM 3069 C CA . ARG A 1 398 ? 6.082 19.344 -8.789 1 96.56 398 ARG A CA 1
ATOM 3070 C C . ARG A 1 398 ? 5.848 18.109 -9.641 1 96.56 398 ARG A C 1
ATOM 3072 O O . ARG A 1 398 ? 5.812 18.188 -10.867 1 96.56 398 ARG A O 1
ATOM 3079 N N . SER A 1 399 ? 5.598 16.922 -8.891 1 93.19 399 SER A N 1
ATOM 3080 C CA . SER A 1 399 ? 5.633 15.664 -9.617 1 93.19 399 SER A CA 1
ATOM 3081 C C . SER A 1 399 ? 4.387 14.828 -9.344 1 93.19 399 SER A C 1
ATOM 3083 O O . SER A 1 399 ? 4.258 13.711 -9.844 1 93.19 399 SER A O 1
ATOM 3085 N N . ILE A 1 400 ? 3.516 15.32 -8.625 1 96.12 400 ILE A N 1
ATOM 3086 C CA . ILE A 1 400 ? 2.328 14.555 -8.266 1 96.12 400 ILE A CA 1
ATOM 3087 C C . ILE A 1 400 ? 1.548 14.195 -9.531 1 96.12 400 ILE A C 1
ATOM 3089 O O . ILE A 1 400 ? 1.384 15.031 -10.422 1 96.12 400 ILE A O 1
ATOM 3093 N N . ASP A 1 401 ? 1.15 12.883 -9.641 1 94.25 401 ASP A N 1
ATOM 3094 C CA . ASP A 1 401 ? 0.337 12.414 -10.758 1 94.25 401 ASP A CA 1
ATOM 3095 C C . ASP A 1 401 ? -1.032 13.086 -10.766 1 94.25 401 ASP A C 1
ATOM 3097 O O . ASP A 1 401 ? -1.638 13.281 -9.711 1 94.25 401 ASP A O 1
ATOM 3101 N N . ALA A 1 402 ? -1.577 13.32 -11.93 1 95.94 402 ALA A N 1
ATOM 3102 C CA . ALA A 1 402 ? -2.834 14.047 -12.109 1 95.94 402 ALA A CA 1
ATOM 3103 C C . ALA A 1 402 ? -3.984 13.328 -11.406 1 95.94 402 ALA A C 1
ATOM 3105 O O . ALA A 1 402 ? -4.906 13.969 -10.898 1 95.94 402 ALA A O 1
ATOM 3106 N N . LYS A 1 403 ? -3.953 12.055 -11.375 1 93.62 403 LYS A N 1
ATOM 3107 C CA . LYS A 1 403 ? -5.062 11.32 -10.781 1 93.62 403 LYS A CA 1
ATOM 3108 C C . LYS A 1 403 ? -5.129 11.547 -9.273 1 93.62 403 LYS A C 1
ATOM 3110 O O . LYS A 1 403 ? -6.215 11.602 -8.695 1 93.62 403 LYS A O 1
ATOM 3115 N N . TYR A 1 404 ? -4.023 11.695 -8.664 1 96.75 404 TYR A N 1
ATOM 3116 C CA . TYR A 1 404 ? -3.998 11.984 -7.234 1 96.75 404 TYR A CA 1
ATOM 3117 C C . TYR A 1 404 ? -4.363 13.438 -6.969 1 96.75 404 TYR A C 1
ATOM 3119 O O . TYR A 1 404 ? -5.027 13.75 -5.977 1 96.75 404 TYR A O 1
ATOM 3127 N N . GLU A 1 405 ? -3.902 14.32 -7.844 1 97.94 405 GLU A N 1
ATOM 3128 C CA . GLU A 1 405 ? -4.316 15.719 -7.758 1 97.94 405 GLU A CA 1
ATOM 3129 C C . GLU A 1 405 ? -5.836 15.852 -7.793 1 97.94 405 GLU A C 1
ATOM 3131 O O . GLU A 1 405 ? -6.414 16.656 -7.066 1 97.94 405 GLU A O 1
ATOM 3136 N N . ALA A 1 406 ? -6.43 15.031 -8.602 1 96.94 406 ALA A N 1
ATOM 3137 C CA . ALA A 1 406 ? -7.883 15.055 -8.727 1 96.94 406 ALA A CA 1
ATOM 3138 C C . ALA A 1 406 ? -8.555 14.664 -7.414 1 96.94 406 ALA A C 1
ATOM 3140 O O . ALA A 1 406 ? -9.617 15.188 -7.074 1 96.94 406 ALA A O 1
ATOM 3141 N N . ILE A 1 407 ? -7.961 13.766 -6.695 1 96.69 407 ILE A N 1
ATOM 3142 C CA . ILE A 1 407 ? -8.484 13.383 -5.391 1 96.69 407 ILE A CA 1
ATOM 3143 C C . ILE A 1 407 ? -8.398 14.562 -4.43 1 96.69 407 ILE A C 1
ATOM 3145 O O . ILE A 1 407 ? -9.375 14.906 -3.762 1 96.69 407 ILE A O 1
ATOM 3149 N N . LEU A 1 408 ? -7.297 15.242 -4.426 1 98.75 408 LEU A N 1
ATOM 3150 C CA . LEU A 1 408 ? -7.027 16.344 -3.508 1 98.75 408 LEU A CA 1
ATOM 3151 C C . LEU A 1 408 ? -7.887 17.547 -3.85 1 98.75 408 LEU A C 1
ATOM 3153 O O . LEU A 1 408 ? -8.234 18.344 -2.969 1 98.75 408 LEU A O 1
ATOM 3157 N N . GLN A 1 409 ? -8.25 17.656 -5.125 1 98.44 409 GLN A N 1
ATOM 3158 C CA . GLN A 1 409 ? -8.961 18.844 -5.582 1 98.44 409 GLN A CA 1
ATOM 3159 C C . GLN A 1 409 ? -10.445 18.547 -5.773 1 98.44 409 GLN A C 1
ATOM 3161 O O . GLN A 1 409 ? -11.172 19.328 -6.387 1 98.44 409 GLN A O 1
ATOM 3166 N N . ASN A 1 410 ? -10.883 17.391 -5.309 1 96.69 410 ASN A N 1
ATOM 3167 C CA . ASN A 1 410 ? -12.289 17.047 -5.426 1 96.69 410 ASN A CA 1
ATOM 3168 C C . ASN A 1 410 ? -13.18 18 -4.633 1 96.69 410 ASN A C 1
ATOM 3170 O O . ASN A 1 410 ? -13.266 17.891 -3.406 1 96.69 410 ASN A O 1
ATOM 3174 N N . GLU A 1 411 ? -13.891 18.844 -5.281 1 96.69 411 GLU A N 1
ATOM 3175 C CA . GLU A 1 411 ? -14.641 19.938 -4.664 1 96.69 411 GLU A CA 1
ATOM 3176 C C . GLU A 1 411 ? -15.75 19.406 -3.766 1 96.69 411 GLU A C 1
ATOM 3178 O O . GLU A 1 411 ? -16.047 19.984 -2.721 1 96.69 411 GLU A O 1
ATOM 3183 N N . ASP A 1 412 ? -16.344 18.359 -4.18 1 93.44 412 ASP A N 1
ATOM 3184 C CA . ASP A 1 412 ? -17.453 17.812 -3.406 1 93.44 412 ASP A CA 1
ATOM 3185 C C . ASP A 1 412 ? -16.953 17.203 -2.092 1 93.44 412 ASP A C 1
ATOM 3187 O O . ASP A 1 412 ? -17.594 17.375 -1.049 1 93.44 412 ASP A O 1
ATOM 3191 N N . VAL A 1 413 ? -15.867 16.531 -2.115 1 96 413 VAL A N 1
ATOM 3192 C CA . VAL A 1 413 ? -15.305 15.938 -0.903 1 96 413 VAL A CA 1
ATOM 3193 C C . VAL A 1 413 ? -14.812 17.047 0.026 1 96 413 VAL A C 1
ATOM 3195 O O . VAL A 1 413 ? -15.008 16.984 1.242 1 96 413 VAL A O 1
ATOM 3198 N N . ILE A 1 414 ? -14.234 18.094 -0.547 1 98.31 414 ILE A N 1
ATOM 3199 C CA . ILE A 1 414 ? -13.781 19.234 0.23 1 98.31 414 ILE A CA 1
ATOM 3200 C C . ILE A 1 414 ? -14.977 19.922 0.886 1 98.31 414 ILE A C 1
ATOM 3202 O O . ILE A 1 414 ? -14.906 20.344 2.043 1 98.31 414 ILE A O 1
ATOM 3206 N N . ALA A 1 415 ? -16.094 19.969 0.188 1 96.81 415 ALA A N 1
ATOM 3207 C CA . ALA A 1 415 ? -17.297 20.594 0.749 1 96.81 415 ALA A CA 1
ATOM 3208 C C . ALA A 1 415 ? -17.781 19.812 1.972 1 96.81 415 ALA A C 1
ATOM 3210 O O . ALA A 1 415 ? -18.234 20.422 2.951 1 96.81 415 ALA A O 1
ATOM 3211 N N . VAL A 1 416 ? -17.672 18.531 1.87 1 95.88 416 VAL A N 1
ATOM 3212 C CA . VAL A 1 416 ? -18.031 17.719 3.029 1 95.88 416 VAL A CA 1
ATOM 3213 C C . VAL A 1 416 ? -17.094 18.062 4.195 1 95.88 416 VAL A C 1
ATOM 3215 O O . VAL A 1 416 ? -17.562 18.266 5.32 1 95.88 416 VAL A O 1
ATOM 3218 N N . ASN A 1 417 ? -15.867 18.156 3.934 1 98.5 417 ASN A N 1
ATOM 3219 C CA . ASN A 1 417 ? -14.875 18.469 4.961 1 98.5 417 ASN A CA 1
ATOM 3220 C C . ASN A 1 417 ? -15.125 19.844 5.578 1 98.5 417 ASN A C 1
ATOM 3222 O O . ASN A 1 417 ? -15.047 20.016 6.797 1 98.5 417 ASN A O 1
ATOM 3226 N N . GLN A 1 418 ? -15.516 20.766 4.762 1 98.44 418 GLN A N 1
ATOM 3227 C CA . GLN A 1 418 ? -15.609 22.172 5.152 1 98.44 418 GLN A CA 1
ATOM 3228 C C . GLN A 1 418 ? -17.016 22.516 5.609 1 98.44 418 GLN A C 1
ATOM 3230 O O . GLN A 1 418 ? -17.359 23.703 5.738 1 98.44 418 GLN A O 1
ATOM 3235 N N . ASP A 1 419 ? -17.812 21.531 5.844 1 97.38 419 ASP A N 1
ATOM 3236 C CA . ASP A 1 419 ? -19.188 21.812 6.25 1 97.38 419 ASP A CA 1
ATOM 3237 C C . ASP A 1 419 ? -19.219 22.656 7.52 1 97.38 419 ASP A C 1
ATOM 3239 O O . ASP A 1 419 ? -18.516 22.375 8.484 1 97.38 419 ASP A O 1
ATOM 3243 N N . PRO A 1 420 ? -20.109 23.609 7.578 1 95.5 420 PRO A N 1
ATOM 3244 C CA . PRO A 1 420 ? -20.078 24.578 8.672 1 95.5 420 PRO A CA 1
ATOM 3245 C C . PRO A 1 420 ? -20.578 24 9.992 1 95.5 420 PRO A C 1
ATOM 3247 O O . PRO A 1 420 ? -20.328 24.562 11.055 1 95.5 420 PRO A O 1
ATOM 3250 N N . LEU A 1 421 ? -21.375 22.859 9.945 1 94.19 421 LEU A N 1
ATOM 3251 C CA . LEU A 1 421 ? -21.797 22.25 11.203 1 94.19 421 LEU A CA 1
ATOM 3252 C C . LEU A 1 421 ? -20.594 21.797 12.023 1 94.19 421 LEU A C 1
ATOM 3254 O O . LEU A 1 421 ? -20.656 21.75 13.25 1 94.19 421 LEU A O 1
ATOM 3258 N N . GLY A 1 422 ? -19.547 21.375 11.344 1 96.69 422 GLY A N 1
ATOM 3259 C CA . GLY A 1 422 ? -18.297 21.031 11.984 1 96.69 422 GLY A CA 1
ATOM 3260 C C . GLY A 1 422 ? -18.375 19.781 12.828 1 96.69 422 GLY A C 1
ATOM 3261 O O . GLY A 1 422 ? -17.547 19.562 13.719 1 96.69 422 GLY A O 1
ATOM 3262 N N . ILE A 1 423 ? -19.359 18.969 12.594 1 96.12 423 ILE A N 1
ATOM 3263 C CA . ILE A 1 423 ? -19.531 17.75 13.383 1 96.12 423 ILE A CA 1
ATOM 3264 C C . ILE A 1 423 ? -18.609 16.656 12.859 1 96.12 423 ILE A C 1
ATOM 3266 O O . ILE A 1 423 ? -18.609 16.359 11.664 1 96.12 423 ILE A O 1
ATOM 3270 N N . GLN A 1 424 ? -17.75 16.109 13.695 1 98.19 424 GLN A N 1
ATOM 3271 C CA . GLN A 1 424 ? -16.891 15 13.281 1 98.19 424 GLN A CA 1
ATOM 3272 C C . GLN A 1 424 ? -17.719 13.727 13.094 1 98.19 424 GLN A C 1
ATOM 3274 O O . GLN A 1 424 ? -18.578 13.398 13.914 1 98.19 424 GLN A O 1
ATOM 3279 N N . GLY A 1 425 ? -17.422 13 12.023 1 96.81 425 GLY A N 1
ATOM 3280 C CA . GLY A 1 425 ? -18.109 11.742 11.742 1 96.81 425 GLY A CA 1
ATOM 3281 C C . GLY A 1 425 ? -17.703 10.625 12.688 1 96.81 425 GLY A C 1
ATOM 3282 O O . GLY A 1 425 ? -16.719 10.742 13.422 1 96.81 425 GLY A O 1
ATOM 3283 N N . ARG A 1 426 ? -18.562 9.602 12.617 1 96 426 ARG A N 1
ATOM 3284 C CA . ARG A 1 426 ? -18.375 8.469 13.516 1 96 426 ARG A CA 1
ATOM 3285 C C . ARG A 1 426 ? -18.531 7.148 12.773 1 96 426 ARG A C 1
ATOM 3287 O O . ARG A 1 426 ? -19.219 7.086 11.75 1 96 426 ARG A O 1
ATOM 3294 N N . ARG A 1 427 ? -17.797 6.16 13.305 1 95.06 427 ARG A N 1
ATOM 3295 C CA . ARG A 1 427 ? -18 4.797 12.82 1 95.06 427 ARG A CA 1
ATOM 3296 C C . ARG A 1 427 ? -19.281 4.203 13.383 1 95.06 427 ARG A C 1
ATOM 3298 O O . ARG A 1 427 ? -19.484 4.176 14.594 1 95.06 427 ARG A O 1
ATOM 3305 N N . ILE A 1 428 ? -20.141 3.666 12.547 1 91.69 428 ILE A N 1
ATOM 3306 C CA . ILE A 1 428 ? -21.422 3.17 13.016 1 91.69 428 ILE A CA 1
ATOM 3307 C C . ILE A 1 428 ? -21.422 1.643 12.984 1 91.69 428 ILE A C 1
ATOM 3309 O O . ILE A 1 428 ? -22.219 1.006 13.688 1 91.69 428 ILE A O 1
ATOM 3313 N N . SER A 1 429 ? -20.562 1.083 12.086 1 89.94 429 SER A N 1
ATOM 3314 C CA . SER A 1 429 ? -20.469 -0.372 12.031 1 89.94 429 SER A CA 1
ATOM 3315 C C . SER A 1 429 ? -19.094 -0.824 11.547 1 89.94 429 SER A C 1
ATOM 3317 O O . SER A 1 429 ? -18.438 -0.108 10.797 1 89.94 429 SER A O 1
ATOM 3319 N N . LYS A 1 430 ? -18.688 -1.884 12.07 1 90.62 430 LYS A N 1
ATOM 3320 C CA . LYS A 1 430 ? -17.453 -2.582 11.688 1 90.62 430 LYS A CA 1
ATOM 3321 C C . LYS A 1 430 ? -17.656 -4.094 11.695 1 90.62 430 LYS A C 1
ATOM 3323 O O . LYS A 1 430 ? -17.812 -4.699 12.758 1 90.62 430 LYS A O 1
ATOM 3328 N N . ALA A 1 431 ? -17.75 -4.695 10.453 1 87.56 431 ALA A N 1
ATOM 3329 C CA . ALA A 1 431 ? -17.984 -6.133 10.344 1 87.56 431 ALA A CA 1
ATOM 3330 C C . ALA A 1 431 ? -17.25 -6.707 9.133 1 87.56 431 ALA A C 1
ATOM 3332 O O . ALA A 1 431 ? -17.312 -6.152 8.039 1 87.56 431 ALA A O 1
ATOM 3333 N N . ASN A 1 432 ? -16.562 -7.832 9.336 1 85.62 432 ASN A N 1
ATOM 3334 C CA . ASN A 1 432 ? -15.891 -8.586 8.273 1 85.62 432 ASN A CA 1
ATOM 3335 C C . ASN A 1 432 ? -14.953 -7.703 7.457 1 85.62 432 ASN A C 1
ATOM 3337 O O . ASN A 1 432 ? -14.938 -7.777 6.227 1 85.62 432 ASN A O 1
ATOM 3341 N N . GLY A 1 433 ? -14.352 -6.746 8.102 1 86.81 433 GLY A N 1
ATOM 3342 C CA . GLY A 1 433 ? -13.359 -5.906 7.441 1 86.81 433 GLY A CA 1
ATOM 3343 C C . GLY A 1 433 ? -13.969 -4.723 6.715 1 86.81 433 GLY A C 1
ATOM 3344 O O . GLY A 1 433 ? -13.266 -3.975 6.035 1 86.81 433 GLY A O 1
ATOM 3345 N N . ILE A 1 434 ? -15.227 -4.562 6.832 1 87.25 434 ILE A N 1
ATOM 3346 C CA . ILE A 1 434 ? -15.922 -3.438 6.219 1 87.25 434 ILE A CA 1
ATOM 3347 C C . ILE A 1 434 ? -16.453 -2.504 7.305 1 87.25 434 ILE A C 1
ATOM 3349 O O . ILE A 1 434 ? -17.031 -2.957 8.289 1 87.25 434 ILE A O 1
ATOM 3353 N N . GLU A 1 435 ? -16.203 -1.215 7.105 1 90.5 435 GLU A N 1
ATOM 3354 C CA . GLU A 1 435 ? -16.641 -0.199 8.062 1 90.5 435 GLU A CA 1
ATOM 3355 C C . GLU A 1 435 ? -17.562 0.822 7.402 1 90.5 435 GLU A C 1
ATOM 3357 O O . GLU A 1 435 ? -17.359 1.196 6.246 1 90.5 435 GLU A O 1
ATOM 3362 N N . MET A 1 436 ? -18.531 1.187 8.188 1 89.25 436 MET A N 1
ATOM 3363 C CA . MET A 1 436 ? -19.406 2.268 7.754 1 89.25 436 MET A CA 1
ATOM 3364 C C . MET A 1 436 ? -19.281 3.48 8.664 1 89.25 436 MET A C 1
ATOM 3366 O O . MET A 1 436 ? -19.266 3.34 9.891 1 89.25 436 MET A O 1
ATOM 3370 N N . TRP A 1 437 ? -19.094 4.617 8.055 1 92.38 437 TRP A N 1
ATOM 3371 C CA . TRP A 1 437 ? -18.938 5.879 8.766 1 92.38 437 TRP A CA 1
ATOM 3372 C C . TRP A 1 437 ? -19.969 6.898 8.312 1 92.38 437 TRP A C 1
ATOM 3374 O O . TRP A 1 437 ? -20.312 6.961 7.125 1 92.38 437 TRP A O 1
ATOM 3384 N N . THR A 1 438 ? -20.453 7.656 9.25 1 91.38 438 THR A N 1
ATOM 3385 C CA . THR A 1 438 ? -21.391 8.711 8.898 1 91.38 438 THR A CA 1
ATOM 3386 C C . THR A 1 438 ? -20.969 10.039 9.523 1 91.38 438 THR A C 1
ATOM 3388 O O . THR A 1 438 ? -20.375 10.062 10.602 1 91.38 438 THR A O 1
ATOM 3391 N N . ARG A 1 439 ? -21.25 11.102 8.852 1 94.12 439 ARG A N 1
ATOM 3392 C CA . ARG A 1 439 ? -21.016 12.461 9.312 1 94.12 439 ARG A CA 1
ATOM 3393 C C . ARG A 1 439 ? -22.219 13.352 9.023 1 94.12 439 ARG A C 1
ATOM 3395 O O . ARG A 1 439 ? -22.562 13.594 7.863 1 94.12 439 ARG A O 1
ATOM 3402 N N . PRO A 1 440 ? -22.891 13.82 10.07 1 91.38 440 PRO A N 1
ATOM 3403 C CA . PRO A 1 440 ? -23.938 14.82 9.812 1 91.38 440 PRO A CA 1
ATOM 3404 C C . PRO A 1 440 ? -23.391 16.094 9.195 1 91.38 440 PRO A C 1
ATOM 3406 O O . PRO A 1 440 ? -22.375 16.625 9.656 1 91.38 440 PRO A O 1
ATOM 3409 N N . ILE A 1 441 ? -24.062 16.5 8.117 1 93.56 441 ILE A N 1
ATOM 3410 C CA . ILE A 1 441 ? -23.641 17.734 7.438 1 93.56 441 ILE A CA 1
ATOM 3411 C C . ILE A 1 441 ? -24.859 18.578 7.086 1 93.56 441 ILE A C 1
ATOM 3413 O O . ILE A 1 441 ? -26 18.156 7.32 1 93.56 441 ILE A O 1
ATOM 3417 N N . SER A 1 442 ? -24.594 19.797 6.668 1 91 442 SER A N 1
ATOM 3418 C CA . SER A 1 442 ? -25.656 20.688 6.191 1 91 442 SER A CA 1
ATOM 3419 C C . SER A 1 442 ? -26.141 20.266 4.805 1 91 442 SER A C 1
ATOM 3421 O O . SER A 1 442 ? -25.391 19.641 4.047 1 91 442 SER A O 1
ATOM 3423 N N . PRO A 1 443 ? -27.328 20.531 4.426 1 86.25 443 PRO A N 1
ATOM 3424 C CA . PRO A 1 443 ? -28.344 21.25 5.203 1 86.25 443 PRO A CA 1
ATOM 3425 C C . PRO A 1 443 ? -29.047 20.375 6.238 1 86.25 443 PRO A C 1
ATOM 3427 O O . PRO A 1 443 ? -29 19.156 6.141 1 86.25 443 PRO A O 1
ATOM 3430 N N . SER A 1 444 ? -29.5 21.109 7.137 1 81.06 444 SER A N 1
ATOM 3431 C CA . SER A 1 444 ? -30.312 20.484 8.18 1 81.06 444 SER A CA 1
ATOM 3432 C C . SER A 1 444 ? -31.734 21.016 8.172 1 81.06 444 SER A C 1
ATOM 3434 O O . SER A 1 444 ? -31.969 22.172 7.816 1 81.06 444 SER A O 1
ATOM 3436 N N . ARG A 1 445 ? -32.656 20.109 8.336 1 76.69 445 ARG A N 1
ATOM 3437 C CA . ARG A 1 445 ? -34.062 20.484 8.555 1 76.69 445 ARG A CA 1
ATOM 3438 C C . ARG A 1 445 ? -34.531 20.031 9.922 1 76.69 445 ARG A C 1
ATOM 3440 O O . ARG A 1 445 ? -34.781 18.844 10.133 1 76.69 445 ARG A O 1
ATOM 3447 N N . GLY A 1 446 ? -34.719 20.969 10.758 1 73.44 446 GLY A N 1
ATOM 3448 C CA . GLY A 1 446 ? -35 20.578 12.125 1 73.44 446 GLY A CA 1
ATOM 3449 C C . GLY A 1 446 ? -33.938 19.688 12.727 1 73.44 446 GLY A C 1
ATOM 3450 O O . GLY A 1 446 ? -32.75 20.031 12.711 1 73.44 446 GLY A O 1
ATOM 3451 N N . ASP A 1 447 ? -34.375 18.516 13.094 1 72.62 447 ASP A N 1
ATOM 3452 C CA . ASP A 1 447 ? -33.438 17.578 13.719 1 72.62 447 ASP A CA 1
ATOM 3453 C C . ASP A 1 447 ? -32.875 16.609 12.688 1 72.62 447 ASP A C 1
ATOM 3455 O O . ASP A 1 447 ? -32.031 15.766 13.023 1 72.62 447 ASP A O 1
ATOM 3459 N N . GLU A 1 448 ? -33.219 16.906 11.508 1 76.38 448 GLU A N 1
ATOM 3460 C CA . GLU A 1 448 ? -32.75 16 10.461 1 76.38 448 GLU A CA 1
ATOM 3461 C C . GLU A 1 448 ? -31.594 16.594 9.672 1 76.38 448 GLU A C 1
ATOM 3463 O O . GLU A 1 448 ? -31.719 17.688 9.102 1 76.38 448 GLU A O 1
ATOM 3468 N N . HIS A 1 449 ? -30.469 15.953 9.766 1 80.88 449 HIS A N 1
ATOM 3469 C CA . HIS A 1 449 ? -29.297 16.391 9.023 1 80.88 449 HIS A CA 1
ATOM 3470 C C . HIS A 1 449 ? -29.203 15.688 7.676 1 80.88 449 HIS A C 1
ATOM 3472 O O . HIS A 1 449 ? -29.891 14.695 7.438 1 80.88 449 HIS A O 1
ATOM 3478 N N . SER A 1 450 ? -28.438 16.281 6.754 1 85.44 450 SER A N 1
ATOM 3479 C CA . SER A 1 450 ? -27.812 15.531 5.676 1 85.44 450 SER A CA 1
ATOM 3480 C C . SER A 1 450 ? -26.578 14.789 6.176 1 85.44 450 SER A C 1
ATOM 3482 O O . SER A 1 450 ? -26.109 15.031 7.289 1 85.44 450 SER A O 1
ATOM 3484 N N . TYR A 1 451 ? -26.25 13.797 5.352 1 89.06 451 TYR A N 1
ATOM 3485 C CA . TYR A 1 451 ? -25.141 12.984 5.848 1 89.06 451 TYR A CA 1
ATOM 3486 C C . TYR A 1 451 ? -24.141 12.688 4.738 1 89.06 451 TYR A C 1
ATOM 3488 O O . TYR A 1 451 ? -24.516 12.539 3.572 1 89.06 451 TYR A O 1
ATOM 3496 N N . ALA A 1 452 ? -22.891 12.695 5.109 1 92.5 452 ALA A N 1
ATOM 3497 C CA . ALA A 1 452 ? -21.875 11.977 4.34 1 92.5 452 ALA A CA 1
ATOM 3498 C C . ALA A 1 452 ? -21.656 10.578 4.898 1 92.5 452 ALA A C 1
ATOM 3500 O O . ALA A 1 452 ? -21.609 10.391 6.117 1 92.5 452 ALA A O 1
ATOM 3501 N N . VAL A 1 453 ? -21.625 9.609 3.994 1 90.56 453 VAL A N 1
ATOM 3502 C CA . VAL A 1 453 ? -21.438 8.219 4.395 1 90.56 453 VAL A CA 1
ATOM 3503 C C . VAL A 1 453 ? -20.219 7.633 3.676 1 90.56 453 VAL A C 1
ATOM 3505 O O . VAL A 1 453 ? -20.109 7.742 2.453 1 90.56 453 VAL A O 1
ATOM 3508 N N . ALA A 1 454 ? -19.328 7.074 4.469 1 91.81 454 ALA A N 1
ATOM 3509 C CA . ALA A 1 454 ? -18.172 6.371 3.9 1 91.81 454 ALA A CA 1
ATOM 3510 C C . ALA A 1 454 ? -18.234 4.879 4.207 1 91.81 454 ALA A C 1
ATOM 3512 O O . ALA A 1 454 ? -18.484 4.48 5.348 1 91.81 454 ALA A O 1
ATOM 3513 N N . VAL A 1 455 ? -18.156 4.074 3.18 1 89.06 455 VAL A N 1
ATOM 3514 C CA . VAL A 1 455 ? -17.969 2.635 3.324 1 89.06 455 VAL A CA 1
ATOM 3515 C C . VAL A 1 455 ? -16.5 2.271 3.043 1 89.06 455 VAL A C 1
ATOM 3517 O O . VAL A 1 455 ? -16.031 2.4 1.91 1 89.06 455 VAL A O 1
ATOM 3520 N N . LEU A 1 456 ? -15.844 1.86 4.102 1 90.88 456 LEU A N 1
ATOM 3521 C CA . LEU A 1 456 ? -14.414 1.595 4.031 1 90.88 456 LEU A CA 1
ATOM 3522 C C . LEU A 1 456 ? -14.133 0.101 4.156 1 90.88 456 LEU A C 1
ATOM 3524 O O . LEU A 1 456 ? -14.594 -0.546 5.098 1 90.88 456 LEU A O 1
ATOM 3528 N N . SER A 1 457 ? -13.438 -0.446 3.158 1 88.44 457 SER A N 1
ATOM 3529 C CA . SER A 1 457 ? -12.969 -1.828 3.238 1 88.44 457 SER A CA 1
ATOM 3530 C C . SER A 1 457 ? -11.516 -1.897 3.68 1 88.44 457 SER A C 1
ATOM 3532 O O . SER A 1 457 ? -10.641 -1.288 3.057 1 88.44 457 SER A O 1
ATOM 3534 N N . GLN A 1 458 ? -11.328 -2.611 4.742 1 88.25 458 GLN A N 1
ATOM 3535 C CA . GLN A 1 458 ? -9.953 -2.848 5.188 1 88.25 458 GLN A CA 1
ATOM 3536 C C . GLN A 1 458 ? -9.508 -4.27 4.855 1 88.25 458 GLN A C 1
ATOM 3538 O O . GLN A 1 458 ? -8.516 -4.754 5.406 1 88.25 458 GLN A O 1
ATOM 3543 N N . ARG A 1 459 ? -10.281 -4.883 3.949 1 88 459 ARG A N 1
ATOM 3544 C CA . ARG A 1 459 ? -9.969 -6.242 3.523 1 88 459 ARG A CA 1
ATOM 3545 C C . ARG A 1 459 ? -8.742 -6.27 2.619 1 88 459 ARG A C 1
ATOM 3547 O O . ARG A 1 459 ? -8.422 -5.273 1.974 1 88 459 ARG A O 1
ATOM 3554 N N . THR A 1 460 ? -8.07 -7.473 2.592 1 87.44 460 THR A N 1
ATOM 3555 C CA . THR A 1 460 ? -6.914 -7.625 1.719 1 87.44 460 THR A CA 1
ATOM 3556 C C . THR A 1 460 ? -7.051 -8.875 0.854 1 87.44 460 THR A C 1
ATOM 3558 O O . THR A 1 460 ? -6.098 -9.281 0.186 1 87.44 460 THR A O 1
ATOM 3561 N N . ASP A 1 461 ? -8.156 -9.539 0.84 1 85.31 461 ASP A N 1
ATOM 3562 C CA . ASP A 1 461 ? -8.32 -10.82 0.167 1 85.31 461 ASP A CA 1
ATOM 3563 C C . ASP A 1 461 ? -8.5 -10.633 -1.338 1 85.31 461 ASP A C 1
ATOM 3565 O O . ASP A 1 461 ? -8.758 -11.602 -2.062 1 85.31 461 ASP A O 1
ATOM 3569 N N . GLY A 1 462 ? -8.438 -9.477 -1.854 1 82.44 462 GLY A N 1
ATOM 3570 C CA . GLY A 1 462 ? -8.219 -9.227 -3.27 1 82.44 462 GLY A CA 1
ATOM 3571 C C . GLY A 1 462 ? -9.508 -9.039 -4.047 1 82.44 462 GLY A C 1
ATOM 3572 O O . GLY A 1 462 ? -9.547 -8.289 -5.027 1 82.44 462 GLY A O 1
ATOM 3573 N N . THR A 1 463 ? -10.602 -9.695 -3.68 1 85.25 463 THR A N 1
ATOM 3574 C CA . THR A 1 463 ? -11.836 -9.68 -4.461 1 85.25 463 THR A CA 1
ATOM 3575 C C . THR A 1 463 ? -12.781 -8.594 -3.949 1 85.25 463 THR A C 1
ATOM 3577 O O . THR A 1 463 ? -13.031 -8.492 -2.746 1 85.25 463 THR A O 1
ATOM 3580 N N . PRO A 1 464 ? -13.305 -7.773 -4.883 1 82.69 464 PRO A N 1
ATOM 3581 C CA . PRO A 1 464 ? -14.32 -6.816 -4.438 1 82.69 464 PRO A CA 1
ATOM 3582 C C . PRO A 1 464 ? -15.539 -7.492 -3.809 1 82.69 464 PRO A C 1
ATOM 3584 O O . PRO A 1 464 ? -15.914 -8.594 -4.215 1 82.69 464 PRO A O 1
ATOM 3587 N N . ALA A 1 465 ? -16.094 -6.867 -2.811 1 78 465 ALA A N 1
ATOM 3588 C CA . ALA A 1 465 ? -17.266 -7.398 -2.107 1 78 465 ALA A CA 1
ATOM 3589 C C . ALA A 1 465 ? -18.484 -6.5 -2.312 1 78 465 ALA A C 1
ATOM 3591 O O . ALA A 1 465 ? -18.359 -5.273 -2.34 1 78 465 ALA A O 1
ATOM 3592 N N . ALA A 1 466 ? -19.547 -7.219 -2.426 1 77.81 466 ALA A N 1
ATOM 3593 C CA . ALA A 1 466 ? -20.797 -6.469 -2.447 1 77.81 466 ALA A CA 1
ATOM 3594 C C . ALA A 1 466 ? -21.297 -6.188 -1.033 1 77.81 466 ALA A C 1
ATOM 3596 O O . ALA A 1 466 ? -21.25 -7.066 -0.167 1 77.81 466 ALA A O 1
ATOM 3597 N N . VAL A 1 467 ? -21.531 -4.922 -0.827 1 78.06 467 VAL A N 1
ATOM 3598 C CA . VAL A 1 467 ? -22.109 -4.516 0.451 1 78.06 467 VAL A CA 1
ATOM 3599 C C . VAL A 1 467 ? -23.516 -3.969 0.233 1 78.06 467 VAL A C 1
ATOM 3601 O O . VAL A 1 467 ? -23.734 -3.117 -0.632 1 78.06 467 VAL A O 1
ATOM 3604 N N . THR A 1 468 ? -24.438 -4.59 0.895 1 80.5 468 THR A N 1
ATOM 3605 C CA . THR A 1 468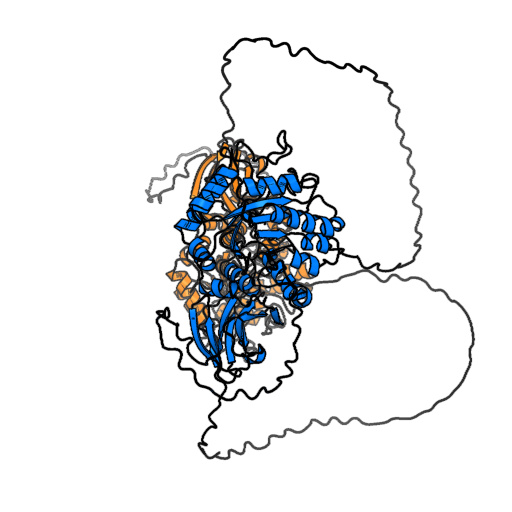 ? -25.812 -4.094 0.859 1 80.5 468 THR A CA 1
ATOM 3606 C C . THR A 1 468 ? -26.156 -3.357 2.15 1 80.5 468 THR A C 1
ATOM 3608 O O . THR A 1 468 ? -25.906 -3.863 3.246 1 80.5 468 THR A O 1
ATOM 3611 N N . LEU A 1 469 ? -26.609 -2.156 1.897 1 80.19 469 LEU A N 1
ATOM 3612 C CA . LEU A 1 469 ? -27.016 -1.404 3.082 1 80.19 469 LEU A CA 1
ATOM 3613 C C . LEU A 1 469 ? -28.312 -0.639 2.83 1 80.19 469 LEU A C 1
ATOM 3615 O O . LEU A 1 469 ? -28.719 -0.478 1.681 1 80.19 469 LEU A O 1
ATOM 3619 N N . THR A 1 470 ? -29.031 -0.393 3.969 1 84.69 470 THR A N 1
ATOM 3620 C CA . THR A 1 470 ? -30.172 0.511 3.941 1 84.69 470 THR A CA 1
ATOM 3621 C C . THR A 1 470 ? -29.844 1.812 4.672 1 84.69 470 THR A C 1
ATOM 3623 O O . THR A 1 470 ? -29.031 1.829 5.586 1 84.69 470 THR A O 1
ATOM 3626 N N . LEU A 1 471 ? -30.5 2.836 4.215 1 82.5 471 LEU A N 1
ATOM 3627 C CA . LEU A 1 471 ? -30.297 4.105 4.902 1 82.5 471 LEU A CA 1
ATOM 3628 C C . LEU A 1 471 ? -30.766 4.023 6.348 1 82.5 471 LEU A C 1
ATOM 3630 O O . LEU A 1 471 ? -30.156 4.625 7.238 1 82.5 471 LEU A O 1
ATOM 3634 N N . LYS A 1 472 ? -31.766 3.287 6.559 1 85.31 472 LYS A N 1
ATOM 3635 C CA . LYS A 1 472 ? -32.281 3.111 7.906 1 85.31 472 LYS A CA 1
ATOM 3636 C C . LYS A 1 472 ? -31.25 2.52 8.844 1 85.31 472 LYS A C 1
ATOM 3638 O O . LYS A 1 472 ? -31.172 2.9 10.016 1 85.31 472 LYS A O 1
ATOM 3643 N N . SER A 1 473 ? -30.469 1.659 8.305 1 83.25 473 SER A N 1
ATOM 3644 C CA . SER A 1 473 ? -29.438 1.012 9.117 1 83.25 473 SER A CA 1
ATOM 3645 C C . SER A 1 473 ? -28.344 1.997 9.516 1 83.25 473 SER A C 1
ATOM 3647 O O . SER A 1 473 ? -27.578 1.74 10.445 1 83.25 473 SER A O 1
ATOM 3649 N N . LEU A 1 474 ? -28.375 3.113 8.797 1 81.56 474 LEU A N 1
ATOM 3650 C CA . LEU A 1 474 ? -27.391 4.148 9.102 1 81.56 474 LEU A CA 1
ATOM 3651 C C . LEU A 1 474 ? -28 5.234 9.984 1 81.56 474 LEU A C 1
ATOM 3653 O O . LEU A 1 474 ? -27.344 6.238 10.281 1 81.56 474 LEU A O 1
ATOM 3657 N N . GLY A 1 475 ? -29.234 5.035 10.273 1 78.12 475 GLY A N 1
ATOM 3658 C CA . GLY A 1 475 ? -29.938 6.008 11.102 1 78.12 475 GLY A CA 1
ATOM 3659 C C . GLY A 1 475 ? -30.594 7.113 10.297 1 78.12 475 GLY A C 1
ATOM 3660 O O . GLY A 1 475 ? -31.031 8.117 10.859 1 78.12 475 GLY A O 1
ATOM 3661 N N . LEU A 1 476 ? -30.641 6.941 8.977 1 80.56 476 LEU A N 1
ATOM 3662 C CA . LEU A 1 476 ? -31.281 7.914 8.102 1 80.56 476 LEU A CA 1
ATOM 3663 C C . LEU A 1 476 ? -32.719 7.512 7.797 1 80.56 476 LEU A C 1
ATOM 3665 O O . LEU A 1 476 ? -32.969 6.656 6.941 1 80.56 476 LEU A O 1
ATOM 3669 N N . THR A 1 477 ? -33.656 8.242 8.422 1 80.81 477 THR A N 1
ATOM 3670 C CA . THR A 1 477 ? -35 7.703 8.461 1 80.81 477 THR A CA 1
ATOM 3671 C C . THR A 1 477 ? -36 8.703 7.871 1 80.81 477 THR A C 1
ATOM 3673 O O . THR A 1 477 ? -37.219 8.547 8.023 1 80.81 477 THR A O 1
ATOM 3676 N N . SER A 1 478 ? -35.5 9.656 7.18 1 77.56 478 SER A N 1
ATOM 3677 C CA . SER A 1 478 ? -36.469 10.602 6.605 1 77.56 478 SER A CA 1
ATOM 3678 C C . SER A 1 478 ? -37.406 9.906 5.641 1 77.56 478 SER A C 1
ATOM 3680 O O . SER A 1 478 ? -36.969 9.211 4.723 1 77.56 478 SER A O 1
ATOM 3682 N N . ALA A 1 479 ? -38.656 10.195 5.805 1 77.75 479 ALA A N 1
ATOM 3683 C CA . ALA A 1 479 ? -39.688 9.547 5 1 77.75 479 ALA A CA 1
ATOM 3684 C C . ALA A 1 479 ? -39.625 10 3.545 1 77.75 479 ALA A C 1
ATOM 3686 O O . ALA A 1 479 ? -39.938 9.234 2.635 1 77.75 479 ALA A O 1
ATOM 3687 N N . ASP A 1 480 ? -39.156 11.25 3.291 1 77.12 480 ASP A N 1
ATOM 3688 C CA . ASP A 1 480 ? -39.062 11.789 1.938 1 77.12 480 ASP A CA 1
ATOM 3689 C C . ASP A 1 480 ? -37.875 11.234 1.197 1 77.12 480 ASP A C 1
ATOM 3691 O O . ASP A 1 480 ? -37.719 11.414 -0.014 1 77.12 480 ASP A O 1
ATOM 3695 N N . GLY A 1 481 ? -37.062 10.555 1.92 1 80.31 481 GLY A N 1
ATOM 3696 C CA . GLY A 1 481 ? -35.875 9.977 1.316 1 80.31 481 GLY A CA 1
ATOM 3697 C C . GLY A 1 481 ? -34.719 10.945 1.251 1 80.31 481 GLY A C 1
ATOM 3698 O O . GLY A 1 481 ? -34.75 12 1.885 1 80.31 481 GLY A O 1
ATOM 3699 N N . TYR A 1 482 ? -33.656 10.453 0.634 1 81.75 482 TYR A N 1
ATOM 3700 C CA . TYR A 1 482 ? -32.406 11.211 0.51 1 81.75 482 TYR A CA 1
ATOM 3701 C C . TYR A 1 482 ? -31.875 11.148 -0.917 1 81.75 482 TYR A C 1
ATOM 3703 O O . TYR A 1 482 ? -31.984 10.125 -1.588 1 81.75 482 TYR A O 1
ATOM 3711 N N . HIS A 1 483 ? -31.406 12.289 -1.387 1 83.06 483 HIS A N 1
ATOM 3712 C CA . HIS A 1 483 ? -30.625 12.25 -2.615 1 83.06 483 HIS A CA 1
ATOM 3713 C C . HIS A 1 483 ? -29.219 11.719 -2.355 1 83.06 483 HIS A C 1
ATOM 3715 O O . HIS A 1 483 ? -28.5 12.25 -1.505 1 83.06 483 HIS A O 1
ATOM 3721 N N . VAL A 1 484 ? -28.906 10.641 -3.088 1 83.44 484 VAL A N 1
ATOM 3722 C CA . VAL A 1 484 ? -27.625 9.984 -2.834 1 83.44 484 VAL A CA 1
ATOM 3723 C C . VAL A 1 484 ? -26.719 10.133 -4.051 1 83.44 484 VAL A C 1
ATOM 3725 O O . VAL A 1 484 ? -27.109 9.82 -5.176 1 83.44 484 VAL A O 1
ATOM 3728 N N . THR A 1 485 ? -25.516 10.703 -3.762 1 84.06 485 THR A N 1
ATOM 3729 C CA . THR A 1 485 ? -24.516 10.859 -4.809 1 84.06 485 THR A CA 1
ATOM 3730 C C . THR A 1 485 ? -23.156 10.312 -4.348 1 84.06 485 THR A C 1
ATOM 3732 O O . THR A 1 485 ? -22.75 10.531 -3.205 1 84.06 485 THR A O 1
ATOM 3735 N N . ASP A 1 486 ? -22.547 9.523 -5.293 1 84.62 486 ASP A N 1
ATOM 3736 C CA . ASP A 1 486 ? -21.156 9.125 -5.059 1 84.62 486 ASP A CA 1
ATOM 3737 C C . ASP A 1 486 ? -20.188 10.25 -5.414 1 84.62 486 ASP A C 1
ATOM 3739 O O . ASP A 1 486 ? -20.234 10.789 -6.52 1 84.62 486 ASP A O 1
ATOM 3743 N N . LEU A 1 487 ? -19.281 10.562 -4.547 1 88 487 LEU A N 1
ATOM 3744 C CA . LEU A 1 487 ? -18.5 11.789 -4.707 1 88 487 LEU A CA 1
ATOM 3745 C C . LEU A 1 487 ? -17.203 11.508 -5.469 1 88 487 LEU A C 1
ATOM 3747 O O . LEU A 1 487 ? -16.547 12.445 -5.93 1 88 487 LEU A O 1
ATOM 3751 N N . PHE A 1 488 ? -16.812 10.266 -5.629 1 83.81 488 PHE A N 1
ATOM 3752 C CA . PHE A 1 488 ? -15.602 9.969 -6.387 1 83.81 488 PHE A CA 1
ATOM 3753 C C . PHE A 1 488 ? -15.938 9.617 -7.832 1 83.81 488 PHE A C 1
ATOM 3755 O O . PHE A 1 488 ? -15.297 10.109 -8.766 1 83.81 488 PHE A O 1
ATOM 3762 N N . ASP A 1 489 ? -16.906 8.852 -8.023 1 74.5 489 ASP A N 1
ATOM 3763 C CA . ASP A 1 489 ? -17.266 8.445 -9.375 1 74.5 489 ASP A CA 1
ATOM 3764 C C . ASP A 1 489 ? -18.391 9.305 -9.93 1 74.5 489 ASP A C 1
ATOM 3766 O O . ASP A 1 489 ? -18.75 9.188 -11.102 1 74.5 489 ASP A O 1
ATOM 3770 N N . ASN A 1 490 ? -18.922 10.195 -9.164 1 71.25 490 ASN A N 1
ATOM 3771 C CA . ASN A 1 490 ? -19.953 11.172 -9.523 1 71.25 490 ASN A CA 1
ATOM 3772 C C . ASN A 1 490 ? -21.188 10.492 -10.086 1 71.25 490 ASN A C 1
ATOM 3774 O O . ASN A 1 490 ? -21.75 10.938 -11.094 1 71.25 490 ASN A O 1
ATOM 3778 N N . TYR A 1 491 ? -21.5 9.43 -9.438 1 73.88 491 TYR A N 1
ATOM 3779 C CA . TYR A 1 491 ? -22.734 8.75 -9.828 1 73.88 491 TYR A CA 1
ATOM 3780 C C . TYR A 1 491 ? -23.891 9.141 -8.914 1 73.88 491 TYR A C 1
ATOM 3782 O O . TYR A 1 491 ? -23.734 9.18 -7.691 1 73.88 491 TYR A O 1
ATOM 3790 N N . ASN A 1 492 ? -24.984 9.555 -9.57 1 79.38 492 ASN A N 1
ATOM 3791 C CA . ASN A 1 492 ? -26.203 9.961 -8.859 1 79.38 492 ASN A CA 1
ATOM 3792 C C . ASN A 1 492 ? -27.203 8.82 -8.773 1 79.38 492 ASN A C 1
ATOM 3794 O O . ASN A 1 492 ? -27.656 8.305 -9.797 1 79.38 492 ASN A O 1
ATOM 3798 N N . LEU A 1 493 ? -27.516 8.367 -7.578 1 77 493 LEU A N 1
ATOM 3799 C CA . LEU A 1 493 ? -28.438 7.254 -7.375 1 77 493 LEU A CA 1
ATOM 3800 C C . LEU A 1 493 ? -29.875 7.746 -7.25 1 77 493 LEU A C 1
ATOM 3802 O O . LEU A 1 493 ? -30.797 6.945 -7.121 1 77 493 LEU A O 1
ATOM 3806 N N . GLY A 1 494 ? -30.094 9.094 -7.27 1 79.31 494 GLY A N 1
ATOM 3807 C CA . GLY A 1 494 ? -31.422 9.664 -7.109 1 79.31 494 GLY A CA 1
ATOM 3808 C C . GLY A 1 494 ? -31.922 9.633 -5.676 1 79.31 494 GLY A C 1
ATOM 3809 O O . GLY A 1 494 ? -31.125 9.781 -4.738 1 79.31 494 GLY A O 1
ATOM 3810 N N . VAL A 1 495 ? -33.25 9.539 -5.574 1 83.31 495 VAL A N 1
ATOM 3811 C CA . VAL A 1 495 ? -33.844 9.539 -4.246 1 83.31 495 VAL A CA 1
ATOM 3812 C C . VAL A 1 495 ? -33.906 8.109 -3.709 1 83.31 495 VAL A C 1
ATOM 3814 O O . VAL A 1 495 ? -34.469 7.223 -4.355 1 83.31 495 VAL A O 1
ATOM 3817 N N . VAL A 1 496 ? -33.25 7.973 -2.598 1 84.75 496 VAL A N 1
ATOM 3818 C CA . VAL A 1 496 ? -33.25 6.688 -1.913 1 84.75 496 VAL A CA 1
ATOM 3819 C C . VAL A 1 496 ? -34 6.785 -0.601 1 84.75 496 VAL A C 1
ATOM 3821 O O . VAL A 1 496 ? -33.812 7.707 0.187 1 84.75 496 VAL A O 1
ATOM 3824 N N . ARG A 1 497 ? -34.906 5.859 -0.419 1 85.94 497 ARG A N 1
ATOM 3825 C CA . ARG A 1 497 ? -35.688 5.844 0.802 1 85.94 497 ARG A CA 1
ATOM 3826 C C . ARG A 1 497 ? -35.031 4.984 1.876 1 85.94 497 ARG A C 1
ATOM 3828 O O . ARG A 1 497 ? -34.156 4.168 1.577 1 85.94 497 ARG A O 1
ATOM 3835 N N . PRO A 1 498 ? -35.5 5.184 3.104 1 85.12 498 PRO A N 1
ATOM 3836 C CA . PRO A 1 498 ? -34.844 4.52 4.223 1 85.12 498 PRO A CA 1
ATOM 3837 C C . PRO A 1 498 ? -34.844 2.996 4.098 1 85.12 498 PRO A C 1
ATOM 3839 O O . PRO A 1 498 ? -33.906 2.328 4.527 1 85.12 498 PRO A O 1
ATOM 3842 N N . ASP A 1 499 ? -35.812 2.457 3.438 1 87.75 499 ASP A N 1
ATOM 3843 C CA . ASP A 1 499 ? -35.938 1.003 3.385 1 87.75 499 ASP A CA 1
ATOM 3844 C C . ASP A 1 499 ? -35.406 0.451 2.068 1 87.75 499 ASP A C 1
ATOM 3846 O O . ASP A 1 499 ? -35.344 -0.765 1.88 1 87.75 499 ASP A O 1
ATOM 3850 N N . ASP A 1 500 ? -34.938 1.377 1.26 1 86.31 500 ASP A N 1
ATOM 3851 C CA . ASP A 1 500 ? -34.344 0.927 0.01 1 86.31 500 ASP A CA 1
ATOM 3852 C C . ASP A 1 500 ? -33 0.255 0.262 1 86.31 500 ASP A C 1
ATOM 3854 O O . ASP A 1 500 ? -32.25 0.665 1.153 1 86.31 500 ASP A O 1
ATOM 3858 N N . GLU A 1 501 ? -32.75 -0.827 -0.513 1 84.75 501 GLU A N 1
ATOM 3859 C CA . GLU A 1 501 ? -31.469 -1.492 -0.428 1 84.75 501 GLU A CA 1
ATOM 3860 C C . GLU A 1 501 ? -30.469 -0.89 -1.416 1 84.75 501 GLU A C 1
ATOM 3862 O O . GLU A 1 501 ? -30.766 -0.765 -2.605 1 84.75 501 GLU A O 1
ATOM 3867 N N . LEU A 1 502 ? -29.406 -0.446 -0.832 1 80.94 502 LEU A N 1
ATOM 3868 C CA . LEU A 1 502 ? -28.297 0.053 -1.643 1 80.94 502 LEU A CA 1
ATOM 3869 C C . LEU A 1 502 ? -27.188 -0.983 -1.737 1 80.94 502 LEU A C 1
ATOM 3871 O O . LEU A 1 502 ? -26.641 -1.414 -0.717 1 80.94 502 LEU A O 1
ATOM 3875 N N . LYS A 1 503 ? -26.938 -1.409 -2.951 1 78.81 503 LYS A N 1
ATOM 3876 C CA . LYS A 1 503 ? -25.844 -2.344 -3.193 1 78.81 503 LYS A CA 1
ATOM 3877 C C . LYS A 1 503 ? -24.594 -1.617 -3.711 1 78.81 503 LYS A C 1
ATOM 3879 O O . LYS A 1 503 ? -24.641 -0.986 -4.77 1 78.81 503 LYS A O 1
ATOM 3884 N N . LEU A 1 504 ? -23.578 -1.666 -2.879 1 76.88 504 LEU A N 1
ATOM 3885 C CA . LEU A 1 504 ? -22.312 -1.045 -3.238 1 76.88 504 LEU A CA 1
ATOM 3886 C C . LEU A 1 504 ? -21.219 -2.096 -3.393 1 76.88 504 LEU A C 1
ATOM 3888 O O . LEU A 1 504 ? -21.203 -3.096 -2.672 1 76.88 504 LEU A O 1
ATOM 3892 N N . HIS A 1 505 ? -20.422 -1.895 -4.426 1 74.31 505 HIS A N 1
ATOM 3893 C CA . HIS A 1 505 ? -19.25 -2.744 -4.547 1 74.31 505 HIS A CA 1
ATOM 3894 C C . HIS A 1 505 ? -18.016 -2.057 -3.977 1 74.31 505 HIS A C 1
ATOM 3896 O O . HIS A 1 505 ? -17.609 -0.994 -4.457 1 74.31 505 HIS A O 1
ATOM 3902 N N . VAL A 1 506 ? -17.516 -2.686 -2.945 1 75.94 506 VAL A N 1
ATOM 3903 C CA . VAL A 1 506 ? -16.344 -2.109 -2.301 1 75.94 506 VAL A CA 1
ATOM 3904 C C . VAL A 1 506 ? -15.125 -3 -2.553 1 75.94 506 VAL A C 1
ATOM 3906 O O . VAL A 1 506 ? -15.195 -4.219 -2.393 1 75.94 506 VAL A O 1
ATOM 3909 N N . THR A 1 507 ? -14.109 -2.404 -3.059 1 73.25 507 THR A N 1
ATOM 3910 C CA . THR A 1 507 ? -12.883 -3.131 -3.369 1 73.25 507 THR A CA 1
ATOM 3911 C C . THR A 1 507 ? -12.023 -3.307 -2.119 1 73.25 507 THR A C 1
ATOM 3913 O O . THR A 1 507 ? -12.164 -2.551 -1.154 1 73.25 507 THR A O 1
ATOM 3916 N N . PRO A 1 508 ? -11.352 -4.566 -2.055 1 70.06 508 PRO A N 1
ATOM 3917 C CA . PRO A 1 508 ? -10.461 -4.75 -0.905 1 70.06 508 PRO A CA 1
ATOM 3918 C C . PRO A 1 508 ? -9.367 -3.688 -0.828 1 70.06 508 PRO A C 1
ATOM 3920 O O . PRO A 1 508 ? -8.992 -3.102 -1.849 1 70.06 508 PRO A O 1
ATOM 3923 N N . ARG A 1 509 ? -9.164 -3.543 0.688 1 60.97 509 ARG A N 1
ATOM 3924 C CA . ARG A 1 509 ? -8.141 -2.551 1.008 1 60.97 509 ARG A CA 1
ATOM 3925 C C . ARG A 1 509 ? -6.766 -3.201 1.133 1 60.97 509 ARG A C 1
ATOM 3927 O O . ARG A 1 509 ? -6.664 -4.41 1.356 1 60.97 509 ARG A O 1
ATOM 3934 N N . ALA A 1 510 ? -5.676 -2.52 0.959 1 40.47 510 ALA A N 1
ATOM 3935 C CA . ALA A 1 510 ? -4.301 -2.875 1.301 1 40.47 510 ALA A CA 1
ATOM 3936 C C . ALA A 1 510 ? -4.145 -3.084 2.805 1 40.47 510 ALA A C 1
ATOM 3938 O O . ALA A 1 510 ? -3.797 -2.152 3.533 1 40.47 510 ALA A O 1
ATOM 3939 N N . SER A 1 511 ? -4.992 -3.541 3.648 1 30.22 511 SER A N 1
ATOM 3940 C CA . SER A 1 511 ? -4.754 -3.344 5.074 1 30.22 511 SER A CA 1
ATOM 3941 C C . SER A 1 511 ? -3.623 -4.234 5.574 1 30.22 511 SER A C 1
ATOM 3943 O O . SER A 1 511 ? -3.338 -5.277 4.984 1 30.22 511 SER A O 1
ATOM 3945 N N . CYS A 1 512 ? -2.758 -3.676 6.473 1 29.41 512 CYS A N 1
ATOM 3946 C CA . CYS A 1 512 ? -1.661 -4.109 7.332 1 29.41 512 CYS A CA 1
ATOM 3947 C C . CYS A 1 512 ? -2.125 -5.184 8.305 1 29.41 512 CYS A C 1
ATOM 3949 O O . CYS A 1 512 ? -1.34 -5.664 9.125 1 29.41 512 CYS A O 1
ATOM 3951 N N . SER A 1 513 ? -3.25 -5.945 8.43 1 23.77 513 SER A N 1
ATOM 3952 C CA . SER A 1 513 ? -3.09 -6.43 9.805 1 23.77 513 SER A CA 1
ATOM 3953 C C . SER A 1 513 ? -1.875 -7.34 9.93 1 23.77 513 SER A C 1
ATOM 3955 O O . SER A 1 513 ? -1.544 -8.078 8.992 1 23.77 513 SER A O 1
ATOM 3957 N N . MET B 1 1 ? 2.609 8.07 22.078 1 15.52 1 MET B N 1
ATOM 3958 C CA . MET B 1 1 ? 2.102 7.867 23.422 1 15.52 1 MET B CA 1
ATOM 3959 C C . MET B 1 1 ? 2.648 6.574 24.031 1 15.52 1 MET B C 1
ATOM 3961 O O . MET B 1 1 ? 3.236 5.754 23.312 1 15.52 1 MET B O 1
ATOM 3965 N N . SER B 1 2 ? 1.992 6.305 25.016 1 17.03 2 SER B N 1
ATOM 3966 C CA . SER B 1 2 ? 1.986 5.625 26.312 1 17.03 2 SER B CA 1
ATOM 3967 C C . SER B 1 2 ? 1.779 4.125 26.141 1 17.03 2 SER B C 1
ATOM 3969 O O . SER B 1 2 ? 0.667 3.623 26.328 1 17.03 2 SER B O 1
ATOM 3971 N N . LEU B 1 3 ? 2.232 3.586 25.047 1 17.05 3 LEU B N 1
ATOM 3972 C CA . LEU B 1 3 ? 1.935 2.172 24.844 1 17.05 3 LEU B CA 1
ATOM 3973 C C . LEU B 1 3 ? 2.465 1.337 26.016 1 17.05 3 LEU B C 1
ATOM 3975 O O . LEU B 1 3 ? 3.65 1.002 26.047 1 17.05 3 LEU B O 1
ATOM 3979 N N . ALA B 1 4 ? 2.004 1.966 27.25 1 18.11 4 ALA B N 1
ATOM 3980 C CA . ALA B 1 4 ? 2.469 1.256 28.438 1 18.11 4 ALA B CA 1
ATOM 3981 C C . ALA B 1 4 ? 2.057 -0.212 28.406 1 18.11 4 ALA B C 1
ATOM 3983 O O . ALA B 1 4 ? 0.867 -0.531 28.469 1 18.11 4 ALA B O 1
ATOM 3984 N N . CYS B 1 5 ? 2.605 -0.966 27.484 1 18.42 5 CYS B N 1
ATOM 3985 C CA . CYS B 1 5 ? 2.391 -2.404 27.375 1 18.42 5 CYS B CA 1
ATOM 3986 C C . CYS B 1 5 ? 2.469 -3.066 28.75 1 18.42 5 CYS B C 1
ATOM 3988 O O . CYS B 1 5 ? 3.553 -3.209 29.312 1 18.42 5 CYS B O 1
ATOM 3990 N N . ASN B 1 6 ? 1.64 -2.484 29.641 1 17.42 6 ASN B N 1
ATOM 3991 C CA . ASN B 1 6 ? 1.695 -2.973 31.016 1 17.42 6 ASN B CA 1
ATOM 3992 C C . ASN B 1 6 ? 1.499 -4.484 31.078 1 17.42 6 ASN B C 1
ATOM 3994 O O . ASN B 1 6 ? 0.439 -4.996 30.719 1 17.42 6 ASN B O 1
ATOM 3998 N N . ARG B 1 7 ? 2.621 -5.051 30.734 1 19.33 7 ARG B N 1
ATOM 3999 C CA . ARG B 1 7 ? 2.83 -6.492 30.703 1 19.33 7 ARG B CA 1
ATOM 4000 C C . ARG B 1 7 ? 2.281 -7.152 31.969 1 19.33 7 ARG B C 1
ATOM 4002 O O . ARG B 1 7 ? 2.291 -6.555 33.031 1 19.33 7 ARG B O 1
ATOM 4009 N N . LYS B 1 8 ? 1.317 -7.973 31.672 1 17.95 8 LYS B N 1
ATOM 4010 C CA . LYS B 1 8 ? 0.533 -8.844 32.531 1 17.95 8 LYS B CA 1
ATOM 4011 C C . LYS B 1 8 ? 1.434 -9.633 33.5 1 17.95 8 LYS B C 1
ATOM 4013 O O . LYS B 1 8 ? 2.439 -10.203 33.062 1 17.95 8 LYS B O 1
ATOM 4018 N N . PRO B 1 9 ? 1.421 -9.469 34.781 1 19.08 9 PRO B N 1
ATOM 4019 C CA . PRO B 1 9 ? 2.32 -10 35.781 1 19.08 9 PRO B CA 1
ATOM 4020 C C . PRO B 1 9 ? 2.295 -11.531 35.875 1 19.08 9 PRO B C 1
ATOM 4022 O O . PRO B 1 9 ? 2.953 -12.125 36.719 1 19.08 9 PRO B O 1
ATOM 4025 N N . PRO B 1 10 ? 2.385 -12.219 34.656 1 18.08 10 PRO B N 1
ATOM 4026 C CA . PRO B 1 10 ? 1.786 -13.5 35.031 1 18.08 10 PRO B CA 1
ATOM 4027 C C . PRO B 1 10 ? 2.553 -14.211 36.156 1 18.08 10 PRO B C 1
ATOM 4029 O O . PRO B 1 10 ? 3.752 -13.984 36.312 1 18.08 10 PRO B O 1
ATOM 4032 N N . PRO B 1 11 ? 1.831 -14.836 36.969 1 17.3 11 PRO B N 1
ATOM 4033 C CA . PRO B 1 11 ? 2.234 -15.211 38.344 1 17.3 11 PRO B CA 1
ATOM 4034 C C . PRO B 1 11 ? 3.383 -16.219 38.344 1 17.3 11 PRO B C 1
ATOM 4036 O O . PRO B 1 11 ? 3.703 -16.812 37.312 1 17.3 11 PRO B O 1
ATOM 4039 N N . PRO B 1 12 ? 3.738 -16.766 39.5 1 16.86 12 PRO B N 1
ATOM 4040 C CA . PRO B 1 12 ? 4.969 -17.203 40.156 1 16.86 12 PRO B CA 1
ATOM 4041 C C . PRO B 1 12 ? 5.355 -18.625 39.812 1 16.86 12 PRO B C 1
ATOM 4043 O O . PRO B 1 12 ? 6.438 -19.094 40.156 1 16.86 12 PRO B O 1
ATOM 4046 N N . VAL B 1 13 ? 5.125 -19.109 38.562 1 16.86 13 VAL B N 1
ATOM 4047 C CA . VAL B 1 13 ? 4.984 -20.547 38.781 1 16.86 13 VAL B CA 1
ATOM 4048 C C . VAL B 1 13 ? 6.32 -21.125 39.25 1 16.86 13 VAL B C 1
ATOM 4050 O O . VAL B 1 13 ? 7.383 -20.719 38.75 1 16.86 13 VAL B O 1
ATOM 4053 N N . ASP B 1 14 ? 6.266 -22.031 40.125 1 15.55 14 ASP B N 1
ATOM 4054 C CA . ASP B 1 14 ? 7.094 -22.5 41.25 1 15.55 14 ASP B CA 1
ATOM 4055 C C . ASP B 1 14 ? 8.297 -23.281 40.719 1 15.55 14 ASP B C 1
ATOM 4057 O O . ASP B 1 14 ? 9.445 -22.969 41.062 1 15.55 14 ASP B O 1
ATOM 4061 N N . PRO B 1 15 ? 8.289 -24.641 40.781 1 15.77 15 PRO B N 1
ATOM 4062 C CA . PRO B 1 15 ? 9.164 -25.172 41.844 1 15.77 15 PRO B CA 1
ATOM 4063 C C . PRO B 1 15 ? 10.477 -25.719 41.281 1 15.77 15 PRO B C 1
ATOM 4065 O O . PRO B 1 15 ? 11.555 -25.375 41.812 1 15.77 15 PRO B O 1
ATOM 4068 N N . PRO B 1 16 ? 10.477 -26.797 40.406 1 16.39 16 PRO B N 1
ATOM 4069 C CA . PRO B 1 16 ? 11.117 -27.922 41.094 1 16.39 16 PRO B CA 1
ATOM 4070 C C . PRO B 1 16 ? 12.609 -28.031 40.781 1 16.39 16 PRO B C 1
ATOM 4072 O O . PRO B 1 16 ? 13.078 -27.469 39.781 1 16.39 16 PRO B O 1
ATOM 4075 N N . SER B 1 17 ? 13.398 -28.859 41.531 1 15.29 17 SER B N 1
ATOM 4076 C CA . SER B 1 17 ? 14.688 -29.047 42.188 1 15.29 17 SER B CA 1
ATOM 4077 C C . SER B 1 17 ? 15.664 -29.812 41.281 1 15.29 17 SER B C 1
ATOM 4079 O O . SER B 1 17 ? 16.781 -30.141 41.719 1 15.29 17 SER B O 1
ATOM 4081 N N . ALA B 1 18 ? 15.375 -30.016 40 1 15.65 18 ALA B N 1
ATOM 4082 C CA . ALA B 1 18 ? 15.984 -31.328 39.781 1 15.65 18 ALA B CA 1
ATOM 4083 C C . ALA B 1 18 ? 17.5 -31.234 39.844 1 15.65 18 ALA B C 1
ATOM 4085 O O . ALA B 1 18 ? 18.094 -30.234 39.438 1 15.65 18 ALA B O 1
ATOM 4086 N N . ARG B 1 19 ? 18.203 -32.25 40.25 1 14.9 19 ARG B N 1
ATOM 4087 C CA . ARG B 1 19 ? 19.359 -32.688 41.031 1 14.9 19 ARG B CA 1
ATOM 4088 C C . ARG B 1 19 ? 20.609 -32.719 40.188 1 14.9 19 ARG B C 1
ATOM 4090 O O . ARG B 1 19 ? 21.703 -32.375 40.656 1 14.9 19 ARG B O 1
ATOM 4097 N N . GLY B 1 20 ? 20.516 -33.062 38.875 1 14.73 20 GLY B N 1
ATOM 4098 C CA . GLY B 1 20 ? 21.484 -34.156 38.844 1 14.73 20 GLY B CA 1
ATOM 4099 C C . GLY B 1 20 ? 22.922 -33.688 38.844 1 14.73 20 GLY B C 1
ATOM 4100 O O . GLY B 1 20 ? 23.188 -32.5 38.656 1 14.73 20 GLY B O 1
ATOM 4101 N N . SER B 1 21 ? 23.797 -34.5 38.469 1 14.72 21 SER B N 1
ATOM 4102 C CA . SER B 1 21 ? 25.031 -35.094 38.969 1 14.72 21 SER B CA 1
ATOM 4103 C C . SER B 1 21 ? 26.25 -34.312 38.5 1 14.72 21 SER B C 1
ATOM 4105 O O . SER B 1 21 ? 26.156 -33.5 37.562 1 14.72 21 SER B O 1
ATOM 4107 N N . GLU B 1 22 ? 27.391 -34.812 38.75 1 14.42 22 GLU B N 1
ATOM 4108 C CA . GLU B 1 22 ? 28.656 -34.594 39.438 1 14.42 22 GLU B CA 1
ATOM 4109 C C . GLU B 1 22 ? 29.75 -34.188 38.438 1 14.42 22 GLU B C 1
ATOM 4111 O O . GLU B 1 22 ? 30.797 -33.656 38.844 1 14.42 22 GLU B O 1
ATOM 4116 N N . ALA B 1 23 ? 29.578 -34.219 37.094 1 15.08 23 ALA B N 1
ATOM 4117 C CA . ALA B 1 23 ? 30.844 -34.844 36.688 1 15.08 23 ALA B CA 1
ATOM 4118 C C . ALA B 1 23 ? 32 -33.875 36.844 1 15.08 23 ALA B C 1
ATOM 4120 O O . ALA B 1 23 ? 31.844 -32.656 36.688 1 15.08 23 ALA B O 1
ATOM 4121 N N . THR B 1 24 ? 33.156 -34.312 37.156 1 14.2 24 THR B N 1
ATOM 4122 C CA . THR B 1 24 ? 34.375 -34.094 37.906 1 14.2 24 THR B CA 1
ATOM 4123 C C . THR B 1 24 ? 35.344 -33.188 37.094 1 14.2 24 THR B C 1
ATOM 4125 O O . THR B 1 24 ? 36.062 -32.406 37.688 1 14.2 24 THR B O 1
ATOM 4128 N N . VAL B 1 25 ? 35.312 -33.219 35.781 1 14.77 25 VAL B N 1
ATOM 4129 C CA . VAL B 1 25 ? 36.719 -33.531 35.5 1 14.77 25 VAL B CA 1
ATOM 4130 C C . VAL B 1 25 ? 37.562 -32.25 35.688 1 14.77 25 VAL B C 1
ATOM 4132 O O . VAL B 1 25 ? 37.062 -31.141 35.562 1 14.77 25 VAL B O 1
ATOM 4135 N N . SER B 1 26 ? 38.844 -32.375 35.781 1 13.91 26 SER B N 1
ATOM 4136 C CA . SER B 1 26 ? 40.031 -31.984 36.531 1 13.91 26 SER B CA 1
ATOM 4137 C C . SER B 1 26 ? 40.719 -30.781 35.875 1 13.91 26 SER B C 1
ATOM 4139 O O . SER B 1 26 ? 41.156 -29.859 36.594 1 13.91 26 SER B O 1
ATOM 4141 N N . SER B 1 27 ? 41.031 -30.797 34.594 1 14.31 27 SER B N 1
ATOM 4142 C CA . SER B 1 27 ? 42.5 -30.688 34.562 1 14.31 27 SER B CA 1
ATOM 4143 C C . SER B 1 27 ? 42.938 -29.219 34.656 1 14.31 27 SER B C 1
ATOM 4145 O O . SER B 1 27 ? 42.188 -28.312 34.312 1 14.31 27 SER B O 1
ATOM 4147 N N . GLU B 1 28 ? 44.125 -28.984 34.938 1 13.94 28 GLU B N 1
ATOM 4148 C CA . GLU B 1 28 ? 45.062 -28.141 35.719 1 13.94 28 GLU B CA 1
ATOM 4149 C C . GLU B 1 28 ? 45.531 -26.953 34.875 1 13.94 28 GLU B C 1
ATOM 4151 O O . GLU B 1 28 ? 46.062 -25.984 35.438 1 13.94 28 GLU B O 1
ATOM 4156 N N . VAL B 1 29 ? 45.219 -26.812 33.625 1 14.35 29 VAL B N 1
ATOM 4157 C CA . VAL B 1 29 ? 46.531 -26.422 33.125 1 14.35 29 VAL B CA 1
ATOM 4158 C C . VAL B 1 29 ? 46.844 -24.984 33.531 1 14.35 29 VAL B C 1
ATOM 4160 O O . VAL B 1 29 ? 45.938 -24.203 33.812 1 14.35 29 VAL B O 1
ATOM 4163 N N . GLY B 1 30 ? 48.062 -24.641 33.406 1 13.62 30 GLY B N 1
ATOM 4164 C CA . GLY B 1 30 ? 49.094 -23.891 34.125 1 13.62 30 GLY B CA 1
ATOM 4165 C C . GLY B 1 30 ? 49.031 -22.406 33.844 1 13.62 30 GLY B C 1
ATOM 4166 O O . GLY B 1 30 ? 49.031 -21.594 34.781 1 13.62 30 GLY B O 1
ATOM 4167 N N . ARG B 1 31 ? 49.219 -21.906 32.594 1 13.89 31 ARG B N 1
ATOM 4168 C CA . ARG B 1 31 ? 50.5 -21.219 32.594 1 13.89 31 ARG B CA 1
ATOM 4169 C C . ARG B 1 31 ? 50.344 -19.766 33.031 1 13.89 31 ARG B C 1
ATOM 4171 O O . ARG B 1 31 ? 49.219 -19.234 33 1 13.89 31 ARG B O 1
ATOM 4178 N N . ASP B 1 32 ? 51.188 -18.984 32.562 1 13.58 32 ASP B N 1
ATOM 4179 C CA . ASP B 1 32 ? 52.188 -18.109 33.125 1 13.58 32 ASP B CA 1
ATOM 4180 C C . ASP B 1 32 ? 51.719 -16.672 33.219 1 13.58 32 ASP B C 1
ATOM 4182 O O . ASP B 1 32 ? 50.75 -16.297 32.562 1 13.58 32 ASP B O 1
ATOM 4186 N N . ASP B 1 33 ? 52.531 -15.766 33.406 1 13.47 33 ASP B N 1
ATOM 4187 C CA . ASP B 1 33 ? 52.938 -14.742 34.375 1 13.47 33 ASP B CA 1
ATOM 4188 C C . ASP B 1 33 ? 52.625 -13.344 33.844 1 13.47 33 ASP B C 1
ATOM 4190 O O . ASP B 1 33 ? 52.406 -12.414 34.625 1 13.47 33 ASP B O 1
ATOM 4194 N N . CYS B 1 34 ? 52.688 -13.055 32.469 1 13.91 34 CYS B N 1
ATOM 4195 C CA . CYS B 1 34 ? 53.688 -12.008 32.344 1 13.91 34 CYS B CA 1
ATOM 4196 C C . CYS B 1 34 ? 53.156 -10.68 32.844 1 13.91 34 CYS B C 1
ATOM 4198 O O . CYS B 1 34 ? 51.938 -10.492 32.938 1 13.91 34 CYS B O 1
ATOM 4200 N N . GLY B 1 35 ? 53.812 -9.656 32.531 1 13.88 35 GLY B N 1
ATOM 4201 C CA . GLY B 1 35 ? 54.562 -8.562 33.125 1 13.88 35 GLY B CA 1
ATOM 4202 C C . GLY B 1 35 ? 53.75 -7.289 33.25 1 13.88 35 GLY B C 1
ATOM 4203 O O . GLY B 1 35 ? 52.656 -7.168 32.656 1 13.88 35 GLY B O 1
ATOM 4204 N N . ARG B 1 36 ? 54.344 -6.203 33.5 1 14.59 36 ARG B N 1
ATOM 4205 C CA . ARG B 1 36 ? 54.406 -5.141 34.5 1 14.59 36 ARG B CA 1
ATOM 4206 C C . ARG B 1 36 ? 53.656 -3.9 34.031 1 14.59 36 ARG B C 1
ATOM 4208 O O . ARG B 1 36 ? 52.812 -3.357 34.75 1 14.59 36 ARG B O 1
ATOM 4215 N N . ASN B 1 37 ? 54.125 -3.197 32.875 1 13.81 37 ASN B N 1
ATOM 4216 C CA . ASN B 1 37 ? 54.75 -1.92 33.188 1 13.81 37 ASN B CA 1
ATOM 4217 C C . ASN B 1 37 ? 53.75 -0.784 33.219 1 13.81 37 ASN B C 1
ATOM 4219 O O . ASN B 1 37 ? 52.688 -0.875 32.562 1 13.81 37 ASN B O 1
ATOM 4223 N N . GLN B 1 38 ? 54.031 0.289 33.875 1 14.25 38 GLN B N 1
ATOM 4224 C CA . GLN B 1 38 ? 53.469 1.372 34.688 1 14.25 38 GLN B CA 1
ATOM 4225 C C . GLN B 1 38 ? 53 2.527 33.781 1 14.25 38 GLN B C 1
ATOM 4227 O O . GLN B 1 38 ? 52.531 3.547 34.281 1 14.25 38 GLN B O 1
ATOM 4232 N N . ARG B 1 39 ? 53 2.344 32.438 1 14.45 39 ARG B N 1
ATOM 4233 C CA . ARG B 1 39 ? 53.562 3.568 31.891 1 14.45 39 ARG B CA 1
ATOM 4234 C C . ARG B 1 39 ? 52.688 4.777 32.25 1 14.45 39 ARG B C 1
ATOM 4236 O O . ARG B 1 39 ? 51.469 4.684 32.25 1 14.45 39 ARG B O 1
ATOM 4243 N N . SER B 1 40 ? 53.281 5.887 32.531 1 14.31 40 SER B N 1
ATOM 4244 C CA . SER B 1 40 ? 53.375 7.121 33.312 1 14.31 40 SER B CA 1
ATOM 4245 C C . SER B 1 40 ? 52.438 8.195 32.781 1 14.31 40 SER B C 1
ATOM 4247 O O . SER B 1 40 ? 51.594 8.711 33.5 1 14.31 40 SER B O 1
ATOM 4249 N N . GLU B 1 41 ? 52.938 9.219 32.125 1 15.11 41 GLU B N 1
ATOM 4250 C CA . GLU B 1 41 ? 53.188 10.578 32.562 1 15.11 41 GLU B CA 1
ATOM 4251 C C . GLU B 1 41 ? 52.156 11.547 32 1 15.11 41 GLU B C 1
ATOM 4253 O O . GLU B 1 41 ? 51.312 12.062 32.781 1 15.11 41 GLU B O 1
ATOM 4258 N N . PHE B 1 42 ? 52.562 12.352 31.031 1 14.58 42 PHE B N 1
ATOM 4259 C CA . PHE B 1 42 ? 52.812 13.781 31 1 14.58 42 PHE B CA 1
ATOM 4260 C C . PHE B 1 42 ? 51.625 14.539 30.406 1 14.58 42 PHE B C 1
ATOM 4262 O O . PHE B 1 42 ? 50.938 14.047 29.516 1 14.58 42 PHE B O 1
ATOM 4269 N N . PRO B 1 43 ? 51.219 15.625 31.109 1 16.11 43 PRO B N 1
ATOM 4270 C CA . PRO B 1 43 ? 50.031 16.484 31.203 1 16.11 43 PRO B CA 1
ATOM 4271 C C . PRO B 1 43 ? 49.781 17.297 29.938 1 16.11 43 PRO B C 1
ATOM 4273 O O . PRO B 1 43 ? 48.719 17.891 29.766 1 16.11 43 PRO B O 1
ATOM 4276 N N . SER B 1 44 ? 50.844 17.297 29.078 1 14.16 44 SER B N 1
ATOM 4277 C CA . SER B 1 44 ? 51.219 18.562 28.469 1 14.16 44 SER B CA 1
ATOM 4278 C C . SER B 1 44 ? 50.062 19.109 27.609 1 14.16 44 SER B C 1
ATOM 4280 O O . SER B 1 44 ? 49.375 18.344 26.922 1 14.16 44 SER B O 1
ATOM 4282 N N . ASN B 1 45 ? 49.562 20.328 27.984 1 15.45 45 ASN B N 1
ATOM 4283 C CA . ASN B 1 45 ? 48.688 21.453 27.688 1 15.45 45 ASN B CA 1
ATOM 4284 C C . ASN B 1 45 ? 48.844 21.938 26.25 1 15.45 45 ASN B C 1
ATOM 4286 O O . ASN B 1 45 ? 48.438 23.047 25.922 1 15.45 45 ASN B O 1
ATOM 4290 N N . CYS B 1 46 ? 49.406 21.141 25.344 1 13.73 46 CYS B N 1
ATOM 4291 C CA . CYS B 1 46 ? 50.219 21.797 24.328 1 13.73 46 CYS B CA 1
ATOM 4292 C C . CYS B 1 46 ? 49.375 22.656 23.422 1 13.73 46 CYS B C 1
ATOM 4294 O O . CYS B 1 46 ? 48.5 22.156 22.703 1 13.73 46 CYS B O 1
ATOM 4296 N N . ALA B 1 47 ? 49.312 24.016 23.812 1 16.27 47 ALA B N 1
ATOM 4297 C CA . ALA B 1 47 ? 48.812 25.234 23.172 1 16.27 47 ALA B CA 1
ATOM 4298 C C . ALA B 1 47 ? 49.406 25.391 21.781 1 16.27 47 ALA B C 1
ATOM 4300 O O . ALA B 1 47 ? 50.094 26.375 21.484 1 16.27 47 ALA B O 1
ATOM 4301 N N . ARG B 1 48 ? 49.875 24.234 21.094 1 14.99 48 ARG B N 1
ATOM 4302 C CA . ARG B 1 48 ? 50.875 24.609 20.109 1 14.99 48 ARG B CA 1
ATOM 4303 C C . ARG B 1 48 ? 50.375 25.734 19.203 1 14.99 48 ARG B C 1
ATOM 4305 O O . ARG B 1 48 ? 49.156 25.844 18.969 1 14.99 48 ARG B O 1
ATOM 4312 N N . ARG B 1 49 ? 51.281 26.609 19.062 1 15.23 49 ARG B N 1
ATOM 4313 C CA . ARG B 1 49 ? 51.656 27.812 18.328 1 15.23 49 ARG B CA 1
ATOM 4314 C C . ARG B 1 49 ? 51.312 27.672 16.844 1 15.23 49 ARG B C 1
ATOM 4316 O O . ARG B 1 49 ? 51.812 26.766 16.172 1 15.23 49 ARG B O 1
ATOM 4323 N N . CYS B 1 50 ? 50.094 28.016 16.656 1 15.95 50 CYS B N 1
ATOM 4324 C CA . CYS B 1 50 ? 49.438 28.016 15.359 1 15.95 50 CYS B CA 1
ATOM 4325 C C . CYS B 1 50 ? 50.281 28.734 14.32 1 15.95 50 CYS B C 1
ATOM 4327 O O . CYS B 1 50 ? 50.281 29.953 14.242 1 15.95 50 CYS B O 1
ATOM 4329 N N . LEU B 1 51 ? 51.688 28.359 14.508 1 15.52 51 LEU B N 1
ATOM 4330 C CA . LEU B 1 51 ? 52.438 29.219 13.594 1 15.52 51 LEU B CA 1
ATOM 4331 C C . LEU B 1 51 ? 51.938 29.078 12.172 1 15.52 51 LEU B C 1
ATOM 4333 O O . LEU B 1 51 ? 51.594 27.969 11.734 1 15.52 51 LEU B O 1
ATOM 4337 N N . TRP B 1 52 ? 51.594 30.172 11.656 1 16.16 52 TRP B N 1
ATOM 4338 C CA . TRP B 1 52 ? 50.969 30.766 10.477 1 16.16 52 TRP B CA 1
ATOM 4339 C C . TRP B 1 52 ? 51.781 30.469 9.227 1 16.16 52 TRP B C 1
ATOM 4341 O O . TRP B 1 52 ? 51.5 31 8.148 1 16.16 52 TRP B O 1
ATOM 4351 N N . PRO B 1 53 ? 52.75 29.406 9.352 1 16.89 53 PRO B N 1
ATOM 4352 C CA . PRO B 1 53 ? 53.625 29.797 8.25 1 16.89 53 PRO B CA 1
ATOM 4353 C C . PRO B 1 53 ? 52.969 29.656 6.883 1 16.89 53 PRO B C 1
ATOM 4355 O O . PRO B 1 53 ? 52 28.906 6.738 1 16.89 53 PRO B O 1
ATOM 4358 N N . GLY B 1 54 ? 53.25 30.562 5.984 1 17.55 54 GLY B N 1
ATOM 4359 C CA . GLY B 1 54 ? 52.969 30.969 4.617 1 17.55 54 GLY B CA 1
ATOM 4360 C C . GLY B 1 54 ? 53.312 29.906 3.596 1 17.55 54 GLY B C 1
ATOM 4361 O O . GLY B 1 54 ? 53.375 30.188 2.395 1 17.55 54 GLY B O 1
ATOM 4362 N N . ARG B 1 55 ? 53.375 28.5 4.07 1 16.92 55 ARG B N 1
ATOM 4363 C CA . ARG B 1 55 ? 54.25 27.844 3.104 1 16.92 55 ARG B CA 1
ATOM 4364 C C . ARG B 1 55 ? 53.656 27.922 1.696 1 16.92 55 ARG B C 1
ATOM 4366 O O . ARG B 1 55 ? 52.469 28.047 1.528 1 16.92 55 ARG B O 1
ATOM 4373 N N . ARG B 1 56 ? 54.656 27.75 0.797 1 17.81 56 ARG B N 1
ATOM 4374 C CA . ARG B 1 56 ? 54.844 27.812 -0.649 1 17.81 56 ARG B CA 1
ATOM 4375 C C . ARG B 1 56 ? 53.969 26.781 -1.356 1 17.81 56 ARG B C 1
ATOM 4377 O O . ARG B 1 56 ? 53.656 25.734 -0.798 1 17.81 56 ARG B O 1
ATOM 4384 N N . ARG B 1 57 ? 53.344 27.125 -2.457 1 19.61 57 ARG B N 1
ATOM 4385 C CA . ARG B 1 57 ? 52.5 26.875 -3.615 1 19.61 57 ARG B CA 1
ATOM 4386 C C . ARG B 1 57 ? 52.906 25.594 -4.324 1 19.61 57 ARG B C 1
ATOM 4388 O O . ARG B 1 57 ? 52.344 25.266 -5.375 1 19.61 57 ARG B O 1
ATOM 4395 N N . THR B 1 58 ? 53.844 24.688 -3.719 1 19.33 58 THR B N 1
ATOM 4396 C CA . THR B 1 58 ? 54.344 23.969 -4.891 1 19.33 58 THR B CA 1
ATOM 4397 C C . THR B 1 58 ? 53.281 22.969 -5.383 1 19.33 58 THR B C 1
ATOM 4399 O O . THR B 1 58 ? 52.562 22.391 -4.582 1 19.33 58 THR B O 1
ATOM 4402 N N . GLY B 1 59 ? 52.844 22.922 -6.648 1 21.56 59 GLY B N 1
ATOM 4403 C CA . GLY B 1 59 ? 52 22.484 -7.73 1 21.56 59 GLY B CA 1
ATOM 4404 C C . GLY B 1 59 ? 52.062 21 -7.992 1 21.56 59 GLY B C 1
ATOM 4405 O O . GLY B 1 59 ? 51.562 20.516 -9.023 1 21.56 59 GLY B O 1
ATOM 4406 N N . PRO B 1 60 ? 52.25 20.062 -6.902 1 22.84 60 PRO B N 1
ATOM 4407 C CA . PRO B 1 60 ? 52.719 18.797 -7.473 1 22.84 60 PRO B CA 1
ATOM 4408 C C . PRO B 1 60 ? 51.656 18.125 -8.367 1 22.84 60 PRO B C 1
ATOM 4410 O O . PRO B 1 60 ? 50.469 18.422 -8.258 1 22.84 60 PRO B O 1
ATOM 4413 N N . VAL B 1 61 ? 52 17.125 -9.328 1 25.89 61 VAL B N 1
ATOM 4414 C CA . VAL B 1 61 ? 51.594 16.359 -10.508 1 25.89 61 VAL B CA 1
ATOM 4415 C C . VAL B 1 61 ? 50.594 15.289 -10.102 1 25.89 61 VAL B C 1
ATOM 4417 O O . VAL B 1 61 ? 50.906 14.383 -9.32 1 25.89 61 VAL B O 1
ATOM 4420 N N . PRO B 1 62 ? 49.25 15.523 -9.914 1 26.02 62 PRO B N 1
ATOM 4421 C CA . PRO B 1 62 ? 48.375 14.594 -9.219 1 26.02 62 PRO B CA 1
ATOM 4422 C C . PRO B 1 62 ? 48.281 13.227 -9.898 1 26.02 62 PRO B C 1
ATOM 4424 O O . PRO B 1 62 ? 48.312 13.141 -11.133 1 26.02 62 PRO B O 1
ATOM 4427 N N . ALA B 1 63 ? 48.719 12.062 -9.508 1 27.88 63 ALA B N 1
ATOM 4428 C CA . ALA B 1 63 ? 48.625 10.68 -9.977 1 27.88 63 ALA B CA 1
ATOM 4429 C C . ALA B 1 63 ? 47.188 10.297 -10.273 1 27.88 63 ALA B C 1
ATOM 4431 O O . ALA B 1 63 ? 46.312 10.445 -9.422 1 27.88 63 ALA B O 1
ATOM 4432 N N . ASP B 1 64 ? 46.406 10.062 -11.461 1 30.75 64 ASP B N 1
ATOM 4433 C CA . ASP B 1 64 ? 45.25 10.234 -12.32 1 30.75 64 ASP B CA 1
ATOM 4434 C C . ASP B 1 64 ? 44.125 9.266 -11.945 1 30.75 64 ASP B C 1
ATOM 4436 O O . ASP B 1 64 ? 43.125 9.156 -12.648 1 30.75 64 ASP B O 1
ATOM 4440 N N . GLY B 1 65 ? 44.25 7.977 -11.297 1 33.22 65 GLY B N 1
ATOM 4441 C CA . GLY B 1 65 ? 43.188 6.984 -11.305 1 33.22 65 GLY B CA 1
ATOM 4442 C C . GLY B 1 65 ? 42 7.391 -10.469 1 33.22 65 GLY B C 1
ATOM 4443 O O . GLY B 1 65 ? 41.812 6.898 -9.352 1 33.22 65 GLY B O 1
ATOM 4444 N N . ALA B 1 66 ? 41.344 8.445 -10.398 1 37.19 66 ALA B N 1
ATOM 4445 C CA . ALA B 1 66 ? 40.406 9.102 -9.477 1 37.19 66 ALA B CA 1
ATOM 4446 C C . ALA B 1 66 ? 39.031 8.445 -9.523 1 37.19 66 ALA B C 1
ATOM 4448 O O . ALA B 1 66 ? 38.469 8.227 -10.602 1 37.19 66 ALA B O 1
ATOM 4449 N N . SER B 1 67 ? 38.469 7.582 -8.469 1 44.91 67 SER B N 1
ATOM 4450 C CA . SER B 1 67 ? 37.125 7.062 -8.188 1 44.91 67 SER B CA 1
ATOM 4451 C C . SER B 1 67 ? 36.062 8.062 -8.586 1 44.91 67 SER B C 1
ATOM 4453 O O . SER B 1 67 ? 36.188 9.258 -8.297 1 44.91 67 SER B O 1
ATOM 4455 N N . ARG B 1 68 ? 35.281 7.824 -9.719 1 60.72 68 ARG B N 1
ATOM 4456 C CA . ARG B 1 68 ? 34.188 8.672 -10.227 1 60.72 68 ARG B CA 1
ATOM 4457 C C . ARG B 1 68 ? 32.875 8.398 -9.492 1 60.72 68 ARG B C 1
ATOM 4459 O O . ARG B 1 68 ? 32.656 7.281 -9.039 1 60.72 68 ARG B O 1
ATOM 4466 N N . THR B 1 69 ? 32.188 9.406 -9.008 1 54.59 69 THR B N 1
ATOM 4467 C CA . THR B 1 69 ? 30.828 9.289 -8.508 1 54.59 69 THR B CA 1
ATOM 4468 C C . THR B 1 69 ? 29.828 9.43 -9.648 1 54.59 69 THR B C 1
ATOM 4470 O O . THR B 1 69 ? 29.844 10.414 -10.383 1 54.59 69 THR B O 1
ATOM 4473 N N . LEU B 1 70 ? 29.125 8.266 -10.039 1 58.38 70 LEU B N 1
ATOM 4474 C CA . LEU B 1 70 ? 28.047 8.289 -11.031 1 58.38 70 LEU B CA 1
ATOM 4475 C C . LEU B 1 70 ? 26.688 8.414 -10.352 1 58.38 70 LEU B C 1
ATOM 4477 O O . LEU B 1 70 ? 26.438 7.758 -9.336 1 58.38 70 LEU B O 1
ATOM 4481 N N . SER B 1 71 ? 25.969 9.523 -10.688 1 54.44 71 SER B N 1
ATOM 4482 C CA . SER B 1 71 ? 24.641 9.719 -10.094 1 54.44 71 SER B CA 1
ATOM 4483 C C . SER B 1 71 ? 23.531 9.398 -11.094 1 54.44 71 SER B C 1
ATOM 4485 O O . SER B 1 71 ? 23.609 9.797 -12.258 1 54.44 71 SER B O 1
ATOM 4487 N N . ALA B 1 72 ? 22.766 8.375 -10.789 1 50.66 72 ALA B N 1
ATOM 4488 C CA . ALA B 1 72 ? 21.562 8.156 -11.594 1 50.66 72 ALA B CA 1
ATOM 4489 C C . ALA B 1 72 ? 20.594 9.328 -11.461 1 50.66 72 ALA B C 1
ATOM 4491 O O . ALA B 1 72 ? 20.531 9.977 -10.422 1 50.66 72 ALA B O 1
ATOM 4492 N N . PRO B 1 73 ? 19.969 9.711 -12.617 1 43.72 73 PRO B N 1
ATOM 4493 C CA . PRO B 1 73 ? 19.016 10.812 -12.5 1 43.72 73 PRO B CA 1
ATOM 4494 C C . PRO B 1 73 ? 17.891 10.523 -11.5 1 43.72 73 PRO B C 1
ATOM 4496 O O . PRO B 1 73 ? 17.531 9.359 -11.297 1 43.72 73 PRO B O 1
ATOM 4499 N N . ALA B 1 74 ? 17.672 11.359 -10.594 1 44.94 74 ALA B N 1
ATOM 4500 C CA . ALA B 1 74 ? 16.828 11.328 -9.398 1 44.94 74 ALA B CA 1
ATOM 4501 C C . ALA B 1 74 ? 15.398 10.953 -9.75 1 44.94 74 ALA B C 1
ATOM 4503 O O . ALA B 1 74 ? 14.477 11.758 -9.562 1 44.94 74 ALA B O 1
ATOM 4504 N N . PRO B 1 75 ? 15.023 10.375 -10.938 1 41.88 75 PRO B N 1
ATOM 4505 C CA . PRO B 1 75 ? 13.609 10.156 -10.617 1 41.88 75 PRO B CA 1
ATOM 4506 C C . PRO B 1 75 ? 13.414 9.156 -9.484 1 41.88 75 PRO B C 1
ATOM 4508 O O . PRO B 1 75 ? 14.203 8.227 -9.328 1 41.88 75 PRO B O 1
ATOM 4511 N N . GLY B 1 76 ? 13.156 9.516 -8.352 1 39.31 76 GLY B N 1
ATOM 4512 C CA . GLY B 1 76 ? 12.969 8.812 -7.098 1 39.31 76 GLY B CA 1
ATOM 4513 C C . GLY B 1 76 ? 12.258 7.48 -7.262 1 39.31 76 GLY B C 1
ATOM 4514 O O . GLY B 1 76 ? 11.047 7.445 -7.504 1 39.31 76 GLY B O 1
ATOM 4515 N N . THR B 1 77 ? 13.031 6.477 -7.855 1 41.34 77 THR B N 1
ATOM 4516 C CA . THR B 1 77 ? 12.406 5.16 -7.926 1 41.34 77 THR B CA 1
ATOM 4517 C C . THR B 1 77 ? 12.594 4.398 -6.617 1 41.34 77 THR B C 1
ATOM 4519 O O . THR B 1 77 ? 13.602 4.574 -5.93 1 41.34 77 THR B O 1
ATOM 4522 N N . ALA B 1 78 ? 11.602 3.869 -6.039 1 36.41 78 ALA B N 1
ATOM 4523 C CA . ALA B 1 78 ? 11.641 3.076 -4.812 1 36.41 78 ALA B CA 1
ATOM 4524 C C . ALA B 1 78 ? 12.531 1.848 -4.977 1 36.41 78 ALA B C 1
ATOM 4526 O O . ALA B 1 78 ? 13.125 1.369 -4.008 1 36.41 78 ALA B O 1
ATOM 4527 N N . THR B 1 79 ? 12.562 1.209 -6.102 1 38.22 79 THR B N 1
ATOM 4528 C CA . THR B 1 79 ? 13.344 0.021 -6.43 1 38.22 79 THR B CA 1
ATOM 4529 C C . THR B 1 79 ? 14.125 0.226 -7.727 1 38.22 79 THR B C 1
ATOM 4531 O O . THR B 1 79 ? 13.539 0.567 -8.758 1 38.22 79 THR B O 1
ATOM 4534 N N . ALA B 1 80 ? 15.477 0.246 -7.5 1 49.78 80 ALA B N 1
ATOM 4535 C CA . ALA B 1 80 ? 16.312 0.235 -8.703 1 49.78 80 ALA B CA 1
ATOM 4536 C C . ALA B 1 80 ? 16.719 -1.188 -9.07 1 49.78 80 ALA B C 1
ATOM 4538 O O . ALA B 1 80 ? 17.109 -1.975 -8.211 1 49.78 80 ALA B O 1
ATOM 4539 N N . LEU B 1 81 ? 16.312 -1.62 -10.18 1 54.06 81 LEU B N 1
ATOM 4540 C CA . LEU B 1 81 ? 16.797 -2.877 -10.727 1 54.06 81 LEU B CA 1
ATOM 4541 C C . LEU B 1 81 ? 17.844 -2.625 -11.812 1 54.06 81 LEU B C 1
ATOM 4543 O O . LEU B 1 81 ? 17.531 -2.049 -12.859 1 54.06 81 LEU B O 1
ATOM 4547 N N . LEU B 1 82 ? 19.062 -2.906 -11.422 1 61.25 82 LEU B N 1
ATOM 4548 C CA . LEU B 1 82 ? 20.188 -2.652 -12.305 1 61.25 82 LEU B CA 1
ATOM 4549 C C . LEU B 1 82 ? 20.656 -3.939 -12.984 1 61.25 82 LEU B C 1
ATOM 4551 O O . LEU B 1 82 ? 20.656 -5.004 -12.367 1 61.25 82 LEU B O 1
ATOM 4555 N N . LEU B 1 83 ? 20.812 -3.791 -14.281 1 52.94 83 LEU B N 1
ATOM 4556 C CA . LEU B 1 83 ? 21.469 -4.855 -15.031 1 52.94 83 LEU B CA 1
ATOM 4557 C C . LEU B 1 83 ? 22.938 -4.531 -15.258 1 52.94 83 LEU B C 1
ATOM 4559 O O . LEU B 1 83 ? 23.281 -3.439 -15.727 1 52.94 83 LEU B O 1
ATOM 4563 N N . ILE B 1 84 ? 23.828 -5.375 -14.812 1 53.34 84 ILE B N 1
ATOM 4564 C CA . ILE B 1 84 ? 25.281 -5.164 -14.836 1 53.34 84 ILE B CA 1
ATOM 4565 C C . ILE B 1 84 ? 25.938 -6.234 -15.703 1 53.34 84 ILE B C 1
ATOM 4567 O O . ILE B 1 84 ? 25.859 -7.426 -15.398 1 53.34 84 ILE B O 1
ATOM 4571 N N . TYR B 1 85 ? 26.406 -5.77 -16.969 1 48.97 85 TYR B N 1
ATOM 4572 C CA . TYR B 1 85 ? 27.125 -6.691 -17.859 1 48.97 85 TYR B CA 1
ATOM 4573 C C . TYR B 1 85 ? 28.625 -6.473 -17.781 1 48.97 85 TYR B C 1
ATOM 4575 O O . TYR B 1 85 ? 29.094 -5.344 -17.594 1 48.97 85 TYR B O 1
ATOM 4583 N N . THR B 1 86 ? 29.531 -7.523 -17.734 1 41.66 86 THR B N 1
ATOM 4584 C CA . THR B 1 86 ? 30.984 -7.395 -17.844 1 41.66 86 THR B CA 1
ATOM 4585 C C . THR B 1 86 ? 31.375 -6.691 -19.141 1 41.66 86 THR B C 1
ATOM 4587 O O . THR B 1 86 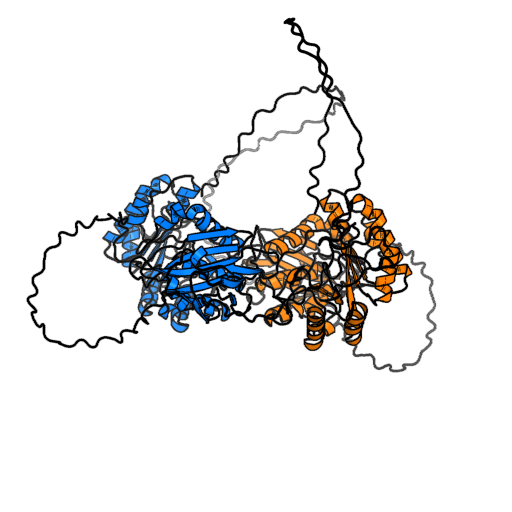? 30.719 -6.875 -20.172 1 41.66 86 THR B O 1
ATOM 4590 N N . ALA B 1 87 ? 32.156 -5.648 -19.156 1 39.19 87 ALA B N 1
ATOM 4591 C CA . ALA B 1 87 ? 32.562 -4.793 -20.266 1 39.19 87 ALA B CA 1
ATOM 4592 C C . ALA B 1 87 ? 33.281 -5.59 -21.344 1 39.19 87 ALA B C 1
ATOM 4594 O O . ALA B 1 87 ? 33.812 -5.02 -22.312 1 39.19 87 ALA B O 1
ATOM 4595 N N . SER B 1 88 ? 33.781 -6.727 -21.406 1 37.06 88 SER B N 1
ATOM 4596 C CA . SER B 1 88 ? 34.5 -7.145 -22.609 1 37.06 88 SER B CA 1
ATOM 4597 C C . SER B 1 88 ? 33.594 -7.031 -23.844 1 37.06 88 SER B C 1
ATOM 4599 O O . SER B 1 88 ? 32.406 -6.766 -23.719 1 37.06 88 SER B O 1
ATOM 4601 N N . GLY B 1 89 ? 33.875 -7.996 -25.094 1 31.16 89 GLY B N 1
ATOM 4602 C CA . GLY B 1 89 ? 33.5 -7.898 -26.484 1 31.16 89 GLY B CA 1
ATOM 4603 C C . GLY B 1 89 ? 32 -7.785 -26.688 1 31.16 89 GLY B C 1
ATOM 4604 O O . GLY B 1 89 ? 31.219 -8.148 -25.812 1 31.16 89 GLY B O 1
ATOM 4605 N N . PRO B 1 90 ? 31.625 -6.77 -27.438 1 32.28 90 PRO B N 1
ATOM 4606 C CA . PRO B 1 90 ? 30.25 -6.527 -27.844 1 32.28 90 PRO B CA 1
ATOM 4607 C C . PRO B 1 90 ? 29.484 -7.816 -28.156 1 32.28 90 PRO B C 1
ATOM 4609 O O . PRO B 1 90 ? 30.047 -8.734 -28.75 1 32.28 90 PRO B O 1
ATOM 4612 N N . PRO B 1 91 ? 28.797 -8.391 -27.219 1 28.56 91 PRO B N 1
ATOM 4613 C CA . PRO B 1 91 ? 28.188 -9.531 -27.922 1 28.56 91 PRO B CA 1
ATOM 4614 C C . PRO B 1 91 ? 27.75 -9.188 -29.344 1 28.56 91 PRO B C 1
ATOM 4616 O O . PRO B 1 91 ? 27.203 -8.109 -29.578 1 28.56 91 PRO B O 1
ATOM 4619 N N . ARG B 1 92 ? 28.734 -9.422 -30.359 1 26.94 92 ARG B N 1
ATOM 4620 C CA . ARG B 1 92 ? 28.297 -9.344 -31.75 1 26.94 92 ARG B CA 1
ATOM 4621 C C . ARG B 1 92 ? 26.891 -9.938 -31.906 1 26.94 92 ARG B C 1
ATOM 4623 O O . ARG B 1 92 ? 26.641 -11.062 -31.469 1 26.94 92 ARG B O 1
ATOM 4630 N N . HIS B 1 93 ? 25.984 -9.016 -31.781 1 23.69 93 HIS B N 1
ATOM 4631 C CA . HIS B 1 93 ? 24.703 -9.516 -32.25 1 23.69 93 HIS B CA 1
ATOM 4632 C C . HIS B 1 93 ? 24.875 -10.438 -33.438 1 23.69 93 HIS B C 1
ATOM 4634 O O . HIS B 1 93 ? 25.453 -10.047 -34.469 1 23.69 93 HIS B O 1
ATOM 4640 N N . ARG B 1 94 ? 25.297 -11.727 -33.219 1 23.56 94 ARG B N 1
ATOM 4641 C CA . ARG B 1 94 ? 25.203 -12.633 -34.344 1 23.56 94 ARG B CA 1
ATOM 4642 C C . ARG B 1 94 ? 23.922 -12.398 -35.125 1 23.56 94 ARG B C 1
ATOM 4644 O O . ARG B 1 94 ? 22.828 -12.516 -34.594 1 23.56 94 ARG B O 1
ATOM 4651 N N . ARG B 1 95 ? 23.969 -11.336 -35.969 1 24.09 95 ARG B N 1
ATOM 4652 C CA . ARG B 1 95 ? 23.031 -11.477 -37.094 1 24.09 95 ARG B CA 1
ATOM 4653 C C . ARG B 1 95 ? 22.859 -12.945 -37.469 1 24.09 95 ARG B C 1
ATOM 4655 O O . ARG B 1 95 ? 23.766 -13.758 -37.25 1 24.09 95 ARG B O 1
ATOM 4662 N N . ALA B 1 96 ? 21.609 -13.344 -37.656 1 21.22 96 ALA B N 1
ATOM 4663 C CA . ALA B 1 96 ? 21.281 -14.672 -38.156 1 21.22 96 ALA B CA 1
ATOM 4664 C C . ALA B 1 96 ? 22.281 -15.102 -39.219 1 21.22 96 ALA B C 1
ATOM 4666 O O . ALA B 1 96 ? 22.562 -14.352 -40.156 1 21.22 96 ALA B O 1
ATOM 4667 N N . PRO B 1 97 ? 23.422 -15.812 -38.781 1 23.34 97 PRO B N 1
ATOM 4668 C CA . PRO B 1 97 ? 24.375 -16.297 -39.812 1 23.34 97 PRO B CA 1
ATOM 4669 C C . PRO B 1 97 ? 23.672 -16.812 -41.062 1 23.34 97 PRO B C 1
ATOM 4671 O O . PRO B 1 97 ? 22.641 -17.469 -40.969 1 23.34 97 PRO B O 1
ATOM 4674 N N . ARG B 1 98 ? 23.453 -15.906 -42.062 1 21.31 98 ARG B N 1
ATOM 4675 C CA . ARG B 1 98 ? 23.203 -16.578 -43.344 1 21.31 98 ARG B CA 1
ATOM 4676 C C . ARG B 1 98 ? 24.156 -17.75 -43.531 1 21.31 98 ARG B C 1
ATOM 4678 O O . ARG B 1 98 ? 25.312 -17.703 -43.094 1 21.31 98 ARG B O 1
ATOM 4685 N N . HIS B 1 99 ? 23.609 -18.953 -43.688 1 19.7 99 HIS B N 1
ATOM 4686 C CA . HIS B 1 99 ? 24.125 -20.312 -43.875 1 19.7 99 HIS B CA 1
ATOM 4687 C C . HIS B 1 99 ? 25.25 -20.328 -44.906 1 19.7 99 HIS B C 1
ATOM 4689 O O . HIS B 1 99 ? 25.578 -21.375 -45.469 1 19.7 99 HIS B O 1
ATOM 4695 N N . ARG B 1 100 ? 26.156 -19.188 -44.875 1 19.64 100 ARG B N 1
ATOM 4696 C CA . ARG B 1 100 ? 26.984 -19.531 -46.031 1 19.64 100 ARG B CA 1
ATOM 4697 C C . ARG B 1 100 ? 27.766 -20.812 -45.75 1 19.64 100 ARG B C 1
ATOM 4699 O O . ARG B 1 100 ? 28.203 -21.078 -44.625 1 19.64 100 ARG B O 1
ATOM 4706 N N . GLN B 1 101 ? 27.766 -21.688 -46.781 1 19.52 101 GLN B N 1
ATOM 4707 C CA . GLN B 1 101 ? 28.188 -23.047 -47.062 1 19.52 101 GLN B CA 1
ATOM 4708 C C . GLN B 1 101 ? 29.703 -23.188 -46.938 1 19.52 101 GLN B C 1
ATOM 4710 O O . GLN B 1 101 ? 30.281 -24.172 -47.375 1 19.52 101 GLN B O 1
ATOM 4715 N N . GLU B 1 102 ? 30.297 -22.328 -45.969 1 22.31 102 GLU B N 1
ATOM 4716 C CA . GLU B 1 102 ? 31.703 -22.438 -46.312 1 22.31 102 GLU B CA 1
ATOM 4717 C C . GLU B 1 102 ? 32.25 -23.844 -46 1 22.31 102 GLU B C 1
ATOM 4719 O O . GLU B 1 102 ? 31.766 -24.5 -45.094 1 22.31 102 GLU B O 1
ATOM 4724 N N . GLU B 1 103 ? 33.125 -24.281 -46.938 1 21.22 103 GLU B N 1
ATOM 4725 C CA . GLU B 1 103 ? 33.75 -25.562 -47.312 1 21.22 103 GLU B CA 1
ATOM 4726 C C . GLU B 1 103 ? 34.75 -26 -46.219 1 21.22 103 GLU B C 1
ATOM 4728 O O . GLU B 1 103 ? 35.438 -25.156 -45.625 1 21.22 103 GLU B O 1
ATOM 4733 N N . PRO B 1 104 ? 34.75 -27.281 -45.875 1 23.98 104 PRO B N 1
ATOM 4734 C CA . PRO B 1 104 ? 35.188 -28.172 -44.812 1 23.98 104 PRO B CA 1
ATOM 4735 C C . PRO B 1 104 ? 36.688 -28.328 -44.75 1 23.98 104 PRO B C 1
ATOM 4737 O O . PRO B 1 104 ? 37.188 -29.156 -43.969 1 23.98 104 PRO B O 1
ATOM 4740 N N . GLN B 1 105 ? 37.562 -27.188 -44.875 1 21.25 105 GLN B N 1
ATOM 4741 C CA . GLN B 1 105 ? 38.906 -27.734 -45.125 1 21.25 105 GLN B CA 1
ATOM 4742 C C . GLN B 1 105 ? 39.406 -28.453 -43.875 1 21.25 105 GLN B C 1
ATOM 4744 O O . GLN B 1 105 ? 39.125 -28.062 -42.75 1 21.25 105 GLN B O 1
ATOM 4749 N N . VAL B 1 106 ? 40.125 -29.594 -44.031 1 20.34 106 VAL B N 1
ATOM 4750 C CA . VAL B 1 106 ? 40.469 -30.859 -43.406 1 20.34 106 VAL B CA 1
ATOM 4751 C C . VAL B 1 106 ? 41.719 -30.688 -42.531 1 20.34 106 VAL B C 1
ATOM 4753 O O . VAL B 1 106 ? 42.312 -31.672 -42.094 1 20.34 106 VAL B O 1
ATOM 4756 N N . ARG B 1 107 ? 41.938 -29.438 -42 1 20.14 107 ARG B N 1
ATOM 4757 C CA . ARG B 1 107 ? 43.344 -29.516 -41.562 1 20.1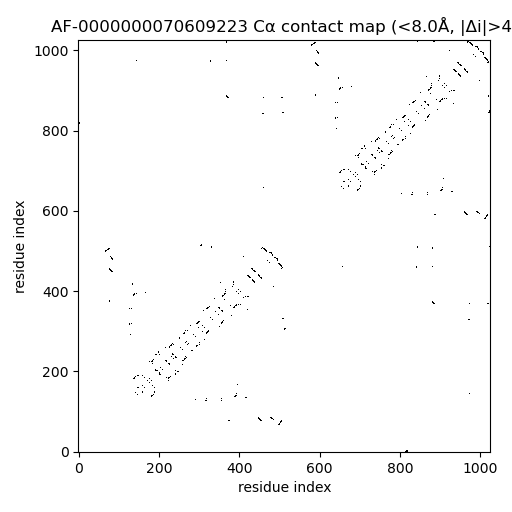4 107 ARG B CA 1
ATOM 4758 C C . ARG B 1 107 ? 43.531 -30.562 -40.469 1 20.14 107 ARG B C 1
ATOM 4760 O O . ARG B 1 107 ? 42.625 -30.781 -39.656 1 20.14 107 ARG B O 1
ATOM 4767 N N . MET B 1 108 ? 44.656 -31.281 -40.562 1 21.25 108 MET B N 1
ATOM 4768 C CA . MET B 1 108 ? 45.25 -32.531 -40.062 1 21.25 108 MET B CA 1
ATOM 4769 C C . MET B 1 108 ? 45.719 -32.375 -38.625 1 21.25 108 MET B C 1
ATOM 4771 O O . MET B 1 108 ? 46.906 -32.594 -38.344 1 21.25 108 MET B O 1
ATOM 4775 N N . ALA B 1 109 ? 45.188 -31.5 -37.812 1 23.02 109 ALA B N 1
ATOM 4776 C CA . ALA B 1 109 ? 45.969 -31.172 -36.625 1 23.02 109 ALA B CA 1
ATOM 4777 C C . ALA B 1 109 ? 46.156 -32.406 -35.719 1 23.02 109 ALA B C 1
ATOM 4779 O O . ALA B 1 109 ? 45.25 -33.219 -35.625 1 23.02 109 ALA B O 1
ATOM 4780 N N . GLY B 1 110 ? 47.375 -32.688 -35.469 1 23.72 110 GLY B N 1
ATOM 4781 C CA . GLY B 1 110 ? 48.094 -33.656 -34.656 1 23.72 110 GLY B CA 1
ATOM 4782 C C . GLY B 1 110 ? 47.688 -33.625 -33.219 1 23.72 110 GLY B C 1
ATOM 4783 O O . GLY B 1 110 ? 47.625 -32.562 -32.594 1 23.72 110 GLY B O 1
ATOM 4784 N N . GLY B 1 111 ? 46.875 -34.594 -32.719 1 21.94 111 GLY B N 1
ATOM 4785 C CA . GLY B 1 111 ? 45.969 -34.875 -31.641 1 21.94 111 GLY B CA 1
ATOM 4786 C C . GLY B 1 111 ? 46.656 -35.125 -30.328 1 21.94 111 GLY B C 1
ATOM 4787 O O . GLY B 1 111 ? 47.25 -36.188 -30.109 1 21.94 111 GLY B O 1
ATOM 4788 N N . LEU B 1 112 ? 47.688 -34.188 -29.938 1 26 112 LEU B N 1
ATOM 4789 C CA . LEU B 1 112 ? 48.344 -34.562 -28.688 1 26 112 LEU B CA 1
ATOM 4790 C C . LEU B 1 112 ? 47.312 -34.719 -27.562 1 26 112 LEU B C 1
ATOM 4792 O O . LEU B 1 112 ? 46.469 -33.844 -27.391 1 26 112 LEU B O 1
ATOM 4796 N N . VAL B 1 113 ? 47.188 -35.906 -27.062 1 24.06 113 VAL B N 1
ATOM 4797 C CA . VAL B 1 113 ? 46.281 -36.531 -26.109 1 24.06 113 VAL B CA 1
ATOM 4798 C C . VAL B 1 113 ? 46.562 -35.969 -24.703 1 24.06 113 VAL B C 1
ATOM 4800 O O . VAL B 1 113 ? 47.594 -36.312 -24.094 1 24.06 113 VAL B O 1
ATOM 4803 N N . ALA B 1 114 ? 46.75 -34.656 -24.5 1 24.23 114 ALA B N 1
ATOM 4804 C CA . ALA B 1 114 ? 46.969 -34.312 -23.094 1 24.23 114 ALA B CA 1
ATOM 4805 C C . ALA B 1 114 ? 45.812 -34.812 -22.219 1 24.23 114 ALA B C 1
ATOM 4807 O O . ALA B 1 114 ? 44.625 -34.656 -22.562 1 24.23 114 ALA B O 1
ATOM 4808 N N . VAL B 1 115 ? 46.094 -35.75 -21.391 1 24.67 115 VAL B N 1
ATOM 4809 C CA . VAL B 1 115 ? 45.281 -36.406 -20.375 1 24.67 115 VAL B CA 1
ATOM 4810 C C . VAL B 1 115 ? 44.781 -35.375 -19.375 1 24.67 115 VAL B C 1
ATOM 4812 O O . VAL B 1 115 ? 45.594 -34.781 -18.656 1 24.67 115 VAL B O 1
ATOM 4815 N N . LEU B 1 116 ? 43.906 -34.5 -19.797 1 25.08 116 LEU B N 1
ATOM 4816 C CA . LEU B 1 116 ? 43.25 -33.562 -18.906 1 25.08 116 LEU B CA 1
ATOM 4817 C C . LEU B 1 116 ? 42.562 -34.281 -17.75 1 25.08 116 LEU B C 1
ATOM 4819 O O . LEU B 1 116 ? 41.688 -35.094 -17.953 1 25.08 116 LEU B O 1
ATOM 4823 N N . LEU B 1 117 ? 43.344 -34.562 -16.719 1 27.78 117 LEU B N 1
ATOM 4824 C CA . LEU B 1 117 ? 42.75 -35.031 -15.477 1 27.78 117 LEU B CA 1
ATOM 4825 C C . LEU B 1 117 ? 41.656 -34.094 -15.008 1 27.78 117 LEU B C 1
ATOM 4827 O O . LEU B 1 117 ? 41.938 -32.938 -14.641 1 27.78 117 LEU B O 1
ATOM 4831 N N . GLY B 1 118 ? 40.562 -34.062 -15.695 1 26 118 GLY B N 1
ATOM 4832 C CA . GLY B 1 118 ? 39.375 -33.312 -15.375 1 26 118 GLY B CA 1
ATOM 4833 C C . GLY B 1 118 ? 38.875 -33.531 -13.953 1 26 118 GLY B C 1
ATOM 4834 O O . GLY B 1 118 ? 38.594 -34.656 -13.562 1 26 118 GLY B O 1
ATOM 4835 N N . ALA B 1 119 ? 39.5 -32.844 -13.016 1 31.16 119 ALA B N 1
ATOM 4836 C CA . ALA B 1 119 ? 38.844 -32.812 -11.711 1 31.16 119 ALA B CA 1
ATOM 4837 C C . ALA B 1 119 ? 37.344 -32.625 -11.852 1 31.16 119 ALA B C 1
ATOM 4839 O O . ALA B 1 119 ? 36.875 -31.594 -12.383 1 31.16 119 ALA B O 1
ATOM 4840 N N . LEU B 1 120 ? 36.625 -33.688 -11.93 1 29.23 120 LEU B N 1
ATOM 4841 C CA . LEU B 1 120 ? 35.156 -33.781 -11.914 1 29.23 120 LEU B CA 1
ATOM 4842 C C . LEU B 1 120 ? 34.594 -33.062 -10.695 1 29.23 120 LEU B C 1
ATOM 4844 O O . LEU B 1 120 ? 34.75 -33.531 -9.562 1 29.23 120 LEU B O 1
ATOM 4848 N N . ALA B 1 121 ? 34.719 -31.781 -10.602 1 32.81 121 ALA B N 1
ATOM 4849 C CA . ALA B 1 121 ? 33.781 -31.172 -9.68 1 32.81 121 ALA B CA 1
ATOM 4850 C C . ALA B 1 121 ? 32.375 -31.75 -9.852 1 32.81 121 ALA B C 1
ATOM 4852 O O . ALA B 1 121 ? 31.75 -31.578 -10.906 1 32.81 121 ALA B O 1
ATOM 4853 N N . VAL B 1 122 ? 32.188 -32.812 -9.164 1 31.34 122 VAL B N 1
ATOM 4854 C CA . VAL B 1 122 ? 30.828 -33.344 -9.047 1 31.34 122 VAL B CA 1
ATOM 4855 C C . VAL B 1 122 ? 29.891 -32.219 -8.578 1 31.34 122 VAL B C 1
ATOM 4857 O O . VAL B 1 122 ? 29.953 -31.797 -7.43 1 31.34 122 VAL B O 1
ATOM 4860 N N . SER B 1 123 ? 29.656 -31.266 -9.375 1 33.81 123 SER B N 1
ATOM 4861 C CA . SER B 1 123 ? 28.438 -30.516 -9.078 1 33.81 123 SER B CA 1
ATOM 4862 C C . SER B 1 123 ? 27.281 -31.438 -8.742 1 33.81 123 SER B C 1
ATOM 4864 O O . SER B 1 123 ? 26.875 -32.25 -9.57 1 33.81 123 SER B O 1
ATOM 4866 N N . VAL B 1 124 ? 27.266 -31.859 -7.52 1 35.56 124 VAL B N 1
ATOM 4867 C CA . VAL B 1 124 ? 26.047 -32.562 -7.117 1 35.56 124 VAL B CA 1
ATOM 4868 C C . VAL B 1 124 ? 24.812 -31.781 -7.629 1 35.56 124 VAL B C 1
ATOM 4870 O O . VAL B 1 124 ? 24.406 -30.797 -7.027 1 35.56 124 VAL B O 1
ATOM 4873 N N . GLY B 1 125 ? 24.781 -31.547 -8.914 1 37.88 125 GLY B N 1
ATOM 4874 C CA . GLY B 1 125 ? 23.516 -31.078 -9.445 1 37.88 125 GLY B CA 1
ATOM 4875 C C . GLY B 1 125 ? 22.344 -31.906 -9 1 37.88 125 GLY B C 1
ATOM 4876 O O . GLY B 1 125 ? 22.344 -33.125 -9.133 1 37.88 125 GLY B O 1
ATOM 4877 N N . VAL B 1 126 ? 21.688 -31.484 -7.945 1 44.25 126 VAL B N 1
ATOM 4878 C CA . VAL B 1 126 ? 20.406 -32.125 -7.652 1 44.25 126 VAL B CA 1
ATOM 4879 C C . VAL B 1 126 ? 19.641 -32.375 -8.945 1 44.25 126 VAL B C 1
ATOM 4881 O O . VAL B 1 126 ? 19.547 -31.484 -9.797 1 44.25 126 VAL B O 1
ATOM 4884 N N . GLN B 1 127 ? 19.578 -33.594 -9.328 1 47.19 127 GLN B N 1
ATOM 4885 C CA . GLN B 1 127 ? 18.797 -33.969 -10.508 1 47.19 127 GLN B CA 1
ATOM 4886 C C . GLN B 1 127 ? 17.328 -33.625 -10.32 1 47.19 127 GLN B C 1
ATOM 4888 O O . GLN B 1 127 ? 16.641 -34.25 -9.492 1 47.19 127 GLN B O 1
ATOM 4893 N N . GLY B 1 128 ? 16.953 -32.438 -10.57 1 53.78 128 GLY B N 1
ATOM 4894 C CA . GLY B 1 128 ? 15.547 -32.062 -10.617 1 53.78 128 GLY B CA 1
ATOM 4895 C C . GLY B 1 128 ? 14.727 -32.938 -11.547 1 53.78 128 GLY B C 1
ATOM 4896 O O . GLY B 1 128 ? 15.266 -33.812 -12.219 1 53.78 128 GLY B O 1
ATOM 4897 N N . LEU B 1 129 ? 13.43 -32.812 -11.336 1 72.38 129 LEU B N 1
ATOM 4898 C CA . LEU B 1 129 ? 12.531 -33.438 -12.297 1 72.38 129 LEU B CA 1
ATOM 4899 C C . LEU B 1 129 ? 12.977 -33.156 -13.727 1 72.38 129 LEU B C 1
ATOM 4901 O O . LEU B 1 129 ? 13.055 -31.984 -14.125 1 72.38 129 LEU B O 1
ATOM 4905 N N . GLU B 1 130 ? 13.648 -34.062 -14.414 1 73.88 130 GLU B N 1
ATOM 4906 C CA . GLU B 1 130 ? 14.125 -33.875 -15.773 1 73.88 130 GLU B CA 1
ATOM 4907 C C . GLU B 1 130 ? 13.086 -34.312 -16.797 1 73.88 130 GLU B C 1
ATOM 4909 O O . GLU B 1 130 ? 13.32 -35.281 -17.547 1 73.88 130 GLU B O 1
ATOM 4914 N N . ASN B 1 131 ? 11.945 -33.625 -16.703 1 78.25 131 ASN B N 1
ATOM 4915 C CA . ASN B 1 131 ? 10.898 -33.938 -17.672 1 78.25 131 ASN B CA 1
ATOM 4916 C C . ASN B 1 131 ? 10.891 -32.969 -18.828 1 78.25 131 ASN B C 1
ATOM 4918 O O . ASN B 1 131 ? 9.992 -33 -19.672 1 78.25 131 ASN B O 1
ATOM 4922 N N . GLY B 1 132 ? 11.891 -32.062 -18.828 1 86.62 132 GLY B N 1
ATOM 4923 C CA . GLY B 1 132 ? 12.078 -31.125 -19.922 1 86.62 132 GLY B CA 1
ATOM 4924 C C . GLY B 1 132 ? 11.164 -29.922 -19.844 1 86.62 132 GLY B C 1
ATOM 4925 O O . GLY B 1 132 ? 11.195 -29.062 -20.734 1 86.62 132 GLY B O 1
ATOM 4926 N N . LEU B 1 133 ? 10.391 -29.828 -18.781 1 94.19 133 LEU B N 1
ATOM 4927 C CA . LEU B 1 133 ? 9.43 -28.75 -18.656 1 94.19 133 LEU B CA 1
ATOM 4928 C C . LEU B 1 133 ? 9.953 -27.672 -17.719 1 94.19 133 LEU B C 1
ATOM 4930 O O . LEU B 1 133 ? 10.836 -27.922 -16.891 1 94.19 133 LEU B O 1
ATOM 4934 N N . ALA B 1 134 ? 9.453 -26.422 -17.891 1 97.38 134 ALA B N 1
ATOM 4935 C CA . ALA B 1 134 ? 9.734 -25.297 -17 1 97.38 134 ALA B CA 1
ATOM 4936 C C . ALA B 1 134 ? 11.242 -25.078 -16.844 1 97.38 134 ALA B C 1
ATOM 4938 O O . ALA B 1 134 ? 11.75 -24.984 -15.727 1 97.38 134 ALA B O 1
ATOM 4939 N N . ARG B 1 135 ? 11.938 -25.031 -17.938 1 97.12 135 ARG B N 1
ATOM 4940 C CA . ARG B 1 135 ? 13.383 -24.828 -17.891 1 97.12 135 ARG B CA 1
ATOM 4941 C C . ARG B 1 135 ? 13.727 -23.422 -17.422 1 97.12 135 ARG B C 1
ATOM 4943 O O . ARG B 1 135 ? 14.836 -23.156 -16.953 1 97.12 135 ARG B O 1
ATOM 4950 N N . THR B 1 136 ? 12.852 -22.469 -17.609 1 97.94 136 THR B N 1
ATOM 4951 C CA . THR B 1 136 ? 12.781 -21.172 -16.969 1 97.94 136 THR B CA 1
ATOM 4952 C C . THR B 1 136 ? 11.484 -21.031 -16.172 1 97.94 136 THR B C 1
ATOM 4954 O O . THR B 1 136 ? 10.555 -21.812 -16.344 1 97.94 136 THR B O 1
ATOM 4957 N N . PRO B 1 137 ? 11.43 -20.109 -15.258 1 98.69 137 PRO B N 1
ATOM 4958 C CA . PRO B 1 137 ? 10.203 -19.984 -14.469 1 98.69 137 PRO B CA 1
ATOM 4959 C C . PRO B 1 137 ? 8.969 -19.781 -15.344 1 98.69 137 PRO B C 1
ATOM 4961 O O . PRO B 1 137 ? 8.969 -18.938 -16.25 1 98.69 137 PRO B O 1
ATOM 4964 N N . PRO B 1 138 ? 7.906 -20.578 -15.078 1 98.75 138 PRO B N 1
ATOM 4965 C CA . PRO B 1 138 ? 6.676 -20.406 -15.859 1 98.75 138 PRO B CA 1
ATOM 4966 C C . PRO B 1 138 ? 6.09 -19 -15.75 1 98.75 138 PRO B C 1
ATOM 4968 O O . PRO B 1 138 ? 6.258 -18.344 -14.727 1 98.75 138 PRO B O 1
ATOM 4971 N N . MET B 1 139 ? 5.434 -18.562 -16.812 1 98.88 139 MET B N 1
ATOM 4972 C CA . MET B 1 139 ? 4.723 -17.281 -16.844 1 98.88 139 MET B CA 1
ATOM 4973 C C . MET B 1 139 ? 3.273 -17.469 -17.266 1 98.88 139 MET B C 1
ATOM 4975 O O . MET B 1 139 ? 2.977 -18.344 -18.094 1 98.88 139 MET B O 1
ATOM 4979 N N . GLY B 1 140 ? 2.436 -16.703 -16.688 1 98.88 140 GLY B N 1
ATOM 4980 C CA . GLY B 1 140 ? 1.048 -16.844 -17.109 1 98.88 140 GLY B CA 1
ATOM 4981 C C . GLY B 1 140 ? 0.089 -16.031 -16.25 1 98.88 140 GLY B C 1
ATOM 4982 O O . GLY B 1 140 ? 0.44 -14.953 -15.766 1 98.88 140 GLY B O 1
ATOM 4983 N N . TRP B 1 141 ? -1.18 -16.422 -16.281 1 98.88 141 TRP B N 1
ATOM 4984 C CA . TRP B 1 141 ? -2.283 -15.812 -15.555 1 98.88 141 TRP B CA 1
ATOM 4985 C C . TRP B 1 141 ? -3.07 -16.875 -14.781 1 98.88 141 TRP B C 1
ATOM 4987 O O . TRP B 1 141 ? -3.379 -17.938 -15.312 1 98.88 141 TRP B O 1
ATOM 4997 N N . LEU B 1 142 ? -3.281 -16.594 -13.508 1 98.56 142 LEU B N 1
ATOM 4998 C CA . LEU B 1 142 ? -4.012 -17.453 -12.602 1 98.56 142 LEU B CA 1
ATOM 4999 C C . LEU B 1 142 ? -5.043 -16.672 -11.797 1 98.56 142 LEU B C 1
ATOM 5001 O O . LEU B 1 142 ? -4.742 -15.578 -11.297 1 98.56 142 LEU B O 1
ATOM 5005 N N . ALA B 1 143 ? -6.199 -17.109 -11.57 1 96.94 143 ALA B N 1
ATOM 5006 C CA . ALA B 1 143 ? -7.359 -16.312 -11.18 1 96.94 143 ALA B CA 1
ATOM 5007 C C . ALA B 1 143 ? -7.363 -16.062 -9.68 1 96.94 143 ALA B C 1
ATOM 5009 O O . ALA B 1 143 ? -8.023 -15.125 -9.203 1 96.94 143 ALA B O 1
ATOM 5010 N N . TRP B 1 144 ? -6.707 -16.75 -8.906 1 96.62 144 TRP B N 1
ATOM 5011 C CA . TRP B 1 144 ? -7.047 -16.938 -7.5 1 96.62 144 TRP B CA 1
ATOM 5012 C C . TRP B 1 144 ? -6.953 -15.625 -6.734 1 96.62 144 TRP B C 1
ATOM 5014 O O . TRP B 1 144 ? -7.902 -15.227 -6.059 1 96.62 144 TRP B O 1
ATOM 5024 N N . GLU B 1 145 ? -5.91 -14.914 -6.797 1 95.75 145 GLU B N 1
ATOM 5025 C CA . GLU B 1 145 ? -5.742 -13.75 -5.93 1 95.75 145 GLU B CA 1
ATOM 5026 C C . GLU B 1 145 ? -6.777 -12.672 -6.242 1 95.75 145 GLU B C 1
ATOM 5028 O O . GLU B 1 145 ? -7.301 -12.023 -5.332 1 95.75 145 GLU B O 1
ATOM 5033 N N . ARG B 1 146 ? -7.102 -12.516 -7.484 1 96 146 ARG B N 1
ATOM 5034 C CA . ARG B 1 146 ? -7.996 -11.438 -7.883 1 96 146 ARG B CA 1
ATOM 5035 C C . ARG B 1 146 ? -9.453 -11.852 -7.746 1 96 146 ARG B C 1
ATOM 5037 O O . ARG B 1 146 ? -10.312 -11.039 -7.406 1 96 146 ARG B O 1
ATOM 5044 N N . PHE B 1 147 ? -9.773 -13.133 -8.039 1 96.19 147 PHE B N 1
ATOM 5045 C CA . PHE B 1 147 ? -11.18 -13.508 -8.188 1 96.19 147 PHE B CA 1
ATOM 5046 C C . PHE B 1 147 ? -11.578 -14.547 -7.148 1 96.19 147 PHE B C 1
ATOM 5048 O O . PHE B 1 147 ? -12.766 -14.797 -6.938 1 96.19 147 PHE B O 1
ATOM 5055 N N . ARG B 1 148 ? -10.648 -15.141 -6.555 1 95.5 148 ARG B N 1
ATOM 5056 C CA . ARG B 1 148 ? -10.875 -16.125 -5.5 1 95.5 148 ARG B CA 1
ATOM 5057 C C . ARG B 1 148 ? -11.977 -17.109 -5.891 1 95.5 148 ARG B C 1
ATOM 5059 O O . ARG B 1 148 ? -11.992 -17.609 -7.012 1 95.5 148 ARG B O 1
ATOM 5066 N N . CYS B 1 149 ? -12.75 -17.547 -4.953 1 96.44 149 CYS B N 1
ATOM 5067 C CA . CYS B 1 149 ? -13.844 -18.5 -5.168 1 96.44 149 CYS B CA 1
ATOM 5068 C C . CYS B 1 149 ? -15.164 -17.766 -5.375 1 96.44 149 CYS B C 1
ATOM 5070 O O . CYS B 1 149 ? -16.172 -18.125 -4.766 1 96.44 149 CYS B O 1
ATOM 5072 N N . ASN B 1 150 ? -15.141 -16.719 -6.199 1 95.25 150 ASN B N 1
ATOM 5073 C CA . ASN B 1 150 ? -16.406 -16.094 -6.578 1 95.25 150 ASN B CA 1
ATOM 5074 C C . ASN B 1 150 ? -17.203 -16.984 -7.523 1 95.25 150 ASN B C 1
ATOM 5076 O O . ASN B 1 150 ? -16.922 -17.031 -8.719 1 95.25 150 ASN B O 1
ATOM 5080 N N . THR B 1 151 ? -18.266 -17.547 -7.012 1 96.88 151 THR B N 1
ATOM 5081 C CA . THR B 1 151 ? -19.062 -18.453 -7.828 1 96.88 151 THR B CA 1
ATOM 5082 C C . THR B 1 151 ? -20.453 -17.875 -8.086 1 96.88 151 THR B C 1
ATOM 5084 O O . THR B 1 151 ? -21.344 -18.562 -8.57 1 96.88 151 THR B O 1
ATOM 5087 N N . ASP B 1 152 ? -20.656 -16.625 -7.707 1 94.12 152 ASP B N 1
ATOM 5088 C CA . ASP B 1 152 ? -21.938 -15.977 -7.91 1 94.12 152 ASP B CA 1
ATOM 5089 C C . ASP B 1 152 ? -22.031 -15.352 -9.297 1 94.12 152 ASP B C 1
ATOM 5091 O O . ASP B 1 152 ? -21.984 -14.125 -9.438 1 94.12 152 ASP B O 1
ATOM 5095 N N . CYS B 1 153 ? -22.359 -16.156 -10.227 1 96.19 153 CYS B N 1
ATOM 5096 C CA . CYS B 1 153 ? -22.406 -15.664 -11.602 1 96.19 153 CYS B CA 1
ATOM 5097 C C . CYS B 1 153 ? -23.734 -14.984 -11.898 1 96.19 153 CYS B C 1
ATOM 5099 O O . CYS B 1 153 ? -23.875 -14.312 -12.922 1 96.19 153 CYS B O 1
ATOM 5101 N N . GLU B 1 154 ? -24.641 -15.109 -11.023 1 93.38 154 GLU B N 1
ATOM 5102 C CA . GLU B 1 154 ? -25.938 -14.445 -11.195 1 93.38 154 GLU B CA 1
ATOM 5103 C C . GLU B 1 154 ? -25.812 -12.945 -10.922 1 93.38 154 GLU B C 1
ATOM 5105 O O . GLU B 1 154 ? -26.266 -12.125 -11.727 1 93.38 154 GLU B O 1
ATOM 5110 N N . ASN B 1 155 ? -25.156 -12.641 -9.859 1 88.19 155 ASN B N 1
ATOM 5111 C CA . ASN B 1 155 ? -25.109 -11.242 -9.445 1 88.19 155 ASN B CA 1
ATOM 5112 C C . ASN B 1 155 ? -23.781 -10.594 -9.844 1 88.19 155 ASN B C 1
ATOM 5114 O O . ASN B 1 155 ? -23.656 -9.367 -9.812 1 88.19 155 ASN B O 1
ATOM 5118 N N . ASP B 1 156 ? -22.812 -11.422 -10.227 1 91.94 156 ASP B N 1
ATOM 5119 C CA . ASP B 1 156 ? -21.5 -10.914 -10.633 1 91.94 156 ASP B CA 1
ATOM 5120 C C . ASP B 1 156 ? -20.953 -11.711 -11.812 1 91.94 156 ASP B C 1
ATOM 5122 O O . ASP B 1 156 ? -19.844 -12.273 -11.734 1 91.94 156 ASP B O 1
ATOM 5126 N N . PRO B 1 157 ? -21.625 -11.648 -12.922 1 93.44 157 PRO B N 1
ATOM 5127 C CA . PRO B 1 157 ? -21.359 -12.555 -14.031 1 93.44 157 PRO B CA 1
ATOM 5128 C C . PRO B 1 157 ? -20 -12.328 -14.68 1 93.44 157 PRO B C 1
ATOM 5130 O O . PRO B 1 157 ? -19.438 -13.234 -15.289 1 93.44 157 PRO B O 1
ATOM 5133 N N . HIS B 1 158 ? -19.453 -11.133 -14.492 1 93.75 158 HIS B N 1
ATOM 5134 C CA . HIS B 1 158 ? -18.203 -10.844 -15.203 1 93.75 158 HIS B CA 1
ATOM 5135 C C . HIS B 1 158 ? -17 -11.172 -14.344 1 93.75 158 HIS B C 1
ATOM 5137 O O . HIS B 1 158 ? -15.867 -11.211 -14.836 1 93.75 158 HIS B O 1
ATOM 5143 N N . ASN B 1 159 ? -17.25 -11.453 -13.047 1 94.38 159 ASN B N 1
ATOM 5144 C CA . ASN B 1 159 ? -16.125 -11.641 -12.133 1 94.38 159 ASN B CA 1
ATOM 5145 C C . ASN B 1 159 ? -16.172 -13 -11.445 1 94.38 159 ASN B C 1
ATOM 5147 O O . ASN B 1 159 ? -15.297 -13.328 -10.648 1 94.38 159 ASN B O 1
ATOM 5151 N N . CYS B 1 160 ? -17.172 -13.773 -11.766 1 96.62 160 CYS B N 1
ATOM 5152 C CA . CYS B 1 160 ? -17.234 -15.109 -11.18 1 96.62 160 CYS B CA 1
ATOM 5153 C C . CYS B 1 160 ? -16.328 -16.078 -11.922 1 96.62 160 CYS B C 1
ATOM 5155 O O . CYS B 1 160 ? -16.016 -15.867 -13.102 1 96.62 160 CYS B O 1
ATOM 5157 N N . ILE B 1 161 ? -15.898 -17.109 -11.242 1 98.25 161 ILE B N 1
ATOM 5158 C CA . ILE B 1 161 ? -15.109 -18.172 -11.852 1 98.25 161 ILE B CA 1
ATOM 5159 C C . ILE B 1 161 ? -15.953 -18.922 -12.875 1 98.25 161 ILE B C 1
ATOM 5161 O O . ILE B 1 161 ? -16.828 -19.719 -12.508 1 98.25 161 ILE B O 1
ATOM 5165 N N . SER B 1 162 ? -15.633 -18.641 -14.156 1 98.44 162 SER B N 1
ATOM 5166 C CA . SER B 1 162 ? -16.422 -19.188 -15.25 1 98.44 162 SER B CA 1
ATOM 5167 C C . SER B 1 162 ? -15.602 -19.312 -16.531 1 98.44 162 SER B C 1
ATOM 5169 O O . SER B 1 162 ? -14.531 -18.703 -16.641 1 98.44 162 SER B O 1
ATOM 5171 N N . GLU B 1 163 ? -16.156 -20.125 -17.375 1 97.69 163 GLU B N 1
ATOM 5172 C CA . GLU B 1 163 ? -15.562 -20.281 -18.703 1 97.69 163 GLU B CA 1
ATOM 5173 C C . GLU B 1 163 ? -15.375 -18.922 -19.375 1 97.69 163 GLU B C 1
ATOM 5175 O O . GLU B 1 163 ? -14.336 -18.672 -20 1 97.69 163 GLU B O 1
ATOM 5180 N N . GLN B 1 164 ? -16.312 -18.047 -19.234 1 98.12 164 GLN B N 1
ATOM 5181 C CA . GLN B 1 164 ? -16.281 -16.734 -19.875 1 98.12 164 GLN B CA 1
ATOM 5182 C C . GLN B 1 164 ? -15.133 -15.883 -19.328 1 98.12 164 GLN B C 1
ATOM 5184 O O . GLN B 1 164 ? -14.453 -15.195 -20.094 1 98.12 164 GLN B O 1
ATOM 5189 N N . LEU B 1 165 ? -14.953 -15.852 -18.047 1 98.56 165 LEU B N 1
ATOM 5190 C CA . LEU B 1 165 ? -13.867 -15.086 -17.438 1 98.56 165 LEU B CA 1
ATOM 5191 C C . LEU B 1 165 ? -12.516 -15.516 -18 1 98.56 165 LEU B C 1
ATOM 5193 O O . LEU B 1 165 ? -11.727 -14.672 -18.422 1 98.56 165 LEU B O 1
ATOM 5197 N N . PHE B 1 166 ? -12.289 -16.797 -18.094 1 98.81 166 PHE B N 1
ATOM 5198 C CA . PHE B 1 166 ? -10.992 -17.312 -18.516 1 98.81 166 PHE B CA 1
ATOM 5199 C C . PHE B 1 166 ? -10.789 -17.109 -20.016 1 98.81 166 PHE B C 1
ATOM 5201 O O . PHE B 1 166 ? -9.68 -16.797 -20.453 1 98.81 166 PHE B O 1
ATOM 5208 N N . MET B 1 167 ? -11.836 -17.266 -20.781 1 98.88 167 MET B N 1
ATOM 5209 C CA . MET B 1 167 ? -11.734 -16.984 -22.203 1 98.88 167 MET B CA 1
ATOM 5210 C C . MET B 1 167 ? -11.391 -15.516 -22.453 1 98.88 167 MET B C 1
ATOM 5212 O O . MET B 1 167 ? -10.555 -15.203 -23.297 1 98.88 167 MET B O 1
ATOM 5216 N N . THR B 1 168 ? -12 -14.648 -21.656 1 98.75 168 THR B N 1
ATOM 5217 C CA . THR B 1 168 ? -11.742 -13.219 -21.797 1 98.75 168 THR B CA 1
ATOM 5218 C C . THR B 1 168 ? -10.297 -12.898 -21.438 1 98.75 168 THR B C 1
ATOM 5220 O O . THR B 1 168 ? -9.625 -12.148 -22.156 1 98.75 168 THR B O 1
ATOM 5223 N N . MET B 1 169 ? -9.828 -13.461 -20.375 1 98.75 169 MET B N 1
ATOM 5224 C CA . MET B 1 169 ? -8.445 -13.234 -19.984 1 98.75 169 MET B CA 1
ATOM 5225 C C . MET B 1 169 ? -7.48 -13.773 -21.031 1 98.75 169 MET B C 1
ATOM 5227 O O . MET B 1 169 ? -6.477 -13.125 -21.344 1 98.75 169 MET B O 1
ATOM 5231 N N . ALA B 1 170 ? -7.801 -14.93 -21.594 1 98.88 170 ALA B N 1
ATOM 5232 C CA . ALA B 1 170 ? -6.969 -15.516 -22.641 1 98.88 170 ALA B CA 1
ATOM 5233 C C . ALA B 1 170 ? -6.898 -14.594 -23.859 1 98.88 170 ALA B C 1
ATOM 5235 O O . ALA B 1 170 ? -5.816 -14.359 -24.406 1 98.88 170 ALA B O 1
ATOM 5236 N N . ASP B 1 171 ? -8.023 -14.062 -24.25 1 98.88 171 ASP B N 1
ATOM 5237 C CA . ASP B 1 171 ? -8.07 -13.148 -25.391 1 98.88 171 ASP B CA 1
ATOM 5238 C C . ASP B 1 171 ? -7.195 -11.922 -25.141 1 98.88 171 ASP B C 1
ATOM 5240 O O . ASP B 1 171 ? -6.484 -11.477 -26.047 1 98.88 171 ASP B O 1
ATOM 5244 N N . LEU B 1 172 ? -7.242 -11.461 -23.969 1 98.81 172 LEU B N 1
ATOM 5245 C CA . LEU B 1 172 ? -6.5 -10.25 -23.641 1 98.81 172 LEU B CA 1
ATOM 5246 C C . LEU B 1 172 ? -5.004 -10.531 -23.531 1 98.81 172 LEU B C 1
ATOM 5248 O O . LEU B 1 172 ? -4.18 -9.688 -23.891 1 98.81 172 LEU B O 1
ATOM 5252 N N . LEU B 1 173 ? -4.645 -11.719 -23.062 1 98.81 173 LEU B N 1
ATOM 5253 C CA . LEU B 1 173 ? -3.238 -12.102 -23.031 1 98.81 173 LEU B CA 1
ATOM 5254 C C . LEU B 1 173 ? -2.633 -12.055 -24.422 1 98.81 173 LEU B C 1
ATOM 5256 O O . LEU B 1 173 ? -1.505 -11.594 -24.609 1 98.81 173 LEU B O 1
ATOM 5260 N N . VAL B 1 174 ? -3.4 -12.492 -25.375 1 98.75 174 VAL B N 1
ATOM 5261 C CA . VAL B 1 174 ? -2.9 -12.57 -26.734 1 98.75 174 VAL B CA 1
ATOM 5262 C C . VAL B 1 174 ? -2.986 -11.195 -27.406 1 98.75 174 VAL B C 1
ATOM 5264 O O . VAL B 1 174 ? -1.989 -10.688 -27.922 1 98.75 174 VAL B O 1
ATOM 5267 N N . SER B 1 175 ? -4.121 -10.516 -27.297 1 98.62 175 SER B N 1
ATOM 5268 C CA . SER B 1 175 ? -4.352 -9.281 -28.062 1 98.62 175 SER B CA 1
ATOM 5269 C C . SER B 1 175 ? -3.502 -8.141 -27.516 1 98.62 175 SER B C 1
ATOM 5271 O O . SER B 1 175 ? -3.129 -7.23 -28.266 1 98.62 175 SER B O 1
ATOM 5273 N N . ARG B 1 176 ? -3.168 -8.289 -26.219 1 98.31 176 ARG B N 1
ATOM 5274 C CA . ARG B 1 176 ? -2.428 -7.168 -25.641 1 98.31 176 ARG B CA 1
ATOM 5275 C C . ARG B 1 176 ? -0.943 -7.5 -25.531 1 98.31 176 ARG B C 1
ATOM 5277 O O . ARG B 1 176 ? -0.189 -6.773 -24.875 1 98.31 176 ARG B O 1
ATOM 5284 N N . GLY B 1 177 ? -0.549 -8.586 -25.984 1 98.31 177 GLY B N 1
ATOM 5285 C CA . GLY B 1 177 ? 0.86 -8.852 -26.234 1 98.31 177 GLY B CA 1
ATOM 5286 C C . GLY B 1 177 ? 1.534 -9.578 -25.078 1 98.31 177 GLY B C 1
ATOM 5287 O O . GLY B 1 177 ? 2.736 -9.844 -25.125 1 98.31 177 GLY B O 1
ATOM 5288 N N . TYR B 1 178 ? 0.797 -9.93 -24.062 1 98.75 178 TYR B N 1
ATOM 5289 C CA . TYR B 1 178 ? 1.39 -10.641 -22.938 1 98.75 178 TYR B CA 1
ATOM 5290 C C . TYR B 1 178 ? 1.965 -11.984 -23.375 1 98.75 178 TYR B C 1
ATOM 5292 O O . TYR B 1 178 ? 3.064 -12.359 -22.969 1 98.75 178 TYR B O 1
ATOM 5300 N N . SER B 1 179 ? 1.255 -12.711 -24.219 1 98.56 179 SER B N 1
ATOM 5301 C CA . SER B 1 179 ? 1.659 -14.047 -24.641 1 98.56 179 SER B CA 1
ATOM 5302 C C . SER B 1 179 ? 2.963 -14.008 -25.422 1 98.56 179 SER B C 1
ATOM 5304 O O . SER B 1 179 ? 3.787 -14.914 -25.328 1 98.56 179 SER B O 1
ATOM 5306 N N . SER B 1 180 ? 3.217 -13 -26.156 1 98.25 180 SER B N 1
ATOM 5307 C CA . SER B 1 180 ? 4.441 -12.859 -26.938 1 98.25 180 SER B CA 1
ATOM 5308 C C . SER B 1 180 ? 5.652 -12.633 -26.047 1 98.25 180 SER B C 1
ATOM 5310 O O . SER B 1 180 ? 6.789 -12.852 -26.469 1 98.25 180 SER B O 1
ATOM 5312 N N . LEU B 1 181 ? 5.32 -12.219 -24.797 1 98.62 181 LEU B N 1
ATOM 5313 C CA . LEU B 1 181 ? 6.398 -11.961 -23.844 1 98.62 181 LEU B CA 1
ATOM 5314 C C . LEU B 1 181 ? 6.629 -13.172 -22.953 1 98.62 181 LEU B C 1
ATOM 5316 O O . LEU B 1 181 ? 7.516 -13.148 -22.094 1 98.62 181 LEU B O 1
ATOM 5320 N N . GLY B 1 182 ? 5.852 -14.188 -23.094 1 98.62 182 GLY B N 1
ATOM 5321 C CA . GLY B 1 182 ? 6.086 -15.422 -22.359 1 98.62 182 GLY B CA 1
ATOM 5322 C C . GLY B 1 182 ? 4.941 -15.789 -21.438 1 98.62 182 GLY B C 1
ATOM 5323 O O . GLY B 1 182 ? 4.883 -16.906 -20.938 1 98.62 182 GLY B O 1
ATOM 5324 N N . TYR B 1 183 ? 3.98 -14.82 -21.25 1 98.88 183 TYR B N 1
ATOM 5325 C CA . TYR B 1 183 ? 2.811 -15.148 -20.453 1 98.88 183 TYR B CA 1
ATOM 5326 C C . TYR B 1 183 ? 1.86 -16.062 -21.203 1 98.88 183 TYR B C 1
ATOM 5328 O O . TYR B 1 183 ? 0.918 -15.594 -21.844 1 98.88 183 TYR B O 1
ATOM 5336 N N . ASN B 1 184 ? 2.033 -17.375 -21 1 98.5 184 ASN B N 1
ATOM 5337 C CA . ASN B 1 184 ? 1.328 -18.25 -21.922 1 98.5 184 ASN B CA 1
ATOM 5338 C C . ASN B 1 184 ? 0.518 -19.312 -21.203 1 98.5 184 ASN B C 1
ATOM 5340 O O . ASN B 1 184 ? -0.114 -20.156 -21.828 1 98.5 184 ASN B O 1
ATOM 5344 N N . VAL B 1 185 ? 0.511 -19.328 -19.906 1 98.81 185 VAL B N 1
ATOM 5345 C CA . VAL B 1 185 ? -0.314 -20.266 -19.141 1 98.81 185 VAL B CA 1
ATOM 5346 C C . VAL B 1 185 ? -1.551 -19.547 -18.609 1 98.81 185 VAL B C 1
ATOM 5348 O O . VAL B 1 185 ? -1.446 -18.453 -18.047 1 98.81 185 VAL B O 1
ATOM 5351 N N . VAL B 1 186 ? -2.67 -20.062 -18.828 1 98.94 186 VAL B N 1
ATOM 5352 C CA . VAL B 1 186 ? -3.904 -19.656 -18.156 1 98.94 186 VAL B CA 1
ATOM 5353 C C . VAL B 1 186 ? -4.414 -20.781 -17.266 1 98.94 186 VAL B C 1
ATOM 5355 O O . VAL B 1 186 ? -4.73 -21.875 -17.75 1 98.94 186 VAL B O 1
ATOM 5358 N N . SER B 1 187 ? -4.512 -20.5 -16 1 98.75 187 SER B N 1
ATOM 5359 C CA . SER B 1 187 ? -4.781 -21.609 -15.086 1 98.75 187 SER B CA 1
ATOM 5360 C C . SER B 1 187 ? -6.012 -21.328 -14.227 1 98.75 187 SER B C 1
ATOM 5362 O O . SER B 1 187 ? -6.156 -20.234 -13.68 1 98.75 187 SER B O 1
ATOM 5364 N N . LEU B 1 188 ? -6.844 -22.328 -14.156 1 98.62 188 LEU B N 1
ATOM 5365 C CA . LEU B 1 188 ? -7.867 -22.359 -13.117 1 98.62 188 LEU B CA 1
ATOM 5366 C C . LEU B 1 188 ? -7.238 -22.516 -11.742 1 98.62 188 LEU B C 1
ATOM 5368 O O . LEU B 1 188 ? -6.09 -22.953 -11.625 1 98.62 188 LEU B O 1
ATOM 5372 N N . ASP B 1 189 ? -7.891 -22.062 -10.797 1 98.25 189 ASP B N 1
ATOM 5373 C CA . ASP B 1 189 ? -7.648 -22.391 -9.398 1 98.25 189 ASP B CA 1
ATOM 5374 C C . ASP B 1 189 ? -8.883 -23.016 -8.75 1 98.25 189 ASP B C 1
ATOM 5376 O O . ASP B 1 189 ? -9.742 -23.562 -9.445 1 98.25 189 ASP B O 1
ATOM 5380 N N . ASP B 1 190 ? -8.984 -23.078 -7.465 1 97.94 190 ASP B N 1
ATOM 5381 C CA . ASP B 1 190 ? -10.062 -23.75 -6.754 1 97.94 190 ASP B CA 1
ATOM 5382 C C . ASP B 1 190 ? -11.43 -23.234 -7.195 1 97.94 190 ASP B C 1
ATOM 5384 O O . ASP B 1 190 ? -11.516 -22.219 -7.902 1 97.94 190 ASP B O 1
ATOM 5388 N N . CYS B 1 191 ? -12.508 -24.047 -6.988 1 98.12 191 CYS B N 1
ATOM 5389 C CA . CYS B 1 191 ? -13.922 -23.719 -7.098 1 98.12 191 CYS B CA 1
ATOM 5390 C C . CYS B 1 191 ? -14.422 -23.922 -8.523 1 98.12 191 CYS B C 1
ATOM 5392 O O . CYS B 1 191 ? -15.508 -23.453 -8.883 1 98.12 191 CYS B O 1
ATOM 5394 N N . TRP B 1 192 ? -13.711 -24.594 -9.398 1 98.56 192 TRP B N 1
ATOM 5395 C CA . TRP B 1 192 ? -14.172 -24.875 -10.75 1 98.56 192 TRP B CA 1
ATOM 5396 C C . TRP B 1 192 ? -15.055 -26.109 -10.789 1 98.56 192 TRP B C 1
ATOM 5398 O O . TRP B 1 192 ? -15.938 -26.234 -11.648 1 98.56 192 TRP B O 1
ATOM 5408 N N . PRO B 1 193 ? -14.812 -27.125 -9.875 1 98.31 193 PRO B N 1
ATOM 5409 C CA . PRO B 1 193 ? -15.539 -28.375 -10.039 1 98.31 193 PRO B CA 1
ATOM 5410 C C . PRO B 1 193 ? -16.938 -28.328 -9.438 1 98.31 193 PRO B C 1
ATOM 5412 O O . PRO B 1 193 ? -17.25 -27.438 -8.648 1 98.31 193 PRO B O 1
ATOM 5415 N N . GLU B 1 194 ? -17.672 -29.328 -9.883 1 97.94 194 GLU B N 1
ATOM 5416 C CA . GLU B 1 194 ? -18.859 -29.719 -9.141 1 97.94 194 GLU B CA 1
ATOM 5417 C C . GLU B 1 194 ? -18.484 -30.375 -7.809 1 97.94 194 GLU B C 1
ATOM 5419 O O . GLU B 1 194 ? -17.375 -30.859 -7.641 1 97.94 194 GLU B O 1
ATOM 5424 N N . HIS B 1 195 ? -19.547 -30.422 -6.895 1 97.56 195 HIS B N 1
ATOM 5425 C CA . HIS B 1 195 ? -19.297 -30.984 -5.574 1 97.56 195 HIS B CA 1
ATOM 5426 C C . HIS B 1 195 ? -19.328 -32.5 -5.617 1 97.56 195 HIS B C 1
ATOM 5428 O O . HIS B 1 195 ? -18.875 -33.156 -4.672 1 97.56 195 HIS B O 1
ATOM 5434 N N . GLU B 1 196 ? -19.781 -33.031 -6.715 1 97.06 196 GLU B N 1
ATOM 5435 C CA . GLU B 1 196 ? -19.859 -34.5 -6.863 1 97.06 196 GLU B CA 1
ATOM 5436 C C . GLU B 1 196 ? -19.109 -34.938 -8.109 1 97.06 196 GLU B C 1
ATOM 5438 O O . GLU B 1 196 ? -19.156 -34.281 -9.148 1 97.06 196 GLU B O 1
ATOM 5443 N N . ARG B 1 197 ? -18.391 -36.062 -8 1 97.75 197 ARG B N 1
ATOM 5444 C CA . ARG B 1 197 ? -17.781 -36.719 -9.148 1 97.75 197 ARG B CA 1
ATOM 5445 C C . ARG B 1 197 ? -18.844 -37.406 -10.023 1 97.75 197 ARG B C 1
ATOM 5447 O O . ARG B 1 197 ? -19.969 -37.625 -9.578 1 97.75 197 ARG B O 1
ATOM 5454 N N . ASP B 1 198 ? -18.484 -37.719 -11.266 1 96.12 198 ASP B N 1
ATOM 5455 C CA . ASP B 1 198 ? -19.453 -38.375 -12.133 1 96.12 198 ASP B CA 1
ATOM 5456 C C . ASP B 1 198 ? -19.531 -39.875 -11.805 1 96.12 198 ASP B C 1
ATOM 5458 O O . ASP B 1 198 ? -18.938 -40.344 -10.836 1 96.12 198 ASP B O 1
ATOM 5462 N N . GLU B 1 199 ? -20.266 -40.562 -12.609 1 95.44 199 GLU B N 1
ATOM 5463 C CA . GLU B 1 199 ? -20.562 -41.969 -12.336 1 95.44 199 GLU B CA 1
ATOM 5464 C C . GLU B 1 199 ? -19.297 -42.812 -12.438 1 95.44 199 GLU B C 1
ATOM 5466 O O . GLU B 1 199 ? -19.203 -43.906 -11.836 1 95.44 199 GLU B O 1
ATOM 5471 N N . GLN B 1 200 ? -18.328 -42.375 -13.078 1 95.06 200 GLN B N 1
ATOM 5472 C CA . GLN B 1 200 ? -17.078 -43.125 -13.25 1 95.06 200 GLN B CA 1
ATOM 5473 C C . GLN B 1 200 ? -16.031 -42.656 -12.25 1 95.06 200 GLN B C 1
ATOM 5475 O O . GLN B 1 200 ? -14.867 -43.062 -12.328 1 95.06 200 GLN B O 1
ATOM 5480 N N . GLY B 1 201 ? -16.406 -41.719 -11.383 1 96.88 201 GLY B N 1
ATOM 5481 C CA . GLY B 1 201 ? -15.5 -41.25 -10.352 1 96.88 201 GLY B CA 1
ATOM 5482 C C . GLY B 1 201 ? -14.617 -40.125 -10.812 1 96.88 201 GLY B C 1
ATOM 5483 O O . GLY B 1 201 ? -13.633 -39.781 -10.156 1 96.88 201 GLY B O 1
ATOM 5484 N N . ARG B 1 202 ? -15.023 -39.562 -11.93 1 97.81 202 ARG B N 1
ATOM 5485 C CA . ARG B 1 202 ? -14.211 -38.469 -12.484 1 97.81 202 ARG B CA 1
ATOM 5486 C C . ARG B 1 202 ? -14.688 -37.125 -11.977 1 97.81 202 ARG B C 1
ATOM 5488 O O . ARG B 1 202 ? -15.867 -36.938 -11.695 1 97.81 202 ARG B O 1
ATOM 5495 N N . LEU B 1 203 ? -13.727 -36.188 -11.906 1 98.31 203 LEU B N 1
ATOM 5496 C CA . LEU B 1 203 ? -14.07 -34.812 -11.656 1 98.31 203 LEU B CA 1
ATOM 5497 C C . LEU B 1 203 ? -14.883 -34.219 -12.805 1 98.31 203 LEU B C 1
ATOM 5499 O O . LEU B 1 203 ? -14.727 -34.656 -13.953 1 98.31 203 LEU B O 1
ATOM 5503 N N . GLN B 1 204 ? -15.781 -33.375 -12.438 1 97.25 204 GLN B N 1
ATOM 5504 C CA . GLN B 1 204 ? -16.578 -32.656 -13.438 1 97.25 204 GLN B CA 1
ATOM 5505 C C . GLN B 1 204 ? -16.609 -31.172 -13.148 1 97.25 204 GLN B C 1
ATOM 5507 O O . GLN B 1 204 ? -16.656 -30.766 -11.984 1 97.25 204 GLN B O 1
ATOM 5512 N N . ALA B 1 205 ? -16.594 -30.406 -14.172 1 98.12 205 ALA B N 1
ATOM 5513 C CA . ALA B 1 205 ? -16.719 -28.953 -13.992 1 98.12 205 ALA B CA 1
ATOM 5514 C C . ALA B 1 205 ? -18.156 -28.562 -13.664 1 98.12 205 ALA B C 1
ATOM 5516 O O . ALA B 1 205 ? -19.094 -29.25 -14.047 1 98.12 205 ALA B O 1
ATOM 5517 N N . ASP B 1 206 ? -18.281 -27.453 -12.891 1 98.19 206 ASP B N 1
ATOM 5518 C CA . ASP B 1 206 ? -19.609 -26.891 -12.695 1 98.19 206 ASP B CA 1
ATOM 5519 C C . ASP B 1 206 ? -20.312 -26.656 -14.031 1 98.19 206 ASP B C 1
ATOM 5521 O O . ASP B 1 206 ? -19.828 -25.875 -14.859 1 98.19 206 ASP B O 1
ATOM 5525 N N . SER B 1 207 ? -21.438 -27.25 -14.172 1 97.19 207 SER B N 1
ATOM 5526 C CA . SER B 1 207 ? -22.078 -27.281 -15.484 1 97.19 207 SER B CA 1
ATOM 5527 C C . SER B 1 207 ? -22.641 -25.906 -15.852 1 97.19 207 SER B C 1
ATOM 5529 O O . SER B 1 207 ? -22.781 -25.594 -17.031 1 97.19 207 SER B O 1
ATOM 5531 N N . LYS B 1 208 ? -23 -25.094 -14.883 1 97.56 208 LYS B N 1
ATOM 5532 C CA . LYS B 1 208 ? -23.547 -23.766 -15.156 1 97.56 208 LYS B CA 1
ATOM 5533 C C . LYS B 1 208 ? -22.438 -22.781 -15.5 1 97.56 208 LYS B C 1
ATOM 5535 O O . LYS B 1 208 ? -22.578 -21.984 -16.438 1 97.56 208 LYS B O 1
ATOM 5540 N N . ARG B 1 209 ? -21.391 -22.828 -14.812 1 98.5 209 ARG B N 1
ATOM 5541 C CA . ARG B 1 209 ? -20.328 -21.844 -14.984 1 98.5 209 ARG B CA 1
ATOM 5542 C C . ARG B 1 209 ? -19.375 -22.25 -16.094 1 98.5 209 ARG B C 1
ATOM 5544 O O . ARG B 1 209 ? -18.703 -21.391 -16.688 1 98.5 209 ARG B O 1
ATOM 5551 N N . PHE B 1 210 ? -19.344 -23.578 -16.391 1 98.62 210 PHE B N 1
ATOM 5552 C CA . PHE B 1 210 ? -18.562 -24.125 -17.484 1 98.62 210 PHE B CA 1
ATOM 5553 C C . PHE B 1 210 ? -19.438 -25 -18.391 1 98.62 210 PHE B C 1
ATOM 5555 O O . PHE B 1 210 ? -19.203 -26.188 -18.516 1 98.62 210 PHE B O 1
ATOM 5562 N N . PRO B 1 211 ? -20.281 -24.359 -19.094 1 97.88 211 PRO B N 1
ATOM 5563 C CA . PRO B 1 211 ? -21.281 -25.125 -19.844 1 97.88 211 PRO B CA 1
ATOM 5564 C C . PRO B 1 211 ? -20.672 -25.938 -20.984 1 97.88 211 PRO B C 1
ATOM 5566 O O . PRO B 1 211 ? -21.219 -26.969 -21.375 1 97.88 211 PRO B O 1
ATOM 5569 N N . SER B 1 212 ? -19.5 -25.562 -21.5 1 98.12 212 SER B N 1
ATOM 5570 C CA . SER B 1 212 ? -18.875 -26.297 -22.594 1 98.12 212 SER B CA 1
ATOM 5571 C C . SER B 1 212 ? -17.938 -27.375 -22.078 1 98.12 212 SER B C 1
ATOM 5573 O O . SER B 1 212 ? -17.406 -28.188 -22.844 1 98.12 212 SER B O 1
ATOM 5575 N N . GLY B 1 213 ? -17.625 -27.328 -20.781 1 97.75 213 GLY B N 1
ATOM 5576 C CA . GLY B 1 213 ? -16.719 -28.297 -20.172 1 97.75 213 GLY B CA 1
ATOM 5577 C C . GLY B 1 213 ? -15.266 -27.859 -20.219 1 97.75 213 GLY B C 1
ATOM 5578 O O . GLY B 1 213 ? -14.906 -26.938 -20.953 1 97.75 213 GLY B O 1
ATOM 5579 N N . ILE B 1 214 ? -14.477 -28.594 -19.469 1 98.5 214 ILE B N 1
ATOM 5580 C CA . ILE B 1 214 ? -13.062 -28.266 -19.312 1 98.5 214 ILE B CA 1
ATOM 5581 C C . ILE B 1 214 ? -12.312 -28.578 -20.594 1 98.5 214 ILE B C 1
ATOM 5583 O O . ILE B 1 214 ? -11.445 -27.812 -21.031 1 98.5 214 ILE B O 1
ATOM 5587 N N . PRO B 1 215 ? -12.633 -29.734 -21.297 1 98.44 215 PRO B N 1
ATOM 5588 C CA . PRO B 1 215 ? -11.938 -30 -22.547 1 98.44 215 PRO B CA 1
ATOM 5589 C C . PRO B 1 215 ? -12.102 -28.859 -23.562 1 98.44 215 PRO B C 1
ATOM 5591 O O . PRO B 1 215 ? -11.141 -28.5 -24.25 1 98.44 215 PRO B O 1
ATOM 5594 N N . ALA B 1 216 ? -13.273 -28.312 -23.609 1 98.56 216 ALA B N 1
ATOM 5595 C CA . ALA B 1 216 ? -13.516 -27.219 -24.547 1 98.56 216 ALA B CA 1
ATOM 5596 C C . ALA B 1 216 ? -12.711 -25.984 -24.156 1 98.56 216 ALA B C 1
ATOM 5598 O O . ALA B 1 216 ? -12.211 -25.266 -25.016 1 98.56 216 ALA B O 1
ATOM 5599 N N . LEU B 1 217 ? -12.664 -25.688 -22.891 1 98.75 217 LEU B N 1
ATOM 5600 C CA . LEU B 1 217 ? -11.875 -24.562 -22.406 1 98.75 217 LEU B CA 1
ATOM 5601 C C . LEU B 1 217 ? -10.391 -24.766 -22.734 1 98.75 217 LEU B C 1
ATOM 5603 O O . LEU B 1 217 ? -9.727 -23.828 -23.188 1 98.75 217 LEU B O 1
ATOM 5607 N N . ALA B 1 218 ? -9.891 -25.953 -22.547 1 98.81 218 ALA B N 1
ATOM 5608 C CA . ALA B 1 218 ? -8.5 -26.281 -22.875 1 98.81 218 ALA B CA 1
ATOM 5609 C C . ALA B 1 218 ? -8.242 -26.078 -24.375 1 98.81 218 ALA B C 1
ATOM 5611 O O . ALA B 1 218 ? -7.238 -25.484 -24.766 1 98.81 218 ALA B O 1
ATOM 5612 N N . ASP B 1 219 ? -9.156 -26.578 -25.188 1 98.75 219 ASP B N 1
ATOM 5613 C CA . ASP B 1 219 ? -9.039 -26.406 -26.625 1 98.75 219 ASP B CA 1
ATOM 5614 C C . ASP B 1 219 ? -8.992 -24.938 -27.016 1 98.75 219 ASP B C 1
ATOM 5616 O O . ASP B 1 219 ? -8.242 -24.547 -27.906 1 98.75 219 ASP B O 1
ATOM 5620 N N . TYR B 1 220 ? -9.852 -24.172 -26.359 1 98.75 220 TYR B N 1
ATOM 5621 C CA . TYR B 1 220 ? -9.867 -22.734 -26.609 1 98.75 220 TYR B CA 1
ATOM 5622 C C . TYR B 1 220 ? -8.5 -22.109 -26.344 1 98.75 220 TYR B C 1
ATOM 5624 O O . TYR B 1 220 ? -8.016 -21.312 -27.141 1 98.75 220 TYR B O 1
ATOM 5632 N N . MET B 1 221 ? -7.91 -22.469 -25.25 1 98.81 221 MET B N 1
ATOM 5633 C CA . MET B 1 221 ? -6.574 -21.984 -24.922 1 98.81 221 MET B CA 1
ATOM 5634 C C . MET B 1 221 ? -5.566 -22.406 -26 1 98.81 221 MET B C 1
ATOM 5636 O O . MET B 1 221 ? -4.801 -21.578 -26.484 1 98.81 221 MET B O 1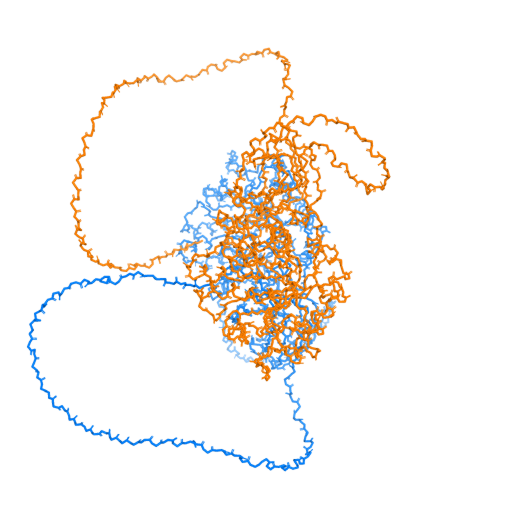
ATOM 5640 N N . HIS B 1 222 ? -5.559 -23.672 -26.391 1 98.81 222 HIS B N 1
ATOM 5641 C CA . HIS B 1 222 ? -4.594 -24.234 -27.344 1 98.81 222 HIS B CA 1
ATOM 5642 C C . HIS B 1 222 ? -4.734 -23.594 -28.719 1 98.81 222 HIS B C 1
ATOM 5644 O O . HIS B 1 222 ? -3.736 -23.344 -29.391 1 98.81 222 HIS B O 1
ATOM 5650 N N . GLN B 1 223 ? -5.91 -23.312 -29.062 1 98.62 223 GLN B N 1
ATOM 5651 C CA . GLN B 1 223 ? -6.152 -22.672 -30.359 1 98.62 223 GLN B CA 1
ATOM 5652 C C . GLN B 1 223 ? -5.52 -21.281 -30.391 1 98.62 223 GLN B C 1
ATOM 5654 O O . GLN B 1 223 ? -5.191 -20.766 -31.469 1 98.62 223 GLN B O 1
ATOM 5659 N N . LYS B 1 224 ? -5.258 -20.719 -29.266 1 98.62 224 LYS B N 1
ATOM 5660 C CA . LYS B 1 224 ? -4.695 -19.375 -29.172 1 98.62 224 LYS B CA 1
ATOM 5661 C C . LYS B 1 224 ? -3.199 -19.422 -28.875 1 98.62 224 LYS B C 1
ATOM 5663 O O . LYS B 1 224 ? -2.58 -18.391 -28.609 1 98.62 224 LYS B O 1
ATOM 5668 N N . GLY B 1 225 ? -2.705 -20.609 -28.859 1 98.56 225 GLY B N 1
ATOM 5669 C CA . GLY B 1 225 ? -1.285 -20.766 -28.594 1 98.56 225 GLY B CA 1
ATOM 5670 C C . GLY B 1 225 ? -0.944 -20.703 -27.125 1 98.56 225 GLY B C 1
ATOM 5671 O O . GLY B 1 225 ? 0.218 -20.516 -26.75 1 98.56 225 GLY B O 1
ATOM 5672 N N . LEU B 1 226 ? -1.951 -20.797 -26.281 1 98.88 226 LEU B N 1
ATOM 5673 C CA . LEU B 1 226 ? -1.753 -20.766 -24.844 1 98.88 226 LEU B CA 1
ATOM 5674 C C . LEU B 1 226 ? -1.802 -22.172 -24.25 1 98.88 226 LEU B C 1
ATOM 5676 O O . LEU B 1 226 ? -2.201 -23.125 -24.922 1 98.88 226 LEU B O 1
ATOM 5680 N N . LYS B 1 227 ? -1.286 -22.328 -23.094 1 98.88 227 LYS B N 1
ATOM 5681 C CA . LYS B 1 227 ? -1.372 -23.531 -22.297 1 98.88 227 LYS B CA 1
ATOM 5682 C C . LYS B 1 227 ? -2.486 -23.438 -21.266 1 98.88 227 LYS B C 1
ATOM 5684 O O . LYS B 1 227 ? -2.801 -22.344 -20.781 1 98.88 227 LYS B O 1
ATOM 5689 N N . PHE B 1 228 ? -3.037 -24.547 -20.969 1 98.88 228 PHE B N 1
ATOM 5690 C CA . PHE B 1 228 ? -4.145 -24.594 -20.016 1 98.88 228 PHE B CA 1
ATOM 5691 C C . PHE B 1 228 ? -3.709 -25.219 -18.703 1 98.88 228 PHE B C 1
ATOM 5693 O O . PHE B 1 228 ? -3.135 -26.297 -18.688 1 98.88 228 PHE B O 1
ATOM 5700 N N . GLY B 1 229 ? -3.98 -24.484 -17.547 1 98.88 229 GLY B N 1
ATOM 5701 C CA . GLY B 1 229 ? -3.686 -24.984 -16.203 1 98.88 229 GLY B CA 1
ATOM 5702 C C . GLY B 1 229 ? -4.93 -25.312 -15.406 1 98.88 229 GLY B C 1
ATOM 5703 O O . GLY B 1 229 ? -5.98 -24.703 -15.602 1 98.88 229 GLY B O 1
ATOM 5704 N N . ILE B 1 230 ? -4.742 -26.234 -14.461 1 98.81 230 ILE B N 1
ATOM 5705 C CA . ILE B 1 230 ? -5.844 -26.641 -13.594 1 98.81 230 ILE B CA 1
ATOM 5706 C C . ILE B 1 230 ? -5.352 -26.734 -12.156 1 98.81 230 ILE B C 1
ATOM 5708 O O . ILE B 1 230 ? -4.145 -26.781 -11.906 1 98.81 230 ILE B O 1
ATOM 5712 N N . TYR B 1 231 ? -6.305 -26.656 -11.273 1 98.62 231 TYR B N 1
ATOM 5713 C CA . TYR B 1 231 ? -6.047 -26.75 -9.844 1 98.62 231 TYR B CA 1
ATOM 5714 C C . TYR B 1 231 ? -6.707 -28 -9.258 1 98.62 231 TYR B C 1
ATOM 5716 O O . TYR B 1 231 ? -7.836 -28.328 -9.617 1 98.62 231 TYR B O 1
ATOM 5724 N N . GLU B 1 232 ? -5.98 -28.578 -8.391 1 98.62 232 GLU B N 1
ATOM 5725 C CA . GLU B 1 232 ? -6.551 -29.594 -7.508 1 98.62 232 GLU B CA 1
ATOM 5726 C C . GLU B 1 232 ? -5.848 -29.609 -6.152 1 98.62 232 GLU B C 1
ATOM 5728 O O . GLU B 1 232 ? -5.086 -28.688 -5.836 1 98.62 232 GLU B O 1
ATOM 5733 N N . ASP B 1 233 ? -6.289 -30.625 -5.32 1 98.62 233 ASP B N 1
ATOM 5734 C CA . ASP B 1 233 ? -5.82 -30.703 -3.939 1 98.62 233 ASP B CA 1
ATOM 5735 C C . ASP B 1 233 ? -5.582 -32.156 -3.525 1 98.62 233 ASP B C 1
ATOM 5737 O O . ASP B 1 233 ? -6.43 -33.031 -3.762 1 98.62 233 ASP B O 1
ATOM 5741 N N . TYR B 1 234 ? -4.406 -32.438 -2.932 1 98.44 234 TYR B N 1
ATOM 5742 C CA . TYR B 1 234 ? -4.07 -33.781 -2.463 1 98.44 234 TYR B CA 1
ATOM 5743 C C . TYR B 1 234 ? -4.949 -34.188 -1.284 1 98.44 234 TYR B C 1
ATOM 5745 O O . TYR B 1 234 ? -4.973 -35.344 -0.89 1 98.44 234 TYR B O 1
ATOM 5753 N N . GLY B 1 235 ? -5.855 -33.531 -0.844 1 97.88 235 GLY B N 1
ATOM 5754 C CA . GLY B 1 235 ? -6.723 -33.812 0.284 1 97.88 235 GLY B CA 1
ATOM 5755 C C . GLY B 1 235 ? -8.031 -34.469 -0.124 1 97.88 235 GLY B C 1
ATOM 5756 O O . GLY B 1 235 ? -8.25 -34.75 -1.306 1 97.88 235 GLY B O 1
ATOM 5757 N N . ASN B 1 236 ? -8.828 -34.844 0.963 1 97.25 236 ASN B N 1
ATOM 5758 C CA . ASN B 1 236 ? -10.188 -35.312 0.713 1 97.25 236 ASN B CA 1
ATOM 5759 C C . ASN B 1 236 ? -11.039 -34.25 0.033 1 97.25 236 ASN B C 1
ATOM 5761 O O . ASN B 1 236 ? -11.953 -34.562 -0.723 1 97.25 236 ASN B O 1
ATOM 5765 N N . TYR B 1 237 ? -10.711 -33.062 0.324 1 98.06 237 TYR B N 1
ATOM 5766 C CA . TYR B 1 237 ? -11.352 -31.891 -0.266 1 98.06 237 TYR B CA 1
ATOM 5767 C C . TYR B 1 237 ? -10.32 -30.844 -0.66 1 98.06 237 TYR B C 1
ATOM 5769 O O . TYR B 1 237 ? -9.203 -30.828 -0.14 1 98.06 237 TYR B O 1
ATOM 5777 N N . THR B 1 238 ? -10.75 -30.047 -1.655 1 98.25 238 THR B N 1
ATOM 5778 C CA . THR B 1 238 ? -9.953 -28.859 -1.938 1 98.25 238 THR B CA 1
ATOM 5779 C C . THR B 1 238 ? -10.094 -27.828 -0.812 1 98.25 238 THR B C 1
ATOM 5781 O O . THR B 1 238 ? -10.906 -28 0.096 1 98.25 238 THR B O 1
ATOM 5784 N N . CYS B 1 239 ? -9.305 -26.859 -0.858 1 96.5 239 CYS B N 1
ATOM 5785 C CA . CYS B 1 239 ? -9.375 -25.812 0.156 1 96.5 239 CYS B CA 1
ATOM 5786 C C . CYS B 1 239 ? -10.742 -25.125 0.143 1 96.5 239 CYS B C 1
ATOM 5788 O O . CYS B 1 239 ? -11.234 -24.688 1.184 1 96.5 239 CYS B O 1
ATOM 5790 N N . GLY B 1 240 ? -11.367 -25.141 -1.006 1 96.44 240 GLY B N 1
ATOM 5791 C CA . GLY B 1 240 ? -12.68 -24.531 -1.169 1 96.44 240 GLY B CA 1
ATOM 5792 C C . GLY B 1 240 ? -13.82 -25.5 -0.88 1 96.44 240 GLY B C 1
ATOM 5793 O O . GLY B 1 240 ? -14.992 -25.141 -1.043 1 96.44 240 GLY B O 1
ATOM 5794 N N . GLY B 1 241 ? -13.5 -26.719 -0.543 1 97.5 241 GLY B N 1
ATOM 5795 C CA . GLY B 1 241 ? -14.523 -27.672 -0.134 1 97.5 241 GLY B CA 1
ATOM 5796 C C . GLY B 1 241 ? -15.031 -28.516 -1.278 1 97.5 241 GLY B C 1
ATOM 5797 O O . GLY B 1 241 ? -16.094 -29.141 -1.174 1 97.5 241 GLY B O 1
ATOM 5798 N N . TYR B 1 242 ? -14.375 -28.594 -2.34 1 98.31 242 TYR B N 1
ATOM 5799 C CA . TYR B 1 242 ? -14.703 -29.422 -3.484 1 98.31 242 TYR B CA 1
ATOM 5800 C C . TYR B 1 242 ? -13.922 -30.734 -3.436 1 98.31 242 TYR B C 1
ATOM 5802 O O . TYR B 1 242 ? -13 -30.891 -2.629 1 98.31 242 TYR B O 1
ATOM 5810 N N . PRO B 1 243 ? -14.266 -31.734 -4.273 1 98.44 243 PRO B N 1
ATOM 5811 C CA . PRO B 1 243 ? -13.586 -33.031 -4.188 1 98.44 243 PRO B CA 1
ATOM 5812 C C . PRO B 1 243 ? -12.086 -32.906 -4.449 1 98.44 243 PRO B C 1
ATOM 5814 O O . PRO B 1 243 ? -11.664 -32.312 -5.441 1 98.44 243 PRO B O 1
ATOM 5817 N N . GLY B 1 244 ? -11.32 -33.531 -3.621 1 98.56 244 GLY B N 1
ATOM 5818 C CA . GLY B 1 244 ? -9.883 -33.656 -3.801 1 98.56 244 GLY B CA 1
ATOM 5819 C C . GLY B 1 244 ? -9.469 -34.938 -4.496 1 98.56 244 GLY B C 1
ATOM 5820 O O . GLY B 1 244 ? -10.32 -35.719 -4.938 1 98.56 244 GLY B O 1
ATOM 5821 N N . ILE B 1 245 ? -8.195 -35.188 -4.551 1 98.44 245 ILE B N 1
ATOM 5822 C CA . ILE B 1 245 ? -7.762 -36.25 -5.426 1 98.44 245 ILE B CA 1
ATOM 5823 C C . ILE B 1 245 ? -7.543 -37.531 -4.605 1 98.44 245 ILE B C 1
ATOM 5825 O O . ILE B 1 245 ? -7.348 -38.625 -5.164 1 98.44 245 ILE B O 1
ATOM 5829 N N . LEU B 1 246 ? -7.453 -37.438 -3.254 1 97.75 246 LEU B N 1
ATOM 5830 C CA . LEU B 1 246 ? -7.23 -38.625 -2.443 1 97.75 246 LEU B CA 1
ATOM 5831 C C . LEU B 1 246 ? -8.242 -39.719 -2.783 1 97.75 246 LEU B C 1
ATOM 5833 O O . LEU B 1 246 ? -9.445 -39.469 -2.82 1 97.75 246 LEU B O 1
ATOM 5837 N N . GLY B 1 247 ? -7.711 -40.906 -3.045 1 96.94 247 GLY B N 1
ATOM 5838 C CA . GLY B 1 247 ? -8.555 -42.031 -3.434 1 96.94 247 GLY B CA 1
ATOM 5839 C C . GLY B 1 247 ? -8.82 -42.062 -4.926 1 96.94 247 GLY B C 1
ATOM 5840 O O . GLY B 1 247 ? -9.383 -43.062 -5.422 1 96.94 247 GLY B O 1
ATOM 5841 N N . HIS B 1 248 ? -8.352 -41.062 -5.668 1 98.31 248 HIS B N 1
ATOM 5842 C CA . HIS B 1 248 ? -8.656 -40.969 -7.094 1 98.31 248 HIS B CA 1
ATOM 5843 C C . HIS B 1 248 ? -7.445 -40.5 -7.891 1 98.31 248 HIS B C 1
ATOM 5845 O O . HIS B 1 248 ? -7.598 -39.844 -8.922 1 98.31 248 HIS B O 1
ATOM 5851 N N . LEU B 1 249 ? -6.281 -40.719 -7.426 1 98.5 249 LEU B N 1
ATOM 5852 C CA . LEU B 1 249 ? -5.07 -40.156 -8.016 1 98.5 249 LEU B CA 1
ATOM 5853 C C . LEU B 1 249 ? -4.945 -40.531 -9.484 1 98.5 249 LEU B C 1
ATOM 5855 O O . LEU B 1 249 ? -4.773 -39.688 -10.344 1 98.5 249 LEU B O 1
ATOM 5859 N N . LYS B 1 250 ? -5.051 -41.844 -9.758 1 98.44 250 LYS B N 1
ATOM 5860 C CA . LYS B 1 250 ? -4.895 -42.281 -11.133 1 98.44 250 LYS B CA 1
ATOM 5861 C C . LYS B 1 250 ? -6.012 -41.75 -12.023 1 98.44 250 LYS B C 1
ATOM 5863 O O . LYS B 1 250 ? -5.754 -41.281 -13.133 1 98.44 250 LYS B O 1
ATOM 5868 N N . THR B 1 251 ? -7.199 -41.844 -11.555 1 98.56 251 THR B N 1
ATOM 5869 C CA . THR B 1 251 ? -8.352 -41.375 -12.305 1 98.56 251 THR B CA 1
ATOM 5870 C C . THR B 1 251 ? -8.203 -39.906 -12.641 1 98.56 251 THR B C 1
ATOM 5872 O O . THR B 1 251 ? -8.469 -39.469 -13.773 1 98.56 251 THR B O 1
ATOM 5875 N N . ASP B 1 252 ? -7.832 -39.125 -11.711 1 98.81 252 ASP B N 1
ATOM 5876 C CA . ASP B 1 252 ? -7.73 -37.688 -11.914 1 98.81 252 ASP B CA 1
ATOM 5877 C C . ASP B 1 252 ? -6.574 -37.344 -12.852 1 98.81 252 ASP B C 1
ATOM 5879 O O . ASP B 1 252 ? -6.699 -36.469 -13.711 1 98.81 252 ASP B O 1
ATOM 5883 N N . ALA B 1 253 ? -5.441 -38.031 -12.695 1 98.75 253 ALA B N 1
ATOM 5884 C CA . ALA B 1 253 ? -4.324 -37.812 -13.617 1 98.75 253 ALA B CA 1
ATOM 5885 C C . ALA B 1 253 ? -4.742 -38.125 -15.055 1 98.75 253 ALA B C 1
ATOM 5887 O O . ALA B 1 253 ? -4.469 -37.312 -15.961 1 98.75 253 ALA B O 1
ATOM 5888 N N . ASP B 1 254 ? -5.391 -39.25 -15.242 1 98.62 254 ASP B N 1
ATOM 5889 C CA . ASP B 1 254 ? -5.855 -39.625 -16.578 1 98.62 254 ASP B CA 1
ATOM 5890 C C . ASP B 1 254 ? -6.859 -38.625 -17.109 1 98.62 254 ASP B C 1
ATOM 5892 O O . ASP B 1 254 ? -6.828 -38.281 -18.297 1 98.62 254 ASP B O 1
ATOM 5896 N N . THR B 1 255 ? -7.73 -38.125 -16.266 1 98.69 255 THR B N 1
ATOM 5897 C CA . THR B 1 255 ? -8.742 -37.156 -16.656 1 98.69 255 THR B CA 1
ATOM 5898 C C . THR B 1 255 ? -8.078 -35.875 -17.125 1 98.69 255 THR B C 1
ATOM 5900 O O . THR B 1 255 ? -8.461 -35.312 -18.172 1 98.69 255 THR B O 1
ATOM 5903 N N . PHE B 1 256 ? -7.102 -35.406 -16.406 1 98.81 256 PHE B N 1
ATOM 5904 C CA . PHE B 1 256 ? -6.406 -34.156 -16.781 1 98.81 256 PHE B CA 1
ATOM 5905 C C . PHE B 1 256 ? -5.727 -34.312 -18.141 1 98.81 256 PHE B C 1
ATOM 5907 O O . PHE B 1 256 ? -5.777 -33.406 -18.969 1 98.81 256 PHE B O 1
ATOM 5914 N N . ALA B 1 257 ? -5.094 -35.469 -18.328 1 98.69 257 ALA B N 1
ATOM 5915 C CA . ALA B 1 257 ? -4.453 -35.719 -19.609 1 98.69 257 ALA B CA 1
ATOM 5916 C C . ALA B 1 257 ? -5.469 -35.719 -20.75 1 98.69 257 ALA B C 1
ATOM 5918 O O . ALA B 1 257 ? -5.234 -35.094 -21.781 1 98.69 257 ALA B O 1
ATOM 5919 N N . GLU B 1 258 ? -6.551 -36.375 -20.531 1 98.38 258 GLU B N 1
ATOM 5920 C CA . GLU B 1 258 ? -7.609 -36.406 -21.531 1 98.38 258 GLU B CA 1
ATOM 5921 C C . GLU B 1 258 ? -8.164 -35.031 -21.844 1 98.38 258 GLU B C 1
ATOM 5923 O O . GLU B 1 258 ? -8.523 -34.75 -22.984 1 98.38 258 GLU B O 1
ATOM 5928 N N . TRP B 1 259 ? -8.266 -34.219 -20.812 1 98.75 259 TRP B N 1
ATOM 5929 C CA . TRP B 1 259 ? -8.836 -32.875 -20.953 1 98.75 259 TRP B CA 1
ATOM 5930 C C . TRP B 1 259 ? -7.852 -31.922 -21.625 1 98.75 259 TRP B C 1
ATOM 5932 O O . TRP B 1 259 ? -8.211 -30.797 -21.984 1 98.75 259 TRP B O 1
ATOM 5942 N N . GLY B 1 260 ? -6.59 -32.312 -21.797 1 98.69 260 GLY B N 1
ATOM 5943 C CA . GLY B 1 260 ? -5.598 -31.484 -22.438 1 98.69 260 GLY B CA 1
ATOM 5944 C C . GLY B 1 260 ? -4.93 -30.516 -21.5 1 98.69 260 GLY B C 1
ATOM 5945 O O . GLY B 1 260 ? -4.531 -29.406 -21.891 1 98.69 260 GLY B O 1
ATOM 5946 N N . VAL B 1 261 ? -4.762 -30.875 -20.25 1 98.88 261 VAL B N 1
ATOM 5947 C CA . VAL B 1 261 ? -4.148 -30.016 -19.25 1 98.88 261 VAL B CA 1
ATOM 5948 C C . VAL B 1 261 ? -2.639 -29.969 -19.453 1 98.88 261 VAL B C 1
ATOM 5950 O O . VAL B 1 261 ? -2.008 -30.984 -19.734 1 98.88 261 VAL B O 1
ATOM 5953 N N . ASP B 1 262 ? -2.045 -28.734 -19.297 1 98.81 262 ASP B N 1
ATOM 5954 C CA . ASP B 1 262 ? -0.614 -28.531 -19.5 1 98.81 262 ASP B CA 1
ATOM 5955 C C . ASP B 1 262 ? 0.081 -28.172 -18.188 1 98.81 262 ASP B C 1
ATOM 5957 O O . ASP B 1 262 ? 1.31 -28.219 -18.109 1 98.81 262 ASP B O 1
ATOM 5961 N N . TYR B 1 263 ? -0.627 -27.797 -17.219 1 98.75 263 TYR B N 1
ATOM 5962 C CA . TYR B 1 263 ? -0.146 -27.266 -15.953 1 98.75 263 TYR B CA 1
ATOM 5963 C C . TYR B 1 263 ? -1.068 -27.672 -14.805 1 98.75 263 TYR B C 1
ATOM 5965 O O . TYR B 1 263 ? -2.273 -27.406 -14.852 1 98.75 263 TYR B O 1
ATOM 5973 N N . VAL B 1 264 ? -0.521 -28.328 -13.773 1 98.88 264 VAL B N 1
ATOM 5974 C CA . VAL B 1 264 ? -1.318 -28.766 -12.633 1 98.88 264 VAL B CA 1
ATOM 5975 C C . VAL B 1 264 ? -0.794 -28.125 -11.352 1 98.88 264 VAL B C 1
ATOM 5977 O O . VAL B 1 264 ? 0.359 -28.344 -10.969 1 98.88 264 VAL B O 1
ATOM 5980 N N . LYS B 1 265 ? -1.607 -27.328 -10.742 1 98.81 265 LYS B N 1
ATOM 5981 C CA . LYS B 1 265 ? -1.342 -26.844 -9.391 1 98.81 265 LYS B CA 1
ATOM 5982 C C . LYS B 1 265 ? -2.016 -27.734 -8.344 1 98.81 265 LYS B C 1
ATOM 5984 O O . LYS B 1 265 ? -3.234 -27.906 -8.367 1 98.81 265 LYS B O 1
ATOM 5989 N N . LEU B 1 266 ? -1.211 -28.297 -7.445 1 98.81 266 LEU B N 1
ATOM 5990 C CA . LEU B 1 266 ? -1.754 -29.203 -6.43 1 98.81 266 LEU B CA 1
ATOM 5991 C C . LEU B 1 266 ? -1.52 -28.641 -5.031 1 98.81 266 LEU B C 1
ATOM 5993 O O . LEU B 1 266 ? -0.374 -28.484 -4.605 1 98.81 266 LEU B O 1
ATOM 5997 N N . ASP B 1 267 ? -2.625 -28.375 -4.289 1 98.25 267 ASP B N 1
ATOM 5998 C CA . ASP B 1 267 ? -2.59 -27.938 -2.893 1 98.25 267 ASP B CA 1
ATOM 5999 C C . ASP B 1 267 ? -2.756 -29.141 -1.952 1 98.25 267 ASP B C 1
ATOM 6001 O O . ASP B 1 267 ? -2.574 -30.281 -2.359 1 98.25 267 ASP B O 1
ATOM 6005 N N . GLY B 1 268 ? -2.967 -28.891 -0.585 1 97.56 268 GLY B N 1
ATOM 6006 C CA . GLY B 1 268 ? -3.043 -29.984 0.368 1 97.56 268 GLY B CA 1
ATOM 6007 C C . GLY B 1 268 ? -3.846 -29.641 1.608 1 97.56 268 GLY B C 1
ATOM 6008 O O . GLY B 1 268 ? -3.434 -29.953 2.727 1 97.56 268 GLY B O 1
ATOM 6009 N N . CYS B 1 269 ? -4.996 -29 1.508 1 96.19 269 CYS B N 1
ATOM 6010 C CA . CYS B 1 269 ? -5.73 -28.375 2.602 1 96.19 269 CYS B CA 1
ATOM 6011 C C . CYS B 1 269 ? -6.348 -29.422 3.516 1 96.19 269 CYS B C 1
ATOM 6013 O O . CYS B 1 269 ? -6.543 -29.188 4.707 1 96.19 269 CYS B O 1
ATOM 6015 N N . TYR B 1 270 ? -6.742 -30.516 3.113 1 96.19 270 TYR B N 1
ATOM 6016 C CA . TYR B 1 270 ? -7.43 -31.531 3.908 1 96.19 270 TYR B CA 1
ATOM 6017 C C . TYR B 1 270 ? -6.676 -32.844 3.875 1 96.19 270 TYR B C 1
ATOM 6019 O O . TYR B 1 270 ? -7.273 -33.906 3.668 1 96.19 270 TYR B O 1
ATOM 6027 N N . ALA B 1 271 ? -5.426 -32.781 4.035 1 97.19 271 ALA B N 1
ATOM 6028 C CA . ALA B 1 271 ? -4.535 -33.938 4.152 1 97.19 271 ALA B CA 1
ATOM 6029 C C . ALA B 1 271 ? -3.539 -33.75 5.289 1 97.19 271 ALA B C 1
ATOM 6031 O O . ALA B 1 271 ? -3.27 -32.625 5.707 1 97.19 271 ALA B O 1
ATOM 6032 N N . ASP B 1 272 ? -3.012 -34.844 5.809 1 96.81 272 ASP B N 1
ATOM 6033 C CA . ASP B 1 272 ? -1.909 -34.812 6.766 1 96.81 272 ASP B CA 1
ATOM 6034 C C . ASP B 1 272 ? -0.588 -34.5 6.066 1 96.81 272 ASP B C 1
ATOM 6036 O O . ASP B 1 272 ? -0.155 -35.219 5.184 1 96.81 272 ASP B O 1
ATOM 6040 N N . PRO B 1 273 ? 0.033 -33.438 6.449 1 97.56 273 PRO B N 1
ATOM 6041 C CA . PRO B 1 273 ? 1.292 -33.094 5.793 1 97.56 273 PRO B CA 1
ATOM 6042 C C . PRO B 1 273 ? 2.309 -34.219 5.793 1 97.56 273 PRO B C 1
ATOM 6044 O O . PRO B 1 273 ? 3.146 -34.312 4.887 1 97.56 273 PRO B O 1
ATOM 6047 N N . LYS B 1 274 ? 2.277 -35.094 6.691 1 97 274 LYS B N 1
ATOM 6048 C CA . LYS B 1 274 ? 3.188 -36.25 6.75 1 97 274 LYS B CA 1
ATOM 6049 C C . LYS B 1 274 ? 3.002 -37.156 5.543 1 97 274 LYS B C 1
ATOM 6051 O O . LYS B 1 274 ? 3.949 -37.812 5.102 1 97 274 LYS B O 1
ATOM 6056 N N . ASP B 1 275 ? 1.832 -37.188 5.062 1 97.25 275 ASP B N 1
ATOM 6057 C CA . ASP B 1 275 ? 1.511 -38.094 3.959 1 97.25 275 ASP B CA 1
ATOM 6058 C C . ASP B 1 275 ? 1.961 -37.5 2.623 1 97.25 275 ASP B C 1
ATOM 6060 O O . ASP B 1 275 ? 1.972 -38.219 1.605 1 97.25 275 ASP B O 1
ATOM 6064 N N . MET B 1 276 ? 2.359 -36.312 2.6 1 98.06 276 MET B N 1
ATOM 6065 C CA . MET B 1 276 ? 2.652 -35.625 1.353 1 98.06 276 MET B CA 1
ATOM 6066 C C . MET B 1 276 ? 3.965 -36.094 0.748 1 98.06 276 MET B C 1
ATOM 6068 O O . MET B 1 276 ? 4.137 -36.062 -0.472 1 98.06 276 MET B O 1
ATOM 6072 N N . ASP B 1 277 ? 4.855 -36.656 1.54 1 98.12 277 ASP B N 1
ATOM 6073 C CA . ASP B 1 277 ? 6.113 -37.188 1.039 1 98.12 277 ASP B CA 1
ATOM 6074 C C . ASP B 1 277 ? 5.867 -38.375 0.113 1 98.12 277 ASP B C 1
ATOM 6076 O O . ASP B 1 277 ? 6.688 -38.656 -0.761 1 98.12 277 ASP B O 1
ATOM 6080 N N . GLU B 1 278 ? 4.82 -39.031 0.368 1 97.88 278 GLU B N 1
ATOM 6081 C CA . GLU B 1 278 ? 4.453 -40.156 -0.5 1 97.88 278 GLU B CA 1
ATOM 6082 C C . GLU B 1 278 ? 3.459 -39.719 -1.572 1 97.88 278 GLU B C 1
ATOM 6084 O O . GLU B 1 278 ? 3.568 -40.125 -2.73 1 97.88 278 GLU B O 1
ATOM 6089 N N . GLY B 1 279 ? 2.531 -38.938 -1.195 1 98.12 279 GLY B N 1
ATOM 6090 C CA . GLY B 1 279 ? 1.404 -38.562 -2.043 1 98.12 279 GLY B CA 1
ATOM 6091 C C . GLY B 1 279 ? 1.802 -37.75 -3.246 1 98.12 279 GLY B C 1
ATOM 6092 O O . GLY B 1 279 ? 1.392 -38.031 -4.371 1 98.12 279 GLY B O 1
ATOM 6093 N N . TYR B 1 280 ? 2.541 -36.688 -3.059 1 98.56 280 TYR B N 1
ATOM 6094 C CA . TYR B 1 280 ? 2.904 -35.781 -4.148 1 98.56 280 TYR B CA 1
ATOM 6095 C C . TYR B 1 280 ? 3.75 -36.5 -5.191 1 98.56 280 TYR B C 1
ATOM 6097 O O . TYR B 1 280 ? 3.488 -36.406 -6.391 1 98.56 280 TYR B O 1
ATOM 6105 N N . PRO B 1 281 ? 4.781 -37.312 -4.785 1 98.44 281 PRO B N 1
ATOM 6106 C CA . PRO B 1 281 ? 5.535 -38.062 -5.785 1 98.44 281 PRO B CA 1
ATOM 6107 C C . PRO B 1 281 ? 4.672 -39.094 -6.535 1 98.44 281 PRO B C 1
ATOM 6109 O O . PRO B 1 281 ? 4.84 -39.281 -7.742 1 98.44 281 PRO B O 1
ATOM 6112 N N . GLU B 1 282 ? 3.797 -39.719 -5.805 1 98.5 282 GLU B N 1
ATOM 6113 C CA . GLU B 1 282 ? 2.91 -40.688 -6.465 1 98.5 282 GLU B CA 1
ATOM 6114 C C . GLU B 1 282 ? 2.086 -40 -7.559 1 98.5 282 GLU B C 1
ATOM 6116 O O . GLU B 1 282 ? 2.006 -40.5 -8.68 1 98.5 282 GLU B O 1
ATOM 6121 N N . PHE B 1 283 ? 1.488 -38.906 -7.234 1 98.56 283 PHE B N 1
ATOM 6122 C CA . PHE B 1 283 ? 0.672 -38.219 -8.211 1 98.56 283 PHE B CA 1
ATOM 6123 C C . PHE B 1 283 ? 1.527 -37.719 -9.375 1 98.56 283 PHE B C 1
ATOM 6125 O O . PHE B 1 283 ? 1.11 -37.781 -10.531 1 98.56 283 PHE B O 1
ATOM 6132 N N . GLY B 1 284 ? 2.711 -37.188 -9.055 1 98 284 GLY B N 1
ATOM 6133 C CA . GLY B 1 284 ? 3.635 -36.781 -10.109 1 98 284 GLY B CA 1
ATOM 6134 C C . GLY B 1 284 ? 3.949 -37.906 -11.078 1 98 284 GLY B C 1
ATOM 6135 O O . GLY B 1 284 ? 3.967 -37.719 -12.297 1 98 284 GLY B O 1
ATOM 6136 N N . HIS B 1 285 ? 4.176 -39.094 -10.5 1 97.5 285 HIS B N 1
ATOM 6137 C CA . HIS B 1 285 ? 4.426 -40.25 -11.32 1 97.5 285 HIS B CA 1
ATOM 6138 C C . HIS B 1 285 ? 3.236 -40.562 -12.219 1 97.5 285 HIS B C 1
ATOM 6140 O O . HIS B 1 285 ? 3.406 -40.844 -13.414 1 97.5 285 HIS B O 1
ATOM 6146 N N . LEU B 1 286 ? 2.059 -40.5 -11.648 1 98.25 286 LEU B N 1
ATOM 6147 C CA . LEU B 1 286 ? 0.847 -40.812 -12.398 1 98.25 286 LEU B CA 1
ATOM 6148 C C . LEU B 1 286 ? 0.619 -39.781 -13.508 1 98.25 286 LEU B C 1
ATOM 6150 O O . LEU B 1 286 ? 0.162 -40.125 -14.594 1 98.25 286 LEU B O 1
ATOM 6154 N N . LEU B 1 287 ? 0.89 -38.469 -13.25 1 98.25 287 LEU B N 1
ATOM 6155 C CA . LEU B 1 287 ? 0.818 -37.469 -14.289 1 98.25 287 LEU B CA 1
ATOM 6156 C C . LEU B 1 287 ? 1.755 -37.812 -15.445 1 98.25 287 LEU B C 1
ATOM 6158 O O . LEU B 1 287 ? 1.362 -37.719 -16.609 1 98.25 287 LEU B O 1
ATOM 6162 N N . ASN B 1 288 ? 2.934 -38.281 -15.164 1 96 288 ASN B N 1
ATOM 6163 C CA . ASN B 1 288 ? 3.936 -38.594 -16.172 1 96 288 ASN B CA 1
ATOM 6164 C C . ASN B 1 288 ? 3.553 -39.812 -16.984 1 96 288 ASN B C 1
ATOM 6166 O O . ASN B 1 288 ? 3.807 -39.875 -18.188 1 96 288 ASN B O 1
ATOM 6170 N N . VAL B 1 289 ? 2.988 -40.75 -16.312 1 96.06 289 VAL B N 1
ATOM 6171 C CA . VAL B 1 289 ? 2.633 -42 -16.938 1 96.06 289 VAL B CA 1
ATOM 6172 C C . VAL B 1 289 ? 1.575 -41.781 -18.016 1 96.06 289 VAL B C 1
ATOM 6174 O O . VAL B 1 289 ? 1.468 -42.531 -18.984 1 96.06 289 VAL B O 1
ATOM 6177 N N . THR B 1 290 ? 0.807 -40.75 -17.891 1 97.38 290 THR B N 1
ATOM 6178 C CA . THR B 1 290 ? -0.227 -40.469 -18.875 1 97.38 290 THR B CA 1
ATOM 6179 C C . THR B 1 290 ? 0.391 -40.188 -20.25 1 97.38 290 THR B C 1
ATOM 6181 O O . THR B 1 290 ? -0.289 -40.281 -21.266 1 97.38 290 THR B O 1
ATOM 6184 N N . GLY B 1 291 ? 1.653 -39.688 -20.25 1 96.12 291 GLY B N 1
ATOM 6185 C CA . GLY B 1 291 ? 2.34 -39.375 -21.484 1 96.12 291 GLY B CA 1
ATOM 6186 C C . GLY B 1 291 ? 2.164 -37.906 -21.891 1 96.12 291 GLY B C 1
ATOM 6187 O O . GLY B 1 291 ? 2.902 -37.406 -22.734 1 96.12 291 GLY B O 1
ATOM 6188 N N . ARG B 1 292 ? 1.271 -37.219 -21.297 1 97.06 292 ARG B N 1
ATOM 6189 C CA . ARG B 1 292 ? 1.098 -35.812 -21.594 1 97.06 292 ARG B CA 1
ATOM 6190 C C . ARG B 1 292 ? 2.037 -34.938 -20.75 1 97.06 292 ARG B C 1
ATOM 6192 O O . ARG B 1 292 ? 2.107 -35.094 -19.531 1 97.06 292 ARG B O 1
ATOM 6199 N N . PRO B 1 293 ? 2.777 -34.062 -21.406 1 96.94 293 PRO B N 1
ATOM 6200 C CA . PRO B 1 293 ? 3.613 -33.188 -20.609 1 96.94 293 PRO B CA 1
ATOM 6201 C C . PRO B 1 293 ? 2.795 -32.188 -19.781 1 96.94 293 PRO B C 1
ATOM 6203 O O . PRO B 1 293 ? 2.006 -31.422 -20.328 1 96.94 293 PRO B O 1
ATOM 6206 N N . MET B 1 294 ? 2.906 -32.219 -18.469 1 98.5 294 MET B N 1
ATOM 6207 C CA . MET B 1 294 ? 2.223 -31.312 -17.562 1 98.5 294 MET B CA 1
ATOM 6208 C C . MET B 1 294 ? 3.199 -30.734 -16.531 1 98.5 294 MET B C 1
ATOM 6210 O O . MET B 1 294 ? 3.85 -31.484 -15.805 1 98.5 294 MET B O 1
ATOM 6214 N N . VAL B 1 295 ? 3.326 -29.406 -16.547 1 98.69 295 VAL B N 1
ATOM 6215 C CA . VAL B 1 295 ? 4.07 -28.766 -15.477 1 98.69 295 VAL B CA 1
ATOM 6216 C C . VAL B 1 295 ? 3.396 -29.047 -14.133 1 98.69 295 VAL B C 1
ATOM 6218 O O . VAL B 1 295 ? 2.174 -28.922 -14.008 1 98.69 295 VAL B O 1
ATOM 6221 N N . TYR B 1 296 ? 4.156 -29.484 -13.172 1 98.62 296 TYR B N 1
ATOM 6222 C CA . TYR B 1 296 ? 3.625 -29.875 -11.875 1 98.62 296 TYR B CA 1
ATOM 6223 C C . TYR B 1 296 ? 4.008 -28.859 -10.797 1 98.62 296 TYR B C 1
ATOM 6225 O O . TYR B 1 296 ? 5.156 -28.828 -10.344 1 98.62 296 TYR B O 1
ATOM 6233 N N . SER B 1 297 ? 3.053 -27.984 -10.375 1 98.75 297 SER B N 1
ATOM 6234 C CA . SER B 1 297 ? 3.203 -26.984 -9.312 1 98.75 297 SER B CA 1
ATOM 6235 C C . SER B 1 297 ? 2.707 -27.531 -7.98 1 98.75 297 SER B C 1
ATOM 6237 O O . SER B 1 297 ? 1.512 -27.781 -7.812 1 98.75 297 SER B O 1
ATOM 6239 N N . CYS B 1 298 ? 3.609 -27.641 -7.035 1 98.62 298 CYS B N 1
ATOM 6240 C CA . CYS B 1 298 ? 3.297 -28.281 -5.762 1 98.62 298 CYS B CA 1
ATOM 6241 C C . CYS B 1 298 ? 3.201 -27.25 -4.641 1 98.62 298 CYS B C 1
ATOM 6243 O O . CYS B 1 298 ? 3.936 -26.266 -4.637 1 98.62 298 CYS B O 1
ATOM 6245 N N . SER B 1 299 ? 2.299 -27.484 -3.682 1 98.19 299 SER B N 1
ATOM 6246 C CA . SER B 1 299 ? 2.264 -26.688 -2.459 1 98.19 299 SER B CA 1
ATOM 6247 C C . SER B 1 299 ? 2.791 -27.484 -1.268 1 98.19 299 SER B C 1
ATOM 6249 O O . SER B 1 299 ? 2.658 -27.047 -0.12 1 98.19 299 SER B O 1
ATOM 6251 N N . TRP B 1 300 ? 3.443 -28.562 -1.53 1 97.19 300 TRP B N 1
ATOM 6252 C CA . TRP B 1 300 ? 3.967 -29.578 -0.622 1 97.19 300 TRP B CA 1
ATOM 6253 C C . TRP B 1 300 ? 4.812 -28.938 0.475 1 97.19 300 TRP B C 1
ATOM 6255 O O . TRP B 1 300 ? 4.508 -29.078 1.662 1 97.19 300 TRP B O 1
ATOM 6265 N N . PRO B 1 301 ? 5.793 -28.172 0.229 1 97.88 301 PRO B N 1
ATOM 6266 C CA . PRO B 1 301 ? 6.637 -27.609 1.285 1 97.88 301 PRO B CA 1
ATOM 6267 C C . PRO B 1 301 ? 5.895 -26.609 2.168 1 97.88 301 PRO B C 1
ATOM 6269 O O . PRO B 1 301 ? 6.188 -26.516 3.361 1 97.88 301 PRO B O 1
ATOM 6272 N N . ASP B 1 302 ? 4.984 -25.891 1.633 1 97.38 302 ASP B N 1
ATOM 6273 C CA . ASP B 1 302 ? 4.242 -24.906 2.416 1 97.38 302 ASP B CA 1
ATOM 6274 C C . ASP B 1 302 ? 3.51 -25.562 3.58 1 97.38 302 ASP B C 1
ATOM 6276 O O . ASP B 1 302 ? 3.623 -25.125 4.727 1 97.38 302 ASP B O 1
ATOM 6280 N N . TYR B 1 303 ? 2.867 -26.625 3.271 1 97.62 303 TYR B N 1
ATOM 6281 C CA . TYR B 1 303 ? 2.07 -27.297 4.285 1 97.62 303 TYR B CA 1
ATOM 6282 C C . TYR B 1 303 ? 2.965 -27.969 5.32 1 97.62 303 TYR B C 1
ATOM 6284 O O . TYR B 1 303 ? 2.648 -27.984 6.512 1 97.62 303 TYR B O 1
ATOM 6292 N N . GLN B 1 304 ? 4.031 -28.484 4.859 1 97.75 304 GLN B N 1
ATOM 6293 C CA . GLN B 1 304 ? 4.938 -29.125 5.801 1 97.75 304 GLN B CA 1
ATOM 6294 C C . GLN B 1 304 ? 5.633 -28.109 6.691 1 97.75 304 GLN B C 1
ATOM 6296 O O . GLN B 1 304 ? 5.715 -28.281 7.906 1 97.75 304 GLN B O 1
ATOM 6301 N N . LEU B 1 305 ? 6.086 -27.047 6.172 1 96.94 305 LEU B N 1
ATOM 6302 C CA . LEU B 1 305 ? 6.719 -26 6.957 1 96.94 305 LEU B CA 1
ATOM 6303 C C . LEU B 1 305 ? 5.734 -25.406 7.961 1 96.94 305 LEU B C 1
ATOM 6305 O O . LEU B 1 305 ? 6.086 -25.188 9.125 1 96.94 305 LEU B O 1
ATOM 6309 N N . ALA B 1 306 ? 4.574 -25.172 7.512 1 94.88 306 ALA B N 1
ATOM 6310 C CA . ALA B 1 306 ? 3.545 -24.609 8.383 1 94.88 306 ALA B CA 1
ATOM 6311 C C . ALA B 1 306 ? 3.244 -25.562 9.547 1 94.88 306 ALA B C 1
ATOM 6313 O O . ALA B 1 306 ? 2.781 -25.125 10.602 1 94.88 306 ALA B O 1
ATOM 6314 N N . SER B 1 307 ? 3.572 -26.828 9.359 1 95.94 307 SER B N 1
ATOM 6315 C CA . SER B 1 307 ? 3.314 -27.828 10.391 1 95.94 307 SER B CA 1
ATOM 6316 C C . SER B 1 307 ? 4.566 -28.125 11.211 1 95.94 307 SER B C 1
ATOM 6318 O O . SER B 1 307 ? 4.594 -29.062 12.008 1 95.94 307 SER B O 1
ATOM 6320 N N . GLY B 1 308 ? 5.605 -27.375 10.977 1 95.31 308 GLY B N 1
ATOM 6321 C CA . GLY B 1 308 ? 6.84 -27.531 11.727 1 95.31 308 GLY B CA 1
ATOM 6322 C C . GLY B 1 308 ? 7.715 -28.656 11.219 1 95.31 308 GLY B C 1
ATOM 6323 O O . GLY B 1 308 ? 8.656 -29.078 11.898 1 95.31 308 GLY B O 1
ATOM 6324 N N . MET B 1 309 ? 7.406 -29.156 10.023 1 96.81 309 MET B N 1
ATOM 6325 C CA . MET B 1 309 ? 8.203 -30.219 9.414 1 96.81 309 MET B CA 1
ATOM 6326 C C . MET B 1 309 ? 9.305 -29.641 8.531 1 96.81 309 MET B C 1
ATOM 6328 O O . MET B 1 309 ? 9.203 -28.484 8.086 1 96.81 309 MET B O 1
ATOM 6332 N N . THR B 1 310 ? 10.328 -30.422 8.359 1 95.69 310 THR B N 1
ATOM 6333 C CA . THR B 1 310 ? 11.352 -30.094 7.379 1 95.69 310 THR B CA 1
ATOM 6334 C C . THR B 1 310 ? 11.07 -30.781 6.047 1 95.69 310 THR B C 1
ATOM 6336 O O . THR B 1 310 ? 11.047 -32 5.969 1 95.69 310 THR B O 1
ATOM 6339 N N . PRO B 1 311 ? 10.945 -30.031 5.078 1 97.25 311 PRO B N 1
ATOM 6340 C CA . PRO B 1 311 ? 10.625 -30.656 3.785 1 97.25 311 PRO B CA 1
ATOM 6341 C C . PRO B 1 311 ? 11.781 -31.484 3.229 1 97.25 311 PRO B C 1
ATOM 6343 O O . PRO B 1 311 ? 12.945 -31.141 3.43 1 97.25 311 PRO B O 1
ATOM 6346 N N . ASN B 1 312 ? 11.43 -32.562 2.557 1 96.44 312 ASN B N 1
ATOM 6347 C CA . ASN B 1 312 ? 12.414 -33.344 1.807 1 96.44 312 ASN B CA 1
ATOM 6348 C C . ASN B 1 312 ? 12.711 -32.719 0.453 1 96.44 312 ASN B C 1
ATOM 6350 O O . ASN B 1 312 ? 12.156 -33.125 -0.569 1 96.44 312 ASN B O 1
ATOM 6354 N N . TRP B 1 313 ? 13.656 -31.828 0.411 1 96.44 313 TRP B N 1
ATOM 6355 C CA . TRP B 1 313 ? 13.93 -31.016 -0.765 1 96.44 313 TRP B CA 1
ATOM 6356 C C . TRP B 1 313 ? 14.43 -31.875 -1.921 1 96.44 313 TRP B C 1
ATOM 6358 O O . TRP B 1 313 ? 14.141 -31.594 -3.086 1 96.44 313 TRP B O 1
ATOM 6368 N N . THR B 1 314 ? 15.156 -32.875 -1.625 1 96.06 314 THR B N 1
ATOM 6369 C CA . THR B 1 314 ? 15.617 -33.781 -2.674 1 96.06 314 THR B CA 1
ATOM 6370 C C . THR B 1 314 ? 14.438 -34.406 -3.412 1 96.06 314 THR B C 1
ATOM 6372 O O . THR B 1 314 ? 14.406 -34.406 -4.645 1 96.06 314 THR B O 1
ATOM 6375 N N . SER B 1 315 ? 13.5 -34.875 -2.637 1 97 315 SER B N 1
ATOM 6376 C CA . SER B 1 315 ? 12.312 -35.469 -3.232 1 97 315 SER B CA 1
ATOM 6377 C C . SER B 1 315 ? 11.477 -34.438 -3.971 1 97 315 SER B C 1
ATOM 6379 O O . SER B 1 315 ? 10.945 -34.688 -5.047 1 97 315 SER B O 1
ATOM 6381 N N . ILE B 1 316 ? 11.391 -33.281 -3.418 1 97.81 316 ILE B N 1
ATOM 6382 C CA . ILE B 1 316 ? 10.586 -32.219 -4.004 1 97.81 316 ILE B CA 1
ATOM 6383 C C . ILE B 1 316 ? 11.18 -31.812 -5.352 1 97.81 316 ILE B C 1
ATOM 6385 O O . ILE B 1 316 ? 10.453 -31.703 -6.344 1 97.81 316 ILE B O 1
ATOM 6389 N N . ILE B 1 317 ? 12.438 -31.703 -5.441 1 97 317 ILE B N 1
ATOM 6390 C CA . ILE B 1 317 ? 13.148 -31.312 -6.66 1 97 317 ILE B CA 1
ATOM 6391 C C . ILE B 1 317 ? 12.961 -32.375 -7.727 1 97 317 ILE B C 1
ATOM 6393 O O . ILE B 1 317 ? 12.773 -32.062 -8.906 1 97 317 ILE B O 1
ATOM 6397 N N . ALA B 1 318 ? 12.938 -33.594 -7.293 1 96.56 318 ALA B N 1
ATOM 6398 C CA . ALA B 1 318 ? 12.82 -34.719 -8.227 1 96.56 318 ALA B CA 1
ATOM 6399 C C . ALA B 1 318 ? 11.375 -34.906 -8.695 1 96.56 318 ALA B C 1
ATOM 6401 O O . ALA B 1 318 ? 11.117 -35.625 -9.664 1 96.56 318 ALA B O 1
ATOM 6402 N N . THR B 1 319 ? 10.453 -34.188 -8.062 1 97.62 319 THR B N 1
ATOM 6403 C CA . THR B 1 319 ? 9.039 -34.5 -8.289 1 97.62 319 THR B CA 1
ATOM 6404 C C . THR B 1 319 ? 8.344 -33.281 -8.938 1 97.62 319 THR B C 1
ATOM 6406 O O . THR B 1 319 ? 7.523 -33.469 -9.844 1 97.62 319 THR B O 1
ATOM 6409 N N . CYS B 1 320 ? 8.625 -32.125 -8.508 1 98.38 320 CYS B N 1
ATOM 6410 C CA . CYS B 1 320 ? 7.84 -30.938 -8.852 1 98.38 320 CYS B CA 1
ATOM 6411 C C . CYS B 1 320 ? 8.664 -29.969 -9.695 1 98.38 320 CYS B C 1
ATOM 6413 O O . CYS B 1 320 ? 9.875 -29.844 -9.5 1 98.38 320 CYS B O 1
ATOM 6415 N N . ASN B 1 321 ? 7.996 -29.234 -10.578 1 98.62 321 ASN B N 1
ATOM 6416 C CA . ASN B 1 321 ? 8.664 -28.219 -11.383 1 98.62 321 ASN B CA 1
ATOM 6417 C C . ASN B 1 321 ? 8.758 -26.891 -10.641 1 98.62 321 ASN B C 1
ATOM 6419 O O . ASN B 1 321 ? 9.594 -26.047 -10.969 1 98.62 321 ASN B O 1
ATOM 6423 N N . LEU B 1 322 ? 7.898 -26.625 -9.828 1 98.56 322 LEU B N 1
ATOM 6424 C CA . LEU B 1 322 ? 7.887 -25.484 -8.914 1 98.56 322 LEU B CA 1
ATOM 6425 C C . LEU B 1 322 ? 7.066 -25.797 -7.668 1 98.56 322 LEU B C 1
ATOM 6427 O O . LEU B 1 322 ? 6.273 -26.75 -7.66 1 98.56 322 LEU B O 1
ATOM 6431 N N . TRP B 1 323 ? 7.281 -24.969 -6.605 1 98.69 323 TRP B N 1
ATOM 6432 C CA . TRP B 1 323 ? 6.547 -25.219 -5.375 1 98.69 323 TRP B CA 1
ATOM 6433 C C . TRP B 1 323 ? 6.379 -23.953 -4.559 1 98.69 323 TRP B C 1
ATOM 6435 O O . TRP B 1 323 ? 7.25 -23.078 -4.578 1 98.69 323 TRP B O 1
ATOM 6445 N N . ARG B 1 324 ? 5.293 -23.922 -3.82 1 98.19 324 ARG B N 1
ATOM 6446 C CA . ARG B 1 324 ? 5.09 -22.922 -2.779 1 98.19 324 ARG B CA 1
ATOM 6447 C C . ARG B 1 324 ? 5.762 -23.344 -1.477 1 98.19 324 ARG B C 1
ATOM 6449 O O . ARG B 1 324 ? 5.738 -24.516 -1.108 1 98.19 324 ARG B O 1
ATOM 6456 N N . ASN B 1 325 ? 6.316 -22.359 -0.786 1 97.62 325 ASN B N 1
ATOM 6457 C CA . ASN B 1 325 ? 6.98 -22.688 0.472 1 97.62 325 ASN B CA 1
ATOM 6458 C C . ASN B 1 325 ? 6.688 -21.641 1.546 1 97.62 325 ASN B C 1
ATOM 6460 O O . ASN B 1 325 ? 7.387 -21.578 2.561 1 97.62 325 ASN B O 1
ATOM 6464 N N . PHE B 1 326 ? 5.723 -20.812 1.241 1 96.44 326 PHE B N 1
ATOM 6465 C CA . PHE B 1 326 ? 5.32 -19.781 2.186 1 96.44 326 PHE B CA 1
ATOM 6466 C C . PHE B 1 326 ? 3.859 -19.406 1.986 1 96.44 326 PHE B C 1
ATOM 6468 O O . PHE B 1 326 ? 3.145 -20.047 1.221 1 96.44 326 PHE B O 1
ATOM 6475 N N . ASP B 1 327 ? 3.4 -18.375 2.68 1 92.75 327 ASP B N 1
ATOM 6476 C CA . ASP B 1 327 ? 2 -17.969 2.748 1 92.75 327 ASP B CA 1
ATOM 6477 C C . ASP B 1 327 ? 1.495 -17.516 1.385 1 92.75 327 ASP B C 1
ATOM 6479 O O . ASP B 1 327 ? 2.264 -16.984 0.581 1 92.75 327 ASP B O 1
ATOM 6483 N N . ASP B 1 328 ? 0.164 -17.734 1.276 1 94.88 328 ASP B N 1
ATOM 6484 C CA . ASP B 1 328 ? -0.506 -17.141 0.123 1 94.88 328 ASP B CA 1
ATOM 6485 C C . ASP B 1 328 ? -0.353 -15.625 0.119 1 94.88 328 ASP B C 1
ATOM 6487 O O . ASP B 1 328 ? -0.498 -14.977 1.159 1 94.88 328 ASP B O 1
ATOM 6491 N N . ILE B 1 329 ? -0.064 -15.18 -1.077 1 97.25 329 ILE B N 1
ATOM 6492 C CA . ILE B 1 329 ? 0.017 -13.734 -1.215 1 97.25 329 ILE B CA 1
ATOM 6493 C C . ILE B 1 329 ? -1.38 -13.125 -1.109 1 97.25 329 ILE B C 1
ATOM 6495 O O . ILE B 1 329 ? -2.352 -13.695 -1.608 1 97.25 329 ILE B O 1
ATOM 6499 N N . GLN B 1 330 ? -1.482 -12 -0.416 1 95.56 330 GLN B N 1
ATOM 6500 C CA . GLN B 1 330 ? -2.691 -11.18 -0.338 1 95.56 330 GLN B CA 1
ATOM 6501 C C . GLN B 1 330 ? -2.504 -9.852 -1.057 1 95.56 330 GLN B C 1
ATOM 6503 O O . GLN B 1 330 ? -1.381 -9.484 -1.409 1 95.56 330 GLN B O 1
ATOM 6508 N N . ASP B 1 331 ? -3.611 -9.164 -1.287 1 94.12 331 ASP B N 1
ATOM 6509 C CA . ASP B 1 331 ? -3.561 -7.914 -2.041 1 94.12 331 ASP B CA 1
ATOM 6510 C C . ASP B 1 331 ? -3.119 -6.754 -1.152 1 94.12 331 ASP B C 1
ATOM 6512 O O . ASP B 1 331 ? -3.881 -5.809 -0.93 1 94.12 331 ASP B O 1
ATOM 6516 N N . SER B 1 332 ? -1.903 -6.812 -0.689 1 93.5 332 SER B N 1
ATOM 6517 C CA . SER B 1 332 ? -1.337 -5.777 0.167 1 93.5 332 SER B CA 1
ATOM 6518 C C . SER B 1 332 ? 0.187 -5.785 0.108 1 93.5 332 SER B C 1
ATOM 6520 O O . SER B 1 332 ? 0.801 -6.832 -0.096 1 93.5 332 SER B O 1
ATOM 6522 N N . TRP B 1 333 ? 0.723 -4.602 0.316 1 93.5 333 TRP B N 1
ATOM 6523 C CA . TRP B 1 333 ? 2.178 -4.531 0.393 1 93.5 333 TRP B CA 1
ATOM 6524 C C . TRP B 1 333 ? 2.699 -5.312 1.596 1 93.5 333 TRP B C 1
ATOM 6526 O O . TRP B 1 333 ? 3.768 -5.922 1.53 1 93.5 333 TRP B O 1
ATOM 6536 N N . ALA B 1 334 ? 2.018 -5.273 2.67 1 92.38 334 ALA B N 1
ATOM 6537 C CA . ALA B 1 334 ? 2.436 -6.027 3.85 1 92.38 334 ALA B CA 1
ATOM 6538 C C . ALA B 1 334 ? 2.652 -7.5 3.51 1 92.38 334 ALA B C 1
ATOM 6540 O O . ALA B 1 334 ? 3.625 -8.109 3.963 1 92.38 334 ALA B O 1
ATOM 6541 N N . SER B 1 335 ? 1.767 -8.062 2.74 1 95.69 335 SER B N 1
ATOM 6542 C CA . SER B 1 335 ? 1.898 -9.453 2.324 1 95.69 335 SER B CA 1
ATOM 6543 C C . SER B 1 335 ? 3.117 -9.648 1.429 1 95.69 335 SER B C 1
ATOM 6545 O O . SER B 1 335 ? 3.916 -10.562 1.651 1 95.69 335 SER B O 1
ATOM 6547 N N . VAL B 1 336 ? 3.268 -8.789 0.437 1 96.62 336 VAL B N 1
ATOM 6548 C CA . VAL B 1 336 ? 4.395 -8.867 -0.489 1 96.62 336 VAL B CA 1
ATOM 6549 C C . VAL B 1 336 ? 5.703 -8.742 0.283 1 96.62 336 VAL B C 1
ATOM 6551 O O . VAL B 1 336 ? 6.621 -9.547 0.091 1 96.62 336 VAL B O 1
ATOM 6554 N N . ALA B 1 337 ? 5.754 -7.789 1.179 1 94.62 337 ALA B N 1
ATOM 6555 C CA . ALA B 1 337 ? 6.965 -7.562 1.969 1 94.62 337 ALA B CA 1
ATOM 6556 C C . ALA B 1 337 ? 7.277 -8.773 2.846 1 94.62 337 ALA B C 1
ATOM 6558 O O . ALA B 1 337 ? 8.445 -9.148 3 1 94.62 337 ALA B O 1
ATOM 6559 N N . SER B 1 338 ? 6.273 -9.336 3.398 1 96.44 338 SER B N 1
ATOM 6560 C CA . SER B 1 338 ? 6.48 -10.508 4.242 1 96.44 338 SER B CA 1
ATOM 6561 C C . SER B 1 338 ? 7.078 -11.664 3.447 1 96.44 338 SER B C 1
ATOM 6563 O O . SER B 1 338 ? 7.93 -12.391 3.953 1 96.44 338 SER B O 1
ATOM 6565 N N . ILE B 1 339 ? 6.688 -11.797 2.287 1 98 339 ILE B N 1
ATOM 6566 C CA . ILE B 1 339 ? 7.215 -12.844 1.421 1 98 339 ILE B CA 1
ATOM 6567 C C . ILE B 1 339 ? 8.672 -12.547 1.079 1 98 339 ILE B C 1
ATOM 6569 O O . ILE B 1 339 ? 9.539 -13.414 1.201 1 98 339 ILE B O 1
ATOM 6573 N N . ILE B 1 340 ? 8.938 -11.312 0.687 1 97.19 340 ILE B N 1
ATOM 6574 C CA . ILE B 1 340 ? 10.305 -10.914 0.364 1 97.19 340 ILE B CA 1
ATOM 6575 C C . ILE B 1 340 ? 11.211 -11.141 1.571 1 97.19 340 ILE B C 1
ATOM 6577 O O . ILE B 1 340 ? 12.305 -11.695 1.438 1 97.19 340 ILE B O 1
ATOM 6581 N N . ASN B 1 341 ? 10.734 -10.75 2.736 1 96.88 341 ASN B N 1
ATOM 6582 C CA . ASN B 1 341 ? 11.516 -10.93 3.957 1 96.88 341 ASN B CA 1
ATOM 6583 C C . ASN B 1 341 ? 11.758 -12.406 4.25 1 96.88 341 ASN B C 1
ATOM 6585 O O . ASN B 1 341 ? 12.867 -12.789 4.637 1 96.88 341 ASN B O 1
ATOM 6589 N N . TYR B 1 342 ? 10.789 -13.227 4.094 1 98.06 342 TYR B N 1
ATOM 6590 C CA . TYR B 1 342 ? 10.945 -14.656 4.316 1 98.06 342 TYR B CA 1
ATOM 6591 C C . TYR B 1 342 ? 12.016 -15.234 3.4 1 98.06 342 TYR B C 1
ATOM 6593 O O . TYR B 1 342 ? 12.883 -15.992 3.848 1 98.06 342 TYR B O 1
ATOM 6601 N N . TYR B 1 343 ? 12.016 -14.867 2.107 1 98.12 343 TYR B N 1
ATOM 6602 C CA . TYR B 1 343 ? 12.961 -15.367 1.125 1 98.12 343 TYR B CA 1
ATOM 6603 C C . TYR B 1 343 ? 14.375 -14.891 1.437 1 98.12 343 TYR B C 1
ATOM 6605 O O . TYR B 1 343 ? 15.352 -15.586 1.161 1 98.12 343 TYR B O 1
ATOM 6613 N N . GLY B 1 344 ? 14.477 -13.68 1.963 1 97.56 344 GLY B N 1
ATOM 6614 C CA . GLY B 1 344 ? 15.781 -13.18 2.385 1 97.56 344 GLY B CA 1
ATOM 6615 C C . GLY B 1 344 ? 16.281 -13.828 3.66 1 97.56 344 GLY B C 1
ATOM 6616 O O . GLY B 1 344 ? 17.453 -14.227 3.742 1 97.56 344 GLY B O 1
ATOM 6617 N N . ASP B 1 345 ? 15.438 -14 4.629 1 97.5 345 ASP B N 1
ATOM 6618 C CA . ASP B 1 345 ? 15.812 -14.5 5.949 1 97.5 345 ASP B CA 1
ATOM 6619 C C . ASP B 1 345 ? 16.125 -15.992 5.902 1 97.5 345 ASP B C 1
ATOM 6621 O O . ASP B 1 345 ? 16.875 -16.5 6.734 1 97.5 345 ASP B O 1
ATOM 6625 N N . ASN B 1 346 ? 15.57 -16.688 4.918 1 97.19 346 ASN B N 1
ATOM 6626 C CA . ASN B 1 346 ? 15.758 -18.125 4.812 1 97.19 346 ASN B CA 1
ATOM 6627 C C . ASN B 1 346 ? 16.484 -18.5 3.523 1 97.19 346 ASN B C 1
ATOM 6629 O O . ASN B 1 346 ? 16.359 -19.641 3.043 1 97.19 346 ASN B O 1
ATOM 6633 N N . GLN B 1 347 ? 17.188 -17.594 2.926 1 97.06 347 GLN B N 1
ATOM 6634 C CA . GLN B 1 347 ? 17.734 -17.75 1.578 1 97.06 347 GLN B CA 1
ATOM 6635 C C . GLN B 1 347 ? 18.703 -18.906 1.512 1 97.06 347 GLN B C 1
ATOM 6637 O O . GLN B 1 347 ? 18.812 -19.578 0.481 1 97.06 347 GLN B O 1
ATOM 6642 N N . ASP B 1 348 ? 19.422 -19.297 2.557 1 95.44 348 ASP B N 1
ATOM 6643 C CA . ASP B 1 348 ? 20.406 -20.391 2.549 1 95.44 348 ASP B CA 1
ATOM 6644 C C . ASP B 1 348 ? 19.703 -21.734 2.438 1 95.44 348 ASP B C 1
ATOM 6646 O O . ASP B 1 348 ? 20.281 -22.703 1.923 1 95.44 348 ASP B O 1
ATOM 6650 N N . ASP B 1 349 ? 18.5 -21.781 2.855 1 93.25 349 ASP B N 1
ATOM 6651 C CA . ASP B 1 349 ? 17.734 -23.031 2.811 1 93.25 349 ASP B CA 1
ATOM 6652 C C . ASP B 1 349 ? 16.859 -23.078 1.567 1 93.25 349 ASP B C 1
ATOM 6654 O O . ASP B 1 349 ? 16.453 -24.172 1.129 1 93.25 349 ASP B O 1
ATOM 6658 N N . ILE B 1 350 ? 16.547 -21.969 1.009 1 93.88 350 ILE B N 1
ATOM 6659 C CA . ILE B 1 350 ? 15.531 -21.906 -0.039 1 93.88 350 ILE B CA 1
ATOM 6660 C C . ILE B 1 350 ? 16.203 -21.781 -1.403 1 93.88 350 ILE B C 1
ATOM 6662 O O . ILE B 1 350 ? 15.891 -22.547 -2.326 1 93.88 350 ILE B O 1
ATOM 6666 N N . ALA B 1 351 ? 17.172 -20.906 -1.542 1 95.94 351 ALA B N 1
ATOM 6667 C CA . ALA B 1 351 ? 17.734 -20.531 -2.838 1 95.94 351 ALA B CA 1
ATOM 6668 C C . ALA B 1 351 ? 18.469 -21.688 -3.475 1 95.94 351 ALA B C 1
ATOM 6670 O O . ALA B 1 351 ? 18.5 -21.828 -4.703 1 95.94 351 ALA B O 1
ATOM 6671 N N . VAL B 1 352 ? 19 -22.562 -2.656 1 94.62 352 VAL B N 1
ATOM 6672 C CA . VAL B 1 352 ? 19.859 -23.656 -3.133 1 94.62 352 VAL B CA 1
ATOM 6673 C C . VAL B 1 352 ? 19 -24.703 -3.844 1 94.62 352 VAL B C 1
ATOM 6675 O O . VAL B 1 352 ? 19.516 -25.531 -4.594 1 94.62 352 VAL B O 1
ATOM 6678 N N . ASN B 1 353 ? 17.734 -24.672 -3.602 1 95.38 353 ASN B N 1
ATOM 6679 C CA . ASN B 1 353 ? 16.844 -25.688 -4.145 1 95.38 353 ASN B CA 1
ATOM 6680 C C . ASN B 1 353 ? 16.281 -25.297 -5.508 1 95.38 353 ASN B C 1
ATOM 6682 O O . ASN B 1 353 ? 15.656 -26.094 -6.191 1 95.38 353 ASN B O 1
ATOM 6686 N N . ALA B 1 354 ? 16.562 -24.094 -5.926 1 96.06 354 ALA B N 1
ATOM 6687 C CA . ALA B 1 354 ? 15.961 -23.594 -7.156 1 96.06 354 ALA B CA 1
ATOM 6688 C C . ALA B 1 354 ? 16.922 -23.703 -8.328 1 96.06 354 ALA B C 1
ATOM 6690 O O . ALA B 1 354 ? 18.141 -23.594 -8.156 1 96.06 354 ALA B O 1
ATOM 6691 N N . GLY B 1 355 ? 16.312 -23.906 -9.539 1 96.69 355 GLY B N 1
ATOM 6692 C CA . GLY B 1 355 ? 17.047 -24 -10.789 1 96.69 355 GLY B CA 1
ATOM 6693 C C . GLY B 1 355 ? 16.188 -24.422 -11.961 1 96.69 355 GLY B C 1
ATOM 6694 O O . GLY B 1 355 ? 14.984 -24.609 -11.812 1 96.69 355 GLY B O 1
ATOM 6695 N N . PRO B 1 356 ? 16.844 -24.562 -13.125 1 97.19 356 PRO B N 1
ATOM 6696 C CA . PRO B 1 356 ? 16.094 -24.938 -14.32 1 97.19 356 PRO B CA 1
ATOM 6697 C C . PRO B 1 356 ? 15.266 -26.219 -14.125 1 97.19 356 PRO B C 1
ATOM 6699 O O . PRO B 1 356 ? 15.828 -27.281 -13.852 1 97.19 356 PRO B O 1
ATOM 6702 N N . GLY B 1 357 ? 13.992 -26.078 -14.211 1 97.19 357 GLY B N 1
ATOM 6703 C CA . GLY B 1 357 ? 13.086 -27.219 -14.109 1 97.19 357 GLY B CA 1
ATOM 6704 C C . GLY B 1 357 ? 12.477 -27.359 -12.727 1 97.19 357 GLY B C 1
ATOM 6705 O O . GLY B 1 357 ? 11.609 -28.219 -12.516 1 97.19 357 GLY B O 1
ATOM 6706 N N . HIS B 1 358 ? 13 -26.625 -11.758 1 97.38 358 HIS B N 1
ATOM 6707 C CA . HIS B 1 358 ? 12.477 -26.688 -10.398 1 97.38 358 HIS B CA 1
ATOM 6708 C C . HIS B 1 358 ? 12.641 -25.344 -9.688 1 97.38 358 HIS B C 1
ATOM 6710 O O . HIS B 1 358 ? 13.758 -24.953 -9.344 1 97.38 358 HIS B O 1
ATOM 6716 N N . TRP B 1 359 ? 11.539 -24.641 -9.391 1 98.56 359 TRP B N 1
ATOM 6717 C CA . TRP B 1 359 ? 11.578 -23.234 -8.992 1 98.56 359 TRP B CA 1
ATOM 6718 C C . TRP B 1 359 ? 10.859 -23.031 -7.668 1 98.56 359 TRP B C 1
ATOM 6720 O O . TRP B 1 359 ? 9.805 -23.609 -7.426 1 98.56 359 TRP B O 1
ATOM 6730 N N . ASN B 1 360 ? 11.445 -22.172 -6.777 1 98.69 360 ASN B N 1
ATOM 6731 C CA . ASN B 1 360 ? 10.688 -21.609 -5.664 1 98.69 360 ASN B CA 1
ATOM 6732 C C . ASN B 1 360 ? 9.625 -20.625 -6.141 1 98.69 360 ASN B C 1
ATOM 6734 O O . ASN B 1 360 ? 9.891 -19.797 -7.008 1 98.69 360 ASN B O 1
ATOM 6738 N N . ASP B 1 361 ? 8.453 -20.766 -5.609 1 98.75 361 ASP B N 1
ATOM 6739 C CA . ASP B 1 361 ? 7.328 -19.938 -6.035 1 98.75 361 ASP B CA 1
ATOM 6740 C C . ASP B 1 361 ? 6.84 -19.047 -4.895 1 98.75 361 ASP B C 1
ATOM 6742 O O . ASP B 1 361 ? 6.137 -19.516 -3.996 1 98.75 361 ASP B O 1
ATOM 6746 N N . PRO B 1 362 ? 7.176 -17.734 -4.941 1 98.56 362 PRO B N 1
ATOM 6747 C CA . PRO B 1 362 ? 6.672 -16.797 -3.934 1 98.56 362 PRO B CA 1
ATOM 6748 C C . PRO B 1 362 ? 5.223 -16.391 -4.188 1 98.56 362 PRO B C 1
ATOM 6750 O O . PRO B 1 362 ? 4.719 -15.461 -3.543 1 98.56 362 PRO B O 1
ATOM 6753 N N . ASP B 1 363 ? 4.57 -17.016 -5.035 1 98.5 363 ASP B N 1
ATOM 6754 C CA . ASP B 1 363 ? 3.152 -16.844 -5.328 1 98.5 363 ASP B CA 1
ATOM 6755 C C . ASP B 1 363 ? 2.934 -15.75 -6.371 1 98.5 363 ASP B C 1
ATOM 6757 O O . ASP B 1 363 ? 3.887 -15.273 -6.992 1 98.5 363 ASP B O 1
ATOM 6761 N N . MET B 1 364 ? 1.726 -15.344 -6.605 1 98.44 364 MET B N 1
ATOM 6762 C CA . MET B 1 364 ? 1.276 -14.633 -7.793 1 98.44 364 MET B CA 1
ATOM 6763 C C . MET B 1 364 ? 1.716 -13.172 -7.75 1 98.44 364 MET B C 1
ATOM 6765 O O . MET B 1 364 ? 1.952 -12.625 -6.672 1 98.44 364 MET B O 1
ATOM 6769 N N . LEU B 1 365 ? 1.798 -12.594 -8.953 1 98.75 365 LEU B N 1
ATOM 6770 C CA . LEU B 1 365 ? 1.916 -11.148 -9.117 1 98.75 365 LEU B CA 1
ATOM 6771 C C . LEU B 1 365 ? 0.56 -10.469 -8.953 1 98.75 365 LEU B C 1
ATOM 6773 O O . LEU B 1 365 ? -0.389 -10.789 -9.672 1 98.75 365 LEU B O 1
ATOM 6777 N N . ILE B 1 366 ? 0.514 -9.461 -8.047 1 97.88 366 ILE B N 1
ATOM 6778 C CA . ILE B 1 366 ? -0.756 -8.781 -7.805 1 97.88 366 ILE B CA 1
ATOM 6779 C C . ILE B 1 366 ? -0.688 -7.355 -8.336 1 97.88 366 ILE B C 1
ATOM 6781 O O . ILE B 1 366 ? -1.384 -6.469 -7.84 1 97.88 366 ILE B O 1
ATOM 6785 N N . ILE B 1 367 ? 0.165 -7.098 -9.273 1 97.81 367 ILE B N 1
ATOM 6786 C CA . ILE B 1 367 ? 0.404 -5.793 -9.891 1 97.81 367 ILE B CA 1
ATOM 6787 C C . ILE B 1 367 ? -0.838 -5.348 -10.656 1 97.81 367 ILE B C 1
ATOM 6789 O O . ILE B 1 367 ? -1.367 -6.098 -11.484 1 97.81 367 ILE B O 1
ATOM 6793 N N . GLY B 1 368 ? -1.298 -4.125 -10.391 1 96 368 GLY B N 1
ATOM 6794 C CA . GLY B 1 368 ? -2.453 -3.578 -11.086 1 96 368 GLY B CA 1
ATOM 6795 C C . GLY B 1 368 ? -3.752 -3.773 -10.328 1 96 368 GLY B C 1
ATOM 6796 O O . GLY B 1 368 ? -4.805 -3.295 -10.758 1 96 368 GLY B O 1
ATOM 6797 N N . ASN B 1 369 ? -3.633 -4.52 -9.195 1 95.69 369 ASN B N 1
ATOM 6798 C CA . ASN B 1 369 ? -4.809 -4.668 -8.344 1 95.69 369 ASN B CA 1
ATOM 6799 C C . ASN B 1 369 ? -5.004 -3.457 -7.441 1 95.69 369 ASN B C 1
ATOM 6801 O O . ASN B 1 369 ? -4.832 -2.316 -7.875 1 95.69 369 ASN B O 1
ATOM 6805 N N . TYR B 1 370 ? -5.422 -3.66 -6.172 1 91 370 TYR B N 1
ATOM 6806 C CA . TYR B 1 370 ? -5.887 -2.533 -5.367 1 91 370 TYR B CA 1
ATOM 6807 C C . TYR B 1 370 ? -4.867 -2.176 -4.289 1 91 370 TYR B C 1
ATOM 6809 O O . TYR B 1 370 ? -4.828 -1.038 -3.816 1 91 370 TYR B O 1
ATOM 6817 N N . GLY B 1 371 ? -4.039 -3.064 -3.986 1 92.19 371 GLY B N 1
ATOM 6818 C CA . GLY B 1 371 ? -3.318 -2.924 -2.73 1 92.19 371 GLY B CA 1
ATOM 6819 C C . GLY B 1 371 ? -1.922 -2.357 -2.902 1 92.19 371 GLY B C 1
ATOM 6820 O O . GLY B 1 371 ? -1.287 -1.95 -1.928 1 92.19 371 GLY B O 1
ATOM 6821 N N . LEU B 1 372 ? -1.393 -2.262 -4.121 1 94.69 372 LEU B N 1
ATOM 6822 C CA . LEU B 1 372 ? -0.018 -1.818 -4.324 1 94.69 372 LEU B CA 1
ATOM 6823 C C . LEU B 1 372 ? 0.017 -0.452 -5 1 94.69 372 LEU B C 1
ATOM 6825 O O . LEU B 1 372 ? -0.745 -0.197 -5.938 1 94.69 372 LEU B O 1
ATOM 6829 N N . SER B 1 373 ? 0.925 0.421 -4.48 1 92.31 373 SER B N 1
ATOM 6830 C CA . SER B 1 373 ? 1.264 1.634 -5.219 1 92.31 373 SER B CA 1
ATOM 6831 C C . SER B 1 373 ? 2.088 1.313 -6.461 1 92.31 373 SER B C 1
ATOM 6833 O O . SER B 1 373 ? 2.484 0.165 -6.672 1 92.31 373 SER B O 1
ATOM 6835 N N . TYR B 1 374 ? 2.279 2.324 -7.215 1 91.69 374 TYR B N 1
ATOM 6836 C CA . TYR B 1 374 ? 3.074 2.178 -8.43 1 91.69 374 TYR B CA 1
ATOM 6837 C C . TYR B 1 374 ? 4.484 1.699 -8.102 1 91.69 374 TYR B C 1
ATOM 6839 O O . TYR B 1 374 ? 4.98 0.751 -8.719 1 91.69 374 TYR B O 1
ATOM 6847 N N . GLU B 1 375 ? 5.102 2.273 -7.125 1 88.62 375 GLU B N 1
ATOM 6848 C CA . GLU B 1 375 ? 6.465 1.918 -6.746 1 88.62 375 GLU B CA 1
ATOM 6849 C C . GLU B 1 375 ? 6.52 0.531 -6.109 1 88.62 375 GLU B C 1
ATOM 6851 O O . GLU B 1 375 ? 7.473 -0.218 -6.32 1 88.62 375 GLU B O 1
ATOM 6856 N N . GLN B 1 376 ? 5.551 0.245 -5.355 1 92.75 376 GLN B N 1
ATOM 6857 C CA . GLN B 1 376 ? 5.457 -1.087 -4.766 1 92.75 376 GLN B CA 1
ATOM 6858 C C . GLN B 1 376 ? 5.289 -2.154 -5.84 1 92.75 376 GLN B C 1
ATOM 6860 O O . GLN B 1 376 ? 5.816 -3.262 -5.711 1 92.75 376 GLN B O 1
ATOM 6865 N N . SER B 1 377 ? 4.605 -1.857 -6.891 1 95.81 377 SER B N 1
ATOM 6866 C CA . SER B 1 377 ? 4.441 -2.766 -8.023 1 95.81 377 SER B CA 1
ATOM 6867 C C . SER B 1 377 ? 5.77 -3.031 -8.719 1 95.81 377 SER B C 1
ATOM 6869 O O . SER B 1 377 ? 6.082 -4.176 -9.055 1 95.81 377 SER B O 1
ATOM 6871 N N . LYS B 1 378 ? 6.539 -1.979 -8.867 1 93.19 378 LYS B N 1
ATOM 6872 C CA . LYS B 1 378 ? 7.879 -2.143 -9.422 1 93.19 378 LYS B CA 1
ATOM 6873 C C . LYS B 1 378 ? 8.734 -3.033 -8.531 1 93.19 378 LYS B C 1
ATOM 6875 O O . LYS B 1 378 ? 9.461 -3.898 -9.023 1 93.19 378 LYS B O 1
ATOM 6880 N N . ALA B 1 379 ? 8.602 -2.801 -7.309 1 93.31 379 ALA B N 1
ATOM 6881 C CA . ALA B 1 379 ? 9.375 -3.578 -6.344 1 93.31 379 ALA B CA 1
ATOM 6882 C C . ALA B 1 379 ? 9.031 -5.062 -6.434 1 93.31 379 ALA B C 1
ATOM 6884 O O . ALA B 1 379 ? 9.922 -5.914 -6.434 1 93.31 379 ALA B O 1
ATOM 6885 N N . GLN B 1 380 ? 7.742 -5.355 -6.488 1 97 380 GLN B N 1
ATOM 6886 C CA . GLN B 1 380 ? 7.383 -6.766 -6.578 1 97 380 GLN B CA 1
ATOM 6887 C C . GLN B 1 380 ? 7.977 -7.406 -7.828 1 97 380 GLN B C 1
ATOM 6889 O O . GLN B 1 380 ? 8.578 -8.484 -7.754 1 97 380 GLN B O 1
ATOM 6894 N N . MET B 1 381 ? 7.801 -6.723 -8.945 1 97.81 381 MET B N 1
ATOM 6895 C CA . MET B 1 381 ? 8.297 -7.277 -10.203 1 97.81 381 MET B CA 1
ATOM 6896 C C . MET B 1 381 ? 9.805 -7.5 -10.148 1 97.81 381 MET B C 1
ATOM 6898 O O . MET B 1 381 ? 10.297 -8.547 -10.57 1 97.81 381 MET B O 1
ATOM 6902 N N . ALA B 1 382 ? 10.492 -6.555 -9.594 1 95.88 382 ALA B N 1
ATOM 6903 C CA . ALA B 1 382 ? 11.945 -6.652 -9.484 1 95.88 382 ALA B CA 1
ATOM 6904 C C . ALA B 1 382 ? 12.359 -7.836 -8.617 1 95.88 382 ALA B C 1
ATOM 6906 O O . ALA B 1 382 ? 13.234 -8.617 -8.992 1 95.88 382 ALA B O 1
ATOM 6907 N N . MET B 1 383 ? 11.695 -7.988 -7.547 1 97.5 383 MET B N 1
ATOM 6908 C CA . MET B 1 383 ? 12.086 -9.031 -6.609 1 97.5 383 MET B CA 1
ATOM 6909 C C . MET B 1 383 ? 11.734 -10.414 -7.156 1 97.5 383 MET B C 1
ATOM 6911 O O . MET B 1 383 ? 12.484 -11.375 -6.961 1 97.5 383 MET B O 1
ATOM 6915 N N . TRP B 1 384 ? 10.625 -10.523 -7.824 1 98.62 384 TRP B N 1
ATOM 6916 C CA . TRP B 1 384 ? 10.273 -11.797 -8.453 1 98.62 384 TRP B CA 1
ATOM 6917 C C . TRP B 1 384 ? 11.273 -12.156 -9.547 1 98.62 384 TRP B C 1
ATOM 6919 O O . TRP B 1 384 ? 11.57 -13.336 -9.766 1 98.62 384 TRP B O 1
ATOM 6929 N N . ALA B 1 385 ? 11.773 -11.125 -10.195 1 98.25 385 ALA B N 1
ATOM 6930 C CA . ALA B 1 385 ? 12.836 -11.375 -11.172 1 98.25 385 ALA B CA 1
ATOM 6931 C C . ALA B 1 385 ? 14.125 -11.82 -10.484 1 98.25 385 ALA B C 1
ATOM 6933 O O . ALA B 1 385 ? 14.773 -12.773 -10.922 1 98.25 385 ALA B O 1
ATOM 6934 N N . ILE B 1 386 ? 14.438 -11.219 -9.383 1 97.5 386 ILE B N 1
ATOM 6935 C CA . ILE B 1 386 ? 15.633 -11.555 -8.617 1 97.5 386 ILE B CA 1
ATOM 6936 C C . ILE B 1 386 ? 15.508 -12.977 -8.062 1 97.5 386 ILE B C 1
ATOM 6938 O O . ILE B 1 386 ? 16.484 -13.727 -8.047 1 97.5 386 ILE B O 1
ATOM 6942 N N . PHE B 1 387 ? 14.32 -13.406 -7.773 1 98.56 387 PHE B N 1
ATOM 6943 C CA . PHE B 1 387 ? 14.086 -14.719 -7.184 1 98.56 387 PHE B CA 1
ATOM 6944 C C . PHE B 1 387 ? 14.039 -15.797 -8.258 1 98.56 387 PHE B C 1
ATOM 6946 O O . PHE B 1 387 ? 13.938 -16.984 -7.949 1 98.56 387 PHE B O 1
ATOM 6953 N N . ALA B 1 388 ? 14.102 -15.414 -9.5 1 98.38 388 ALA B N 1
ATOM 6954 C CA . ALA B 1 388 ? 13.789 -16.375 -10.547 1 98.38 388 ALA B CA 1
ATOM 6955 C C . ALA B 1 388 ? 12.469 -17.094 -10.273 1 98.38 388 ALA B C 1
ATOM 6957 O O . ALA B 1 388 ? 12.383 -18.312 -10.352 1 98.38 388 ALA B O 1
ATOM 6958 N N . ALA B 1 389 ? 11.484 -16.297 -9.945 1 98.75 389 ALA B N 1
ATOM 6959 C CA . ALA B 1 389 ? 10.18 -16.812 -9.562 1 98.75 389 ALA B CA 1
ATOM 6960 C C . ALA B 1 389 ? 9.258 -16.953 -10.773 1 98.75 389 ALA B C 1
ATOM 6962 O O . ALA B 1 389 ? 9.406 -16.219 -11.75 1 98.75 389 ALA B O 1
ATOM 6963 N N . PRO B 1 390 ? 8.312 -17.938 -10.727 1 98.88 390 PRO B N 1
ATOM 6964 C CA . PRO B 1 390 ? 7.254 -17.875 -11.734 1 98.88 390 PRO B CA 1
ATOM 6965 C C . PRO B 1 390 ? 6.566 -16.516 -11.789 1 98.88 390 PRO B C 1
ATOM 6967 O O . PRO B 1 390 ? 6.328 -15.891 -10.75 1 98.88 390 PRO B O 1
ATOM 6970 N N . LEU B 1 391 ? 6.395 -16.031 -12.992 1 98.88 391 LEU B N 1
ATOM 6971 C CA . LEU B 1 391 ? 5.656 -14.789 -13.195 1 98.88 391 LEU B CA 1
ATOM 6972 C C . LEU B 1 391 ? 4.207 -15.07 -13.578 1 98.88 391 LEU B C 1
ATOM 6974 O O . LEU B 1 391 ? 3.816 -14.867 -14.727 1 98.88 391 LEU B O 1
ATOM 6978 N N . ILE B 1 392 ? 3.467 -15.469 -12.57 1 98.88 392 ILE B N 1
ATOM 6979 C CA . ILE B 1 392 ? 2.047 -15.758 -12.734 1 98.88 392 ILE B CA 1
ATOM 6980 C C . ILE B 1 392 ? 1.221 -14.586 -12.203 1 98.88 392 ILE B C 1
ATOM 6982 O O . ILE B 1 392 ? 1.2 -14.336 -10.992 1 98.88 392 ILE B O 1
ATOM 6986 N N . MET B 1 393 ? 0.562 -13.945 -13.109 1 98.75 393 MET B N 1
ATOM 6987 C CA . MET B 1 393 ? -0.246 -12.789 -12.734 1 98.75 393 MET B CA 1
ATOM 6988 C C . MET B 1 393 ? -1.613 -13.219 -12.219 1 98.75 393 MET B C 1
ATOM 6990 O O . MET B 1 393 ? -2.201 -14.18 -12.727 1 98.75 393 MET B O 1
ATOM 6994 N N . SER B 1 394 ? -2.072 -12.547 -11.227 1 98.38 394 SER B N 1
ATOM 6995 C CA . SER B 1 394 ? -3.475 -12.617 -10.828 1 98.38 394 SER B CA 1
ATOM 6996 C C . SER B 1 394 ? -4.082 -11.227 -10.695 1 98.38 394 SER B C 1
ATOM 6998 O O . SER B 1 394 ? -4.082 -10.633 -9.617 1 98.38 394 SER B O 1
ATOM 7000 N N . ASN B 1 395 ? -4.531 -10.688 -11.75 1 97.75 395 ASN B N 1
ATOM 7001 C CA . ASN B 1 395 ? -5.121 -9.359 -11.891 1 97.75 395 ASN B CA 1
ATOM 7002 C C . ASN B 1 395 ? -6.23 -9.352 -12.938 1 97.75 395 ASN B C 1
ATOM 7004 O O . ASN B 1 395 ? -6.574 -10.391 -13.492 1 97.75 395 ASN B O 1
ATOM 7008 N N . ASP B 1 396 ? -6.926 -8.281 -13.086 1 97.12 396 ASP B N 1
ATOM 7009 C CA . ASP B 1 396 ? -7.961 -8.133 -14.102 1 97.12 396 ASP B CA 1
ATOM 7010 C C . ASP B 1 396 ? -7.43 -7.383 -15.32 1 97.12 396 ASP B C 1
ATOM 7012 O O . ASP B 1 396 ? -7.316 -6.152 -15.297 1 97.12 396 ASP B O 1
ATOM 7016 N N . LEU B 1 397 ? -7.195 -8.094 -16.375 1 98.38 397 LEU B N 1
ATOM 7017 C CA . LEU B 1 397 ? -6.578 -7.52 -17.578 1 98.38 397 LEU B CA 1
ATOM 7018 C C . LEU B 1 397 ? -7.547 -6.59 -18.297 1 98.38 397 LEU B C 1
ATOM 7020 O O . LEU B 1 397 ? -7.141 -5.797 -19.141 1 98.38 397 LEU B O 1
ATOM 7024 N N . ARG B 1 398 ? -8.852 -6.68 -18.016 1 96.62 398 ARG B N 1
ATOM 7025 C CA . ARG B 1 398 ? -9.852 -5.836 -18.672 1 96.62 398 ARG B CA 1
ATOM 7026 C C . ARG B 1 398 ? -9.68 -4.375 -18.266 1 96.62 398 ARG B C 1
ATOM 7028 O O . ARG B 1 398 ? -9.945 -3.471 -19.062 1 96.62 398 ARG B O 1
ATOM 7035 N N . SER B 1 399 ? -9.125 -4.188 -16.969 1 93.19 399 SER B N 1
ATOM 7036 C CA . SER B 1 399 ? -9.188 -2.836 -16.422 1 93.19 399 SER B CA 1
ATOM 7037 C C . SER B 1 399 ? -7.824 -2.389 -15.898 1 93.19 399 SER B C 1
ATOM 7039 O O . SER B 1 399 ? -7.691 -1.294 -15.352 1 93.19 399 SER B O 1
ATOM 7041 N N . ILE B 1 400 ? -6.867 -3.15 -16.062 1 96.12 400 ILE B N 1
ATOM 7042 C CA . ILE B 1 400 ? -5.551 -2.807 -15.539 1 96.12 400 ILE B CA 1
ATOM 7043 C C . ILE B 1 400 ? -5.055 -1.519 -16.188 1 96.12 400 ILE B C 1
ATOM 7045 O O . ILE B 1 400 ? -5.199 -1.332 -17.406 1 96.12 400 ILE B O 1
ATOM 7049 N N . ASP B 1 401 ? -4.543 -0.563 -15.336 1 94.31 401 ASP B N 1
ATOM 7050 C CA . ASP B 1 401 ? -3.967 0.687 -15.82 1 94.31 401 ASP B CA 1
ATOM 7051 C C . ASP B 1 401 ? -2.723 0.426 -16.672 1 94.31 401 ASP B C 1
ATOM 7053 O O . ASP B 1 401 ? -1.911 -0.441 -16.344 1 94.31 401 ASP B O 1
ATOM 7057 N N . ALA B 1 402 ? -2.492 1.239 -17.672 1 96 402 ALA B N 1
ATOM 7058 C CA . ALA B 1 402 ? -1.402 1.073 -18.625 1 96 402 ALA B CA 1
ATOM 7059 C C . ALA B 1 402 ? -0.046 1.111 -17.922 1 96 402 ALA B C 1
ATOM 7061 O O . ALA B 1 402 ? 0.889 0.419 -18.328 1 96 402 ALA B O 1
ATOM 7062 N N . LYS B 1 403 ? 0.069 1.875 -16.906 1 93.62 403 LYS B N 1
ATOM 7063 C CA . LYS B 1 403 ? 1.366 1.998 -16.25 1 93.62 403 LYS B CA 1
ATOM 7064 C C . LYS B 1 403 ? 1.756 0.697 -15.555 1 93.62 403 LYS B C 1
ATOM 7066 O O . LYS B 1 403 ? 2.936 0.34 -15.516 1 93.62 403 LYS B O 1
ATOM 7071 N N . TYR B 1 404 ? 0.806 0.008 -15.047 1 96.81 404 TYR B N 1
ATOM 7072 C CA . TYR B 1 404 ? 1.084 -1.28 -14.422 1 96.81 404 TYR B CA 1
ATOM 7073 C C . TYR B 1 404 ? 1.334 -2.354 -15.477 1 96.81 404 TYR B C 1
ATOM 7075 O O . TYR B 1 404 ? 2.172 -3.238 -15.281 1 96.81 404 TYR B O 1
ATOM 7083 N N . GLU B 1 405 ? 0.597 -2.277 -16.562 1 98 405 GLU B N 1
ATOM 7084 C CA . GLU B 1 405 ? 0.859 -3.17 -17.688 1 98 405 GLU B CA 1
ATOM 7085 C C . GLU B 1 405 ? 2.305 -3.049 -18.172 1 98 405 GLU B C 1
ATOM 7087 O O . GLU B 1 405 ? 2.939 -4.051 -18.5 1 98 405 GLU B O 1
ATOM 7092 N N . ALA B 1 406 ? 2.773 -1.848 -18.156 1 97 406 ALA B N 1
ATOM 7093 C CA . ALA B 1 406 ? 4.145 -1.601 -18.594 1 97 406 ALA B CA 1
ATOM 7094 C C . ALA B 1 406 ? 5.148 -2.289 -17.672 1 97 406 ALA B C 1
ATOM 7096 O O . ALA B 1 406 ? 6.195 -2.756 -18.125 1 97 406 ALA B O 1
ATOM 7097 N N . ILE B 1 407 ? 4.836 -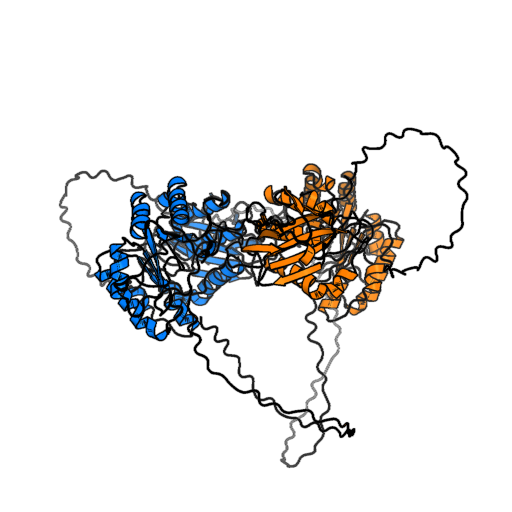2.35 -16.406 1 96.75 407 ILE B N 1
ATOM 7098 C CA . ILE B 1 407 ? 5.695 -3.055 -15.461 1 96.75 407 ILE B CA 1
ATOM 7099 C C . ILE B 1 407 ? 5.699 -4.547 -15.781 1 96.75 407 ILE B C 1
ATOM 7101 O O . ILE B 1 407 ? 6.762 -5.164 -15.883 1 96.75 407 ILE B O 1
ATOM 7105 N N . LEU B 1 408 ? 4.566 -5.102 -16.047 1 98.75 408 LEU B N 1
ATOM 7106 C CA . LEU B 1 408 ? 4.402 -6.531 -16.281 1 98.75 408 LEU B CA 1
ATOM 7107 C C . LEU B 1 408 ? 5.012 -6.926 -17.625 1 98.75 408 LEU B C 1
ATOM 7109 O O . LEU B 1 408 ? 5.469 -8.062 -17.797 1 98.75 408 LEU B O 1
ATOM 7113 N N . GLN B 1 409 ? 5.055 -5.969 -18.547 1 98.44 409 GLN B N 1
ATOM 7114 C CA . GLN B 1 409 ? 5.504 -6.277 -19.906 1 98.44 409 GLN B CA 1
ATOM 7115 C C . GLN B 1 409 ? 6.926 -5.773 -20.141 1 98.44 409 GLN B C 1
ATOM 7117 O O . GLN B 1 409 ? 7.387 -5.707 -21.281 1 98.44 409 GLN B O 1
ATOM 7122 N N . ASN B 1 410 ? 7.582 -5.359 -19.078 1 96.69 410 ASN B N 1
ATOM 7123 C CA . ASN B 1 410 ? 8.961 -4.891 -19.203 1 96.69 410 ASN B CA 1
ATOM 7124 C C . ASN B 1 410 ? 9.891 -6 -19.672 1 96.69 410 ASN B C 1
ATOM 7126 O O . ASN B 1 410 ? 10.281 -6.867 -18.891 1 96.69 410 ASN B O 1
ATOM 7130 N N . GLU B 1 411 ? 10.336 -5.949 -20.891 1 96.75 411 GLU B N 1
ATOM 7131 C CA . GLU B 1 411 ? 11.078 -7.02 -21.547 1 96.75 411 GLU B CA 1
ATOM 7132 C C . GLU B 1 411 ? 12.422 -7.254 -20.859 1 96.75 411 GLU B C 1
ATOM 7134 O O . GLU B 1 411 ? 12.891 -8.391 -20.766 1 96.75 411 GLU B O 1
ATOM 7139 N N . ASP B 1 412 ? 13.016 -6.211 -20.422 1 93.5 412 ASP B N 1
ATOM 7140 C CA . ASP B 1 412 ? 14.328 -6.34 -19.812 1 93.5 412 ASP B CA 1
ATOM 7141 C C . ASP B 1 412 ? 14.227 -7.035 -18.453 1 93.5 412 ASP B C 1
ATOM 7143 O O . ASP B 1 412 ? 15.07 -7.879 -18.109 1 93.5 412 ASP B O 1
ATOM 7147 N N . VAL B 1 413 ? 13.242 -6.711 -17.672 1 96.06 413 VAL B N 1
ATOM 7148 C CA . VAL B 1 413 ? 13.047 -7.348 -16.375 1 96.06 413 VAL B CA 1
ATOM 7149 C C . VAL B 1 413 ? 12.664 -8.812 -16.578 1 96.06 413 VAL B C 1
ATOM 7151 O O . VAL B 1 413 ? 13.141 -9.688 -15.844 1 96.06 413 VAL B O 1
ATOM 7154 N N . ILE B 1 414 ? 11.852 -9.094 -17.578 1 98.38 414 ILE B N 1
ATOM 7155 C CA . ILE B 1 414 ? 11.469 -10.469 -17.906 1 98.38 414 ILE B CA 1
ATOM 7156 C C . ILE B 1 414 ? 12.703 -11.266 -18.328 1 98.38 414 ILE B C 1
ATOM 7158 O O . ILE B 1 414 ? 12.859 -12.43 -17.953 1 98.38 414 ILE B O 1
ATOM 7162 N N . ALA B 1 415 ? 13.609 -10.633 -19.031 1 96.81 415 ALA B N 1
ATOM 7163 C CA . ALA B 1 415 ? 14.828 -11.312 -19.469 1 96.81 415 ALA B CA 1
ATOM 7164 C C . ALA B 1 415 ? 15.68 -11.719 -18.266 1 96.81 415 ALA B C 1
ATOM 7166 O O . ALA B 1 415 ? 16.281 -12.797 -18.25 1 96.81 415 ALA B O 1
ATOM 7167 N N . VAL B 1 416 ? 15.703 -10.844 -17.312 1 95.94 416 VAL B N 1
ATOM 7168 C CA . VAL B 1 416 ? 16.406 -11.195 -16.078 1 95.94 416 VAL B CA 1
ATOM 7169 C C . VAL B 1 416 ? 15.742 -12.414 -15.43 1 95.94 416 VAL B C 1
ATOM 7171 O O . VAL B 1 416 ? 16.422 -13.359 -15.031 1 95.94 416 VAL B O 1
ATOM 7174 N N . ASN B 1 417 ? 14.469 -12.406 -15.367 1 98.44 417 ASN B N 1
ATOM 7175 C CA . ASN B 1 417 ? 13.727 -13.508 -14.773 1 98.44 417 ASN B CA 1
ATOM 7176 C C . ASN B 1 417 ? 13.953 -14.812 -15.531 1 98.44 417 ASN B C 1
ATOM 7178 O O . ASN B 1 417 ? 14.148 -15.867 -14.914 1 98.44 417 ASN B O 1
ATOM 7182 N N . GLN B 1 418 ? 14.039 -14.711 -16.812 1 98.44 418 GLN B N 1
ATOM 7183 C CA . GLN B 1 418 ? 14.062 -15.875 -17.688 1 98.44 418 GLN B CA 1
ATOM 7184 C C . GLN B 1 418 ? 15.492 -16.281 -18.031 1 98.44 418 GLN B C 1
ATOM 7186 O O . GLN B 1 418 ? 15.719 -17.094 -18.938 1 98.44 418 GLN B O 1
ATOM 7191 N N . ASP B 1 419 ? 16.422 -15.781 -17.312 1 97.38 419 ASP B N 1
ATOM 7192 C CA . ASP B 1 419 ? 17.812 -16.094 -17.594 1 97.38 419 ASP B CA 1
ATOM 7193 C C . ASP B 1 419 ? 18.062 -17.609 -17.516 1 97.38 419 ASP B C 1
ATOM 7195 O O . ASP B 1 419 ? 17.625 -18.25 -16.562 1 97.38 419 ASP B O 1
ATOM 7199 N N . PRO B 1 420 ? 18.828 -18.141 -18.438 1 95.5 420 PRO B N 1
ATOM 7200 C CA . PRO B 1 420 ? 18.938 -19.609 -18.531 1 95.5 420 PRO B CA 1
ATOM 7201 C C . PRO B 1 420 ? 19.797 -20.203 -17.422 1 95.5 420 PRO B C 1
ATOM 7203 O O . PRO B 1 420 ? 19.734 -21.406 -17.172 1 95.5 420 PRO B O 1
ATOM 7206 N N . LEU B 1 421 ? 20.672 -19.359 -16.75 1 94.12 421 LEU B N 1
ATOM 7207 C CA . LEU B 1 421 ? 21.453 -19.906 -15.633 1 94.12 421 LEU B CA 1
ATOM 7208 C C . LEU B 1 421 ? 20.531 -20.391 -14.516 1 94.12 421 LEU B C 1
ATOM 7210 O O . LEU B 1 421 ? 20.875 -21.312 -13.773 1 94.12 421 LEU B O 1
ATOM 7214 N N . GLY B 1 422 ? 19.406 -19.734 -14.352 1 96.62 422 GLY B N 1
ATOM 7215 C CA . GLY B 1 422 ? 18.375 -20.156 -13.414 1 96.62 422 GLY B CA 1
ATOM 7216 C C . GLY B 1 422 ? 18.812 -20.016 -11.961 1 96.62 422 GLY B C 1
ATOM 7217 O O . GLY B 1 422 ? 18.234 -20.656 -11.078 1 96.62 422 GLY B O 1
ATOM 7218 N N . ILE B 1 423 ? 19.797 -19.219 -11.703 1 96.19 423 ILE B N 1
ATOM 7219 C CA . ILE B 1 423 ? 20.281 -19.047 -10.344 1 96.19 423 ILE B CA 1
ATOM 7220 C C . ILE B 1 423 ? 19.391 -18.062 -9.586 1 96.19 423 ILE B C 1
ATOM 7222 O O . ILE B 1 423 ? 19.141 -16.953 -10.062 1 96.19 423 ILE B O 1
ATOM 7226 N N . GLN B 1 424 ? 18.812 -18.453 -8.453 1 98.19 424 GLN B N 1
ATOM 7227 C CA . GLN B 1 424 ? 18.016 -17.547 -7.637 1 98.19 424 GLN B CA 1
ATOM 7228 C C . GLN B 1 424 ? 18.906 -16.5 -6.961 1 98.19 424 GLN B C 1
ATOM 7230 O O . GLN B 1 424 ? 19.969 -16.828 -6.43 1 98.19 424 GLN B O 1
ATOM 7235 N N . GLY B 1 425 ? 18.453 -15.258 -6.973 1 96.94 425 GLY B N 1
ATOM 7236 C CA . GLY B 1 425 ? 19.188 -14.18 -6.332 1 96.94 425 GLY B CA 1
ATOM 7237 C C . GLY B 1 425 ? 19.141 -14.25 -4.816 1 96.94 425 GLY B C 1
ATOM 7238 O O . GLY B 1 425 ? 18.359 -15.008 -4.242 1 96.94 425 GLY B O 1
ATOM 7239 N N . ARG B 1 426 ? 20.062 -13.469 -4.266 1 96.06 426 ARG B N 1
ATOM 7240 C CA . ARG B 1 426 ? 20.234 -13.477 -2.814 1 96.06 426 ARG B CA 1
ATOM 7241 C C . ARG B 1 426 ? 20.359 -12.055 -2.268 1 96.06 426 ARG B C 1
ATOM 7243 O O . ARG B 1 426 ? 20.797 -11.148 -2.979 1 96.06 426 ARG B O 1
ATOM 7250 N N . ARG B 1 427 ? 19.891 -11.938 -1.013 1 95.19 427 ARG B N 1
ATOM 7251 C CA . ARG B 1 427 ? 20.125 -10.695 -0.289 1 95.19 427 ARG B CA 1
ATOM 7252 C C . ARG B 1 427 ? 21.562 -10.602 0.197 1 95.19 427 ARG B C 1
ATOM 7254 O O . ARG B 1 427 ? 22.047 -11.508 0.885 1 95.19 427 ARG B O 1
ATOM 7261 N N . ILE B 1 428 ? 22.25 -9.523 -0.079 1 91.94 428 ILE B N 1
ATOM 7262 C CA . ILE B 1 428 ? 23.672 -9.422 0.275 1 91.94 428 ILE B CA 1
ATOM 7263 C C . ILE B 1 428 ? 23.828 -8.453 1.441 1 91.94 428 ILE B C 1
ATOM 7265 O O . ILE B 1 428 ? 24.828 -8.508 2.162 1 91.94 428 ILE B O 1
ATOM 7269 N N . SER B 1 429 ? 22.844 -7.508 1.552 1 90 429 SER B N 1
ATOM 7270 C CA . SER B 1 429 ? 22.906 -6.566 2.666 1 90 429 SER B CA 1
ATOM 7271 C C . SER B 1 429 ? 21.531 -6.066 3.047 1 90 429 SER B C 1
ATOM 7273 O O . SER B 1 429 ? 20.625 -6.012 2.205 1 90 429 SER B O 1
ATOM 7275 N N . LYS B 1 430 ? 21.359 -5.855 4.273 1 90.69 430 LYS B N 1
ATOM 7276 C CA . LYS B 1 430 ? 20.172 -5.254 4.867 1 90.69 430 LYS B CA 1
ATOM 7277 C C . LYS B 1 430 ? 20.547 -4.285 5.984 1 90.69 430 LYS B C 1
ATOM 7279 O O . LYS B 1 430 ? 21 -4.703 7.051 1 90.69 430 LYS B O 1
ATOM 7284 N N . ALA B 1 431 ? 20.422 -2.941 5.695 1 87.44 431 ALA B N 1
ATOM 7285 C CA . ALA B 1 431 ? 20.781 -1.925 6.684 1 87.44 431 ALA B CA 1
ATOM 7286 C C . ALA B 1 431 ? 19.844 -0.719 6.586 1 87.44 431 ALA B C 1
ATOM 7288 O O . ALA B 1 431 ? 19.594 -0.215 5.492 1 87.44 431 ALA B O 1
ATOM 7289 N N . ASN B 1 432 ? 19.359 -0.243 7.727 1 85.5 432 ASN B N 1
ATOM 7290 C CA . ASN B 1 432 ? 18.562 0.969 7.844 1 85.5 432 ASN B CA 1
ATOM 7291 C C . ASN B 1 432 ? 17.359 0.941 6.895 1 85.5 432 ASN B C 1
ATOM 7293 O O . ASN B 1 432 ? 17.062 1.938 6.23 1 85.5 432 ASN B O 1
ATOM 7297 N N . GLY B 1 433 ? 16.812 -0.231 6.688 1 86.69 433 GLY B N 1
ATOM 7298 C CA . GLY B 1 433 ? 15.609 -0.359 5.883 1 86.69 433 GLY B CA 1
ATOM 7299 C C . GLY B 1 433 ? 15.891 -0.474 4.398 1 86.69 433 GLY B C 1
ATOM 7300 O O . GLY B 1 433 ? 14.969 -0.494 3.582 1 86.69 433 GLY B O 1
ATOM 7301 N N . ILE B 1 434 ? 17.109 -0.523 4.047 1 87.12 434 ILE B N 1
ATOM 7302 C CA . ILE B 1 434 ? 17.516 -0.676 2.654 1 87.12 434 ILE B CA 1
ATOM 7303 C C . ILE B 1 434 ? 18.172 -2.041 2.453 1 87.12 434 ILE B C 1
ATOM 7305 O O . ILE B 1 434 ? 19.016 -2.451 3.248 1 87.12 434 ILE B O 1
ATOM 7309 N N . GLU B 1 435 ? 17.734 -2.725 1.392 1 90.44 435 GLU B N 1
ATOM 7310 C CA . GLU B 1 435 ? 18.25 -4.047 1.07 1 90.44 435 GLU B CA 1
ATOM 7311 C C . GLU B 1 435 ? 18.875 -4.07 -0.322 1 90.44 435 GLU B C 1
ATOM 7313 O O . GLU B 1 435 ? 18.359 -3.436 -1.247 1 90.44 435 GLU B O 1
ATOM 7318 N N . MET B 1 436 ? 19.969 -4.793 -0.365 1 89.5 436 MET B N 1
ATOM 7319 C CA . MET B 1 436 ? 20.594 -5.031 -1.661 1 89.5 436 MET B CA 1
ATOM 7320 C C . MET B 1 436 ? 20.531 -6.512 -2.025 1 89.5 436 MET B C 1
ATOM 7322 O O . MET B 1 436 ? 20.828 -7.371 -1.191 1 89.5 436 MET B O 1
ATOM 7326 N N . TRP B 1 437 ? 20.094 -6.766 -3.225 1 92.44 437 TRP B N 1
ATOM 7327 C CA . TRP B 1 437 ? 19.953 -8.125 -3.744 1 92.44 437 TRP B CA 1
ATOM 7328 C C . TRP B 1 437 ? 20.734 -8.289 -5.043 1 92.44 437 TRP B C 1
ATOM 7330 O O . TRP B 1 437 ? 20.781 -7.375 -5.871 1 92.44 437 TRP B O 1
ATOM 7340 N N . THR B 1 438 ? 21.344 -9.43 -5.184 1 91.62 438 THR B N 1
ATOM 7341 C CA . THR B 1 438 ? 22.047 -9.719 -6.43 1 91.62 438 THR B CA 1
ATOM 7342 C C . THR B 1 438 ? 21.641 -11.078 -6.988 1 91.62 438 THR B C 1
ATOM 7344 O O . THR B 1 438 ? 21.312 -11.992 -6.227 1 91.62 438 THR B O 1
ATOM 7347 N N . ARG B 1 439 ? 21.641 -11.18 -8.273 1 94.31 439 ARG B N 1
ATOM 7348 C CA . ARG B 1 439 ? 21.359 -12.422 -9 1 94.31 439 ARG B CA 1
ATOM 7349 C C . ARG B 1 439 ? 22.359 -12.617 -10.141 1 94.31 439 ARG B C 1
ATOM 7351 O O . ARG B 1 439 ? 22.391 -11.836 -11.094 1 94.31 439 ARG B O 1
ATOM 7358 N N . PRO B 1 440 ? 23.203 -13.641 -10.047 1 91.69 440 PRO B N 1
ATOM 7359 C CA . PRO B 1 440 ? 24.047 -13.945 -11.211 1 91.69 440 PRO B CA 1
ATOM 7360 C C . PRO B 1 440 ? 23.219 -14.328 -12.438 1 91.69 440 PRO B C 1
ATOM 7362 O O . PRO B 1 440 ? 22.297 -15.141 -12.344 1 91.69 440 PRO B O 1
ATOM 7365 N N . ILE B 1 441 ? 23.562 -13.672 -13.555 1 93.75 441 ILE B N 1
ATOM 7366 C CA . ILE B 1 441 ? 22.859 -13.961 -14.797 1 93.75 441 ILE B CA 1
ATOM 7367 C C . ILE B 1 441 ? 23.859 -14.07 -15.938 1 93.75 441 ILE B C 1
ATOM 7369 O O . ILE B 1 441 ? 25.062 -13.859 -15.75 1 93.75 441 ILE B O 1
ATOM 7373 N N . SER B 1 442 ? 23.375 -14.547 -17.078 1 91.12 442 SER B N 1
ATOM 7374 C CA . SER B 1 442 ? 24.188 -14.602 -18.297 1 91.12 442 SER B CA 1
ATOM 7375 C C . SER B 1 442 ? 24.359 -13.219 -18.906 1 91.12 442 SER B C 1
ATOM 7377 O O . SER B 1 442 ? 23.531 -12.328 -18.688 1 91.12 442 SER B O 1
ATOM 7379 N N . PRO B 1 443 ? 25.406 -12.953 -19.594 1 86.25 443 PRO B N 1
ATOM 7380 C CA . PRO B 1 443 ? 26.469 -13.891 -19.953 1 86.25 443 PRO B CA 1
ATOM 7381 C C . PRO B 1 443 ? 27.484 -14.062 -18.828 1 86.25 443 PRO B C 1
ATOM 7383 O O . PRO B 1 443 ? 27.562 -13.227 -17.922 1 86.25 443 PRO B O 1
ATOM 7386 N N . SER B 1 444 ? 28.062 -15.164 -18.984 1 81.31 444 SER B N 1
ATOM 7387 C CA . SER B 1 444 ? 29.156 -15.484 -18.062 1 81.31 444 SER B CA 1
ATOM 7388 C C . SER B 1 444 ? 30.484 -15.656 -18.812 1 81.31 444 SER B C 1
ATOM 7390 O O . SER B 1 444 ? 30.484 -16.062 -19.984 1 81.31 444 SER B O 1
ATOM 7392 N N . ARG B 1 445 ? 31.516 -15.125 -18.234 1 77.06 445 ARG B N 1
ATOM 7393 C CA . ARG B 1 445 ? 32.875 -15.367 -18.734 1 77.06 445 ARG B CA 1
ATOM 7394 C C . ARG B 1 445 ? 33.719 -16.094 -17.688 1 77.06 445 ARG B C 1
ATOM 7396 O O . ARG B 1 445 ? 34.156 -15.477 -16.703 1 77.06 445 ARG B O 1
ATOM 7403 N N . GLY B 1 446 ? 33.969 -17.297 -17.953 1 74.06 446 GLY B N 1
ATOM 7404 C CA . GLY B 1 446 ? 34.594 -18.078 -16.906 1 74.06 446 GLY B CA 1
ATOM 7405 C C . GLY B 1 446 ? 33.812 -18.094 -15.609 1 74.06 446 GLY B C 1
ATOM 7406 O O . GLY B 1 446 ? 32.625 -18.438 -15.609 1 74.06 446 GLY B O 1
ATOM 7407 N N . ASP B 1 447 ? 34.469 -17.609 -14.586 1 73.12 447 ASP B N 1
ATOM 7408 C CA . ASP B 1 447 ? 33.812 -17.609 -13.273 1 73.12 447 ASP B CA 1
ATOM 7409 C C . ASP B 1 447 ? 33.156 -16.266 -13 1 73.12 447 ASP B C 1
ATOM 7411 O O . ASP B 1 447 ? 32.5 -16.078 -11.953 1 73.12 447 ASP B O 1
ATOM 7415 N N . GLU B 1 448 ? 33.125 -15.5 -14.008 1 76.75 448 GLU B N 1
ATOM 7416 C CA . GLU B 1 448 ? 32.562 -14.172 -13.828 1 76.75 448 GLU B CA 1
ATOM 7417 C C . GLU B 1 448 ? 31.172 -14.078 -14.477 1 76.75 448 GLU B C 1
ATOM 7419 O O . GLU B 1 448 ? 31.047 -14.32 -15.68 1 76.75 448 GLU B O 1
ATOM 7424 N N . HIS B 1 449 ? 30.203 -13.859 -13.664 1 81.62 449 HIS B N 1
ATOM 7425 C CA . HIS B 1 449 ? 28.844 -13.695 -14.164 1 81.62 449 HIS B CA 1
ATOM 7426 C C . HIS B 1 449 ? 28.516 -12.227 -14.398 1 81.62 449 HIS B C 1
ATOM 7428 O O . HIS B 1 449 ? 29.234 -11.344 -13.93 1 81.62 449 HIS B O 1
ATOM 7434 N N . SER B 1 450 ? 27.5 -11.977 -15.219 1 85.88 450 SER B N 1
ATOM 7435 C CA . SER B 1 450 ? 26.719 -10.742 -15.125 1 85.88 450 SER B CA 1
ATOM 7436 C C . SER B 1 450 ? 25.719 -10.812 -13.969 1 85.88 450 SER B C 1
ATOM 7438 O O . SER B 1 450 ? 25.5 -11.875 -13.391 1 85.88 450 SER B O 1
ATOM 7440 N N . TYR B 1 451 ? 25.312 -9.586 -13.602 1 89.44 451 TYR B N 1
ATOM 7441 C CA . TYR B 1 451 ? 24.453 -9.586 -12.422 1 89.44 451 TYR B CA 1
ATOM 7442 C C . TYR B 1 451 ? 23.266 -8.664 -12.617 1 89.44 451 TYR B C 1
ATOM 7444 O O . TYR B 1 451 ? 23.359 -7.633 -13.281 1 89.44 451 TYR B O 1
ATOM 7452 N N . ALA B 1 452 ? 22.156 -9.102 -12.102 1 92.81 452 ALA B N 1
ATOM 7453 C CA . ALA B 1 452 ? 21.062 -8.18 -11.766 1 92.81 452 ALA B CA 1
ATOM 7454 C C . ALA B 1 452 ? 21.141 -7.758 -10.305 1 92.81 452 ALA B C 1
ATOM 7456 O O . ALA B 1 452 ? 21.406 -8.586 -9.43 1 92.81 452 ALA B O 1
ATOM 7457 N N . VAL B 1 453 ? 21.016 -6.453 -10.078 1 90.75 453 VAL B N 1
ATOM 7458 C CA . VAL B 1 453 ? 21.078 -5.918 -8.727 1 90.75 453 VAL B CA 1
ATOM 7459 C C . VAL B 1 453 ? 19.812 -5.133 -8.414 1 90.75 453 VAL B C 1
ATOM 7461 O O . VAL B 1 453 ? 19.391 -4.273 -9.195 1 90.75 453 VAL B O 1
ATOM 7464 N N . ALA B 1 454 ? 19.188 -5.504 -7.301 1 91.88 454 ALA B N 1
ATOM 7465 C CA . ALA B 1 454 ? 18.031 -4.758 -6.824 1 91.88 454 ALA B CA 1
ATOM 7466 C C . ALA B 1 454 ? 18.328 -4.051 -5.508 1 91.88 454 ALA B C 1
ATOM 7468 O O . ALA B 1 454 ? 18.891 -4.656 -4.586 1 91.88 454 ALA B O 1
ATOM 7469 N N . VAL B 1 455 ? 18.109 -2.768 -5.473 1 89.12 455 VAL B N 1
ATOM 7470 C CA . VAL B 1 455 ? 18.125 -1.997 -4.234 1 89.12 455 VAL B CA 1
ATOM 7471 C C . VAL B 1 455 ? 16.688 -1.721 -3.779 1 89.12 455 VAL B C 1
ATOM 7473 O O . VAL B 1 455 ? 15.953 -0.986 -4.441 1 89.12 455 VAL B O 1
ATOM 7476 N N . LEU B 1 456 ? 16.344 -2.359 -2.676 1 90.88 456 LEU B N 1
ATOM 7477 C CA . LEU B 1 456 ? 14.977 -2.303 -2.178 1 90.88 456 LEU B CA 1
ATOM 7478 C C . LEU B 1 456 ? 14.898 -1.494 -0.887 1 90.88 456 LEU B C 1
ATOM 7480 O O . LEU B 1 456 ? 15.633 -1.767 0.066 1 90.88 456 LEU B O 1
ATOM 7484 N N . SER B 1 457 ? 14.055 -0.452 -0.889 1 88.5 457 SER B N 1
ATOM 7485 C CA . SER B 1 457 ? 13.781 0.302 0.331 1 88.5 457 SER B CA 1
ATOM 7486 C C . SER B 1 457 ? 12.492 -0.163 0.993 1 88.5 457 SER B C 1
ATOM 7488 O O . SER B 1 457 ? 11.43 -0.162 0.364 1 88.5 457 SER B O 1
ATOM 7490 N N . GLN B 1 458 ? 12.641 -0.556 2.23 1 88.06 458 GLN B N 1
ATOM 7491 C CA . GLN B 1 458 ? 11.453 -0.909 3 1 88.06 458 GLN B CA 1
ATOM 7492 C C . GLN B 1 458 ? 11.094 0.188 3.998 1 88.06 458 GLN B C 1
ATOM 7494 O O . GLN B 1 458 ? 10.32 -0.039 4.93 1 88.06 458 GLN B O 1
ATOM 7499 N N . ARG B 1 459 ? 11.695 1.361 3.748 1 87.88 459 ARG B N 1
ATOM 7500 C CA . ARG B 1 459 ? 11.445 2.508 4.617 1 87.88 459 ARG B CA 1
ATOM 7501 C C . ARG B 1 459 ? 10.055 3.082 4.387 1 87.88 459 ARG B C 1
ATOM 7503 O O . ARG B 1 459 ? 9.484 2.928 3.305 1 87.88 459 ARG B O 1
ATOM 7510 N N . THR B 1 460 ? 9.516 3.773 5.445 1 87.62 460 THR B N 1
ATOM 7511 C CA . THR B 1 460 ? 8.211 4.414 5.32 1 87.62 460 THR B CA 1
ATOM 7512 C C . THR B 1 460 ? 8.281 5.875 5.746 1 87.62 460 THR B C 1
ATOM 7514 O O . THR B 1 460 ? 7.25 6.535 5.898 1 87.62 460 THR B O 1
ATOM 7517 N N . ASP B 1 461 ? 9.438 6.426 5.977 1 85.31 461 ASP B N 1
ATOM 7518 C CA . ASP B 1 461 ? 9.578 7.766 6.535 1 85.31 461 ASP B CA 1
ATOM 7519 C C . ASP B 1 461 ? 9.375 8.836 5.465 1 85.31 461 ASP B C 1
ATOM 7521 O O . ASP B 1 461 ? 9.547 10.023 5.73 1 85.31 461 ASP B O 1
ATOM 7525 N N . GLY B 1 462 ? 9.062 8.492 4.273 1 82.75 462 GLY B N 1
ATOM 7526 C CA . GLY B 1 462 ? 8.492 9.406 3.293 1 82.75 462 GLY B CA 1
ATOM 7527 C C . GLY B 1 462 ? 9.531 10.039 2.389 1 82.75 462 GLY B C 1
ATOM 7528 O O . GLY B 1 462 ? 9.25 10.336 1.226 1 82.75 462 GLY B O 1
ATOM 7529 N N . THR B 1 463 ? 10.742 10.297 2.863 1 85.56 463 THR B N 1
ATOM 7530 C CA . THR B 1 463 ? 11.742 11.031 2.105 1 85.56 463 THR B CA 1
ATOM 7531 C C . THR B 1 463 ? 12.664 10.07 1.353 1 85.56 463 THR B C 1
ATOM 7533 O O . THR B 1 463 ? 13.18 9.109 1.932 1 85.56 463 THR B O 1
ATOM 7536 N N . PRO B 1 464 ? 12.859 10.336 0.049 1 82.69 464 PRO B N 1
ATOM 7537 C CA . PRO B 1 464 ? 13.836 9.508 -0.664 1 82.69 464 PRO B CA 1
ATOM 7538 C C . PRO B 1 464 ? 15.234 9.594 -0.053 1 82.69 464 PRO B C 1
ATOM 7540 O O . PRO B 1 464 ? 15.617 10.641 0.477 1 82.69 464 PRO B O 1
ATOM 7543 N N . ALA B 1 465 ? 15.953 8.5 -0.08 1 78 465 ALA B N 1
ATOM 7544 C CA . ALA B 1 465 ? 17.297 8.43 0.472 1 78 465 ALA B CA 1
ATOM 7545 C C . ALA B 1 465 ? 18.328 8.148 -0.624 1 78 465 ALA B C 1
ATOM 7547 O O . ALA B 1 465 ? 18.062 7.375 -1.548 1 78 465 ALA B O 1
ATOM 7548 N N . ALA B 1 466 ? 19.406 8.805 -0.397 1 77.75 466 ALA B N 1
ATOM 7549 C CA . ALA B 1 466 ? 20.531 8.484 -1.282 1 77.75 466 ALA B CA 1
ATOM 7550 C C . ALA B 1 466 ? 21.312 7.277 -0.772 1 77.75 466 ALA B C 1
ATOM 7552 O O . ALA B 1 466 ? 21.562 7.156 0.429 1 77.75 466 ALA B O 1
ATOM 7553 N N . VAL B 1 467 ? 21.438 6.355 -1.682 1 78.12 467 VAL B N 1
ATOM 7554 C CA . VAL B 1 467 ? 22.25 5.184 -1.369 1 78.12 467 VAL B CA 1
ATOM 7555 C C . VAL B 1 467 ? 23.5 5.168 -2.25 1 78.12 467 VAL B C 1
ATOM 7557 O O . VAL B 1 467 ? 23.406 5.32 -3.471 1 78.12 467 VAL B O 1
ATOM 7560 N N . THR B 1 468 ? 24.625 5.152 -1.602 1 80.69 468 THR B N 1
ATOM 7561 C CA . THR B 1 468 ? 25.891 5.027 -2.328 1 80.69 468 THR B CA 1
ATOM 7562 C C . THR B 1 468 ? 26.438 3.609 -2.213 1 80.69 468 THR B C 1
ATOM 7564 O O . THR B 1 468 ? 26.516 3.057 -1.114 1 80.69 468 THR B O 1
ATOM 7567 N N . LEU B 1 469 ? 26.672 3.096 -3.391 1 80.56 469 LEU B N 1
ATOM 7568 C CA . LEU B 1 469 ? 27.266 1.758 -3.361 1 80.56 469 LEU B CA 1
ATOM 7569 C C . LEU B 1 469 ? 28.359 1.618 -4.406 1 80.56 469 LEU B C 1
ATOM 7571 O O . LEU B 1 469 ? 28.469 2.447 -5.312 1 80.56 469 LEU B O 1
ATOM 7575 N N . THR B 1 470 ? 29.297 0.672 -4.09 1 85.12 470 THR B N 1
ATOM 7576 C CA . THR B 1 470 ? 30.281 0.255 -5.07 1 85.12 470 THR B CA 1
ATOM 7577 C C . THR B 1 470 ? 30 -1.158 -5.566 1 85.12 470 THR B C 1
ATOM 7579 O O . THR B 1 470 ? 29.406 -1.967 -4.848 1 85.12 470 THR B O 1
ATOM 7582 N N . LEU B 1 471 ? 30.391 -1.378 -6.781 1 82.88 471 LEU B N 1
ATOM 7583 C CA . LEU B 1 471 ? 30.203 -2.727 -7.305 1 82.88 471 LEU B CA 1
ATOM 7584 C C . LEU B 1 471 ? 31.016 -3.74 -6.496 1 82.88 471 LEU B C 1
ATOM 7586 O O . LEU B 1 471 ? 30.562 -4.871 -6.293 1 82.88 471 LEU B O 1
ATOM 7590 N N . LYS B 1 472 ? 32.094 -3.344 -6.047 1 85.75 472 LYS B N 1
ATOM 7591 C CA . LYS B 1 472 ? 32.969 -4.215 -5.238 1 85.75 472 LYS B CA 1
ATOM 7592 C C . LYS B 1 472 ? 32.219 -4.684 -3.984 1 85.75 472 LYS B C 1
ATOM 7594 O O . LYS B 1 472 ? 32.375 -5.836 -3.57 1 85.75 472 LYS B O 1
ATOM 7599 N N . SER B 1 473 ? 31.438 -3.818 -3.439 1 83.88 473 SER B N 1
ATOM 7600 C CA . SER B 1 473 ? 30.719 -4.156 -2.223 1 83.88 473 SER B CA 1
ATOM 7601 C C . SER B 1 473 ? 29.641 -5.199 -2.494 1 83.88 473 SER B C 1
ATOM 7603 O O . SER B 1 473 ? 29.141 -5.844 -1.569 1 83.88 473 SER B O 1
ATOM 7605 N N . LEU B 1 474 ? 29.359 -5.344 -3.781 1 82.25 474 LEU B N 1
ATOM 7606 C CA . LEU B 1 474 ? 28.359 -6.336 -4.172 1 82.25 474 LEU B CA 1
ATOM 7607 C C . LEU B 1 474 ? 29.031 -7.625 -4.641 1 82.25 474 LEU B C 1
ATOM 7609 O O . LEU B 1 474 ? 28.359 -8.555 -5.082 1 82.25 474 LEU B O 1
ATOM 7613 N N . GLY B 1 475 ? 30.344 -7.59 -4.609 1 78.62 475 GLY B N 1
ATOM 7614 C CA . GLY B 1 475 ? 31.094 -8.758 -5.039 1 78.62 475 GLY B CA 1
ATOM 7615 C C . GLY B 1 475 ? 31.406 -8.75 -6.523 1 78.62 475 GLY B C 1
ATOM 7616 O O . GLY B 1 475 ? 31.859 -9.766 -7.074 1 78.62 475 GLY B O 1
ATOM 7617 N N . LEU B 1 476 ? 31.172 -7.613 -7.172 1 81.38 476 LEU B N 1
ATOM 7618 C CA . LEU B 1 476 ? 31.469 -7.469 -8.594 1 81.38 476 LEU B CA 1
ATOM 7619 C C . LEU B 1 476 ? 32.844 -6.824 -8.797 1 81.38 476 LEU B C 1
ATOM 7621 O O . LEU B 1 476 ? 32.969 -5.602 -8.695 1 81.38 476 LEU B O 1
ATOM 7625 N N . THR B 1 477 ? 33.812 -7.652 -9.211 1 81.38 477 THR B N 1
ATOM 7626 C CA . THR B 1 477 ? 35.188 -7.203 -9.086 1 81.38 477 THR B CA 1
ATOM 7627 C C . THR B 1 477 ? 35.875 -7.262 -10.438 1 81.38 477 THR B C 1
ATOM 7629 O O . THR B 1 477 ? 37.125 -7.133 -10.508 1 81.38 477 THR B O 1
ATOM 7632 N N . SER B 1 478 ? 35.156 -7.379 -11.461 1 78.25 478 SER B N 1
ATOM 7633 C CA . SER B 1 478 ? 35.844 -7.422 -12.75 1 78.25 478 SER B CA 1
ATOM 7634 C C . SER B 1 478 ? 36.625 -6.137 -13.008 1 78.25 478 SER B C 1
ATOM 7636 O O . SER B 1 478 ? 36.062 -5.039 -12.914 1 78.25 478 SER B O 1
ATOM 7638 N N . ALA B 1 479 ? 37.812 -6.301 -13.422 1 78 479 ALA B N 1
ATOM 7639 C CA . ALA B 1 479 ? 38.719 -5.16 -13.641 1 78 479 ALA B CA 1
ATOM 7640 C C . ALA B 1 479 ? 38.25 -4.328 -14.836 1 78 479 ALA B C 1
ATOM 7642 O O . ALA B 1 479 ? 38.438 -3.109 -14.859 1 78 479 ALA B O 1
ATOM 7643 N N . ASP B 1 480 ? 37.594 -4.961 -15.836 1 77.5 480 ASP B N 1
ATOM 7644 C CA . ASP B 1 480 ? 37.125 -4.27 -17.031 1 77.5 480 ASP B CA 1
ATOM 7645 C C . ASP B 1 480 ? 35.844 -3.486 -16.766 1 77.5 480 ASP B C 1
ATOM 7647 O O . ASP B 1 480 ? 35.406 -2.682 -17.594 1 77.5 480 ASP B O 1
ATOM 7651 N N . GLY B 1 481 ? 35.344 -3.705 -15.633 1 80.94 481 GLY B N 1
ATOM 7652 C CA . GLY B 1 481 ? 34.125 -3.012 -15.266 1 80.94 481 GLY B CA 1
ATOM 7653 C C . GLY B 1 481 ? 32.875 -3.695 -15.781 1 80.94 481 GLY B C 1
ATOM 7654 O O . GLY B 1 481 ? 32.906 -4.84 -16.234 1 80.94 481 GLY B O 1
ATOM 7655 N N . TYR B 1 482 ? 31.734 -3.021 -15.508 1 82.31 482 TYR B N 1
ATOM 7656 C CA . TYR B 1 482 ? 30.422 -3.539 -15.875 1 82.31 482 TYR B CA 1
ATOM 7657 C C . TYR B 1 482 ? 29.578 -2.461 -16.547 1 82.31 482 TYR B C 1
ATOM 7659 O O . TYR B 1 482 ? 29.641 -1.289 -16.172 1 82.31 482 TYR B O 1
ATOM 7667 N N . HIS B 1 483 ? 28.906 -2.865 -17.609 1 83.19 483 HIS B N 1
ATOM 7668 C CA . HIS B 1 483 ? 27.859 -1.982 -18.125 1 83.19 483 HIS B CA 1
ATOM 7669 C C . HIS B 1 483 ? 26.625 -2.008 -17.234 1 83.19 483 HIS B C 1
ATOM 7671 O O . HIS B 1 483 ? 26.062 -3.074 -16.969 1 83.19 483 HIS B O 1
ATOM 7677 N N . VAL B 1 484 ? 26.266 -0.8 -16.75 1 83.69 484 VAL B N 1
ATOM 7678 C CA . VAL B 1 484 ? 25.172 -0.726 -15.797 1 83.69 484 VAL B CA 1
ATOM 7679 C C . VAL B 1 484 ? 23.984 0.015 -16.422 1 83.69 484 VAL B C 1
ATOM 7681 O O . VAL B 1 484 ? 24.141 1.123 -16.938 1 83.69 484 VAL B O 1
ATOM 7684 N N . THR B 1 485 ? 22.844 -0.706 -16.406 1 84.31 485 THR B N 1
ATOM 7685 C CA . THR B 1 485 ? 21.609 -0.108 -16.906 1 84.31 485 THR B CA 1
ATOM 7686 C C . THR B 1 485 ? 20.469 -0.282 -15.906 1 84.31 485 THR B C 1
ATOM 7688 O O . THR B 1 485 ? 20.328 -1.348 -15.305 1 84.31 485 THR B O 1
ATOM 7691 N N . ASP B 1 486 ? 19.734 0.876 -15.703 1 84.69 486 ASP B N 1
ATOM 7692 C CA . ASP B 1 486 ? 18.5 0.79 -14.93 1 84.69 486 ASP B CA 1
ATOM 7693 C C . ASP B 1 486 ? 17.359 0.247 -15.781 1 84.69 486 ASP B C 1
ATOM 7695 O O . ASP B 1 486 ? 17.078 0.774 -16.859 1 84.69 486 ASP B O 1
ATOM 7699 N N . LEU B 1 487 ? 16.641 -0.717 -15.289 1 88.19 487 LEU B N 1
ATOM 7700 C CA . LEU B 1 487 ? 15.719 -1.449 -16.141 1 88.19 487 LEU B CA 1
ATOM 7701 C C . LEU B 1 487 ? 14.32 -0.837 -16.094 1 88.19 487 LEU B C 1
ATOM 7703 O O . LEU B 1 487 ? 13.469 -1.143 -16.922 1 88.19 487 LEU B O 1
ATOM 7707 N N . PHE B 1 488 ? 14.039 0.023 -15.133 1 84.06 488 PHE B N 1
ATOM 7708 C CA . PHE B 1 488 ? 12.727 0.66 -15.07 1 84.06 488 PHE B CA 1
ATOM 7709 C C . PHE B 1 488 ? 12.758 2.031 -15.734 1 84.06 488 PHE B C 1
ATOM 7711 O O . PHE B 1 488 ? 11.867 2.371 -16.516 1 84.06 488 PHE B O 1
ATOM 7718 N N . ASP B 1 489 ? 13.742 2.758 -15.477 1 74.44 489 ASP B N 1
ATOM 7719 C CA . ASP B 1 489 ? 13.812 4.102 -16.047 1 74.44 489 ASP B CA 1
ATOM 7720 C C . ASP B 1 489 ? 14.68 4.121 -17.297 1 74.44 489 ASP B C 1
ATOM 7722 O O . ASP B 1 489 ? 14.766 5.145 -17.984 1 74.44 489 ASP B O 1
ATOM 7726 N N . ASN B 1 490 ? 15.266 3.035 -17.656 1 71.5 490 ASN B N 1
ATOM 7727 C CA . ASN B 1 490 ? 16.062 2.824 -18.859 1 71.5 490 ASN B CA 1
ATOM 7728 C C . ASN B 1 490 ? 17.203 3.826 -18.969 1 71.5 490 ASN B C 1
ATOM 7730 O O . ASN B 1 490 ? 17.453 4.391 -20.031 1 71.5 490 ASN B O 1
ATOM 7734 N N . TYR B 1 491 ? 17.766 4.035 -17.844 1 74.25 491 TYR B N 1
ATOM 7735 C CA . TYR B 1 491 ? 18.938 4.898 -17.844 1 74.25 491 TYR B CA 1
ATOM 7736 C C . TYR B 1 491 ? 20.234 4.078 -17.859 1 74.25 491 TYR B C 1
ATOM 7738 O O . TYR B 1 491 ? 20.359 3.092 -17.141 1 74.25 491 TYR B O 1
ATOM 7746 N N . ASN B 1 492 ? 21.109 4.453 -18.828 1 79.5 492 ASN B N 1
ATOM 7747 C CA . ASN B 1 492 ? 22.391 3.787 -19 1 79.5 492 ASN B CA 1
ATOM 7748 C C . ASN B 1 492 ? 23.516 4.543 -18.297 1 79.5 492 ASN B C 1
ATOM 7750 O O . ASN B 1 492 ? 23.781 5.707 -18.609 1 79.5 492 ASN B O 1
ATOM 7754 N N . LEU B 1 493 ? 24.141 3.941 -17.328 1 77 493 LEU B N 1
ATOM 7755 C CA . LEU B 1 493 ? 25.203 4.582 -16.547 1 77 493 LEU B CA 1
ATOM 7756 C C . LEU B 1 493 ? 26.562 4.336 -17.188 1 77 493 LEU B C 1
ATOM 7758 O O . LEU B 1 493 ? 27.578 4.836 -16.703 1 77 493 LEU B O 1
ATOM 7762 N N . GLY B 1 494 ? 26.625 3.539 -18.297 1 79.5 494 GLY B N 1
ATOM 7763 C CA . GLY B 1 494 ? 27.875 3.205 -18.969 1 79.5 494 GLY B CA 1
ATOM 7764 C C . GLY B 1 494 ? 28.688 2.172 -18.203 1 79.5 494 GLY B C 1
ATOM 7765 O O . GLY B 1 494 ? 28.125 1.271 -17.578 1 79.5 494 GLY B O 1
ATOM 7766 N N . VAL B 1 495 ? 30 2.287 -18.391 1 83.44 495 VAL B N 1
ATOM 7767 C CA . VAL B 1 495 ? 30.891 1.332 -17.734 1 83.44 495 VAL B CA 1
ATOM 7768 C C . VAL B 1 495 ? 31.25 1.819 -16.328 1 83.44 495 VAL B C 1
ATOM 7770 O O . VAL B 1 495 ? 31.734 2.939 -16.156 1 83.44 495 VAL B O 1
ATOM 7773 N N . VAL B 1 496 ? 30.906 0.97 -15.43 1 85 496 VAL B N 1
ATOM 7774 C CA . VAL B 1 496 ? 31.188 1.245 -14.023 1 85 496 VAL B CA 1
ATOM 7775 C C . VAL B 1 496 ? 32.219 0.256 -13.508 1 85 496 VAL B C 1
ATOM 7777 O O . VAL B 1 496 ? 32.094 -0.954 -13.703 1 85 496 VAL B O 1
ATOM 7780 N N . ARG B 1 497 ? 33.219 0.795 -12.883 1 86.25 497 ARG B N 1
ATOM 7781 C CA . ARG B 1 497 ? 34.281 -0.05 -12.336 1 86.25 497 ARG B CA 1
ATOM 7782 C C . ARG B 1 497 ? 34 -0.414 -10.883 1 86.25 497 ARG B C 1
ATOM 7784 O O . ARG B 1 497 ? 33.188 0.228 -10.227 1 86.25 497 ARG B O 1
ATOM 7791 N N . PRO B 1 498 ? 34.688 -1.428 -10.414 1 85.69 498 PRO B N 1
ATOM 7792 C CA . PRO B 1 498 ? 34.406 -1.949 -9.078 1 85.69 498 PRO B CA 1
ATOM 7793 C C . PRO B 1 498 ? 34.562 -0.896 -7.98 1 85.69 498 PRO B C 1
ATOM 7795 O O . PRO B 1 498 ? 33.812 -0.915 -6.992 1 85.69 498 PRO B O 1
ATOM 7798 N N . ASP B 1 499 ? 35.406 0.064 -8.18 1 88.12 499 ASP B N 1
ATOM 7799 C CA . ASP B 1 499 ? 35.688 1.029 -7.121 1 88.12 499 ASP B CA 1
ATOM 7800 C C . ASP B 1 499 ? 34.906 2.328 -7.348 1 88.12 499 ASP B C 1
ATOM 7802 O O . ASP B 1 499 ? 34.938 3.23 -6.508 1 88.12 499 ASP B O 1
ATOM 7806 N N . ASP B 1 500 ? 34.188 2.318 -8.43 1 86.56 500 ASP B N 1
ATOM 7807 C CA . ASP B 1 500 ? 33.344 3.496 -8.68 1 86.56 500 ASP B CA 1
ATOM 7808 C C . ASP B 1 500 ? 32.188 3.568 -7.703 1 86.56 500 ASP B C 1
ATOM 7810 O O . ASP B 1 500 ? 31.625 2.539 -7.312 1 86.56 500 ASP B O 1
ATOM 7814 N N . GLU B 1 501 ? 31.891 4.824 -7.277 1 84.88 501 GLU B N 1
ATOM 7815 C CA . GLU B 1 501 ? 30.734 5.027 -6.414 1 84.88 501 GLU B CA 1
ATOM 7816 C C . GLU B 1 501 ? 29.469 5.301 -7.23 1 84.88 501 GLU B C 1
ATOM 7818 O O . GLU B 1 501 ? 29.469 6.172 -8.102 1 84.88 501 GLU B O 1
ATOM 7823 N N . LEU B 1 502 ? 28.531 4.449 -6.977 1 81.19 502 LEU B N 1
ATOM 7824 C CA . LEU B 1 502 ? 27.219 4.637 -7.582 1 81.19 502 LEU B CA 1
ATOM 7825 C C . LEU B 1 502 ? 26.234 5.23 -6.578 1 81.19 502 LEU B C 1
ATOM 7827 O O . LEU B 1 502 ? 26 4.645 -5.52 1 81.19 502 LEU B O 1
ATOM 7831 N N . LYS B 1 503 ? 25.766 6.406 -6.898 1 78.94 503 LYS B N 1
ATOM 7832 C CA . LYS B 1 503 ? 24.75 7.051 -6.062 1 78.94 503 LYS B CA 1
ATOM 7833 C C . LYS B 1 503 ? 23.359 6.855 -6.641 1 78.94 503 LYS B C 1
ATOM 7835 O O . LYS B 1 503 ? 23.078 7.289 -7.762 1 78.94 503 LYS B O 1
ATOM 7840 N N . LEU B 1 504 ? 22.562 6.125 -5.875 1 76.94 504 LEU B N 1
ATOM 7841 C CA . LEU B 1 504 ? 21.188 5.867 -6.273 1 76.94 504 LEU B CA 1
ATOM 7842 C C . LEU B 1 504 ? 20.219 6.516 -5.297 1 76.94 504 LEU B C 1
ATOM 7844 O O . LEU B 1 504 ? 20.469 6.566 -4.094 1 76.94 504 LEU B O 1
ATOM 7848 N N . HIS B 1 505 ? 19.203 7.125 -5.879 1 74.31 505 HIS B N 1
ATOM 7849 C CA . HIS B 1 505 ? 18.141 7.617 -5.02 1 74.31 505 HIS B CA 1
ATOM 7850 C C . HIS B 1 505 ? 17 6.605 -4.926 1 74.31 505 HIS B C 1
ATOM 7852 O O . HIS B 1 505 ? 16.375 6.273 -5.934 1 74.31 505 HIS B O 1
ATOM 7858 N N . VAL B 1 506 ? 16.844 6.145 -3.711 1 76 506 VAL B N 1
ATOM 7859 C CA . VAL B 1 506 ? 15.789 5.152 -3.5 1 76 506 VAL B CA 1
ATOM 7860 C C . VAL B 1 506 ? 14.656 5.762 -2.68 1 76 506 VAL B C 1
ATOM 7862 O O . VAL B 1 506 ? 14.898 6.406 -1.655 1 76 506 VAL B O 1
ATOM 7865 N N . THR B 1 507 ? 13.5 5.695 -3.193 1 73.31 507 THR B N 1
ATOM 7866 C CA . THR B 1 507 ? 12.32 6.254 -2.531 1 73.31 507 THR B CA 1
ATOM 7867 C C . THR B 1 507 ? 11.805 5.301 -1.456 1 73.31 507 THR B C 1
ATOM 7869 O O . THR B 1 507 ? 12.086 4.098 -1.5 1 73.31 507 THR B O 1
ATOM 7872 N N . PRO B 1 508 ? 11.352 5.938 -0.214 1 68.5 508 PRO B N 1
ATOM 7873 C CA . PRO B 1 508 ? 10.781 5.062 0.808 1 68.5 508 PRO B CA 1
ATOM 7874 C C . PRO B 1 508 ? 9.656 4.184 0.265 1 68.5 508 PRO B C 1
ATOM 7876 O O . PRO B 1 508 ? 9.031 4.523 -0.748 1 68.5 508 PRO B O 1
ATOM 7879 N N . ARG B 1 509 ? 9.734 2.957 1.489 1 56.88 509 ARG B N 1
ATOM 7880 C CA . ARG B 1 509 ? 8.953 1.741 1.275 1 56.88 509 ARG B CA 1
ATOM 7881 C C . ARG B 1 509 ? 7.523 2.074 0.869 1 56.88 509 ARG B C 1
ATOM 7883 O O . ARG B 1 509 ? 6.996 3.125 1.239 1 56.88 509 ARG B O 1
ATOM 7890 N N . ALA B 1 510 ? 7.113 1.259 0.149 1 37.59 510 ALA B N 1
ATOM 7891 C CA . ALA B 1 510 ? 5.801 0.641 0.318 1 37.59 510 ALA B CA 1
ATOM 7892 C C . ALA B 1 510 ? 5.727 -0.143 1.625 1 37.59 510 ALA B C 1
ATOM 7894 O O . ALA B 1 510 ? 4.746 -0.842 1.882 1 37.59 510 ALA B O 1
ATOM 7895 N N . SER B 1 511 ? 6.73 -0.748 2.367 1 28.23 511 SER B N 1
ATOM 7896 C CA . SER B 1 511 ? 6.598 -1.978 3.145 1 28.23 511 SER B CA 1
ATOM 7897 C C . SER B 1 511 ? 5.973 -1.706 4.508 1 28.23 511 SER B C 1
ATOM 7899 O O . SER B 1 511 ? 6 -0.574 4.996 1 28.23 511 SER B O 1
ATOM 7901 N N . CYS B 1 512 ? 5.32 -2.873 5.102 1 27.88 512 CYS B N 1
ATOM 7902 C CA . CYS B 1 512 ? 4.625 -3.332 6.301 1 27.88 512 CYS B CA 1
ATOM 7903 C C . CYS B 1 512 ? 5.473 -3.098 7.543 1 27.88 512 CYS B C 1
ATOM 7905 O O . CYS B 1 512 ? 5.051 -3.418 8.656 1 27.88 512 CYS B O 1
ATOM 7907 N N . SER B 1 513 ? 6.625 -2.512 7.91 1 22.55 513 SER B N 1
ATOM 7908 C CA . SER B 1 513 ? 6.836 -3.234 9.156 1 22.55 513 SER B CA 1
ATOM 7909 C C . SER B 1 513 ? 5.746 -2.912 10.172 1 22.55 513 SER B C 1
ATOM 7911 O O . SER B 1 513 ? 5.246 -1.787 10.219 1 22.55 513 SER B O 1
#

Organism: Penaeus vannamei (NCBI:txid6689)

pLDDT: mean 76.45, std 31.05, range [13.47, 98.94]

Foldseek 3Di:
DDPCPDDDDDDDDDDDDDDDDDDDDDDDDDDDDPDDDDDPDPDDDCPPDPPPDPPDPPPDDDDPPDFAEFEDDPPAFQKFKKWWFQPDDDPPPPDPPPDDDPDDPPPDDDPPCPPPPPPPPPPVPLPFQPPVPCQFFAAAAEAPQPQNQAQCCPVPVQRHPALNVQLVRLVLCLVVCVVVLRHFEREYEPNQWDQDADPVRETWGDCVRYVVTLLVSQVSSVVSVGAYHYEAELACADPVGHGHCVVPLLVHLLVCVVSRHAEYEYHHNHHDLVCCLPRQQVSLVSNVVSVHHHQFEYQNQQVQVVVVHDDPLSSLRNRHQEYENHDEAHLALQRLVVLLVVCAVCVVPAQVSWHRRYAYASYEQAFQHDHDDLSSSLVSLQQCLLQLHRHYHHYRSVDRDVSSVCSSSLSVSSCSSRASRGGHKYWLDDDPQKTKIKHFGDDDDVVRGIIIIMIHGQADPFDWDKDKDFQVSVVHADQSAIFMAGRSVGDTSGGGHRSHIYIYTHGHDPYDD/DCVVVVDDCPDDDDDDDDDDDDDDDDDDDDDDDDDDDDDDDDDDPCPPDPPPDPDDDDDDDPPPPDFAEFEDDPPFFQKWKKWWFQPPDDPPPPPPPPPPPDDDDDDPDDCPCPPPPPPPPPPVPLPFAPPVPCQFFAAAAEAPQPQNQAQCCPVPVQRHPALNVQLVRLVLCLVVCVVVLRHFEREYEPNQWDQDADPVRETWGDCVRYVVTLLVSQVSSVVSVGAYHYEAELACADPVGHGHCVVPLLVHLLVCVVSRHAEYEYHHNHHDLVCCLPRQQVSLVSNVVNVHHHQFEYQNQQVQVVVVHDDPLSSLRNRHQEYENHDEAHLAQQRLVVLLVVCAVCVVPAQVSWRRRYAYASYEQAFQHDHDDLSSSLVSLQQCLLQLHRHYHHYRSVDRDVSSVCSSSLSVSSCSSRASRGGHKYWLDDDPQKTKIKHFGDDDDVVAGIIIIMIHGQADPFDWDKDKDFQVSVVHADQSFIFMAGRSVGDTSGGGHRSHIYIYTHGHDSYDD

Nearest PDB structures (foldseek):
  1ktb-assembly1_A  TM=9.741E-01  e=1.833E-54  Gallus gallus
  3lx9-assembly1_B  TM=9.762E-01  e=4.128E-51  Homo sapiens
  3igu-assembly1_B  TM=9.605E-01  e=2.419E-51  Homo sapiens
  3tv8-assembly1_B  TM=9.441E-01  e=1.354E-50  Homo sapiens
  1r47-assembly1_A  TM=9.734E-01  e=1.047E-47  Homo sapiens

Radius of gyration: 36.45 Å; Cα contacts (8 Å, |Δi|>4): 2050; chains: 2; bounding box: 110×100×106 Å

InterPro domains:
  IPR000111 Glycoside hydrolase family 27/36, conserved site [PS00512] (182-198)
  IPR002241 Glycoside hydrolase, family 27 [PF16499] (136-419)
  IPR002241 Glycoside hydrolase, family 27 [PR00740] (131-150)
  IPR002241 Glycoside hydrolase, family 27 [PR00740] (177-192)
  IPR002241 Glycoside hydrolase, family 27 [PR00740] (218-239)
  IPR002241 Glycoside hydrolase, family 27 [PR00740] (252-269)
  IPR002241 Glycoside hydrolase, family 27 [PR00740] (279-297)
  IPR002241 Glycoside hydrolase, family 27 [PR00740] (354-373)
  IPR002241 Glycoside hydrolase, family 27 [PR00740] (375-396)
  IPR002241 Glycoside hydrolase, family 27 [PTHR11452] (116-491)
  IPR002241 Glycoside hydrolase, family 27 [cd14792] (137-419)
  IPR013780 Glycosyl hydrolase, all-beta [G3DSA:2.60.40.1180] (422-512)
  IPR013785 Aldolase-type TIM barrel [G3DSA:3.20.20.70] (129-421)
  IPR017853 Glycoside hydrolase superfamily [SSF51445] (129-420)
  IPR035373 Alpha galactosidase A, C-terminal domain [PF17450] (422-508)

Solvent-accessible surface area (backbone atoms only — not comparable to full-atom values): 56703 Å² total; per-residue (Å²): 114,45,81,58,81,74,72,90,78,76,78,82,76,81,81,79,78,76,84,78,82,74,84,75,84,78,84,74,80,82,82,82,73,85,74,88,87,85,83,78,79,76,80,81,72,85,66,78,74,76,76,71,75,76,76,74,74,80,76,76,82,78,84,84,85,70,71,51,77,48,68,57,77,70,67,67,35,24,43,48,40,32,41,32,37,63,47,66,77,69,78,67,75,73,62,81,74,76,76,76,76,81,77,75,80,74,80,74,77,82,74,76,76,70,79,68,80,67,77,72,73,70,67,77,62,78,68,35,29,84,77,82,45,50,52,39,51,53,29,19,39,34,48,43,49,35,36,46,76,33,73,51,46,84,87,35,61,79,60,16,64,31,50,64,44,53,52,51,50,51,51,47,30,55,77,69,46,41,35,84,72,51,36,31,34,45,26,53,39,72,71,52,56,32,80,55,57,48,96,84,65,36,84,38,55,26,58,83,46,26,71,76,37,62,44,50,52,24,49,56,30,46,75,71,72,29,38,24,26,37,46,51,13,58,2,65,22,26,81,76,67,32,68,24,32,56,96,33,50,62,56,49,33,49,49,39,47,73,34,52,45,35,28,41,37,37,42,54,68,49,46,63,56,81,52,43,78,57,48,53,46,49,45,42,51,42,39,52,69,63,68,47,76,52,46,37,34,31,33,62,44,19,53,22,40,16,68,67,43,79,64,62,58,70,59,45,26,44,47,23,34,26,31,30,65,62,73,82,59,45,31,27,44,50,41,51,49,49,51,54,48,50,53,52,78,40,31,84,76,49,37,76,68,31,32,57,8,14,29,52,32,80,50,62,41,55,58,58,52,48,19,45,13,75,46,49,35,50,36,50,55,49,49,38,25,37,42,28,22,42,53,29,33,17,54,60,81,92,70,44,49,68,72,44,50,49,61,78,62,33,63,64,52,49,47,59,26,50,28,76,70,30,47,40,28,44,67,79,46,77,55,96,46,35,31,35,31,42,17,62,31,71,66,62,57,88,92,42,58,10,35,38,35,37,41,42,32,50,29,29,75,37,40,65,39,81,43,76,44,37,40,44,81,73,70,42,68,50,85,75,12,22,34,35,31,33,62,82,79,66,45,72,71,45,75,44,39,27,73,24,36,37,37,38,43,32,15,28,17,36,41,50,129,94,36,76,68,73,73,70,72,76,75,77,79,82,75,81,85,76,85,75,80,84,76,85,72,86,74,85,72,84,77,83,83,80,82,86,83,82,78,85,76,83,83,82,77,76,78,73,75,74,77,69,71,75,78,77,79,78,82,75,78,84,79,88,81,88,71,75,51,78,47,68,57,78,71,66,66,35,26,44,49,40,33,40,33,37,64,49,69,77,71,79,66,71,72,61,79,74,72,77,73,73,78,76,78,80,72,80,78,77,80,77,77,79,72,80,70,80,69,77,72,74,73,67,79,62,76,70,35,30,83,80,81,46,50,53,40,52,53,30,21,39,36,47,43,50,34,35,48,75,32,72,50,46,85,87,34,60,79,57,15,64,32,51,65,43,51,52,51,51,52,50,46,29,53,76,68,46,41,36,84,74,51,35,32,33,44,26,51,38,70,70,51,55,30,80,56,58,48,96,85,65,37,82,38,55,25,57,82,49,27,70,76,38,62,45,49,52,24,49,56,31,46,76,70,71,29,39,25,26,38,46,51,12,60,2,65,23,26,82,76,67,32,68,26,34,55,97,32,50,63,57,48,33,47,49,39,49,72,34,52,45,34,29,41,37,35,41,53,67,49,48,63,56,79,54,42,77,56,47,54,46,51,45,42,50,41,38,53,70,63,68,47,74,52,46,37,35,33,32,62,44,19,44,22,45,23,48,72,43,79,64,62,59,70,59,45,26,44,45,23,33,27,31,30,66,61,73,83,59,44,32,18,35,36,42,51,42,49,50,52,48,49,53,51,78,40,31,85,76,50,38,76,66,32,31,58,9,15,28,53,32,79,50,62,42,55,59,57,52,52,21,46,14,74,46,35,35,50,36,50,55,48,48,38,26,36,43,29,23,43,54,29,32,17,53,59,81,93,70,44,51,67,74,45,50,49,61,77,63,33,63,66,52,48,48,58,26,51,27,75,72,31,47,40,28,44,67,78,45,77,56,96,47,34,32,36,30,41,18,61,31,70,66,62,58,87,92,41,57,10,34,38,36,36,43,41,33,46,29,32,73,37,39,64,39,81,43,78,44,38,39,42,82,73,69,42,67,50,85,76,14,22,33,35,31,34,63,82,79,66,44,74,71,45,76,42,40,27,74,25,37,37,37,39,45,34,17,28,4,40,37,48,128

Secondary structure (DSSP, 8-state):
---------------------------------------------------------------S----EEEPP---BSEEEEEEEESSS-----------------------------------------SS--SS--EEEESHHHHTT---TTT-TTTSSSHHHHHHHHHHHHHTTTGGGT--EEE--TT-B-SS--TTS---B-TTT-TTHHHHHHHHHHHTT-EEEEEEESSSB-TTSSB-STT-HHHHHHHHHHHT--EEEEE-TTS-GGGHHHHHHHHHHHHHHT-S--EEEE-HHHHHHHTTPPP-HHHHHHH-SEEE-SPPP-SSHHHHHHHHHHHHHTHHHHGGG-BTTBEEE---B-TTSSS--HHHHHHHHHHHHHTT--EEE-S-TTT--HHHHHHHT-HHHHHHHT-TT-PPPEEEEEETTEEEEEEEEEEEETTEEEEEEEEEE---SSS-EEEEEETGGGT---TT-EEEEETTT--EEEEE-TTPEEEEEEPPP----/---------------------------------------------------------------S----EEE-----BSEEEEEEEESSS-----------------------------------------SS--SS--EEEESHHHHTT---TTT-TTTSSSHHHHHHHHHHHHHTTTGGGT--EEE--TT-B-SS--TTS---B-TTT-TTHHHHHHHHHHHTT-EEEEEEESSSB-TTSSB-STT-HHHHHHHHHHHT--EEEEE-TTS-GGGHHHHHHHHHHHHHHT-S--EEEE-HHHHHHHTTPPP-HHHHHHH-SEEE-SPPP-SSHHHHHHHHHHHHHTHHHHGGG-BTTBEEE---B-TTSSS--HHHHHHHHHHHHHTT--EEE-S-TTT--HHHHHHHT-HHHHHHHT-TT-PPPEEEEEETTEEEEEEEEEEEETTEEEEEEEEEE---SSS-EEEEEETGGGT---TT-EEEEETTT--EEEEE-TTPEEEEEEPPP----

=== Feature glossary ===
Reading guide. The protein is described through the following features:

Foldseek 3Di. A 3Di character summarizes, for each residue, the relative orientation of the Cα frame of its nearest spatial neighbor. Because it encodes fold topology rather than chemistry, 3Di alignments detect remote structural similarity that sequence alignment misses.

Contact-map, Ramachandran, and PAE plots. Plot images: a contact map (which residues are close in 3D, as an N×N binary image), a Ramachandran scatter (backbone torsion angles, revealing secondary-structure composition at a glance), and — for AlphaFold structures — a PAE heatmap (pairwise prediction confidence).

Radius of gyration, Cα contacts, bounding box. Radius of gyration (Rg) is the root-mean-square distance of Cα atoms from their centroid — a single number for overall size and compactness. A globular domain of N residues has Rg ≈ 2.2·N^0.38 Å; an extended or disordered chain has a much larger Rg. The Cα contact count is the number of residue pairs whose Cα atoms are within 8 Å and are more than four positions apart in sequence — a standard proxy for tertiary packing density. The bounding box is the smallest axis-aligned box enclosing all Cα atoms.

Secondary structure (8-state, DSSP). Eight-state secondary structure (DSSP): H is the canonical α-helix, G the tighter 3₁₀-helix, I the wider π-helix; E/B are β-structure, T and S are turns and bends, and '-' is everything else. DSSP derives these from the pattern of main-chain N–H···O=C hydrogen bonds, not from the sequence.

B-factor. B-factor (Debye–Waller factor) reflects atomic displacement in the crystal lattice. It is an experimental observable (units Å²), not a prediction; low values mean the atom is pinned down, high values mean it moves or is heterogeneous across the crystal.

pLDDT. pLDDT is the predicted lDDT-Cα score: AlphaFold's confidence that the local environment of each residue (all inter-atomic distances within 15 Å) is correctly placed. It is a per-residue number between 0 and 100, with higher meaning more reliable.

Nearest PDB structures. Nearest PDB neighbors are the top structural matches found by Foldseek when searching this structure against the entire Protein Data Bank. Each hit reports a TM-score (0 to 1; >0.5 almost always implies the same fold) and an E-value. These are *structural* homologs — they may share no detectable sequence similarity.

Solvent-accessible surface area. Accessible surface area quantifies burial. A residue with SASA near zero is packed into the hydrophobic core; one with SASA >100 Å² sits on the surface. Computed here via the Shrake–Rupley numerical algorithm with a 1.4 Å probe.

Rendered structure images. Structure images are PyMOL renders from six orthogonal camera directions. Cartoon representation draws helices as coils and strands as arrows; sticks shows the backbone as bonds; surface shows the solvent-excluded envelope. Rainbow coloring maps sequence position to hue (blue→red, N→C); chain coloring assigns a distinct color per polypeptide.

Backbone torsions (φ/ψ). φ (phi) and ψ (psi) are the two rotatable backbone dihedrals per residue: φ is the C(i-1)–N–Cα–C torsion, ψ is the N–Cα–C–N(i+1) torsion, both in degrees on (−180°, 180°]. α-helical residues cluster near (−60°, −45°); β-strand residues near (−120°, +130°). A Ramachandran plot is simply a scatter of (φ, ψ) for every residue.

Predicted aligned error. Predicted Aligned Error (PAE) is an AlphaFold confidence matrix: entry (i, j) is the expected error in the position of residue j, in ångströms, when the prediction is superimposed on the true structure at residue i. Low PAE within a block of residues means that block is internally rigid and well-predicted; high PAE between two blocks means their relative placement is uncertain even if each block individually is confident.

mmCIF coordinates. Structure coordinates are given as an mmCIF _atom_site loop: one row per atom with element, residue name, chain id, sequence number, and x/y/z position in Å. Only the four main-chain atoms per residue are included here; side chains are omitted to keep the record compact.

InterPro / GO / CATH / organism. Database cross-references. InterPro integrates a dozen domain/family signature databases into unified entries with residue-range hits. GO terms attach function/process/location labels with evidence codes. CATH codes position the fold in a four-level structural taxonomy. Organism is the NCBI-taxonomy species name.

Secondary structure (3-state, P-SEA). SS3 is a coarse helix/strand/coil call (letters a/b/c) made by the P-SEA algorithm from inter-Cα distances and dihedrals. It is less detailed than DSSP but needs only Cα positions.

Sequence. Sequence gives the chain of amino acids in standard one-letter code (A=alanine, C=cysteine, …, Y=tyrosine), read N→C. It is the only feature that is directly encoded by the gene; all structural features are derived from the folded form of this sequence.